Protein AF-A0AAN7Q1M6-F1 (afdb_monomer)

Organism: NCBI:txid236973

Structure (mmCIF, N/CA/C/O backbone):
data_AF-A0AAN7Q1M6-F1
#
_entry.id   AF-A0AAN7Q1M6-F1
#
loop_
_atom_site.group_PDB
_atom_site.id
_atom_site.type_symbol
_atom_site.label_atom_id
_atom_site.label_alt_id
_atom_site.label_comp_id
_atom_site.label_asym_id
_atom_site.label_entity_id
_atom_site.label_seq_id
_atom_site.pdbx_PDB_ins_code
_atom_site.Cartn_x
_atom_site.Cartn_y
_atom_site.Cartn_z
_atom_site.occupancy
_atom_site.B_iso_or_equiv
_atom_site.auth_seq_id
_atom_site.auth_comp_id
_atom_site.auth_asym_id
_atom_site.auth_atom_id
_atom_site.pdbx_PDB_model_num
ATOM 1 N N . MET A 1 1 ? -26.853 17.545 -2.394 1.00 35.94 1 MET A N 1
ATOM 2 C CA . MET A 1 1 ? -26.546 17.247 -0.978 1.00 35.94 1 MET A CA 1
ATOM 3 C C . MET A 1 1 ? -25.260 16.456 -0.968 1.00 35.94 1 MET A C 1
ATOM 5 O O . MET A 1 1 ? -25.053 15.700 -1.908 1.00 35.94 1 MET A O 1
ATOM 9 N N . ASP A 1 2 ? -24.408 16.674 0.025 1.00 32.94 2 ASP A N 1
ATOM 10 C CA . ASP A 1 2 ? -23.146 15.948 0.155 1.00 32.94 2 ASP A CA 1
ATOM 11 C C . ASP A 1 2 ? -23.378 14.619 0.896 1.00 32.94 2 ASP A C 1
ATOM 13 O O . ASP A 1 2 ? -24.060 14.585 1.923 1.00 32.94 2 ASP A O 1
ATOM 17 N N . LEU A 1 3 ? -22.819 13.527 0.370 1.00 36.44 3 LEU A N 1
ATOM 18 C CA . LEU A 1 3 ? -22.878 12.193 0.972 1.00 36.44 3 LEU A CA 1
ATOM 19 C C . LEU A 1 3 ? -22.189 12.141 2.347 1.00 36.44 3 LEU A C 1
ATOM 21 O O . LEU A 1 3 ? -22.602 11.343 3.188 1.00 36.44 3 LEU A O 1
ATOM 25 N N . SER A 1 4 ? -21.243 13.049 2.626 1.00 37.78 4 SER A N 1
ATOM 26 C CA . SER A 1 4 ? -20.606 13.210 3.948 1.00 37.78 4 SER A CA 1
ATOM 27 C C . SER A 1 4 ? -21.588 13.508 5.097 1.00 37.78 4 SER A C 1
ATOM 29 O O . SER A 1 4 ? -21.245 13.344 6.268 1.00 37.78 4 SER A O 1
ATOM 31 N N . THR A 1 5 ? -22.818 13.924 4.770 1.00 46.44 5 THR A N 1
ATOM 32 C CA . THR A 1 5 ? -23.874 14.285 5.732 1.00 46.44 5 THR A CA 1
ATOM 33 C C . THR A 1 5 ? -24.934 13.196 5.951 1.00 46.44 5 THR A C 1
ATOM 35 O O . THR A 1 5 ? -25.918 13.446 6.644 1.00 46.44 5 THR A O 1
ATOM 38 N N . ILE A 1 6 ? -24.770 12.004 5.356 1.00 59.22 6 ILE A N 1
ATOM 39 C CA . ILE A 1 6 ? -25.840 10.990 5.262 1.00 59.22 6 ILE A CA 1
ATOM 40 C C . ILE A 1 6 ? -25.580 9.724 6.102 1.00 59.22 6 ILE A C 1
ATOM 42 O O . ILE A 1 6 ? -26.543 9.088 6.527 1.00 59.22 6 ILE A O 1
ATOM 46 N N . LEU A 1 7 ? -24.320 9.359 6.371 1.00 70.12 7 LEU A N 1
ATOM 47 C CA . LEU A 1 7 ? -23.951 8.125 7.086 1.00 70.12 7 LEU A CA 1
ATOM 48 C C . LEU A 1 7 ? -23.120 8.415 8.356 1.00 70.12 7 LEU A C 1
ATOM 50 O O . LEU A 1 7 ? -22.337 9.367 8.359 1.00 70.12 7 LEU A O 1
ATOM 54 N N . PRO A 1 8 ? -23.258 7.608 9.427 1.00 79.94 8 PRO A N 1
ATOM 55 C CA . PRO A 1 8 ? -22.544 7.812 10.688 1.00 79.94 8 PRO A CA 1
ATOM 56 C C . PRO A 1 8 ? -21.056 7.452 10.577 1.00 79.94 8 PRO A C 1
ATOM 58 O O . PRO A 1 8 ? -20.702 6.409 10.028 1.00 79.94 8 PRO A O 1
ATOM 61 N N . ARG A 1 9 ? -20.185 8.288 11.152 1.00 86.25 9 ARG A N 1
ATOM 62 C CA . ARG A 1 9 ? -18.741 8.044 11.284 1.00 86.25 9 ARG A CA 1
ATOM 63 C C . ARG A 1 9 ? -18.404 7.298 12.572 1.00 86.25 9 ARG A C 1
ATOM 65 O O . ARG A 1 9 ? -18.687 7.784 13.669 1.00 86.25 9 ARG A O 1
ATOM 72 N N . ILE A 1 10 ? -17.741 6.157 12.416 1.00 91.62 10 ILE A N 1
ATOM 73 C CA . ILE A 1 10 ? -17.223 5.320 13.499 1.00 91.62 10 ILE A CA 1
ATOM 74 C C . ILE A 1 10 ? -15.701 5.459 13.533 1.00 91.62 10 ILE A C 1
ATOM 76 O O . ILE A 1 10 ? -15.036 5.098 12.563 1.00 91.62 10 ILE A O 1
ATOM 80 N N . LEU A 1 11 ? -15.148 5.966 14.635 1.00 94.50 11 LEU A N 1
ATOM 81 C CA . LEU A 1 11 ? -13.699 6.003 14.837 1.00 94.50 11 LEU A CA 1
ATOM 82 C C . LEU A 1 11 ? -13.165 4.607 15.158 1.00 94.50 11 LEU A C 1
ATOM 84 O O . LEU A 1 11 ? -13.723 3.920 16.013 1.00 94.50 11 LEU A O 1
ATOM 88 N N . ILE A 1 12 ? -12.065 4.223 14.510 1.00 94.94 12 ILE A N 1
ATOM 89 C CA . ILE A 1 12 ? -11.342 2.973 14.767 1.00 94.94 12 ILE A CA 1
ATOM 90 C C . ILE A 1 12 ? -9.856 3.299 14.912 1.00 94.94 12 ILE A C 1
ATOM 92 O O . ILE A 1 12 ? -9.255 3.828 13.979 1.00 94.94 12 ILE A O 1
ATOM 96 N N . VAL A 1 13 ? -9.253 3.006 16.065 1.00 93.31 13 VAL A N 1
ATOM 97 C CA . VAL A 1 13 ? -7.807 3.211 16.264 1.00 93.31 13 VAL A CA 1
ATOM 98 C C . VAL A 1 13 ? -7.026 2.089 15.587 1.00 93.31 13 VAL A C 1
ATOM 100 O O . VAL A 1 13 ? -7.391 0.918 15.677 1.00 93.31 13 VAL A O 1
ATOM 103 N N . SER A 1 14 ? -5.956 2.450 14.881 1.00 90.25 14 SER A N 1
ATOM 104 C CA . SER A 1 14 ? -5.132 1.496 14.144 1.00 90.25 14 SER A CA 1
ATOM 105 C C . SER A 1 14 ? -4.222 0.651 15.045 1.00 90.25 14 SER A C 1
ATOM 107 O O . SER A 1 14 ? -3.475 1.181 15.877 1.00 90.25 14 SER A O 1
ATOM 109 N N . GLY A 1 15 ? -4.174 -0.656 14.779 1.00 85.38 15 GLY A N 1
ATOM 110 C CA . GLY A 1 15 ? -3.011 -1.487 15.096 1.00 85.38 15 GLY A CA 1
ATOM 111 C C . GLY A 1 15 ? -1.792 -1.063 14.266 1.00 85.38 15 GLY A C 1
ATOM 112 O O . GLY A 1 15 ? -1.902 -0.231 13.365 1.00 85.38 15 GLY A O 1
ATOM 113 N N . ARG A 1 16 ? -0.613 -1.614 14.560 1.00 81.88 16 ARG A N 1
ATOM 114 C CA . ARG A 1 16 ? 0.650 -1.252 13.897 1.00 81.88 16 ARG A CA 1
ATOM 115 C C . ARG A 1 16 ? 1.475 -2.491 13.608 1.00 81.88 16 ARG A C 1
ATOM 117 O O . ARG A 1 16 ? 1.565 -3.392 14.428 1.00 81.88 16 ARG A O 1
ATOM 124 N N . SER A 1 17 ? 2.099 -2.520 12.439 1.00 74.88 17 SER A N 1
ATOM 125 C CA . SER A 1 17 ? 3.045 -3.564 12.042 1.00 74.88 17 SER A CA 1
ATOM 126 C C . SER A 1 17 ? 4.373 -2.943 11.619 1.00 74.88 17 SER A C 1
ATOM 128 O O . SER A 1 17 ? 4.414 -1.795 11.171 1.00 74.88 17 SER A O 1
ATOM 130 N N . VAL A 1 18 ? 5.472 -3.689 11.740 1.00 65.44 18 VAL A N 1
ATOM 131 C CA . VAL A 1 18 ? 6.777 -3.279 11.202 1.00 65.44 18 VAL A CA 1
ATOM 132 C C . VAL A 1 18 ? 6.961 -3.928 9.833 1.00 65.44 18 VAL A C 1
ATOM 134 O O . VAL A 1 18 ? 7.221 -5.124 9.728 1.00 65.44 18 VAL A O 1
ATOM 137 N N . ARG A 1 19 ? 6.851 -3.142 8.757 1.00 47.25 19 ARG A N 1
ATOM 138 C CA . ARG A 1 19 ? 7.012 -3.616 7.373 1.00 47.25 19 ARG A CA 1
ATOM 139 C C . ARG A 1 19 ? 8.199 -2.913 6.723 1.00 47.25 19 ARG A C 1
ATOM 141 O O . ARG A 1 19 ? 8.195 -1.694 6.582 1.00 47.25 19 ARG A O 1
ATOM 148 N N . LYS A 1 20 ? 9.223 -3.677 6.317 1.00 51.25 20 LYS A N 1
ATOM 149 C CA . LYS A 1 20 ? 10.511 -3.138 5.815 1.00 51.25 20 LYS A CA 1
ATOM 150 C C . LYS A 1 20 ? 11.103 -2.074 6.762 1.00 51.25 20 LYS A C 1
ATOM 152 O O . LYS A 1 20 ? 11.532 -1.010 6.324 1.00 51.25 20 LYS A O 1
ATOM 157 N N . ASN A 1 21 ? 11.059 -2.359 8.063 1.00 47.75 21 ASN A N 1
ATOM 158 C CA . ASN A 1 21 ? 11.511 -1.492 9.155 1.00 47.75 21 ASN A CA 1
ATOM 159 C C . ASN A 1 21 ? 10.860 -0.094 9.205 1.00 47.75 21 ASN A C 1
ATOM 161 O O . ASN A 1 21 ? 11.432 0.843 9.760 1.00 47.75 21 ASN A O 1
ATOM 165 N N . LYS A 1 22 ? 9.653 0.056 8.651 1.00 55.16 22 LYS A N 1
ATOM 166 C CA . LYS A 1 22 ? 8.788 1.218 8.876 1.00 55.16 22 LYS A CA 1
ATOM 167 C C . LYS A 1 22 ? 7.513 0.765 9.571 1.00 55.16 22 LYS A C 1
ATOM 169 O O . LYS A 1 22 ? 6.999 -0.315 9.274 1.00 55.16 22 LYS A O 1
ATOM 174 N N . PHE A 1 23 ? 7.010 1.587 10.484 1.00 74.12 23 PHE A N 1
ATOM 175 C CA . PHE A 1 23 ? 5.696 1.370 11.071 1.00 74.12 23 PHE A CA 1
ATOM 176 C C . PHE A 1 23 ? 4.611 1.585 10.012 1.00 74.12 23 PHE A C 1
ATOM 178 O O . PHE A 1 23 ? 4.639 2.568 9.270 1.00 74.12 23 PHE A O 1
ATOM 185 N N . VAL A 1 24 ? 3.676 0.643 9.934 1.00 78.62 24 VAL A N 1
ATOM 186 C CA . VAL A 1 24 ? 2.494 0.691 9.074 1.00 78.62 24 VAL A CA 1
ATOM 187 C C . VAL A 1 24 ? 1.274 0.470 9.954 1.00 78.62 24 VAL A C 1
ATOM 189 O O . VAL A 1 24 ? 1.088 -0.616 10.509 1.00 78.62 24 VAL A O 1
ATOM 192 N N . ASP A 1 25 ? 0.469 1.518 10.071 1.00 85.06 25 ASP A N 1
ATOM 193 C CA . ASP A 1 25 ? -0.788 1.526 10.812 1.00 85.06 25 ASP A CA 1
ATOM 194 C C . ASP A 1 25 ? -1.880 0.808 9.990 1.00 85.06 25 ASP A C 1
ATOM 196 O O . ASP A 1 25 ? -1.987 1.017 8.780 1.00 85.06 25 ASP A O 1
ATOM 200 N N . PHE A 1 26 ? -2.666 -0.072 10.621 1.00 86.50 26 PHE A N 1
ATOM 201 C CA . PHE A 1 26 ? -3.663 -0.922 9.954 1.00 86.50 26 PHE A CA 1
ATOM 202 C C . PHE A 1 26 ? -4.891 -1.223 10.834 1.00 86.50 26 PHE A C 1
ATOM 204 O O . PHE A 1 26 ? -4.880 -1.004 12.043 1.00 86.50 26 PHE A O 1
ATOM 211 N N . VAL A 1 27 ? -5.957 -1.749 10.221 1.00 86.19 27 VAL A N 1
ATOM 212 C CA . VAL A 1 27 ? -7.175 -2.254 10.885 1.00 86.19 27 VAL A CA 1
ATOM 213 C C . VAL A 1 27 ? -7.581 -3.569 10.209 1.00 86.19 27 VAL A C 1
ATOM 215 O O . VAL A 1 27 ? -7.491 -3.671 8.986 1.00 86.19 27 VAL A O 1
ATOM 218 N N . GLY A 1 28 ? -8.008 -4.572 10.984 1.00 80.06 28 GLY A N 1
ATOM 219 C CA . GLY A 1 28 ? -8.447 -5.874 10.460 1.00 80.06 28 GLY A CA 1
ATOM 220 C C . GLY A 1 28 ? -9.704 -5.786 9.582 1.00 80.06 28 GLY A C 1
ATOM 221 O O . GLY A 1 28 ? -10.634 -5.033 9.880 1.00 80.06 28 GLY A O 1
ATOM 222 N N . GLU A 1 29 ? -9.755 -6.565 8.496 1.00 82.75 29 GLU A N 1
ATOM 223 C CA . GLU A 1 29 ? -10.792 -6.404 7.464 1.00 82.75 29 GLU A CA 1
ATOM 224 C C . GLU A 1 29 ? -12.214 -6.733 7.947 1.00 82.75 29 GLU A C 1
ATOM 226 O O . GLU A 1 29 ? -13.154 -6.037 7.565 1.00 82.75 29 GLU A O 1
ATOM 231 N N . TYR A 1 30 ? -12.380 -7.697 8.861 1.00 85.50 30 TYR A N 1
ATOM 232 C CA . TYR A 1 30 ? -13.689 -8.072 9.417 1.00 85.50 30 TYR A CA 1
ATOM 233 C C . TYR A 1 30 ? -14.391 -6.935 10.179 1.00 85.50 30 TYR A C 1
ATOM 235 O O . TYR A 1 30 ? -15.620 -6.849 10.146 1.00 85.50 30 TYR A O 1
ATOM 243 N N . TYR A 1 31 ? -13.634 -6.032 10.813 1.00 88.50 31 TYR A N 1
ATOM 244 C CA . TYR A 1 31 ? -14.189 -4.832 11.449 1.00 88.50 31 TYR A CA 1
ATOM 245 C C . TYR A 1 31 ? -14.774 -3.878 10.400 1.00 88.50 31 TYR A C 1
ATOM 247 O O . TYR A 1 31 ? -15.887 -3.374 10.552 1.00 88.50 31 TYR A O 1
ATOM 255 N N . LEU A 1 32 ? -14.035 -3.650 9.311 1.00 88.44 32 LEU A N 1
ATOM 256 C CA . LEU A 1 32 ? -14.430 -2.743 8.232 1.00 88.44 32 LEU A CA 1
ATOM 257 C C . LEU A 1 32 ? -15.619 -3.306 7.438 1.00 88.44 32 LEU A C 1
ATOM 259 O O . LEU A 1 32 ? -16.559 -2.566 7.151 1.00 88.44 32 LEU A O 1
ATOM 263 N N . ASP A 1 33 ? -15.609 -4.612 7.154 1.00 84.69 33 ASP A N 1
ATOM 264 C CA . ASP A 1 33 ? -16.699 -5.370 6.524 1.00 84.69 33 ASP A CA 1
ATOM 265 C C . ASP A 1 33 ? -18.033 -5.177 7.261 1.00 84.69 33 ASP A C 1
ATOM 267 O O . ASP A 1 33 ? -19.029 -4.799 6.646 1.00 84.69 33 ASP A O 1
ATOM 271 N N . LEU A 1 34 ? -18.054 -5.341 8.588 1.00 88.12 34 LEU A N 1
ATOM 272 C CA . LEU A 1 34 ? -19.291 -5.232 9.368 1.00 88.12 34 LEU A CA 1
ATOM 273 C C . LEU A 1 34 ? -19.764 -3.783 9.540 1.00 88.12 34 LEU A C 1
ATOM 275 O O . LEU A 1 34 ? -20.958 -3.511 9.406 1.00 88.12 34 LEU A O 1
ATOM 279 N N . ILE A 1 35 ? -18.852 -2.833 9.775 1.00 90.38 35 ILE A N 1
ATOM 280 C CA . ILE A 1 35 ? -19.204 -1.408 9.887 1.00 90.38 35 ILE A CA 1
ATOM 281 C C . ILE A 1 35 ? -19.776 -0.879 8.561 1.00 90.38 35 ILE A C 1
ATOM 283 O O . ILE A 1 35 ? -20.848 -0.268 8.557 1.00 90.38 35 ILE A O 1
ATOM 287 N N . VAL A 1 36 ? -19.135 -1.176 7.425 1.00 86.81 36 VAL A N 1
ATOM 288 C CA . VAL A 1 36 ? -19.637 -0.782 6.096 1.00 86.81 36 VAL A CA 1
ATOM 289 C C . VAL A 1 36 ? -20.904 -1.559 5.730 1.00 86.81 36 VAL A C 1
ATOM 291 O O . VAL A 1 36 ? -21.888 -0.957 5.299 1.00 86.81 36 VAL A O 1
ATOM 294 N N . GLY A 1 37 ? -20.922 -2.876 5.949 1.00 82.31 37 GLY A N 1
ATOM 295 C CA . GLY A 1 37 ? -22.037 -3.765 5.612 1.00 82.31 37 GLY A CA 1
ATOM 296 C C . GLY A 1 37 ? -23.342 -3.425 6.334 1.00 82.31 37 GLY A C 1
ATOM 297 O O . GLY A 1 37 ? -24.421 -3.567 5.754 1.00 82.31 37 GLY A O 1
ATOM 298 N N . TYR A 1 38 ? -23.270 -2.898 7.562 1.00 85.06 38 TYR A N 1
ATOM 299 C CA . TYR A 1 38 ? -24.452 -2.412 8.275 1.00 85.06 38 TYR A CA 1
ATOM 300 C C . TYR A 1 38 ? -24.799 -0.943 8.006 1.00 85.06 38 TYR A C 1
ATOM 302 O O . TYR A 1 38 ? -25.906 -0.539 8.369 1.00 85.06 38 TYR A O 1
ATOM 310 N N . GLY A 1 39 ? -23.964 -0.186 7.288 1.00 81.50 39 GLY A N 1
ATOM 311 C CA . GLY A 1 39 ? -24.286 1.156 6.787 1.00 81.50 39 GLY A CA 1
ATOM 312 C C . GLY A 1 39 ? -23.640 2.313 7.553 1.00 81.50 39 GLY A C 1
ATOM 313 O O . GLY A 1 39 ? -24.268 3.360 7.700 1.00 81.50 39 GLY A O 1
ATOM 314 N N . ALA A 1 40 ? -22.412 2.137 8.038 1.00 85.38 40 ALA A N 1
ATOM 315 C CA . ALA A 1 40 ? -21.605 3.175 8.673 1.00 85.38 40 ALA A CA 1
ATOM 316 C C . ALA A 1 40 ? -20.269 3.399 7.938 1.00 85.38 40 ALA A C 1
ATOM 318 O O . ALA A 1 40 ? -19.823 2.572 7.144 1.00 85.38 40 ALA A O 1
ATOM 319 N N . VAL A 1 41 ? -19.629 4.539 8.199 1.00 88.94 41 VAL A N 1
ATOM 320 C CA . VAL A 1 41 ? -18.337 4.926 7.617 1.00 88.94 41 VAL A CA 1
ATOM 321 C C . VAL A 1 41 ? -17.233 4.709 8.658 1.00 88.94 41 VAL A C 1
ATOM 323 O O . VAL A 1 41 ? -17.216 5.431 9.660 1.00 88.94 41 VAL A O 1
ATOM 326 N N . PRO A 1 42 ? -16.304 3.758 8.458 1.00 91.38 42 PRO A N 1
ATOM 327 C CA . PRO A 1 42 ? -15.136 3.626 9.318 1.00 91.38 42 PRO A CA 1
ATOM 328 C C . PRO A 1 42 ? -14.157 4.779 9.059 1.00 91.38 42 PRO A C 1
ATOM 330 O O . PRO A 1 42 ? -13.840 5.101 7.914 1.00 91.38 42 PRO A O 1
ATOM 333 N N . VAL A 1 43 ? -13.660 5.389 10.130 1.00 91.81 43 VAL A N 1
ATOM 334 C CA . VAL A 1 43 ? -12.669 6.469 10.108 1.00 91.81 43 VAL A CA 1
ATOM 335 C C . VAL A 1 43 ? -11.473 6.016 10.936 1.00 91.81 43 VAL A C 1
ATOM 337 O O . VAL A 1 43 ? -11.564 5.890 12.157 1.00 91.81 43 VAL A O 1
ATOM 340 N N . ILE A 1 44 ? -10.357 5.733 10.265 1.00 91.94 44 ILE A N 1
ATOM 341 C CA . ILE A 1 44 ? -9.155 5.211 10.919 1.00 91.94 44 ILE A CA 1
ATOM 342 C C . ILE A 1 44 ? -8.416 6.359 11.618 1.00 91.94 44 ILE A C 1
ATOM 344 O O . ILE A 1 44 ? -8.059 7.354 10.988 1.00 91.94 44 ILE A O 1
ATOM 348 N N . VAL A 1 45 ? -8.178 6.205 12.920 1.00 90.88 45 VAL A N 1
ATOM 349 C CA . VAL A 1 45 ? -7.363 7.102 13.745 1.00 90.88 45 VAL A CA 1
ATOM 350 C C . VAL A 1 45 ? -5.934 6.541 13.771 1.00 90.88 45 VAL A C 1
ATOM 352 O O . VAL A 1 45 ? -5.733 5.465 14.341 1.00 90.88 45 VAL A O 1
ATOM 355 N N . PRO A 1 46 ? -4.949 7.219 13.151 1.00 87.44 46 PRO A N 1
ATOM 356 C CA . PRO A 1 46 ? -3.575 6.733 13.089 1.00 87.44 46 PRO A CA 1
ATOM 357 C C . PRO A 1 46 ? -2.873 6.874 14.445 1.00 87.44 46 PRO A C 1
ATOM 359 O O . PRO A 1 46 ? -3.137 7.795 15.220 1.00 87.44 46 PRO A O 1
ATOM 362 N N . ARG A 1 47 ? -1.918 5.990 14.719 1.00 85.69 47 ARG A N 1
ATOM 363 C CA . ARG A 1 47 ? -1.236 5.827 16.014 1.00 85.69 47 ARG A CA 1
ATOM 364 C C . ARG A 1 47 ? -0.004 6.737 16.127 1.00 85.69 47 ARG A C 1
ATOM 366 O O . ARG A 1 47 ? 1.084 6.326 16.529 1.00 85.69 47 ARG A O 1
ATOM 373 N N . VAL A 1 48 ? -0.134 7.976 15.660 1.00 78.31 48 VAL A N 1
ATOM 374 C CA . VAL A 1 48 ? 0.962 8.956 15.589 1.00 78.31 48 VAL A CA 1
ATOM 375 C C . VAL A 1 48 ? 0.965 9.824 16.850 1.00 78.31 48 VAL A C 1
ATOM 377 O O . VAL A 1 48 ? -0.089 10.157 17.393 1.00 78.31 48 VAL A O 1
ATOM 380 N N . ASN A 1 49 ? 2.153 10.196 17.332 1.00 75.94 49 ASN A N 1
ATOM 381 C CA . ASN A 1 49 ? 2.284 11.066 18.500 1.00 75.94 49 ASN A CA 1
ATOM 382 C C . ASN A 1 49 ? 1.539 12.403 18.277 1.00 75.94 49 ASN A C 1
ATOM 384 O O . ASN A 1 49 ? 1.502 12.934 17.168 1.00 75.94 49 ASN A O 1
ATOM 388 N N . GLY A 1 50 ? 0.899 12.920 19.325 1.00 73.25 50 GLY A N 1
ATOM 389 C CA . GLY A 1 50 ? 0.039 14.104 19.276 1.00 73.25 50 GLY A CA 1
ATOM 390 C C . GLY A 1 50 ? -1.396 13.861 18.790 1.00 73.25 50 GLY A C 1
ATOM 391 O O . GLY A 1 50 ? -2.250 14.709 19.042 1.00 73.25 50 GLY A O 1
ATOM 392 N N . VAL A 1 51 ? -1.734 12.711 18.183 1.00 80.94 51 VAL A N 1
ATOM 393 C CA . VAL A 1 51 ? -3.117 12.440 17.722 1.00 80.94 51 VAL A CA 1
ATOM 394 C C . VAL A 1 51 ? -4.123 12.454 18.879 1.00 80.94 51 VAL A C 1
ATOM 396 O O . VAL A 1 51 ? -5.235 12.943 18.700 1.00 80.94 51 VAL A O 1
ATOM 399 N N . HIS A 1 52 ? -3.721 12.058 20.094 1.00 77.44 52 HIS A N 1
ATOM 400 C CA . HIS A 1 52 ? -4.555 12.167 21.302 1.00 77.44 52 HIS A CA 1
ATOM 401 C C . HIS A 1 52 ? -4.942 13.619 21.669 1.00 77.44 52 HIS A C 1
ATOM 403 O O . HIS A 1 52 ? -5.916 13.821 22.394 1.00 77.44 52 HIS A O 1
ATOM 409 N N . MET A 1 53 ? -4.209 14.630 21.179 1.00 76.75 53 MET A N 1
ATOM 410 C CA . MET A 1 53 ? -4.557 16.052 21.325 1.00 76.75 53 MET A CA 1
ATOM 411 C C . MET A 1 53 ? -5.512 16.542 20.226 1.00 76.75 53 MET A C 1
ATOM 413 O O . MET A 1 53 ? -6.207 17.532 20.421 1.00 76.75 53 MET A O 1
ATOM 417 N N . LEU A 1 54 ? -5.554 15.857 19.079 1.00 81.50 54 LEU A N 1
ATOM 418 C CA . LEU A 1 54 ? -6.301 16.259 17.880 1.00 81.50 54 LEU A CA 1
ATOM 419 C C . LEU A 1 54 ? -7.649 15.535 17.730 1.00 81.50 54 LEU A C 1
ATOM 421 O O . LEU A 1 54 ? -8.304 15.655 16.700 1.00 81.50 54 LEU A O 1
ATOM 425 N N . LEU A 1 55 ? -8.092 14.785 18.743 1.00 78.12 55 LEU A N 1
ATOM 426 C CA . LEU A 1 55 ? -9.300 13.951 18.663 1.00 78.12 55 LEU A CA 1
ATOM 427 C C . LEU A 1 55 ? -10.585 14.760 18.404 1.00 78.12 55 LEU A C 1
ATOM 429 O O . LEU A 1 55 ? -11.500 14.267 17.751 1.00 78.12 55 LEU A O 1
ATOM 433 N N . GLU A 1 56 ? -10.626 16.024 18.827 1.00 77.50 56 GLU A N 1
ATOM 434 C CA . GLU A 1 56 ? -11.725 16.960 18.538 1.00 77.50 56 GLU A CA 1
ATOM 435 C C . GLU A 1 56 ? -11.792 17.345 17.042 1.00 77.50 56 GLU A C 1
ATOM 437 O O . GLU A 1 56 ? -12.855 17.686 16.530 1.00 77.50 56 GLU A O 1
ATOM 442 N N . SER A 1 57 ? -10.692 17.212 16.287 1.00 80.06 57 SER A N 1
ATOM 443 C CA . SER A 1 57 ? -10.670 17.428 14.828 1.00 80.06 57 SER A CA 1
ATOM 444 C C . SER A 1 57 ? -11.366 16.320 14.027 1.00 80.06 57 SER A C 1
ATOM 446 O O . SER A 1 57 ? -11.609 16.496 12.836 1.00 80.06 57 SER A O 1
ATOM 448 N N . PHE A 1 58 ? -11.717 15.195 14.659 1.00 79.31 58 PHE A N 1
ATOM 449 C CA . PHE A 1 58 ? -12.509 14.131 14.036 1.00 79.31 58 PHE A CA 1
ATOM 450 C C . PHE A 1 58 ? -14.030 14.355 14.165 1.00 79.31 58 PHE A C 1
ATOM 452 O O . PHE A 1 58 ? -14.821 13.518 13.721 1.00 79.31 58 PHE A O 1
ATOM 459 N N . GLU A 1 59 ? -14.467 15.462 14.773 1.00 77.25 59 GLU A N 1
ATOM 460 C CA . GLU A 1 59 ? -15.886 15.749 14.967 1.00 77.25 59 GLU A CA 1
ATOM 461 C C . GLU A 1 59 ? -16.650 16.062 13.655 1.00 77.25 59 GLU A C 1
ATOM 463 O O . GLU A 1 59 ? -16.087 16.571 12.681 1.00 77.25 59 GLU A O 1
ATOM 468 N N . PRO A 1 60 ? -17.970 15.788 13.603 1.00 79.06 60 PRO A N 1
ATOM 469 C CA . PRO A 1 60 ? -18.756 15.088 14.617 1.00 79.06 60 PRO A CA 1
ATOM 470 C C . PRO A 1 60 ? -18.521 13.568 14.572 1.00 79.06 60 PRO A C 1
ATOM 472 O O . PRO A 1 60 ? -18.653 12.941 13.520 1.00 79.06 60 PRO A O 1
ATOM 475 N N . VAL A 1 61 ? -18.257 12.974 15.738 1.00 80.19 61 VAL A N 1
ATOM 476 C CA . VAL A 1 61 ? -18.121 11.520 15.944 1.00 80.19 61 VAL A CA 1
ATOM 477 C C . VAL A 1 61 ? -19.506 10.909 16.201 1.00 80.19 61 VAL A C 1
ATOM 479 O O . VAL A 1 61 ? -20.291 11.489 16.949 1.00 80.19 61 VAL A O 1
ATOM 482 N N . GLN A 1 62 ? -19.837 9.767 15.583 1.00 86.31 62 GLN A N 1
ATOM 483 C CA . GLN A 1 62 ? -21.105 9.046 15.821 1.00 86.31 62 GLN A CA 1
ATOM 484 C C . GLN A 1 62 ? -20.920 7.727 16.589 1.00 86.31 62 GLN A C 1
ATOM 486 O O . GLN A 1 62 ? -21.888 7.190 17.116 1.00 86.31 62 GLN A O 1
ATOM 491 N N . GLY A 1 63 ? -19.698 7.209 16.691 1.00 91.38 63 GLY A N 1
ATOM 492 C CA . GLY A 1 63 ? -19.380 6.047 17.515 1.00 91.38 63 GLY A CA 1
ATOM 493 C C . GLY A 1 63 ? -17.887 5.744 17.514 1.00 91.38 63 GLY A C 1
ATOM 494 O O . GLY A 1 63 ? -17.139 6.299 16.706 1.00 91.38 63 GLY A O 1
ATOM 495 N N . ILE A 1 64 ? -17.456 4.863 18.413 1.00 94.94 64 ILE A N 1
ATOM 496 C CA . ILE A 1 64 ? -16.072 4.396 18.529 1.00 94.94 64 ILE A CA 1
ATOM 497 C C . ILE A 1 64 ? -16.055 2.871 18.625 1.00 94.94 64 ILE A C 1
ATOM 499 O O . ILE A 1 64 ? -16.770 2.281 19.432 1.00 94.94 64 ILE A O 1
ATOM 503 N N . LEU A 1 65 ? -15.225 2.242 17.797 1.00 95.62 65 LEU A N 1
ATOM 504 C CA . LEU A 1 65 ? -14.925 0.816 17.836 1.00 95.62 65 LEU A CA 1
ATOM 505 C C . LEU A 1 65 ? -13.433 0.659 18.146 1.00 95.62 65 LEU A C 1
ATOM 507 O O . LEU A 1 65 ? -12.588 0.967 17.307 1.00 95.62 65 LEU A O 1
ATOM 511 N N . LEU A 1 66 ? -13.105 0.197 19.354 1.00 95.38 66 LEU A N 1
ATOM 512 C CA . LEU A 1 66 ? -11.727 -0.141 19.718 1.00 95.38 66 LEU A CA 1
ATOM 513 C C . LEU A 1 66 ? -11.504 -1.646 19.575 1.00 95.38 66 LEU A C 1
ATOM 515 O O . LEU A 1 66 ? -12.339 -2.451 19.986 1.00 95.38 66 LEU A O 1
ATOM 519 N N . CYS A 1 67 ? -10.378 -1.998 18.963 1.00 89.56 67 CYS A N 1
ATOM 520 C CA . CYS A 1 67 ? -10.061 -3.350 18.515 1.00 89.56 67 CYS A CA 1
ATOM 521 C C . CYS A 1 67 ? -8.857 -3.923 19.289 1.00 89.56 67 CYS A C 1
ATOM 523 O O . CYS A 1 67 ? -8.443 -3.403 20.326 1.00 89.56 67 CYS A O 1
ATOM 525 N N . GLU A 1 68 ? -8.298 -5.006 18.762 1.00 83.69 68 GLU A N 1
ATOM 526 C CA . GLU A 1 68 ? -7.144 -5.730 19.294 1.00 83.69 68 GLU A CA 1
ATOM 527 C C . GLU A 1 68 ? -5.821 -4.941 19.396 1.00 83.69 68 GLU A C 1
ATOM 529 O O . GLU A 1 68 ? -5.615 -3.859 18.829 1.00 83.69 68 GLU A O 1
ATOM 534 N N . GLY A 1 69 ? -4.873 -5.556 20.101 1.00 83.44 69 GLY A N 1
ATOM 535 C CA . GLY A 1 69 ? -3.451 -5.278 19.983 1.00 83.44 69 GLY A CA 1
ATOM 536 C C . GLY A 1 69 ? -2.686 -5.535 21.271 1.00 83.44 69 GLY A C 1
ATOM 537 O O . GLY A 1 69 ? -3.103 -6.331 22.101 1.00 83.44 69 GLY A O 1
ATOM 538 N N . GLU A 1 70 ? -1.577 -4.822 21.380 1.00 85.94 70 GLU A N 1
ATOM 539 C CA . GLU A 1 70 ? -0.495 -4.969 22.349 1.00 85.94 70 GLU A CA 1
ATOM 540 C C . GLU A 1 70 ? -0.898 -4.537 23.765 1.00 85.94 70 GLU A C 1
ATOM 542 O O . GLU A 1 70 ? -1.629 -3.562 23.916 1.00 85.94 70 GLU A O 1
ATOM 547 N N . ASP A 1 71 ? -0.408 -5.230 24.789 1.00 88.94 71 ASP A N 1
ATOM 548 C CA . ASP A 1 71 ? -0.744 -5.035 26.203 1.00 88.94 71 ASP A CA 1
ATOM 549 C C . ASP A 1 71 ? -0.766 -3.565 26.667 1.00 88.94 71 ASP A C 1
ATOM 551 O O . ASP A 1 71 ? 0.137 -2.775 26.373 1.00 88.94 71 ASP A O 1
ATOM 555 N N . ILE A 1 72 ? -1.784 -3.219 27.464 1.00 90.75 72 ILE A N 1
ATOM 556 C CA . ILE A 1 72 ? -1.926 -1.894 28.087 1.00 90.75 72 ILE A CA 1
ATOM 557 C C . ILE A 1 72 ? -0.862 -1.745 29.184 1.00 90.75 72 ILE A C 1
ATOM 559 O O . ILE A 1 72 ? -0.676 -2.672 29.980 1.00 90.75 72 ILE A O 1
ATOM 563 N N . ASP A 1 73 ? -0.197 -0.584 29.269 1.00 90.00 73 ASP A N 1
ATOM 564 C CA . ASP A 1 73 ? 0.832 -0.308 30.287 1.00 90.00 73 ASP A CA 1
ATOM 565 C C . ASP A 1 73 ? 0.268 -0.550 31.710 1.00 90.00 73 ASP A C 1
ATOM 567 O O . ASP A 1 73 ? -0.651 0.168 32.124 1.00 90.00 73 ASP A O 1
ATOM 571 N N . PRO A 1 74 ? 0.796 -1.515 32.496 1.00 87.81 74 PRO A N 1
ATOM 572 C CA . PRO A 1 74 ? 0.243 -1.845 33.812 1.00 87.81 74 PRO A CA 1
ATOM 573 C C . PRO A 1 74 ? 0.194 -0.669 34.793 1.00 87.81 74 PRO A C 1
ATOM 575 O O . PRO A 1 74 ? -0.684 -0.626 35.656 1.00 87.81 74 PRO A O 1
ATOM 578 N N . SER A 1 75 ? 1.052 0.347 34.624 1.00 86.50 75 SER A N 1
ATOM 579 C CA . SER A 1 75 ? 1.018 1.566 35.448 1.00 86.50 75 SER A CA 1
ATOM 580 C C . SER A 1 75 ? -0.278 2.382 35.311 1.00 86.50 75 SER A C 1
ATOM 582 O O . SER A 1 75 ? -0.550 3.247 36.145 1.00 86.50 75 SER A O 1
ATOM 584 N N . LEU A 1 76 ? -1.104 2.093 34.298 1.00 88.00 76 LEU A N 1
ATOM 585 C CA . LEU A 1 76 ? -2.403 2.725 34.063 1.00 88.00 76 LEU A CA 1
ATOM 586 C C . LEU A 1 76 ? -3.546 2.098 34.883 1.00 88.00 76 LEU A C 1
ATOM 588 O O . LEU A 1 76 ? -4.608 2.717 34.978 1.00 88.00 76 LEU A O 1
ATOM 592 N N . TYR A 1 77 ? -3.358 0.906 35.472 1.00 87.44 77 TYR A N 1
ATOM 593 C CA . TYR A 1 77 ? -4.413 0.193 36.214 1.00 87.44 77 TYR A CA 1
ATOM 594 C C . TYR A 1 77 ? -3.969 -0.553 37.488 1.00 87.44 77 TYR A C 1
ATOM 596 O O . TYR A 1 77 ? -4.814 -0.822 38.340 1.00 87.44 77 TYR A O 1
ATOM 604 N N . GLU A 1 78 ? -2.685 -0.873 37.662 1.00 75.12 78 GLU A N 1
ATOM 605 C CA . GLU A 1 78 ? -2.144 -1.568 38.843 1.00 75.12 78 GLU A CA 1
ATOM 606 C C . GLU A 1 78 ? -0.801 -0.910 39.252 1.00 75.12 78 GLU A C 1
ATOM 608 O O . GLU A 1 78 ? 0.270 -1.396 38.893 1.00 75.12 78 GLU A O 1
ATOM 613 N N . PRO A 1 79 ? -0.835 0.259 39.936 1.00 57.56 79 PRO A N 1
ATOM 614 C CA . PRO A 1 79 ? 0.360 1.070 40.218 1.00 57.56 79 PRO A CA 1
ATOM 615 C C . PRO A 1 79 ? 1.222 0.551 41.382 1.00 57.56 79 PRO A C 1
ATOM 617 O O . PRO A 1 79 ? 2.373 0.966 41.517 1.00 57.56 79 PRO A O 1
ATOM 620 N N . ASP A 1 80 ? 0.675 -0.339 42.213 1.00 51.84 80 ASP A N 1
ATOM 621 C CA . ASP A 1 80 ? 1.397 -1.073 43.255 1.00 51.84 80 ASP A CA 1
ATOM 622 C C . ASP A 1 80 ? 1.765 -2.477 42.740 1.00 51.84 80 ASP A C 1
ATOM 624 O O . ASP A 1 80 ? 1.063 -3.039 41.902 1.00 51.84 80 ASP A O 1
ATOM 628 N N . ALA A 1 81 ? 2.883 -3.031 43.222 1.00 52.84 81 ALA A N 1
ATOM 629 C CA . ALA A 1 81 ? 3.592 -4.147 42.583 1.00 52.84 81 ALA A CA 1
ATOM 630 C C . ALA A 1 81 ? 2.734 -5.382 42.218 1.00 52.84 81 ALA A C 1
ATOM 632 O O . ALA A 1 81 ? 1.912 -5.859 43.002 1.00 52.84 81 ALA A O 1
ATOM 633 N N . SER A 1 82 ? 3.022 -5.936 41.035 1.00 56.28 82 SER A N 1
ATOM 634 C CA . SER A 1 82 ? 2.402 -7.128 40.447 1.00 56.28 82 SER A CA 1
ATOM 635 C C . SER A 1 82 ? 2.398 -8.349 41.373 1.00 56.28 82 SER A C 1
ATOM 637 O O . SER A 1 82 ? 3.357 -8.608 42.096 1.00 56.28 82 SER A O 1
ATOM 639 N N . GLY A 1 83 ? 1.373 -9.201 41.242 1.00 61.81 83 GLY A N 1
ATOM 640 C CA . GLY A 1 83 ? 1.339 -10.546 41.848 1.00 61.81 83 GLY A CA 1
ATOM 641 C C . GLY A 1 83 ? 2.301 -11.567 41.211 1.00 61.81 83 GLY A C 1
ATOM 642 O O . GLY A 1 83 ? 2.227 -12.756 41.518 1.00 61.81 83 GLY A O 1
ATOM 643 N N . LEU A 1 84 ? 3.169 -11.099 40.313 1.00 72.00 84 LEU A N 1
ATOM 644 C CA . LEU A 1 84 ? 4.176 -11.834 39.552 1.00 72.00 84 LEU A CA 1
ATOM 645 C C . LEU A 1 84 ? 5.566 -11.355 39.984 1.00 72.00 84 LEU A C 1
ATOM 647 O O . LEU A 1 84 ? 5.746 -10.160 40.247 1.00 72.00 84 LEU A O 1
ATOM 651 N N . SER A 1 85 ? 6.538 -12.265 40.065 1.00 73.88 85 SER A N 1
ATOM 652 C CA . SER A 1 85 ? 7.911 -11.912 40.437 1.00 73.88 85 SER A CA 1
ATOM 653 C C . SER A 1 85 ? 8.660 -11.208 39.289 1.00 73.88 85 SER A C 1
ATOM 655 O O . SER A 1 85 ? 8.238 -11.285 38.132 1.00 73.88 85 SER A O 1
ATOM 657 N N . PRO A 1 86 ? 9.793 -10.530 39.560 1.00 74.06 86 PRO A N 1
ATOM 658 C CA . PRO A 1 86 ? 10.651 -9.989 38.504 1.00 74.06 86 PRO A CA 1
ATOM 659 C C . PRO A 1 86 ? 11.130 -11.060 37.512 1.00 74.06 86 PRO A C 1
ATOM 661 O O . PRO A 1 86 ? 11.287 -10.775 36.328 1.00 74.06 86 PRO A O 1
ATOM 664 N N . GLU A 1 87 ? 11.337 -12.289 37.988 1.00 75.00 87 GLU A N 1
ATOM 665 C CA . GLU A 1 87 ? 11.709 -13.450 37.180 1.00 75.00 87 GLU A CA 1
ATOM 666 C C . GLU A 1 87 ? 10.541 -13.936 36.311 1.00 75.00 87 GLU A C 1
ATOM 668 O O . GLU A 1 87 ? 10.744 -14.098 35.107 1.00 75.00 87 GLU A O 1
ATOM 673 N N . ASP A 1 88 ? 9.330 -14.081 36.882 1.00 75.44 88 ASP A N 1
ATOM 674 C CA . ASP A 1 88 ? 8.100 -14.402 36.130 1.00 75.44 88 ASP A CA 1
ATOM 675 C C . ASP A 1 88 ? 7.924 -13.400 34.965 1.00 75.44 88 ASP A C 1
ATOM 677 O O . ASP A 1 88 ? 7.758 -13.786 33.810 1.00 75.44 88 ASP A O 1
ATOM 681 N N . MET A 1 89 ? 8.022 -12.095 35.255 1.00 73.44 89 MET A N 1
ATOM 682 C CA . MET A 1 89 ? 7.830 -11.020 34.271 1.00 73.44 89 MET A CA 1
ATOM 683 C C . MET A 1 89 ? 8.892 -11.012 33.164 1.00 73.44 89 MET A C 1
ATOM 685 O O . MET A 1 89 ? 8.590 -10.670 32.019 1.00 73.44 89 MET A O 1
ATOM 689 N N . GLU A 1 90 ? 10.136 -11.377 33.476 1.00 75.19 90 GLU A N 1
ATOM 690 C CA . GLU A 1 90 ? 11.206 -11.475 32.480 1.00 75.19 90 GLU A CA 1
ATOM 691 C C . GLU A 1 90 ? 11.104 -12.768 31.654 1.00 75.19 90 GLU A C 1
ATOM 693 O O . GLU A 1 90 ? 11.577 -12.811 30.522 1.00 75.19 90 GLU A O 1
ATOM 698 N N . GLU A 1 91 ? 10.494 -13.839 32.168 1.00 76.44 91 GLU A N 1
ATOM 699 C CA . GLU A 1 91 ? 10.129 -15.024 31.377 1.00 76.44 91 GLU A CA 1
ATOM 700 C C . GLU A 1 91 ? 8.949 -14.736 30.435 1.00 76.44 91 GLU A C 1
ATOM 702 O O . GLU A 1 91 ? 9.085 -14.931 29.227 1.00 76.44 91 GLU A O 1
ATOM 707 N N . ILE A 1 92 ? 7.866 -14.138 30.943 1.00 75.62 92 ILE A N 1
ATOM 708 C CA . ILE A 1 92 ? 6.693 -13.704 30.161 1.00 75.62 92 ILE A CA 1
ATOM 709 C C . ILE A 1 92 ? 7.109 -12.805 28.983 1.00 75.62 92 ILE A C 1
ATOM 711 O O . ILE A 1 92 ? 6.751 -13.080 27.839 1.00 75.62 92 ILE A O 1
ATOM 715 N N . ARG A 1 93 ? 7.963 -11.797 29.215 1.00 76.31 93 ARG A N 1
ATOM 716 C CA . ARG A 1 93 ? 8.504 -10.922 28.150 1.00 76.31 93 ARG A CA 1
ATOM 717 C C . ARG A 1 93 ? 9.347 -11.640 27.097 1.00 76.31 93 ARG A C 1
ATOM 719 O O . ARG A 1 93 ? 9.461 -11.136 25.984 1.00 76.31 93 ARG A O 1
ATOM 726 N N . ARG A 1 94 ? 9.968 -12.777 27.429 1.00 71.56 94 ARG A N 1
ATOM 727 C CA . ARG A 1 94 ? 10.764 -13.584 26.484 1.00 71.56 94 ARG A CA 1
ATOM 728 C C . ARG A 1 94 ? 9.913 -14.580 25.697 1.00 71.56 94 ARG A C 1
ATOM 730 O O . ARG A 1 94 ? 10.310 -14.942 24.593 1.00 71.56 94 ARG A O 1
ATOM 737 N N . LEU A 1 95 ? 8.764 -14.991 26.233 1.00 70.69 95 LEU A N 1
ATOM 738 C CA . LEU A 1 95 ? 7.790 -15.849 25.552 1.00 70.69 95 LEU A CA 1
ATOM 739 C C . LEU A 1 95 ? 6.848 -15.035 24.647 1.00 70.69 95 LEU A C 1
ATOM 741 O O . LEU A 1 95 ? 6.655 -15.389 23.486 1.00 70.69 95 LEU A O 1
ATOM 745 N N . HIS A 1 96 ? 6.338 -13.904 25.140 1.00 69.75 96 HIS A N 1
ATOM 746 C CA . HIS A 1 96 ? 5.292 -13.090 24.508 1.00 69.75 96 HIS A CA 1
ATOM 747 C C . HIS A 1 96 ? 5.823 -11.715 24.061 1.00 69.75 96 HIS A C 1
ATOM 749 O O . HIS A 1 96 ? 5.243 -10.667 24.352 1.00 69.75 96 HIS A O 1
ATOM 755 N N . VAL A 1 97 ? 6.963 -11.709 23.355 1.00 67.12 97 VAL A N 1
ATOM 756 C CA . VAL A 1 97 ? 7.700 -10.493 22.928 1.00 67.12 97 VAL A CA 1
ATOM 757 C C . VAL A 1 97 ? 6.835 -9.526 22.100 1.00 67.12 97 VAL A C 1
ATOM 759 O O . VAL A 1 97 ? 7.031 -8.314 22.159 1.00 67.12 97 VAL A O 1
ATOM 762 N N . SER A 1 98 ? 5.900 -10.054 21.306 1.00 65.19 98 SER A N 1
ATOM 763 C CA . SER A 1 98 ? 4.956 -9.283 20.486 1.00 65.19 98 SER A CA 1
ATOM 764 C C . SER A 1 98 ? 3.840 -8.641 21.298 1.00 65.19 98 SER A C 1
ATOM 766 O O . SER A 1 98 ? 3.485 -7.490 21.061 1.00 65.19 98 SER A O 1
ATOM 768 N N . ASP A 1 99 ? 3.271 -9.407 22.222 1.00 71.62 99 ASP A N 1
ATOM 769 C CA . ASP A 1 99 ? 2.027 -9.070 22.904 1.00 71.62 99 ASP A CA 1
ATOM 770 C C . ASP A 1 99 ? 2.313 -8.149 24.110 1.00 71.62 99 ASP A C 1
ATOM 772 O O . ASP A 1 99 ? 1.603 -7.170 24.314 1.00 71.62 99 ASP A O 1
ATOM 776 N N . THR A 1 100 ? 3.442 -8.349 24.805 1.00 73.62 100 THR A N 1
ATOM 777 C CA . THR A 1 100 ? 3.911 -7.529 25.950 1.00 73.62 100 THR A CA 1
ATOM 778 C C . THR A 1 100 ? 4.552 -6.178 25.569 1.00 73.62 100 THR A C 1
ATOM 780 O O . THR A 1 100 ? 5.107 -5.473 26.421 1.00 73.62 100 THR A O 1
ATOM 783 N N . ALA A 1 101 ? 4.513 -5.795 24.289 1.00 75.44 101 ALA A N 1
ATOM 784 C CA . ALA A 1 101 ? 5.173 -4.603 23.757 1.00 75.44 101 ALA A CA 1
ATOM 785 C C . ALA A 1 101 ? 4.342 -3.317 23.964 1.00 75.44 101 ALA A C 1
ATOM 787 O O . ALA A 1 101 ? 3.642 -2.861 23.062 1.00 75.44 101 ALA A O 1
ATOM 788 N N . ILE A 1 102 ? 4.462 -2.711 25.150 1.00 81.06 102 ILE A N 1
ATOM 789 C CA . ILE A 1 102 ? 3.731 -1.496 25.563 1.00 81.06 102 ILE A CA 1
ATOM 790 C C . ILE A 1 102 ? 3.849 -0.349 24.530 1.00 81.06 102 ILE A C 1
ATOM 792 O O . ILE A 1 102 ? 4.936 0.199 24.327 1.00 81.06 102 ILE A O 1
ATOM 796 N N . ASP A 1 103 ? 2.718 0.096 23.965 1.00 84.50 103 ASP A N 1
ATOM 797 C CA . ASP A 1 103 ? 2.622 1.277 23.086 1.00 84.50 103 ASP A CA 1
ATOM 798 C C . ASP A 1 103 ? 1.818 2.407 23.754 1.00 84.50 103 ASP A C 1
ATOM 800 O O . ASP A 1 103 ? 0.584 2.455 23.738 1.00 84.50 103 ASP A O 1
ATOM 804 N N . ARG A 1 104 ? 2.552 3.346 24.360 1.00 86.25 104 ARG A N 1
ATOM 805 C CA . ARG A 1 104 ? 1.985 4.443 25.160 1.00 86.25 104 ARG A CA 1
ATOM 806 C C . ARG A 1 104 ? 1.212 5.454 24.320 1.00 86.25 104 ARG A C 1
ATOM 808 O O . ARG A 1 104 ? 0.242 6.038 24.801 1.00 86.25 104 ARG A O 1
ATOM 815 N N . GLU A 1 105 ? 1.611 5.661 23.070 1.00 85.81 105 GLU A N 1
ATOM 816 C CA . GLU A 1 105 ? 0.886 6.477 22.105 1.00 85.81 105 GLU A CA 1
ATOM 817 C C . GLU A 1 105 ? -0.529 5.923 21.881 1.00 85.81 105 GLU A C 1
ATOM 819 O O . GLU A 1 105 ? -1.498 6.674 22.021 1.00 85.81 105 GLU A O 1
ATOM 824 N N . LYS A 1 106 ? -0.671 4.618 21.621 1.00 91.19 106 LYS A N 1
ATOM 825 C CA . LYS A 1 106 ? -1.963 3.942 21.443 1.00 91.19 106 LYS A CA 1
ATOM 826 C C . LYS A 1 106 ? -2.820 4.012 22.706 1.00 91.19 106 LYS A C 1
ATOM 828 O O . LYS A 1 106 ? -3.959 4.472 22.624 1.00 91.19 106 LYS A O 1
ATOM 833 N N . ASP A 1 107 ? -2.257 3.674 23.868 1.00 92.69 107 ASP A N 1
ATOM 834 C CA . ASP A 1 107 ? -2.951 3.777 25.161 1.00 92.69 107 ASP A CA 1
ATOM 835 C C . ASP A 1 107 ? -3.442 5.213 25.434 1.00 92.69 107 ASP A C 1
ATOM 837 O O . ASP A 1 107 ? -4.576 5.415 25.878 1.00 92.69 107 ASP A O 1
ATOM 841 N N . SER A 1 108 ? -2.635 6.234 25.109 1.00 91.69 108 SER A N 1
ATOM 842 C CA . SER A 1 108 ? -3.005 7.647 25.292 1.00 91.69 108 SER A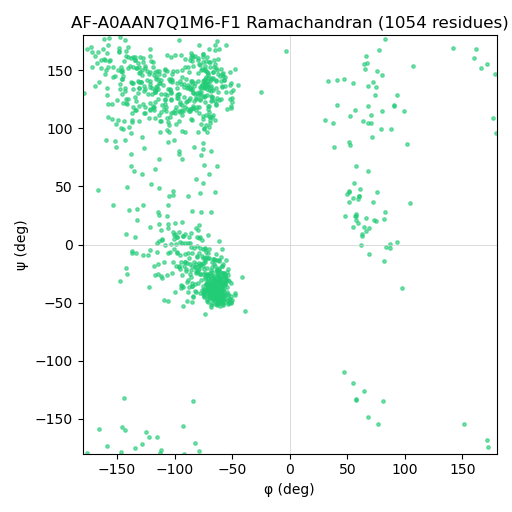 CA 1
ATOM 843 C C . SER A 1 108 ? -4.174 8.092 24.404 1.00 91.69 108 SER A C 1
ATOM 845 O O . SER A 1 108 ? -5.044 8.840 24.858 1.00 91.69 108 SER A O 1
ATOM 847 N N . ILE A 1 109 ? -4.218 7.617 23.154 1.00 92.25 109 ILE A N 1
ATOM 848 C CA . ILE A 1 109 ? -5.296 7.891 22.194 1.00 92.25 109 ILE A CA 1
ATOM 849 C C . ILE A 1 109 ? -6.581 7.209 22.671 1.00 92.25 109 ILE A C 1
ATOM 851 O O . ILE A 1 109 ? -7.632 7.840 22.786 1.00 92.25 109 ILE A O 1
ATOM 855 N N . GLU A 1 110 ? -6.495 5.924 22.989 1.00 95.12 110 GLU A N 1
ATOM 856 C CA . GLU A 1 110 ? -7.647 5.073 23.260 1.00 95.12 110 GLU A CA 1
ATOM 857 C C . GLU A 1 110 ? -8.295 5.341 24.618 1.00 95.12 110 GLU A C 1
ATOM 859 O O . GLU A 1 110 ? -9.521 5.443 24.688 1.00 95.12 110 GLU A O 1
ATOM 864 N N . LEU A 1 111 ? -7.514 5.560 25.682 1.00 94.19 111 LEU A N 1
ATOM 865 C CA . LEU A 1 111 ? -8.066 5.965 26.979 1.00 94.19 111 LEU A CA 1
ATOM 866 C C . LEU A 1 111 ? -8.699 7.361 26.918 1.00 94.19 111 LEU A C 1
ATOM 868 O O . LEU A 1 111 ? -9.670 7.615 27.636 1.00 94.19 111 LEU A O 1
ATOM 872 N N . ARG A 1 112 ? -8.205 8.267 26.060 1.00 91.69 112 ARG A N 1
ATOM 873 C CA . ARG A 1 112 ? -8.848 9.573 25.840 1.00 91.69 112 ARG A CA 1
ATOM 874 C C . ARG A 1 112 ? -10.146 9.434 25.042 1.00 91.69 112 ARG A C 1
ATOM 876 O O . ARG A 1 112 ? -11.127 10.073 25.414 1.00 91.69 112 ARG A O 1
ATOM 883 N N . LEU A 1 113 ? -10.193 8.576 24.019 1.00 93.50 113 LEU A N 1
ATOM 884 C CA . LEU A 1 113 ? -11.418 8.266 23.267 1.00 93.50 113 LEU A CA 1
ATOM 885 C C . LEU A 1 113 ? -12.477 7.546 24.122 1.00 93.50 113 LEU A C 1
ATOM 887 O O . LEU A 1 113 ? -13.659 7.878 24.033 1.00 93.50 113 LEU A O 1
ATOM 891 N N . ALA A 1 114 ? -12.074 6.611 24.987 1.00 94.75 114 ALA A N 1
ATOM 892 C CA . ALA A 1 114 ? -12.976 5.930 25.916 1.00 94.75 114 ALA A CA 1
ATOM 893 C C . ALA A 1 114 ? -13.586 6.912 26.933 1.00 94.75 114 ALA A C 1
ATOM 895 O O . ALA A 1 114 ? -14.803 6.932 27.113 1.00 94.75 114 ALA A O 1
ATOM 896 N N . LYS A 1 115 ? -12.770 7.795 27.530 1.00 92.00 115 LYS A N 1
ATOM 897 C CA . LYS A 1 115 ? -13.254 8.870 28.417 1.00 92.00 115 LYS A CA 1
ATOM 898 C C . LYS A 1 115 ? -14.209 9.821 27.690 1.00 92.00 115 LYS A C 1
ATOM 900 O O . LYS A 1 115 ? -15.306 10.056 28.184 1.00 92.00 115 LYS A O 1
ATOM 905 N N . LEU A 1 116 ? -13.866 10.247 26.471 1.00 89.75 116 LEU A N 1
ATOM 906 C CA . LEU A 1 116 ? -14.733 11.075 25.626 1.00 89.75 116 LEU A CA 1
ATOM 907 C C . LEU A 1 116 ? -16.094 10.407 25.341 1.00 89.75 116 LEU A C 1
ATOM 909 O O . LEU A 1 116 ? -17.123 11.084 25.363 1.00 89.75 116 LEU A O 1
ATOM 913 N N . CYS A 1 117 ? -16.126 9.084 25.124 1.00 91.50 117 CYS A N 1
ATOM 914 C CA . CYS A 1 117 ? -17.380 8.337 24.983 1.00 91.50 117 CYS A CA 1
ATOM 915 C C . CYS A 1 117 ? -18.213 8.325 26.261 1.00 91.50 117 CYS A C 1
ATOM 917 O O . CYS A 1 117 ? -19.418 8.561 26.200 1.00 91.50 117 CYS A O 1
ATOM 919 N N . LEU A 1 118 ? -17.582 8.076 27.409 1.00 90.69 118 LEU A N 1
ATOM 920 C CA . LEU A 1 118 ? -18.247 8.010 28.711 1.00 90.69 118 LEU A CA 1
ATOM 921 C C . LEU A 1 118 ? -18.786 9.378 29.162 1.00 90.69 118 LEU A C 1
ATOM 923 O O . LEU A 1 118 ? -19.853 9.432 29.770 1.00 90.69 118 LEU A O 1
ATOM 927 N N . GLU A 1 119 ? -18.074 10.463 28.843 1.00 89.50 119 GLU A N 1
ATOM 928 C CA . GLU A 1 119 ? -18.454 11.855 29.124 1.00 89.50 119 GLU A CA 1
ATOM 929 C C . GLU A 1 119 ? -19.603 12.346 28.233 1.00 89.50 119 GLU A C 1
ATOM 931 O O . GLU A 1 119 ? -20.522 13.009 28.713 1.00 89.50 119 GLU A O 1
ATOM 936 N N . ARG A 1 120 ? -19.561 12.031 26.930 1.00 85.88 120 ARG A N 1
ATOM 937 C CA . ARG A 1 120 ? -20.532 12.523 25.934 1.00 85.88 120 ARG A CA 1
ATOM 938 C C . ARG A 1 120 ? -21.645 11.522 25.590 1.00 85.88 120 ARG A C 1
ATOM 940 O O . ARG A 1 120 ? -22.496 11.834 24.761 1.00 85.88 120 ARG A O 1
ATOM 947 N N . ASN A 1 121 ? -21.643 10.335 26.203 1.00 87.56 121 ASN A N 1
ATOM 948 C CA . ASN A 1 121 ? -22.525 9.202 25.888 1.00 87.56 121 ASN A CA 1
ATOM 949 C C . ASN A 1 121 ? -22.518 8.850 24.379 1.00 87.56 121 ASN A C 1
ATOM 951 O O . ASN A 1 121 ? -23.563 8.675 23.751 1.00 87.56 121 ASN A O 1
ATOM 955 N N . ILE A 1 122 ? -21.323 8.777 23.787 1.00 90.94 122 ILE A N 1
ATOM 956 C CA . ILE A 1 122 ? -21.128 8.338 22.395 1.00 90.94 122 ILE A CA 1
ATOM 957 C C . ILE A 1 122 ? -21.122 6.796 22.366 1.00 90.94 122 ILE A C 1
ATOM 959 O O . ILE A 1 122 ? -20.520 6.192 23.257 1.00 90.94 122 ILE A O 1
ATOM 963 N N . PRO A 1 123 ? -21.753 6.148 21.366 1.00 93.56 123 PRO A N 1
ATOM 964 C CA . PRO A 1 123 ? -21.696 4.701 21.186 1.00 93.56 123 PRO A CA 1
ATOM 965 C C . PRO A 1 123 ? -20.269 4.145 21.183 1.00 93.56 123 PRO A C 1
ATOM 967 O O . PRO A 1 123 ? -19.413 4.626 20.441 1.00 93.56 123 PRO A O 1
ATOM 970 N N . TYR A 1 124 ? -20.041 3.091 21.960 1.00 95.75 124 TYR A N 1
ATOM 971 C CA . TYR A 1 124 ? -18.751 2.439 22.139 1.00 95.75 124 TYR A CA 1
ATOM 972 C C . TYR A 1 124 ? -18.882 0.911 22.061 1.00 95.75 124 TYR A C 1
ATOM 974 O O . TYR A 1 124 ? -19.642 0.303 22.822 1.00 95.75 124 TYR A O 1
ATOM 982 N N . LEU A 1 125 ? -18.084 0.289 21.192 1.00 96.31 125 LEU A N 1
ATOM 983 C CA . LEU A 1 125 ? -17.882 -1.159 21.129 1.00 96.31 125 LEU A CA 1
ATOM 984 C C . LEU A 1 125 ? -16.390 -1.468 21.321 1.00 96.31 125 LEU A C 1
ATOM 986 O O . LEU A 1 125 ? -15.561 -1.058 20.511 1.00 96.31 125 LEU A O 1
ATOM 990 N N . GLY A 1 126 ? -16.044 -2.182 22.391 1.00 96.12 126 GLY A N 1
ATOM 991 C CA . GLY A 1 126 ? -14.685 -2.675 22.630 1.00 96.12 126 GLY A CA 1
ATOM 992 C C . GLY A 1 126 ? -14.566 -4.168 22.327 1.00 96.12 126 GLY A C 1
ATOM 993 O O . GLY A 1 126 ? -15.311 -4.954 22.905 1.00 96.12 126 GLY A O 1
ATOM 994 N N . ILE A 1 127 ? -13.624 -4.562 21.470 1.00 94.31 127 ILE A N 1
ATOM 995 C CA . ILE A 1 127 ? -13.328 -5.964 21.127 1.00 94.31 127 ILE A CA 1
ATOM 996 C C . ILE A 1 127 ? -11.901 -6.307 21.561 1.00 94.31 127 ILE A C 1
ATOM 998 O O . ILE A 1 127 ? -10.977 -5.534 21.298 1.00 94.31 127 ILE A O 1
ATOM 1002 N N . CYS A 1 128 ? -11.729 -7.448 22.234 1.00 92.12 128 CYS A N 1
ATOM 1003 C CA . CYS A 1 128 ? -10.489 -7.862 22.890 1.00 92.12 128 CYS A CA 1
ATOM 1004 C C . CYS A 1 128 ? -9.901 -6.706 23.722 1.00 92.12 128 CYS A C 1
ATOM 1006 O O . CYS A 1 128 ? -10.518 -6.288 24.706 1.00 92.12 128 CYS A O 1
ATOM 1008 N N . ARG A 1 129 ? -8.775 -6.117 23.307 1.00 92.50 129 ARG A N 1
ATOM 1009 C CA . ARG A 1 129 ? -8.141 -4.979 23.984 1.00 92.50 129 ARG A CA 1
ATOM 1010 C C . ARG A 1 129 ? -9.036 -3.739 24.100 1.00 92.50 129 ARG A C 1
ATOM 1012 O O . ARG A 1 129 ? -8.941 -3.011 25.084 1.00 92.50 129 ARG A O 1
ATOM 1019 N N . GLY A 1 130 ? -9.992 -3.538 23.194 1.00 95.06 130 GLY A N 1
ATOM 1020 C CA . GLY A 1 130 ? -11.016 -2.504 23.360 1.00 95.06 130 GLY A CA 1
ATOM 1021 C C . GLY A 1 130 ? -11.858 -2.678 24.635 1.00 95.06 130 GLY A C 1
ATOM 1022 O O . GLY A 1 130 ? -12.203 -1.694 25.284 1.00 95.06 130 GLY A O 1
ATOM 1023 N N . SER A 1 131 ? -12.158 -3.915 25.051 1.00 95.75 131 SER A N 1
ATOM 1024 C CA . SER A 1 131 ? -12.887 -4.161 26.305 1.00 95.75 131 SER A CA 1
ATOM 1025 C C . SER A 1 131 ? -12.015 -3.853 27.532 1.00 95.75 131 SER A C 1
ATOM 1027 O O . SER A 1 131 ? -12.472 -3.214 28.481 1.00 95.75 131 SER A O 1
ATOM 1029 N N . GLN A 1 132 ? -10.728 -4.199 27.471 1.00 95.56 132 GLN A N 1
ATOM 1030 C CA . GLN A 1 132 ? -9.737 -3.889 28.503 1.00 95.56 132 GLN A CA 1
ATOM 1031 C C . GLN A 1 132 ? -9.594 -2.367 28.710 1.00 95.56 132 GLN A C 1
ATOM 1033 O O . GLN A 1 132 ? -9.718 -1.892 29.842 1.00 95.56 132 GLN A O 1
ATOM 1038 N N . VAL A 1 133 ? -9.434 -1.587 27.627 1.00 96.69 133 VAL A N 1
ATOM 1039 C CA . VAL A 1 133 ? -9.376 -0.109 27.664 1.00 96.69 133 VAL A CA 1
ATOM 1040 C C . VAL A 1 133 ? -10.627 0.477 28.322 1.00 96.69 133 VAL A C 1
ATOM 1042 O O . VAL A 1 133 ? -10.510 1.348 29.185 1.00 96.69 133 VAL A O 1
ATOM 1045 N N . LEU A 1 134 ? -11.823 0.006 27.949 1.00 96.50 134 LEU A N 1
ATOM 1046 C CA . LEU A 1 134 ? -13.086 0.476 28.528 1.00 96.50 134 LEU A CA 1
ATOM 1047 C C . LEU A 1 134 ? -13.164 0.205 30.040 1.00 96.50 134 LEU A C 1
ATOM 1049 O O . LEU A 1 134 ? -13.599 1.070 30.801 1.00 96.50 134 LEU A O 1
ATOM 1053 N N . ASN A 1 135 ? -12.709 -0.969 30.484 1.00 96.62 135 ASN A N 1
ATOM 1054 C CA . ASN A 1 135 ? -12.671 -1.326 31.900 1.00 96.62 135 ASN A CA 1
ATOM 1055 C C . ASN A 1 135 ? -11.699 -0.431 32.693 1.00 96.62 135 ASN A C 1
ATOM 1057 O O . ASN A 1 135 ? -12.076 0.129 33.726 1.00 96.62 135 ASN A O 1
ATOM 1061 N N . VAL A 1 136 ? -10.477 -0.238 32.185 1.00 95.69 136 VAL A N 1
ATOM 1062 C CA . VAL A 1 136 ? -9.446 0.620 32.800 1.00 95.69 136 VAL A CA 1
ATOM 1063 C C . VAL A 1 136 ? -9.884 2.089 32.830 1.00 95.69 136 VAL A C 1
ATOM 1065 O O . VAL A 1 136 ? -9.742 2.754 33.856 1.00 95.69 136 VAL A O 1
ATOM 1068 N N . ALA A 1 137 ? -10.516 2.593 31.764 1.00 95.56 137 ALA A N 1
ATOM 1069 C CA . ALA A 1 137 ? -11.058 3.953 31.711 1.00 95.56 137 ALA A CA 1
ATOM 1070 C C . ALA A 1 137 ? -12.110 4.240 32.804 1.00 95.56 137 ALA A C 1
ATOM 1072 O O . ALA A 1 137 ? -12.280 5.398 33.192 1.00 95.56 137 ALA A O 1
ATOM 1073 N N . CYS A 1 138 ? -12.777 3.203 33.326 1.00 94.38 138 CYS A N 1
ATOM 1074 C CA . CYS A 1 138 ? -13.733 3.278 34.433 1.00 94.38 138 CYS A CA 1
ATOM 1075 C C . CYS A 1 138 ? -13.166 2.850 35.806 1.00 94.38 138 CYS A C 1
ATOM 1077 O O . CYS A 1 138 ? -13.933 2.739 36.763 1.00 94.38 138 CYS A O 1
ATOM 1079 N N . GLY A 1 139 ? -11.854 2.619 35.939 1.00 92.31 139 GLY A N 1
ATOM 1080 C CA . GLY A 1 139 ? -11.217 2.242 37.211 1.00 92.31 139 GLY A CA 1
ATOM 1081 C C . GLY A 1 139 ? -11.321 0.753 37.580 1.00 92.31 139 GLY A C 1
ATOM 1082 O O . GLY A 1 139 ? -11.224 0.395 38.759 1.00 92.31 139 GLY A O 1
ATOM 1083 N N . GLY A 1 140 ? -11.543 -0.115 36.591 1.00 94.31 140 GLY A N 1
ATOM 1084 C CA . GLY A 1 140 ? -11.283 -1.551 36.698 1.00 94.31 140 GLY A CA 1
ATOM 1085 C C . GLY A 1 140 ? -9.794 -1.883 36.521 1.00 94.31 140 GLY A C 1
ATOM 1086 O O . GLY A 1 140 ? -8.999 -1.017 36.165 1.00 94.31 140 GLY A O 1
ATOM 1087 N N . THR A 1 141 ? -9.414 -3.139 36.767 1.00 93.38 141 THR A N 1
ATOM 1088 C CA . THR A 1 141 ? -8.027 -3.630 36.622 1.00 93.38 141 THR A CA 1
ATOM 1089 C C . THR A 1 141 ? -7.963 -4.911 35.790 1.00 93.38 141 THR A C 1
ATOM 1091 O O . THR A 1 141 ? -8.980 -5.597 35.612 1.00 93.38 141 THR A O 1
ATOM 1094 N N . LEU A 1 142 ? -6.774 -5.230 35.272 1.00 93.00 142 LEU A N 1
ATOM 1095 C CA . LEU A 1 142 ? -6.512 -6.380 34.403 1.00 93.00 142 LEU A CA 1
ATOM 1096 C C . LEU A 1 142 ? -5.500 -7.345 35.037 1.00 93.00 142 LEU A C 1
ATOM 1098 O O . LEU A 1 142 ? -4.726 -6.952 35.907 1.00 93.00 142 LEU A O 1
ATOM 1102 N N . TYR A 1 143 ? -5.519 -8.605 34.606 1.00 88.94 143 TYR A N 1
ATOM 1103 C CA . TYR A 1 143 ? -4.409 -9.541 34.787 1.00 88.94 143 TYR A CA 1
ATOM 1104 C C . TYR A 1 143 ? -3.267 -9.115 33.869 1.00 88.94 143 TYR A C 1
ATOM 1106 O O . TYR A 1 143 ? -3.540 -8.688 32.750 1.00 88.94 143 TYR A O 1
ATOM 1114 N N . GLN A 1 144 ? -2.025 -9.215 34.345 1.00 85.44 144 GLN A N 1
ATOM 1115 C CA . GLN A 1 144 ? -0.836 -8.856 33.555 1.00 85.44 144 GLN A CA 1
ATOM 1116 C C . GLN A 1 144 ? -0.382 -10.020 32.664 1.00 85.44 144 GLN A C 1
ATOM 1118 O O . GLN A 1 144 ? 0.066 -9.790 31.548 1.00 85.44 144 GLN A O 1
ATOM 1123 N N . ASP A 1 145 ? -0.577 -11.247 33.147 1.00 85.19 145 ASP A N 1
ATOM 1124 C CA . ASP A 1 145 ? -0.655 -12.476 32.357 1.00 85.19 145 ASP A CA 1
ATOM 1125 C C . ASP A 1 145 ? -1.739 -13.364 32.985 1.00 85.19 145 ASP A C 1
ATOM 1127 O O . ASP A 1 145 ? -1.669 -13.714 34.171 1.00 85.19 145 ASP A O 1
ATOM 1131 N N . ILE A 1 146 ? -2.761 -13.708 32.202 1.00 83.94 146 ILE A N 1
ATOM 1132 C CA . ILE A 1 146 ? -3.845 -14.597 32.627 1.00 83.94 146 ILE A CA 1
ATOM 1133 C C . ILE A 1 146 ? -3.321 -16.001 32.933 1.00 83.94 146 ILE A C 1
ATOM 1135 O O . ILE A 1 146 ? -3.734 -16.580 33.943 1.00 83.94 146 ILE A O 1
ATOM 1139 N N . GLU A 1 147 ? -2.433 -16.554 32.098 1.00 79.12 147 GLU A N 1
ATOM 1140 C CA . GLU A 1 147 ? -2.017 -17.949 32.232 1.00 79.12 147 GLU A CA 1
ATOM 1141 C C . GLU A 1 147 ? -1.301 -18.139 33.568 1.00 79.12 147 GLU A C 1
ATOM 1143 O O . GLU A 1 147 ? -1.724 -18.976 34.367 1.00 79.12 147 GLU A O 1
ATOM 1148 N N . THR A 1 148 ? -0.318 -17.300 33.901 1.00 77.25 148 THR A N 1
ATOM 1149 C CA . THR A 1 148 ? 0.389 -17.378 35.184 1.00 77.25 148 THR A CA 1
ATOM 1150 C C . THR A 1 148 ? -0.486 -16.971 36.379 1.00 77.25 148 THR A C 1
ATOM 1152 O O . THR A 1 148 ? -0.473 -17.675 37.396 1.00 77.25 148 THR A O 1
ATOM 1155 N N . GLU A 1 149 ? -1.265 -15.879 36.314 1.00 80.56 149 GLU A N 1
ATOM 1156 C CA . GLU A 1 149 ? -2.063 -15.420 37.470 1.00 80.56 149 GLU A CA 1
ATOM 1157 C C . 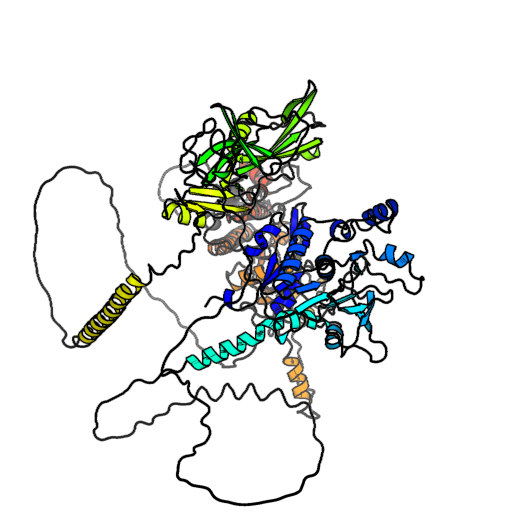GLU A 1 149 ? -3.259 -16.340 37.805 1.00 80.56 149 GLU A C 1
ATOM 1159 O O . GLU A 1 149 ? -3.638 -16.432 38.982 1.00 80.56 149 GLU A O 1
ATOM 1164 N N . LEU A 1 150 ? -3.845 -17.048 36.826 1.00 76.38 150 LEU A N 1
ATOM 1165 C CA . LEU A 1 150 ? -4.950 -17.994 37.051 1.00 76.38 150 LEU A CA 1
ATOM 1166 C C . LEU A 1 150 ? -4.482 -19.446 37.239 1.00 76.38 150 LEU A C 1
ATOM 1168 O O . LEU A 1 150 ? -5.021 -20.142 38.108 1.00 76.38 150 LEU A O 1
ATOM 1172 N N . THR A 1 151 ? -3.423 -19.896 36.556 1.00 66.06 151 THR A N 1
ATOM 1173 C CA . THR A 1 151 ? -2.841 -21.242 36.764 1.00 66.06 151 THR A CA 1
ATOM 1174 C C . THR A 1 151 ? -2.309 -21.429 38.186 1.00 66.06 151 THR A C 1
ATOM 1176 O O . THR A 1 151 ? -2.386 -22.534 38.730 1.00 66.06 151 THR A O 1
ATOM 1179 N N . LYS A 1 152 ? -1.839 -20.348 38.829 1.00 63.88 152 LYS A N 1
ATOM 1180 C CA . LYS A 1 152 ? -1.451 -20.318 40.252 1.00 63.88 152 LYS A CA 1
ATOM 1181 C C . LYS A 1 152 ? -2.651 -20.419 41.224 1.00 63.88 152 LYS A C 1
ATOM 1183 O O . LYS A 1 152 ? -2.431 -20.637 42.413 1.00 63.88 152 LYS A O 1
ATOM 1188 N N . LYS A 1 153 ? -3.907 -20.287 40.758 1.00 62.50 153 LYS A N 1
ATOM 1189 C CA . LYS A 1 153 ? -5.137 -20.305 41.588 1.00 62.50 153 LYS A CA 1
ATOM 1190 C C . LYS A 1 153 ? -6.042 -21.526 41.406 1.00 62.50 153 LYS A C 1
ATOM 1192 O O . LYS A 1 153 ? -6.742 -21.877 42.355 1.00 62.50 153 LYS A O 1
ATOM 1197 N N . PHE A 1 154 ? -6.060 -22.162 40.233 1.00 61.59 154 PHE A N 1
ATOM 1198 C CA . PHE A 1 154 ? -7.022 -23.227 39.921 1.00 61.59 154 PHE A CA 1
ATOM 1199 C C . PHE A 1 154 ? -6.394 -24.618 39.739 1.00 61.59 154 PHE A C 1
ATOM 1201 O O . PHE A 1 154 ? -5.255 -24.784 39.298 1.00 61.59 154 PHE A O 1
ATOM 1208 N N . GLN A 1 155 ? -7.178 -25.645 40.086 1.00 56.56 155 GLN A N 1
ATOM 1209 C CA . GLN A 1 155 ? -6.824 -27.052 39.880 1.00 56.56 155 GLN A CA 1
ATOM 1210 C C . GLN A 1 155 ? -6.695 -27.371 38.381 1.00 56.56 155 GLN A C 1
ATOM 1212 O O . GLN A 1 155 ? -7.351 -26.749 37.546 1.00 56.56 155 GLN A O 1
ATOM 1217 N N . ALA A 1 156 ? -5.858 -28.359 38.044 1.00 55.53 156 ALA A N 1
ATOM 1218 C CA . ALA A 1 156 ? -5.467 -28.661 36.663 1.00 55.53 156 ALA A CA 1
ATOM 1219 C C . ALA A 1 156 ? -6.648 -28.925 35.706 1.00 55.53 156 ALA A C 1
ATOM 1221 O O . ALA A 1 156 ? -6.562 -28.589 34.531 1.00 55.53 156 ALA A O 1
ATOM 1222 N N . GLU A 1 157 ? -7.758 -29.454 36.223 1.00 52.34 157 GLU A N 1
ATOM 1223 C CA . GLU A 1 157 ? -8.982 -29.788 35.480 1.00 52.34 157 GLU A CA 1
ATOM 1224 C C . GLU A 1 157 ? -9.793 -28.565 34.999 1.00 52.34 157 GLU A C 1
ATOM 1226 O O . GLU A 1 157 ? -10.766 -28.734 34.270 1.00 52.34 157 GLU A O 1
ATOM 1231 N N . LYS A 1 158 ? -9.425 -27.340 35.405 1.00 57.19 158 LYS A N 1
ATOM 1232 C CA . LYS A 1 158 ? -10.136 -26.095 35.049 1.00 57.19 158 LYS A CA 1
ATOM 1233 C C . LYS A 1 158 ? -9.342 -25.106 34.192 1.00 57.19 158 LYS A C 1
ATOM 1235 O O . LYS A 1 158 ? -9.863 -24.034 33.910 1.00 57.19 158 LYS A O 1
ATOM 1240 N N . ARG A 1 159 ? -8.104 -25.434 33.818 1.00 66.94 159 ARG A N 1
ATOM 1241 C CA . ARG A 1 159 ? -7.201 -24.512 33.111 1.00 66.94 159 ARG A CA 1
ATOM 1242 C C . ARG A 1 159 ? -7.655 -24.289 31.670 1.00 66.94 159 ARG A C 1
ATOM 1244 O O . ARG A 1 159 ? -7.846 -25.261 30.938 1.00 66.94 159 ARG A O 1
ATOM 1251 N N . VAL A 1 160 ? -7.780 -23.029 31.264 1.00 72.12 160 VAL A N 1
ATOM 1252 C CA . VAL A 1 160 ? -8.157 -22.635 29.902 1.00 72.12 160 VAL A CA 1
ATOM 1253 C C . VAL A 1 160 ? -6.945 -22.091 29.140 1.00 72.12 160 VAL A C 1
ATOM 1255 O O . VAL A 1 160 ? -6.201 -21.261 29.649 1.00 72.12 160 VAL A O 1
ATOM 1258 N N . ALA A 1 161 ? -6.755 -22.541 27.897 1.00 71.25 161 ALA A N 1
ATOM 1259 C CA . ALA A 1 161 ? -5.719 -22.018 27.004 1.00 71.25 161 ALA A CA 1
ATOM 1260 C C . ALA A 1 161 ? -6.272 -20.857 26.157 1.00 71.25 161 ALA A C 1
ATOM 1262 O O . ALA A 1 161 ? -6.909 -21.080 25.124 1.00 71.25 161 ALA A O 1
ATOM 1263 N N . HIS A 1 162 ? -6.030 -19.618 26.596 1.00 75.19 162 HIS A N 1
ATOM 1264 C CA . HIS A 1 162 ? -6.469 -18.392 25.903 1.00 75.19 162 HIS A CA 1
ATOM 1265 C C . HIS A 1 162 ? -5.586 -18.008 24.710 1.00 75.19 162 HIS A C 1
ATOM 1267 O O . HIS A 1 162 ? -6.038 -17.320 23.797 1.00 75.19 162 HIS A O 1
ATOM 1273 N N . ILE A 1 163 ? -4.344 -18.497 24.671 1.00 71.75 163 ILE A N 1
ATOM 1274 C CA . ILE A 1 163 ? -3.397 -18.289 23.569 1.00 71.75 163 ILE A CA 1
ATOM 1275 C C . ILE A 1 163 ? -3.015 -19.647 22.971 1.00 71.75 163 ILE A C 1
ATOM 1277 O O . ILE A 1 163 ? -2.707 -20.601 23.681 1.00 71.75 163 ILE A O 1
ATOM 1281 N N . ASN A 1 164 ? -3.013 -19.739 21.639 1.00 66.62 164 ASN A N 1
ATOM 1282 C CA . ASN A 1 164 ? -2.394 -20.844 20.909 1.00 66.62 164 ASN A CA 1
ATOM 1283 C C . ASN A 1 164 ? -1.915 -20.349 19.537 1.00 66.62 164 ASN A C 1
ATOM 1285 O O . ASN A 1 164 ? -2.707 -20.195 18.607 1.00 66.62 164 ASN A O 1
ATOM 1289 N N . TYR A 1 165 ? -0.604 -20.141 19.407 1.00 63.19 165 TYR A N 1
ATOM 1290 C CA . TYR A 1 165 ? 0.040 -19.643 18.187 1.00 63.19 165 TYR A CA 1
ATOM 1291 C C . TYR A 1 165 ? -0.061 -20.593 16.974 1.00 63.19 165 TYR A C 1
ATOM 1293 O O . TYR A 1 165 ? 0.216 -20.173 15.854 1.00 63.19 165 TYR A O 1
ATOM 1301 N N . GLY A 1 166 ? -0.460 -21.858 17.164 1.00 52.19 166 GLY A N 1
ATOM 1302 C CA . GLY A 1 166 ? -0.636 -22.827 16.077 1.00 52.19 166 GLY A CA 1
ATOM 1303 C C . GLY A 1 166 ? -1.977 -22.735 15.338 1.00 52.19 166 GLY A C 1
ATOM 1304 O O . GLY A 1 166 ? -2.080 -23.237 14.222 1.00 52.19 166 GLY A O 1
ATOM 1305 N N . VAL A 1 167 ? -3.004 -22.114 15.936 1.00 60.31 167 VAL A N 1
ATOM 1306 C CA . VAL A 1 167 ? -4.343 -21.948 15.337 1.00 60.31 167 VAL A CA 1
ATOM 1307 C C . VAL A 1 167 ? -4.916 -20.599 15.774 1.00 60.31 167 VAL A C 1
ATOM 1309 O O . VAL A 1 167 ? -5.424 -20.474 16.887 1.00 60.31 167 VAL A O 1
ATOM 1312 N N . TYR A 1 168 ? -4.837 -19.580 14.915 1.00 58.91 168 TYR A N 1
ATOM 1313 C CA . TYR A 1 168 ? -5.165 -18.204 15.308 1.00 58.91 168 TYR A CA 1
ATOM 1314 C C . TYR A 1 168 ? -6.675 -17.964 15.487 1.00 58.91 168 TYR A C 1
ATOM 1316 O O . TYR A 1 168 ? -7.099 -17.668 16.599 1.00 58.91 168 TYR A O 1
ATOM 1324 N N . ASP A 1 169 ? -7.498 -18.170 14.454 1.00 64.25 169 ASP A N 1
ATOM 1325 C CA . ASP A 1 169 ? -8.935 -17.819 14.480 1.00 64.25 169 ASP A CA 1
ATOM 1326 C C . ASP A 1 169 ? -9.870 -18.896 15.080 1.00 64.25 169 ASP A C 1
ATOM 1328 O O . ASP A 1 169 ? -11.082 -18.694 15.167 1.00 64.25 169 ASP A O 1
ATOM 1332 N N . GLY A 1 170 ? -9.334 -20.053 15.485 1.00 67.12 170 GLY A N 1
ATOM 1333 C CA . GLY A 1 170 ? -10.128 -21.202 15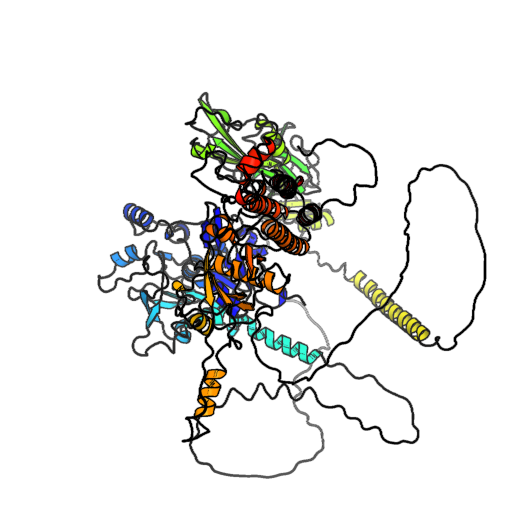.934 1.00 67.12 170 GLY A CA 1
ATOM 1334 C C . GLY A 1 170 ? -10.749 -21.054 17.330 1.00 67.12 170 GLY A C 1
ATOM 1335 O O . GLY A 1 170 ? -10.176 -20.434 18.226 1.00 67.12 170 GLY A O 1
ATOM 1336 N N . HIS A 1 171 ? -11.901 -21.701 17.539 1.00 77.25 171 HIS A N 1
ATOM 1337 C CA . HIS A 1 171 ? -12.518 -21.854 18.861 1.00 77.25 171 HIS A CA 1
ATOM 1338 C C . HIS A 1 171 ? -11.552 -22.509 19.869 1.00 77.25 171 HIS A C 1
ATOM 1340 O O . HIS A 1 171 ? -10.975 -23.557 19.574 1.00 77.25 171 HIS A O 1
ATOM 1346 N N . ARG A 1 172 ? -11.413 -21.928 21.070 1.00 79.00 172 ARG A N 1
ATOM 1347 C CA . ARG A 1 172 ? -10.524 -22.424 22.141 1.00 79.00 172 ARG A CA 1
ATOM 1348 C C . ARG A 1 172 ? -11.270 -23.030 23.325 1.00 79.00 172 ARG A C 1
ATOM 1350 O O . ARG A 1 172 ? -10.919 -24.117 23.770 1.00 79.00 172 ARG A O 1
ATOM 1357 N N . HIS A 1 173 ? -12.293 -22.345 23.832 1.00 82.44 173 HIS A N 1
ATOM 1358 C CA . HIS A 1 173 ? -13.025 -22.746 25.037 1.00 82.44 173 HIS A CA 1
ATOM 1359 C C . HIS A 1 173 ? -14.494 -22.324 24.977 1.00 82.44 173 HIS A C 1
ATOM 1361 O O . HIS A 1 173 ? -14.872 -21.490 24.152 1.00 82.44 173 HIS A O 1
ATOM 1367 N N . SER A 1 174 ? -15.323 -22.888 25.860 1.00 88.56 174 SER A N 1
ATOM 1368 C CA . SER A 1 174 ? -16.678 -22.389 26.080 1.00 88.56 174 SER A CA 1
ATOM 1369 C C . SER A 1 174 ? -16.670 -21.142 26.965 1.00 88.56 174 SER A C 1
ATOM 1371 O O . SER A 1 174 ? -15.746 -20.918 27.751 1.00 88.56 174 SER A O 1
ATOM 1373 N N . VAL A 1 175 ? -17.706 -20.316 26.849 1.00 91.56 175 VAL A N 1
ATOM 1374 C CA . VAL A 1 175 ? -18.049 -19.278 27.826 1.00 91.56 175 VAL A CA 1
ATOM 1375 C C . VAL A 1 175 ? -19.497 -19.439 28.243 1.00 91.56 175 VAL A C 1
ATOM 1377 O O . VAL A 1 175 ? -20.376 -19.652 27.406 1.00 91.56 175 VAL A O 1
ATOM 1380 N N . LYS A 1 176 ? -19.749 -19.317 29.543 1.00 93.88 176 LYS A N 1
ATOM 1381 C CA . LYS A 1 176 ? -21.090 -19.375 30.111 1.00 93.88 176 LYS A CA 1
ATOM 1382 C C . LYS A 1 176 ? -21.748 -18.007 30.011 1.00 93.88 176 LYS A C 1
ATOM 1384 O O . LYS A 1 176 ? -21.265 -17.041 30.603 1.00 93.88 176 LYS A O 1
ATOM 1389 N N . VAL A 1 177 ? -22.845 -17.931 29.265 1.00 94.50 177 VAL A N 1
ATOM 1390 C CA . VAL A 1 177 ? -23.577 -16.691 28.991 1.00 94.50 177 VAL A CA 1
ATOM 1391 C C . VAL A 1 177 ? -24.569 -16.403 30.120 1.00 94.50 177 VAL A C 1
ATOM 1393 O O . VAL A 1 177 ? -25.304 -17.279 30.576 1.00 94.50 177 VAL A O 1
ATOM 1396 N N . VAL A 1 178 ? -24.593 -15.155 30.585 1.00 94.31 178 VAL A N 1
ATOM 1397 C CA . VAL A 1 178 ? -25.454 -14.693 31.680 1.00 94.31 178 VAL A CA 1
ATOM 1398 C C . VAL A 1 178 ? -26.846 -14.359 31.141 1.00 94.31 178 VAL A C 1
ATOM 1400 O O . VAL A 1 178 ? -26.985 -13.507 30.260 1.00 94.31 178 VAL A O 1
ATOM 1403 N N . GLU A 1 179 ? -27.884 -14.996 31.689 1.00 92.31 179 GLU A N 1
ATOM 1404 C CA . GLU A 1 179 ? -29.291 -14.717 31.364 1.00 92.31 179 GLU A CA 1
ATOM 1405 C C . GLU A 1 179 ? -29.638 -13.218 31.374 1.00 92.31 179 GLU A C 1
ATOM 1407 O O . GLU A 1 179 ? -29.122 -12.441 32.174 1.00 92.31 179 GLU A O 1
ATOM 1412 N N . LYS A 1 180 ? -30.625 -12.837 30.550 1.00 89.88 180 LYS A N 1
ATOM 1413 C CA . LYS A 1 180 ? -31.251 -11.493 30.512 1.00 89.88 180 LYS A CA 1
ATOM 1414 C C . LYS A 1 180 ? -30.299 -10.343 30.136 1.00 89.88 180 LYS A C 1
ATOM 1416 O O . LYS A 1 180 ? -30.720 -9.191 30.135 1.00 89.88 180 LYS A O 1
ATOM 1421 N N . THR A 1 181 ? -29.066 -10.651 29.740 1.00 94.75 181 THR A N 1
ATOM 1422 C CA . THR A 1 181 ? -28.112 -9.699 29.152 1.00 94.75 181 THR A CA 1
ATOM 1423 C C . THR A 1 181 ? -28.301 -9.549 27.631 1.00 94.75 181 THR A C 1
ATOM 1425 O O . THR A 1 181 ? -28.944 -10.401 27.004 1.00 94.75 181 THR A O 1
ATOM 1428 N N . PRO A 1 182 ? -27.724 -8.504 26.999 1.00 93.75 182 PRO A N 1
ATOM 1429 C CA . PRO A 1 182 ? -27.687 -8.371 25.541 1.00 93.75 182 PRO A CA 1
ATOM 1430 C C . PRO A 1 182 ? -27.126 -9.613 24.840 1.00 93.75 182 PRO A C 1
ATOM 1432 O O . PRO A 1 182 ? -27.765 -10.140 23.930 1.00 93.75 182 PRO A O 1
ATOM 1435 N N . LEU A 1 183 ? -25.998 -10.146 25.322 1.00 93.88 183 LEU A N 1
ATOM 1436 C CA . LEU A 1 183 ? -25.342 -11.317 24.736 1.00 93.88 183 LEU A CA 1
ATOM 1437 C C . LEU A 1 183 ? -26.239 -12.566 24.761 1.00 93.88 183 LEU A C 1
ATOM 1439 O O . LEU A 1 183 ? -26.345 -13.266 23.756 1.00 93.88 183 LEU A O 1
ATOM 1443 N N . HIS A 1 184 ? -26.959 -12.794 25.864 1.00 93.62 184 HIS A N 1
ATOM 1444 C CA . HIS A 1 184 ? -27.970 -13.852 25.954 1.00 93.62 184 HIS A CA 1
ATOM 1445 C C . HIS A 1 184 ? -29.091 -13.688 24.918 1.00 93.62 184 HIS A C 1
ATOM 1447 O O . HIS A 1 184 ? -29.538 -14.676 24.346 1.00 93.62 184 HIS A O 1
ATOM 1453 N N . SER A 1 185 ? -29.536 -12.457 24.643 1.00 91.00 185 SER A N 1
ATOM 1454 C CA . SER A 1 185 ? -30.570 -12.218 23.626 1.00 91.00 185 SER A CA 1
ATOM 1455 C C . SER A 1 185 ? -30.082 -12.498 22.200 1.00 91.00 185 SER A C 1
ATOM 1457 O O . SER A 1 185 ? -30.865 -12.952 21.371 1.00 91.00 185 SER A O 1
ATOM 1459 N N . TRP A 1 186 ? -28.792 -12.276 21.929 1.00 92.50 186 TRP A N 1
ATOM 1460 C CA . TRP A 1 186 ? -28.177 -12.486 20.618 1.00 92.50 186 TRP A CA 1
ATOM 1461 C C . TRP A 1 186 ? -27.886 -13.957 20.324 1.00 92.50 186 TRP A C 1
ATOM 1463 O O . TRP A 1 186 ? -28.129 -14.417 19.214 1.00 92.50 186 TRP A O 1
ATOM 1473 N N . PHE A 1 187 ? -27.384 -14.702 21.310 1.00 91.06 187 PHE A N 1
ATOM 1474 C CA . PHE A 1 187 ? -27.035 -16.119 21.159 1.00 91.06 187 PHE A CA 1
ATOM 1475 C C . PHE A 1 187 ? -28.178 -17.069 21.545 1.00 91.06 187 PHE A C 1
ATOM 1477 O O . PHE A 1 187 ? -27.981 -18.279 21.563 1.00 91.06 187 PHE A O 1
ATOM 1484 N N . LYS A 1 188 ? -29.380 -16.550 21.828 1.00 88.50 188 LYS A N 1
ATOM 1485 C CA . LYS A 1 188 ? -30.525 -17.329 22.324 1.00 88.50 188 LYS A CA 1
ATOM 1486 C C . LYS A 1 188 ? -30.837 -18.570 21.477 1.00 88.50 188 LYS A C 1
ATOM 1488 O O . LYS A 1 188 ? -31.022 -19.647 22.030 1.00 88.50 188 LYS A O 1
ATOM 1493 N N . ASP A 1 189 ? -30.837 -18.434 20.153 1.00 84.62 189 ASP A N 1
ATOM 1494 C CA . ASP A 1 189 ? -31.136 -19.531 19.217 1.00 84.62 189 ASP A CA 1
ATOM 1495 C C . ASP A 1 189 ? -29.931 -20.483 19.004 1.00 84.62 189 ASP A C 1
ATOM 1497 O O . ASP A 1 189 ? -29.899 -21.282 18.071 1.00 84.62 189 ASP A O 1
ATOM 1501 N N . SER A 1 190 ? -28.903 -20.370 19.849 1.00 84.94 190 SER A N 1
ATOM 1502 C CA . SER A 1 190 ? -27.671 -21.171 19.868 1.00 84.94 190 SER A CA 1
ATOM 1503 C C . SER A 1 190 ? -27.280 -21.637 21.278 1.00 84.94 190 SER A C 1
ATOM 1505 O O . SER A 1 190 ? -26.200 -22.193 21.454 1.00 84.94 190 SER A O 1
ATOM 1507 N N . LEU A 1 191 ? -28.130 -21.395 22.281 1.00 86.06 191 LEU A N 1
ATOM 1508 C CA . LEU A 1 191 ? -27.905 -21.754 23.680 1.00 86.06 191 LEU A CA 1
ATOM 1509 C C . LEU A 1 191 ? -28.849 -22.893 24.078 1.00 86.06 191 LEU A C 1
ATOM 1511 O O . LEU A 1 191 ? -30.064 -22.705 24.124 1.00 86.06 191 LEU A O 1
ATOM 1515 N N . ASP A 1 192 ? -28.294 -24.054 24.428 1.00 76.31 192 ASP A N 1
ATOM 1516 C CA . ASP A 1 192 ? -29.073 -25.131 25.045 1.00 76.31 192 ASP A CA 1
ATOM 1517 C C . ASP A 1 192 ? -29.542 -24.715 26.449 1.00 76.31 192 ASP A C 1
ATOM 1519 O O . ASP A 1 192 ? -28.716 -24.383 27.310 1.00 76.31 192 ASP A O 1
ATOM 1523 N N . GLU A 1 193 ? -30.854 -24.822 26.706 1.00 64.50 193 GLU A N 1
ATOM 1524 C CA . GLU A 1 193 ? -31.517 -24.432 27.970 1.00 64.50 193 GLU A CA 1
ATOM 1525 C C . GLU A 1 193 ? -30.893 -25.078 29.226 1.00 64.50 193 GLU A C 1
ATOM 1527 O O . GLU A 1 193 ? -31.058 -24.574 30.336 1.00 64.50 193 GLU A O 1
ATOM 1532 N N . GLY A 1 194 ? -30.175 -26.196 29.065 1.00 61.00 194 GLY A N 1
ATOM 1533 C CA . GLY A 1 194 ? -29.514 -26.922 30.151 1.00 61.00 194 GLY A CA 1
ATOM 1534 C C . GLY A 1 194 ? -28.069 -26.508 30.464 1.00 61.00 194 GLY A C 1
ATOM 1535 O O . GLY A 1 194 ? -27.615 -26.796 31.570 1.00 61.00 194 GLY A O 1
ATOM 1536 N N . ASN A 1 195 ? -27.337 -25.861 29.543 1.00 68.69 195 ASN A N 1
ATOM 1537 C CA . ASN A 1 195 ? -25.900 -25.575 29.733 1.00 68.69 195 ASN A CA 1
ATOM 1538 C C . ASN A 1 195 ? -25.535 -24.081 29.649 1.00 68.69 195 ASN A C 1
ATOM 1540 O O . ASN A 1 195 ? -24.722 -23.606 30.451 1.00 68.69 195 ASN A O 1
ATOM 1544 N N . MET A 1 196 ? -26.200 -23.322 28.767 1.00 85.06 196 MET A N 1
ATOM 1545 C CA . MET A 1 196 ? -25.994 -21.876 28.578 1.00 85.06 196 MET A CA 1
ATOM 1546 C C . MET A 1 196 ? -24.554 -21.484 28.182 1.00 85.06 196 MET A C 1
ATOM 1548 O O . MET A 1 196 ? -24.024 -20.479 28.659 1.00 85.06 196 MET A O 1
ATOM 1552 N N . GLU A 1 197 ? -23.915 -22.275 27.319 1.00 90.00 197 GLU A N 1
ATOM 1553 C CA . GLU A 1 197 ? -22.520 -22.089 26.893 1.00 90.00 197 GLU A CA 1
ATOM 1554 C C . GLU A 1 197 ? -22.372 -21.917 25.374 1.00 90.00 197 GLU A C 1
ATOM 1556 O O . GLU A 1 197 ? -23.128 -22.502 24.602 1.00 90.00 197 GLU A O 1
ATOM 1561 N N . VAL A 1 198 ? -21.370 -21.136 24.956 1.00 89.94 198 VAL A N 1
ATOM 1562 C CA . VAL A 1 198 ? -20.991 -20.890 23.549 1.00 89.94 198 VAL A CA 1
ATOM 1563 C C . VAL A 1 198 ? -19.480 -21.085 23.411 1.00 89.94 198 VAL A C 1
ATOM 1565 O O . VAL A 1 198 ? -18.741 -20.576 24.250 1.00 89.94 198 VAL A O 1
ATOM 1568 N N . MET A 1 199 ? -18.993 -21.785 22.381 1.00 88.94 199 MET A N 1
ATOM 1569 C CA . MET A 1 199 ? -17.546 -21.828 22.098 1.00 88.94 199 MET A CA 1
ATOM 1570 C C . MET A 1 199 ? -17.084 -20.500 21.495 1.00 88.94 199 MET A C 1
ATOM 1572 O O . MET A 1 199 ? -17.733 -19.998 20.583 1.00 88.94 199 MET A O 1
ATOM 1576 N N . VAL A 1 200 ? -15.950 -19.964 21.951 1.00 89.12 200 VAL A N 1
ATOM 1577 C CA . VAL A 1 200 ? -15.370 -18.690 21.483 1.00 89.12 200 VAL A CA 1
ATOM 1578 C C . VAL A 1 200 ? -13.907 -18.839 21.064 1.00 89.12 200 VAL A C 1
ATOM 1580 O O . VAL A 1 200 ? -13.227 -19.801 21.425 1.00 89.12 200 VAL A O 1
ATOM 1583 N N . ASN A 1 201 ? -13.430 -17.881 20.275 1.00 86.75 201 ASN A N 1
ATOM 1584 C CA . ASN A 1 201 ? -12.091 -17.801 19.685 1.00 86.75 201 ASN A CA 1
ATOM 1585 C C . ASN A 1 201 ? -11.195 -16.755 20.383 1.00 86.75 201 ASN A C 1
ATOM 1587 O O . ASN A 1 201 ? -10.405 -16.071 19.731 1.00 86.75 201 ASN A O 1
ATOM 1591 N N . SER A 1 202 ? -11.356 -16.588 21.698 1.00 80.31 202 SER A N 1
ATOM 1592 C CA . SER A 1 202 ? -10.609 -15.622 22.508 1.00 80.31 202 SER A CA 1
ATOM 1593 C C . SER A 1 202 ? -9.101 -15.708 22.253 1.00 80.31 202 SER A C 1
ATOM 1595 O O . SER A 1 202 ? -8.543 -16.799 22.200 1.00 80.31 202 SER A O 1
ATOM 1597 N N . TYR A 1 203 ? -8.440 -14.568 22.055 1.00 76.19 203 TYR A N 1
ATOM 1598 C CA . TYR A 1 203 ? -6.981 -14.453 21.962 1.00 76.19 203 TYR A CA 1
ATOM 1599 C C . TYR A 1 203 ? -6.582 -13.221 22.767 1.00 76.19 203 TYR A C 1
ATOM 1601 O O . TYR A 1 203 ? -6.855 -12.093 22.349 1.00 76.19 203 TYR A O 1
ATOM 1609 N N . HIS A 1 204 ? -6.017 -13.431 23.953 1.00 77.31 204 HIS A N 1
ATOM 1610 C CA . HIS A 1 204 ? -5.657 -12.356 24.873 1.00 77.31 204 HIS A CA 1
ATOM 1611 C C . HIS A 1 204 ? -4.617 -12.828 25.902 1.00 77.31 204 HIS A C 1
ATOM 1613 O O . HIS A 1 204 ? -4.591 -13.997 26.278 1.00 77.31 204 HIS A O 1
ATOM 1619 N N . HIS A 1 205 ? -3.735 -11.908 26.303 1.00 81.19 205 HIS A N 1
ATOM 1620 C CA . HIS A 1 205 ? -2.677 -12.109 27.303 1.00 81.19 205 HIS A CA 1
ATOM 1621 C C . HIS A 1 205 ? -3.057 -11.414 28.624 1.00 81.19 205 HIS A C 1
ATOM 1623 O O . HIS A 1 205 ? -3.091 -12.041 29.684 1.00 81.19 205 HIS A O 1
ATOM 1629 N N . GLN A 1 206 ? -3.477 -10.145 28.539 1.00 87.50 206 GLN A N 1
ATOM 1630 C CA . GLN A 1 206 ? -4.222 -9.444 29.591 1.00 87.50 206 GLN A CA 1
ATOM 1631 C C . GLN A 1 206 ? -5.734 -9.731 29.534 1.00 87.50 206 GLN A C 1
ATOM 1633 O O . GLN A 1 206 ? -6.309 -9.935 28.468 1.00 87.50 206 GLN A O 1
ATOM 1638 N N . GLY A 1 207 ? -6.430 -9.635 30.671 1.00 89.44 207 GLY A N 1
ATOM 1639 C CA . GLY A 1 207 ? -7.894 -9.786 30.742 1.00 89.44 207 GLY A CA 1
ATOM 1640 C C . GLY A 1 207 ? -8.493 -9.215 32.025 1.00 89.44 207 GLY A C 1
ATOM 1641 O O . GLY A 1 207 ? -7.767 -8.874 32.953 1.00 89.44 207 GLY A O 1
ATOM 1642 N N . VAL A 1 208 ? -9.819 -9.072 32.102 1.00 92.19 208 VAL A N 1
ATOM 1643 C CA . VAL A 1 208 ? -10.483 -8.356 33.212 1.00 92.19 208 VAL A CA 1
ATOM 1644 C C . VAL A 1 208 ? -10.344 -9.087 34.563 1.00 92.19 208 VAL A C 1
ATOM 1646 O O . VAL A 1 208 ? -10.994 -10.101 34.809 1.00 92.19 208 VAL A O 1
ATOM 1649 N N . LYS A 1 209 ? -9.550 -8.502 35.473 1.00 90.75 209 LYS A N 1
ATOM 1650 C CA . LYS A 1 209 ? -9.267 -8.961 36.856 1.00 90.75 209 LYS A CA 1
ATOM 1651 C C . LYS A 1 209 ? -10.205 -8.346 37.883 1.00 90.75 209 LYS A C 1
ATOM 1653 O O . LYS A 1 209 ? -10.633 -9.003 38.829 1.00 90.75 209 LYS A O 1
ATOM 1658 N N . LYS A 1 210 ? -10.566 -7.081 37.668 1.00 92.69 210 LYS A N 1
ATOM 1659 C CA . LYS A 1 210 ? -11.603 -6.367 38.410 1.00 92.69 210 LYS A CA 1
ATOM 1660 C C . LYS A 1 210 ? -12.437 -5.571 37.418 1.00 92.69 210 LYS A C 1
ATOM 1662 O O . LYS A 1 210 ? -11.937 -4.617 36.820 1.00 92.69 210 LYS A O 1
ATOM 1667 N N . LEU A 1 211 ? -13.702 -5.951 37.262 1.00 96.00 211 LEU A N 1
ATOM 1668 C CA . LEU A 1 211 ? -14.657 -5.179 36.473 1.00 96.00 211 LEU A CA 1
ATOM 1669 C C . LEU A 1 211 ? -14.969 -3.852 37.186 1.00 96.00 211 LEU A C 1
ATOM 1671 O O . LEU A 1 211 ? -15.166 -3.823 38.405 1.00 96.00 211 LEU A O 1
ATOM 1675 N N . ALA A 1 212 ? -15.007 -2.752 36.439 1.00 95.88 212 ALA A N 1
ATOM 1676 C CA . ALA A 1 212 ? -15.412 -1.453 36.958 1.00 95.88 212 ALA A CA 1
ATOM 1677 C C . ALA A 1 212 ? -16.884 -1.470 37.408 1.00 95.88 212 ALA A C 1
ATOM 1679 O O . ALA A 1 212 ? -17.743 -2.044 36.742 1.00 95.88 212 ALA A O 1
ATOM 1680 N N . GLN A 1 213 ? -17.194 -0.781 38.512 1.00 93.25 213 GLN A N 1
ATOM 1681 C CA . GLN A 1 213 ? -18.502 -0.840 39.192 1.00 93.25 213 GLN A CA 1
ATOM 1682 C C . GLN A 1 213 ? -19.708 -0.428 38.318 1.00 93.25 213 GLN A C 1
ATOM 1684 O O . GLN A 1 213 ? -20.844 -0.760 38.647 1.00 93.25 213 GLN A O 1
ATOM 1689 N N . ARG A 1 214 ? -19.468 0.289 37.214 1.00 94.31 214 ARG A N 1
ATOM 1690 C CA . ARG A 1 214 ? -20.485 0.723 36.242 1.00 94.31 214 ARG A CA 1
ATOM 1691 C C . ARG A 1 214 ? -20.975 -0.405 35.318 1.00 94.31 214 ARG A C 1
ATOM 1693 O O . ARG A 1 214 ? -22.028 -0.260 34.710 1.00 94.31 214 ARG A O 1
ATOM 1700 N N . PHE A 1 215 ? -20.234 -1.506 35.189 1.00 97.06 215 PHE A N 1
ATOM 1701 C CA . PHE A 1 215 ? -20.522 -2.551 34.206 1.00 97.06 215 PHE A CA 1
ATOM 1702 C C . PHE A 1 215 ? -21.100 -3.829 34.823 1.00 97.06 215 PHE A C 1
ATOM 1704 O O . PHE A 1 215 ? -20.764 -4.218 35.941 1.00 97.06 215 PHE A O 1
ATOM 1711 N N . VAL A 1 216 ? -21.933 -4.518 34.044 1.00 97.19 216 VAL A N 1
ATOM 1712 C CA . VAL A 1 216 ? -22.526 -5.821 34.369 1.00 97.19 216 VAL A CA 1
ATOM 1713 C C . VAL A 1 216 ? -21.938 -6.887 33.431 1.00 97.19 216 VAL A C 1
ATOM 1715 O O . VAL A 1 216 ? -21.932 -6.675 32.214 1.00 97.19 216 VAL A O 1
ATOM 1718 N N . PRO A 1 217 ? -21.436 -8.027 33.944 1.00 97.25 217 PRO A N 1
ATOM 1719 C CA . PRO A 1 217 ? -20.876 -9.091 33.112 1.00 97.25 217 PRO A CA 1
ATOM 1720 C C . PRO A 1 217 ? -21.961 -9.830 32.311 1.00 97.25 217 PRO A C 1
ATOM 1722 O O . PRO A 1 217 ? -23.081 -10.031 32.779 1.00 97.25 217 PRO A O 1
ATOM 1725 N N . MET A 1 218 ? -21.599 -10.257 31.101 1.00 96.44 218 MET A N 1
ATOM 1726 C CA . MET A 1 218 ? -22.444 -10.987 30.147 1.00 96.44 218 MET A CA 1
ATOM 1727 C C . MET A 1 218 ? -21.966 -12.415 29.870 1.00 96.44 218 MET A C 1
ATOM 1729 O O . MET A 1 218 ? -22.782 -13.253 29.494 1.00 96.44 218 MET A O 1
ATOM 1733 N N . ALA A 1 219 ? -20.673 -12.699 30.041 1.00 95.25 219 ALA A N 1
ATOM 1734 C CA . ALA A 1 219 ? -20.099 -14.028 29.854 1.00 95.25 219 ALA A CA 1
ATOM 1735 C C . ALA A 1 219 ? -18.899 -14.268 30.778 1.00 95.25 219 ALA A C 1
ATOM 1737 O O . ALA A 1 219 ? -18.163 -13.331 31.098 1.00 95.25 219 ALA A O 1
ATOM 1738 N N . PHE A 1 220 ? -18.688 -15.531 31.152 1.00 93.94 220 PHE A N 1
ATOM 1739 C CA . PHE A 1 220 ? -17.545 -15.986 31.946 1.00 93.94 220 PHE A CA 1
ATOM 1740 C C . PHE A 1 220 ? -16.879 -17.220 31.323 1.00 93.94 220 PHE A C 1
ATOM 1742 O O . PHE A 1 220 ? -17.575 -18.135 30.882 1.00 93.94 220 PHE A O 1
ATOM 1749 N N . ALA A 1 221 ? -15.549 -17.291 31.355 1.00 90.88 221 ALA A N 1
ATOM 1750 C CA . ALA A 1 221 ? -14.804 -18.525 31.093 1.00 90.88 221 ALA A CA 1
ATOM 1751 C C . ALA A 1 221 ? -14.961 -19.540 32.261 1.00 90.88 221 ALA A C 1
ATOM 1753 O O . ALA A 1 221 ? -15.297 -19.131 33.378 1.00 90.88 221 ALA A O 1
ATOM 1754 N N . PRO A 1 222 ? -14.676 -20.847 32.067 1.00 86.62 222 PRO A N 1
ATOM 1755 C CA . PRO A 1 222 ? -14.778 -21.894 33.104 1.00 86.62 222 PRO A CA 1
ATOM 1756 C C . PRO A 1 222 ? -14.011 -21.635 34.418 1.00 86.62 222 PRO A C 1
ATOM 1758 O O . PRO A 1 222 ? -14.389 -22.132 35.483 1.00 86.62 222 PRO A O 1
ATOM 1761 N N . GLU A 1 223 ? -12.944 -20.843 34.342 1.00 83.94 223 GLU A N 1
ATOM 1762 C CA . GLU A 1 223 ? -12.088 -20.393 35.451 1.00 83.94 223 GLU A CA 1
ATOM 1763 C C . GLU A 1 223 ? -12.498 -19.024 36.042 1.00 83.94 223 GLU A C 1
ATOM 1765 O O . GLU A 1 223 ? -11.891 -18.544 36.995 1.00 83.94 223 GLU A O 1
ATOM 1770 N N . GLY A 1 224 ? -13.572 -18.410 35.534 1.00 87.06 224 GLY A N 1
ATOM 1771 C CA . GLY A 1 224 ? -14.183 -17.197 36.089 1.00 87.06 224 GLY A CA 1
ATOM 1772 C C . GLY A 1 224 ? -13.708 -15.867 35.494 1.00 87.06 224 GLY A C 1
ATOM 1773 O O . GLY A 1 224 ? -14.192 -14.823 35.932 1.00 87.06 224 GLY A O 1
ATOM 1774 N N . LEU A 1 225 ? -12.815 -15.880 34.497 1.00 91.00 225 LEU A N 1
ATOM 1775 C CA . LEU A 1 225 ? -12.458 -14.687 33.719 1.00 91.00 225 LEU A CA 1
ATOM 1776 C C . LEU A 1 225 ? -13.701 -14.106 33.018 1.00 91.00 225 LEU A C 1
ATOM 1778 O O . LEU A 1 225 ? -14.545 -14.860 32.532 1.00 91.00 225 LEU A O 1
ATOM 1782 N N . ILE A 1 226 ? -13.826 -12.776 32.969 1.00 94.31 226 ILE A N 1
ATOM 1783 C CA . ILE A 1 226 ? -14.974 -12.091 32.353 1.00 94.31 226 ILE A CA 1
ATOM 1784 C C . ILE A 1 226 ? -14.718 -11.910 30.855 1.00 94.31 226 ILE A C 1
ATOM 1786 O O . ILE A 1 226 ? -13.841 -11.150 30.456 1.00 94.31 226 ILE A O 1
ATOM 1790 N N . GLU A 1 227 ? -15.536 -12.567 30.035 1.00 94.31 227 GLU A N 1
ATOM 1791 C CA . GLU A 1 227 ? -15.386 -12.619 28.572 1.00 94.31 227 GLU A CA 1
ATOM 1792 C C . GLU A 1 227 ? -16.288 -11.613 27.830 1.00 94.31 227 GLU A C 1
ATOM 1794 O O . GLU A 1 227 ? -16.178 -11.412 26.621 1.00 94.31 227 GLU A O 1
ATOM 1799 N N . GLY A 1 228 ? -17.170 -10.922 28.554 1.00 96.19 228 GLY A N 1
ATOM 1800 C CA . GLY A 1 228 ? -17.930 -9.789 28.031 1.00 96.19 228 GLY A CA 1
ATOM 1801 C C . GLY A 1 228 ? -18.714 -9.067 29.121 1.00 96.19 228 GLY A C 1
ATOM 1802 O O . GLY A 1 228 ? -19.085 -9.676 30.124 1.00 96.19 228 GLY A O 1
ATOM 1803 N N . PHE A 1 229 ? -18.975 -7.775 28.936 1.00 97.75 229 PHE A N 1
ATOM 1804 C CA . PHE A 1 229 ? -19.692 -6.916 29.883 1.00 97.75 229 PHE A CA 1
ATOM 1805 C C . PHE A 1 229 ? -20.339 -5.709 29.183 1.00 97.75 229 PHE A C 1
ATOM 1807 O O . PHE A 1 229 ? -19.921 -5.312 28.097 1.00 97.75 229 PHE A O 1
ATOM 1814 N N . TYR A 1 230 ? -21.346 -5.097 29.808 1.00 97.19 230 TYR A N 1
ATOM 1815 C CA . TYR A 1 230 ? -22.047 -3.925 29.268 1.00 97.19 230 TYR A CA 1
ATOM 1816 C C . TYR A 1 230 ? -22.423 -2.910 30.351 1.00 97.19 230 TYR A C 1
ATOM 1818 O O . TYR A 1 230 ? -22.455 -3.231 31.539 1.00 97.19 230 TYR A O 1
ATOM 1826 N N . ASP A 1 231 ? -22.711 -1.681 29.932 1.00 96.06 231 ASP A N 1
ATOM 1827 C CA . ASP A 1 231 ? -23.295 -0.636 30.774 1.00 96.06 231 ASP A CA 1
ATOM 1828 C C . ASP A 1 231 ? -24.836 -0.744 30.756 1.00 96.06 231 ASP A C 1
ATOM 1830 O O . ASP A 1 231 ? -25.434 -0.539 29.697 1.00 96.06 231 ASP A O 1
ATOM 1834 N N . PRO A 1 232 ? -25.511 -1.055 31.879 1.00 93.00 232 PRO A N 1
ATOM 1835 C CA . PRO A 1 232 ? -26.968 -1.169 31.910 1.00 93.00 232 PRO A CA 1
ATOM 1836 C C . PRO A 1 232 ? -27.692 0.183 31.782 1.00 93.00 232 PRO A C 1
ATOM 1838 O O . PRO A 1 232 ? -28.823 0.210 31.295 1.00 93.00 232 PRO A O 1
ATOM 1841 N N . ASP A 1 233 ? -27.061 1.297 32.166 1.00 90.31 233 ASP A N 1
ATOM 1842 C CA . ASP A 1 233 ? -27.645 2.643 32.090 1.00 90.31 233 ASP A CA 1
ATOM 1843 C C . ASP A 1 233 ? -27.440 3.275 30.698 1.00 90.31 233 ASP A C 1
ATOM 1845 O O . ASP A 1 233 ? -28.270 4.066 30.233 1.00 90.31 233 ASP A O 1
ATOM 1849 N N . ALA A 1 234 ? -26.366 2.885 29.998 1.00 88.31 234 ALA A N 1
ATOM 1850 C CA . ALA A 1 234 ? -26.039 3.325 28.638 1.00 88.31 234 ALA A CA 1
ATOM 1851 C C . ALA A 1 234 ? -26.282 2.269 27.536 1.00 88.31 234 ALA A C 1
ATOM 1853 O O . ALA A 1 234 ? -25.836 2.464 26.404 1.00 88.31 234 ALA A O 1
ATOM 1854 N N . TYR A 1 235 ? -27.020 1.185 27.807 1.00 89.25 235 TYR A N 1
ATOM 1855 C CA . TYR A 1 235 ? -27.461 0.227 26.782 1.00 89.25 235 TYR A CA 1
ATOM 1856 C C . TYR A 1 235 ? -28.950 0.386 26.448 1.00 89.25 235 TYR A C 1
ATOM 1858 O O . TYR A 1 235 ? -29.835 -0.161 27.105 1.00 89.25 235 TYR A O 1
ATOM 1866 N N . LYS A 1 236 ? -29.217 1.131 25.373 1.00 84.75 236 LYS A N 1
ATOM 1867 C CA . LYS A 1 236 ? -30.519 1.271 24.711 1.00 84.75 236 LYS A CA 1
ATOM 1868 C C . LYS A 1 236 ? -30.298 1.583 23.220 1.00 84.75 236 LYS A C 1
ATOM 1870 O O . LYS A 1 236 ? -30.259 2.765 22.860 1.00 84.75 236 LYS A O 1
ATOM 1875 N N . PRO A 1 237 ? -30.179 0.566 22.344 1.00 77.19 237 PRO A N 1
ATOM 1876 C CA . PRO A 1 237 ? -29.901 0.783 20.922 1.00 77.19 237 PRO A CA 1
ATOM 1877 C C . PRO A 1 237 ? -30.905 1.732 20.240 1.00 77.19 237 PRO A C 1
ATOM 1879 O O . PRO A 1 237 ? -30.511 2.652 19.529 1.00 77.19 237 PRO A O 1
ATOM 1882 N N . GLU A 1 238 ? -32.194 1.605 20.566 1.00 72.12 238 GLU A N 1
ATOM 1883 C CA . GLU A 1 238 ? -33.277 2.465 20.050 1.00 72.12 238 GLU A CA 1
ATOM 1884 C C . GLU A 1 238 ? -33.153 3.955 20.453 1.00 72.12 238 GLU A C 1
ATOM 1886 O O . GLU A 1 238 ? -33.710 4.827 19.790 1.00 72.12 238 GLU A O 1
ATOM 1891 N N . GLU A 1 239 ? -32.422 4.275 21.532 1.00 75.94 239 GLU A N 1
ATOM 1892 C CA . GLU A 1 239 ? -32.127 5.656 21.969 1.00 75.94 239 GLU A CA 1
ATOM 1893 C C . GLU A 1 239 ? -30.741 6.144 21.498 1.00 75.94 239 GLU A C 1
ATOM 1895 O O . GLU A 1 239 ? -30.289 7.209 21.922 1.00 75.94 239 GLU A O 1
ATOM 1900 N N . GLY A 1 240 ? -30.033 5.375 20.662 1.00 72.31 240 GLY A N 1
ATOM 1901 C CA . GLY A 1 240 ? -28.658 5.681 20.258 1.00 72.31 240 GLY A CA 1
ATOM 1902 C C . GLY A 1 240 ? -27.617 5.442 21.358 1.00 72.31 240 GLY A C 1
ATOM 1903 O O . GLY A 1 240 ? -26.538 6.026 21.307 1.00 72.31 240 GLY A O 1
ATOM 1904 N N . LYS A 1 241 ? -27.929 4.618 22.370 1.00 85.25 241 LYS A N 1
ATOM 1905 C CA . LYS A 1 241 ? -27.048 4.342 23.517 1.00 85.25 241 LYS A CA 1
ATOM 1906 C C . LYS A 1 241 ? -26.532 2.910 23.456 1.00 85.25 241 LYS A C 1
ATOM 1908 O O . LYS A 1 241 ? -27.317 1.964 23.467 1.00 85.25 241 LYS A O 1
ATOM 1913 N N . PHE A 1 242 ? -25.218 2.752 23.395 1.00 93.25 242 PHE A N 1
ATOM 1914 C CA . PHE A 1 242 ? -24.575 1.447 23.306 1.00 93.25 242 PHE A CA 1
ATOM 1915 C C . PHE A 1 242 ? -23.163 1.560 23.886 1.00 93.25 242 PHE A C 1
ATOM 1917 O O . PHE A 1 242 ? -22.323 2.202 23.269 1.00 93.25 242 PHE A O 1
ATOM 1924 N N . ILE A 1 243 ? -22.895 0.990 25.064 1.00 95.56 243 ILE A N 1
ATOM 1925 C CA . ILE A 1 243 ? -21.544 0.923 25.651 1.00 95.56 243 ILE A CA 1
ATOM 1926 C C . ILE A 1 243 ? -21.310 -0.496 26.177 1.00 95.56 243 ILE A C 1
ATOM 1928 O O . ILE A 1 243 ? -22.000 -0.943 27.098 1.00 95.56 243 ILE A O 1
ATOM 1932 N N . MET A 1 244 ? -20.349 -1.211 25.588 1.00 95.81 244 MET A N 1
ATOM 1933 C CA . MET A 1 244 ? -19.971 -2.562 26.017 1.00 95.81 244 MET A CA 1
ATOM 1934 C C . MET A 1 244 ? -18.566 -2.983 25.576 1.00 95.81 244 MET A C 1
ATOM 1936 O O . MET A 1 244 ? -17.974 -2.391 24.670 1.00 95.81 244 MET A O 1
ATOM 1940 N N . GLY A 1 245 ? -18.073 -4.053 26.202 1.00 96.44 245 GLY A N 1
ATOM 1941 C CA . GLY A 1 245 ? -16.844 -4.744 25.840 1.00 96.44 245 GLY A CA 1
ATOM 1942 C C . GLY A 1 245 ? -17.053 -6.257 25.700 1.00 96.44 245 GLY A C 1
ATOM 1943 O O . GLY A 1 245 ? -17.753 -6.867 26.508 1.00 96.44 245 GLY A O 1
ATOM 1944 N N . LEU A 1 246 ? -16.424 -6.865 24.695 1.00 95.50 246 LEU A N 1
ATOM 1945 C CA . LEU A 1 246 ? -16.286 -8.313 24.516 1.00 95.50 246 LEU A CA 1
ATOM 1946 C C . LEU A 1 246 ? -14.793 -8.661 24.474 1.00 95.50 246 LEU A C 1
ATOM 1948 O O . LEU A 1 246 ? -14.002 -7.933 23.876 1.00 95.50 246 LEU A O 1
ATOM 1952 N N . GLN A 1 247 ? -14.395 -9.749 25.129 1.00 92.31 247 GLN A N 1
ATOM 1953 C CA . GLN A 1 247 ? -12.994 -10.171 25.228 1.00 92.31 247 GLN A CA 1
ATOM 1954 C C . GLN A 1 247 ? -12.590 -11.115 24.072 1.00 92.31 247 GLN A C 1
ATOM 1956 O O . GLN A 1 247 ? -11.416 -11.161 23.707 1.00 92.31 247 GLN A O 1
ATOM 1961 N N . PHE A 1 248 ? -13.574 -11.784 23.457 1.00 91.69 248 PHE A N 1
ATOM 1962 C CA . PHE A 1 248 ? -13.460 -12.634 22.264 1.00 91.69 248 PHE A CA 1
ATOM 1963 C C . PHE A 1 248 ? -13.807 -11.898 20.954 1.00 91.69 248 PHE A C 1
ATOM 1965 O O . PHE A 1 248 ? -14.228 -10.741 20.980 1.00 91.69 248 PHE A O 1
ATOM 1972 N N . HIS A 1 249 ? -13.652 -12.584 19.811 1.00 91.56 249 HIS A N 1
ATOM 1973 C CA . HIS A 1 249 ? -13.724 -12.017 18.456 1.00 91.56 249 HIS A CA 1
ATOM 1974 C C . HIS A 1 249 ? -14.927 -12.532 17.632 1.00 91.56 249 HIS A C 1
ATOM 1976 O O . HIS A 1 249 ? -14.748 -13.332 16.701 1.00 91.56 249 HIS A O 1
ATOM 1982 N N . PRO A 1 250 ? -16.170 -12.089 17.916 1.00 90.81 250 PRO A N 1
ATOM 1983 C CA . PRO A 1 250 ? -17.361 -12.533 17.186 1.00 90.81 250 PRO A CA 1
ATOM 1984 C C . PRO A 1 250 ? -17.339 -12.185 15.690 1.00 90.81 250 PRO A C 1
ATOM 1986 O O . PRO A 1 250 ? -18.005 -12.846 14.899 1.00 90.81 250 PRO A O 1
ATOM 1989 N N . GLU A 1 251 ? -16.561 -11.188 15.265 1.00 89.62 251 GLU A N 1
ATOM 1990 C CA . GLU A 1 251 ? -16.349 -10.842 13.859 1.00 89.62 251 GLU A CA 1
ATOM 1991 C C . GLU A 1 251 ? -15.531 -11.882 13.079 1.00 89.62 251 GLU A C 1
ATOM 1993 O O . GLU A 1 251 ? -15.682 -11.956 11.856 1.00 89.62 251 GLU A O 1
ATOM 1998 N N . ARG A 1 252 ? -14.707 -12.674 13.784 1.00 86.75 252 ARG A N 1
ATOM 1999 C CA . ARG A 1 252 ? -13.861 -13.763 13.259 1.00 86.75 252 ARG A CA 1
ATOM 2000 C C . ARG A 1 252 ? -14.513 -15.148 13.342 1.00 86.75 252 ARG A C 1
ATOM 2002 O O . ARG A 1 252 ? -14.038 -16.061 12.681 1.00 86.75 252 ARG A O 1
ATOM 2009 N N . MET A 1 253 ? -15.586 -15.312 14.122 1.00 87.38 253 MET A N 1
ATOM 2010 C CA . MET A 1 253 ? -16.326 -16.578 14.288 1.00 87.38 253 MET A CA 1
ATOM 2011 C C . MET A 1 253 ? -17.183 -16.878 13.043 1.00 87.38 253 MET A C 1
ATOM 2013 O O . MET A 1 253 ? -18.412 -16.748 13.057 1.00 87.38 253 MET A O 1
ATOM 2017 N N . ARG A 1 254 ? -16.511 -17.174 11.925 1.00 81.06 254 ARG A N 1
ATOM 2018 C CA . ARG A 1 254 ? -17.083 -17.433 10.600 1.00 81.06 254 ARG A CA 1
ATOM 2019 C C . ARG A 1 254 ? -16.496 -18.709 10.008 1.00 81.06 254 ARG A C 1
ATOM 2021 O O . ARG A 1 254 ? -15.310 -18.994 10.160 1.00 81.06 254 ARG A O 1
ATOM 2028 N N . LYS A 1 255 ? -17.310 -19.412 9.226 1.00 71.88 255 LYS A N 1
ATOM 2029 C CA . LYS A 1 255 ? -16.885 -20.596 8.470 1.00 71.88 255 LYS A CA 1
ATOM 2030 C C . LYS A 1 255 ? -15.964 -20.160 7.327 1.00 71.88 255 LYS A C 1
ATOM 2032 O O . LYS A 1 255 ? -16.253 -19.177 6.650 1.00 71.88 255 LYS A O 1
ATOM 2037 N N . SER A 1 256 ? -14.880 -20.895 7.078 1.00 50.75 256 SER A N 1
ATOM 2038 C CA . SER A 1 256 ? -13.844 -20.520 6.094 1.00 50.75 256 SER A CA 1
ATOM 2039 C C . SER A 1 256 ? -14.372 -20.293 4.672 1.00 50.75 256 SER A C 1
ATOM 2041 O O . SER A 1 256 ? -13.842 -19.463 3.938 1.00 50.75 256 SER A O 1
ATOM 2043 N N . ASP A 1 257 ? -15.431 -21.013 4.300 1.00 48.19 257 ASP A N 1
ATOM 2044 C CA . ASP A 1 257 ? -15.869 -21.153 2.908 1.00 48.19 257 ASP A CA 1
ATOM 2045 C C . ASP A 1 257 ? -17.115 -20.301 2.580 1.00 48.19 257 ASP A C 1
ATOM 2047 O O . ASP A 1 257 ? -17.564 -20.254 1.433 1.00 48.19 257 ASP A O 1
ATOM 2051 N N . ILE A 1 258 ? -17.725 -19.656 3.586 1.00 48.22 258 ILE A N 1
ATOM 2052 C CA . ILE A 1 258 ? -19.026 -18.974 3.487 1.00 48.22 258 ILE A CA 1
ATOM 2053 C C . ILE A 1 258 ? -19.013 -17.731 4.389 1.00 48.22 258 ILE A C 1
ATOM 2055 O O . ILE A 1 258 ? -18.554 -17.797 5.521 1.00 48.22 258 ILE A O 1
ATOM 2059 N N . HIS A 1 259 ? -19.629 -16.616 3.977 1.00 57.56 259 HIS A N 1
ATOM 2060 C CA . HIS A 1 259 ? -19.900 -15.468 4.870 1.00 57.56 259 HIS A CA 1
ATOM 2061 C C . HIS A 1 259 ? -20.955 -15.764 5.975 1.00 57.56 259 HIS A C 1
ATOM 2063 O O . HIS A 1 259 ? -21.680 -14.869 6.409 1.00 57.56 259 HIS A O 1
ATOM 2069 N N . GLU A 1 260 ? -21.078 -17.019 6.405 1.00 73.94 260 GLU A N 1
ATOM 2070 C CA . GLU A 1 260 ? -21.953 -17.478 7.477 1.00 73.94 260 GLU A CA 1
ATOM 2071 C C . GLU A 1 260 ? -21.152 -17.552 8.782 1.00 73.94 260 GLU A C 1
ATOM 2073 O O . GLU A 1 260 ? -20.062 -18.126 8.834 1.00 73.94 260 GLU A O 1
ATOM 2078 N N . PHE A 1 261 ? -21.695 -16.950 9.838 1.00 84.62 261 PHE A N 1
ATOM 2079 C CA . PHE A 1 261 ? -21.112 -17.020 11.174 1.00 84.62 261 PHE A CA 1
ATOM 2080 C C . PHE A 1 261 ? -21.333 -18.403 11.793 1.00 84.62 261 PHE A C 1
ATOM 2082 O O . PHE A 1 261 ? -22.318 -19.078 11.487 1.00 84.62 261 PHE A O 1
ATOM 2089 N N . ASP A 1 262 ? -20.452 -18.806 12.706 1.00 84.31 262 ASP A N 1
ATOM 2090 C CA . ASP A 1 262 ? -20.599 -20.069 13.440 1.00 84.31 262 ASP A CA 1
ATOM 2091 C C . ASP A 1 262 ? -21.879 -20.091 14.288 1.00 84.31 262 ASP A C 1
ATOM 2093 O O . ASP A 1 262 ? -22.524 -21.132 14.414 1.00 84.31 262 ASP A O 1
ATOM 2097 N N . TYR A 1 263 ? -22.303 -18.915 14.766 1.00 87.69 263 TYR A N 1
ATOM 2098 C CA . TYR A 1 263 ? -23.587 -18.696 15.424 1.00 87.69 263 TYR A CA 1
ATOM 2099 C C . TYR A 1 263 ? -24.305 -17.477 14.820 1.00 87.69 263 TYR A C 1
ATOM 2101 O O . TYR A 1 263 ? -23.673 -16.432 14.632 1.00 87.69 263 TYR A O 1
ATOM 2109 N N . PRO A 1 264 ? -25.638 -17.523 14.614 1.00 84.69 264 PRO A N 1
ATOM 2110 C CA . PRO A 1 264 ? -26.432 -16.359 14.202 1.00 84.69 264 PRO A CA 1
ATOM 2111 C C . PRO A 1 264 ? -26.281 -15.128 15.113 1.00 84.69 264 PRO A C 1
ATOM 2113 O O . PRO A 1 264 ? -26.503 -14.003 14.666 1.00 84.69 264 PRO A O 1
ATOM 2116 N N . GLY A 1 265 ? -25.883 -15.328 16.376 1.00 86.88 265 GLY A N 1
ATOM 2117 C CA . GLY A 1 265 ? -25.679 -14.265 17.360 1.00 86.88 265 GLY A CA 1
ATOM 2118 C C . GLY A 1 265 ? -24.424 -13.409 17.160 1.00 86.88 265 GLY A C 1
ATOM 2119 O O . GLY A 1 265 ? -24.453 -12.231 17.516 1.00 86.88 265 GLY A O 1
ATOM 2120 N N . CYS A 1 266 ? -23.358 -13.941 16.553 1.00 89.94 266 CYS A N 1
ATOM 2121 C CA . CYS A 1 266 ? -22.071 -13.255 16.361 1.00 89.94 266 CYS A CA 1
ATOM 2122 C C . CYS A 1 266 ? -22.163 -11.845 15.728 1.00 89.94 266 CYS A C 1
ATOM 2124 O O . CYS A 1 266 ? -21.621 -10.901 16.308 1.00 89.94 266 CYS A O 1
ATOM 2126 N N . PRO A 1 267 ? -22.870 -11.623 14.598 1.00 90.31 267 PRO A N 1
ATOM 2127 C CA . PRO A 1 267 ? -22.962 -10.293 13.989 1.00 90.31 267 PRO A CA 1
ATOM 2128 C C . PRO A 1 267 ? -23.742 -9.262 14.823 1.00 90.31 267 PRO A C 1
ATOM 2130 O O . PRO A 1 267 ? -23.656 -8.065 14.533 1.00 90.31 267 PRO A O 1
ATOM 2133 N N . SER A 1 268 ? -24.517 -9.689 15.826 1.00 90.88 268 SER A N 1
ATOM 2134 C CA . SER A 1 268 ? -25.492 -8.844 16.527 1.00 90.88 268 SER A CA 1
ATOM 2135 C C . SER A 1 268 ? -24.872 -7.628 17.215 1.00 90.88 268 SER A C 1
ATOM 2137 O O . SER A 1 268 ? -25.461 -6.552 17.162 1.00 90.88 268 SER A O 1
ATOM 2139 N N . ALA A 1 269 ? -23.662 -7.751 17.774 1.00 90.50 269 ALA A N 1
ATOM 2140 C CA . ALA A 1 269 ? -22.961 -6.630 18.408 1.00 90.50 269 ALA A CA 1
ATOM 2141 C C . ALA A 1 269 ? -22.757 -5.452 17.439 1.00 90.50 269 ALA A C 1
ATOM 2143 O O . ALA A 1 269 ? -23.099 -4.312 17.752 1.00 90.50 269 ALA A O 1
ATOM 2144 N N . TYR A 1 270 ? -22.282 -5.740 16.225 1.00 92.25 270 TYR A N 1
ATOM 2145 C CA . TYR A 1 270 ? -22.086 -4.748 15.165 1.00 92.25 270 TYR A CA 1
ATOM 2146 C C . TYR A 1 270 ? -23.410 -4.273 14.562 1.00 92.25 270 TYR A C 1
ATOM 2148 O O . TYR A 1 270 ? -23.535 -3.105 14.193 1.00 92.25 270 TYR A O 1
ATOM 2156 N N . GLN A 1 271 ? -24.414 -5.153 14.478 1.00 89.44 271 GLN A N 1
ATOM 2157 C CA . GLN A 1 271 ? -25.744 -4.761 14.024 1.00 89.44 271 GLN A CA 1
ATOM 2158 C C . GLN A 1 271 ? -26.378 -3.739 14.965 1.00 89.44 271 GLN A C 1
ATOM 2160 O O . GLN A 1 271 ? -26.804 -2.696 14.484 1.00 89.44 271 GLN A O 1
ATOM 2165 N N . GLU A 1 272 ? -26.428 -3.996 16.273 1.00 88.31 272 GLU A N 1
ATOM 2166 C CA . GLU A 1 272 ? -26.985 -3.057 17.256 1.00 88.31 272 GLU A CA 1
ATOM 2167 C C . GLU A 1 272 ? -26.184 -1.749 17.306 1.00 88.31 272 GLU A C 1
ATOM 2169 O O . GLU A 1 272 ? -26.772 -0.671 17.244 1.00 88.31 272 GLU A O 1
ATOM 2174 N N . PHE A 1 273 ? -24.850 -1.832 17.291 1.00 90.38 273 PHE A N 1
ATOM 2175 C CA . PHE A 1 273 ? -23.948 -0.675 17.264 1.00 90.38 273 PHE A CA 1
ATOM 2176 C C . PHE A 1 273 ? -24.137 0.246 16.038 1.00 90.38 273 PHE A C 1
ATOM 2178 O O . PHE A 1 273 ? -23.916 1.452 16.134 1.00 90.38 273 PHE A O 1
ATOM 2185 N N . VAL A 1 274 ? -24.587 -0.283 14.890 1.00 85.25 274 VAL A N 1
ATOM 2186 C CA . VAL A 1 274 ? -24.837 0.507 13.664 1.00 85.25 274 VAL A CA 1
ATOM 2187 C C . VAL A 1 274 ? -26.332 0.799 13.420 1.00 85.25 274 VAL A C 1
ATOM 2189 O O . VAL A 1 274 ? -26.669 1.807 12.792 1.00 85.25 274 VAL A O 1
ATOM 2192 N N . LYS A 1 275 ? -27.261 -0.018 13.946 1.00 71.19 275 LYS A N 1
ATOM 2193 C CA . LYS A 1 275 ? -28.729 0.170 13.836 1.00 71.19 275 LYS A CA 1
ATOM 2194 C C . LYS A 1 275 ? -29.195 1.533 14.347 1.00 71.19 275 LYS A C 1
ATOM 2196 O O . LYS A 1 275 ? -30.138 2.077 13.769 1.00 71.19 275 LYS A O 1
ATOM 2201 N N . LEU A 1 276 ? -28.484 2.091 15.334 1.00 60.16 276 LEU A N 1
ATOM 2202 C CA . LEU A 1 276 ? -28.699 3.393 15.988 1.00 60.16 276 LEU A CA 1
ATOM 2203 C C . LEU A 1 276 ? -29.067 4.545 15.023 1.00 60.16 276 LEU A C 1
ATOM 2205 O O . LEU A 1 276 ? -29.756 5.487 15.403 1.00 60.16 276 LEU A O 1
ATOM 2209 N N . TRP A 1 277 ? -28.621 4.476 13.763 1.00 56.16 277 TRP A N 1
ATOM 2210 C CA . TRP A 1 277 ? -28.743 5.558 12.777 1.00 56.16 277 TRP A CA 1
ATOM 2211 C C . TRP A 1 277 ? -29.817 5.328 11.697 1.00 56.16 277 TRP A C 1
ATOM 2213 O O . TRP A 1 277 ? -30.127 6.240 10.928 1.00 56.16 277 TRP A O 1
ATOM 2223 N N . LYS A 1 278 ? -30.436 4.137 11.629 1.00 50.19 278 LYS A N 1
ATOM 2224 C CA . LYS A 1 278 ? -31.371 3.774 10.541 1.00 50.19 278 LYS A CA 1
ATOM 2225 C C . LYS A 1 278 ? -32.763 4.399 10.670 1.00 50.19 278 LYS A C 1
ATOM 2227 O O . LYS A 1 278 ? -33.379 4.697 9.645 1.00 50.19 278 LYS A O 1
ATOM 2232 N N . GLY A 1 279 ? -33.245 4.657 11.889 1.00 44.47 279 GLY A N 1
ATOM 2233 C CA . GLY A 1 279 ? -34.577 5.239 12.122 1.00 44.47 279 GLY A CA 1
ATOM 2234 C C . GLY A 1 279 ? -34.770 6.612 11.459 1.00 44.47 279 GLY A C 1
ATOM 2235 O O . GLY A 1 279 ? -35.778 6.860 10.792 1.00 44.47 279 GLY A O 1
ATOM 2236 N N . SER A 1 280 ? -33.759 7.480 11.550 1.00 44.19 280 SER A N 1
ATOM 2237 C CA . SER A 1 280 ? -33.780 8.832 10.970 1.00 44.19 280 SER A CA 1
ATOM 2238 C C . SER A 1 280 ? -33.885 8.842 9.438 1.00 44.19 280 SER A C 1
ATOM 2240 O O . SER A 1 280 ? -34.485 9.753 8.862 1.00 44.19 280 SER A O 1
ATOM 2242 N N . PHE A 1 281 ? -33.346 7.823 8.759 1.00 41.78 281 PHE A N 1
ATOM 2243 C CA . PHE A 1 281 ? -33.272 7.779 7.295 1.00 41.78 281 PHE A CA 1
ATOM 2244 C C . PHE A 1 281 ? -34.643 7.553 6.628 1.00 41.78 281 PHE A C 1
ATOM 2246 O O . PHE A 1 281 ? -34.957 8.185 5.612 1.00 41.78 281 PHE A O 1
ATOM 2253 N N . MET A 1 282 ? -35.505 6.715 7.224 1.00 38.91 282 MET A N 1
ATOM 2254 C CA . MET A 1 282 ? -36.886 6.544 6.746 1.00 38.91 282 MET A CA 1
ATOM 2255 C C . MET A 1 282 ? -37.717 7.818 6.936 1.00 38.91 282 MET A C 1
ATOM 2257 O O . MET A 1 282 ? -38.404 8.240 6.004 1.00 38.91 282 MET A O 1
ATOM 2261 N N . ALA A 1 283 ? -37.612 8.472 8.098 1.00 38.84 283 ALA A N 1
ATOM 2262 C CA . ALA A 1 283 ? -38.336 9.713 8.377 1.00 38.84 283 ALA A CA 1
ATOM 2263 C C . ALA A 1 283 ? -37.969 10.834 7.385 1.00 38.84 283 ALA A C 1
ATOM 2265 O O . ALA A 1 283 ? -38.852 11.521 6.859 1.00 38.84 283 ALA A O 1
ATOM 2266 N N . LEU A 1 284 ? -36.677 10.981 7.067 1.00 41.72 284 LEU A N 1
ATOM 2267 C CA . LEU A 1 284 ? -36.203 11.979 6.106 1.00 41.72 284 LEU A CA 1
ATOM 2268 C C . LEU A 1 284 ? -36.677 11.673 4.674 1.00 41.72 284 LEU A C 1
ATOM 2270 O O . LEU A 1 284 ? -37.132 12.575 3.968 1.00 41.72 284 LEU A O 1
ATOM 2274 N N . SER A 1 285 ? -36.656 10.398 4.271 1.00 39.44 285 SER A N 1
ATOM 2275 C CA . SER A 1 285 ? -37.159 9.950 2.964 1.00 39.44 285 SER A CA 1
ATOM 2276 C C . SER A 1 285 ? -38.663 10.210 2.801 1.00 39.44 285 SER A C 1
ATOM 2278 O O . SER A 1 285 ? -39.095 10.724 1.768 1.00 39.44 285 SER A O 1
ATOM 2280 N N . MET A 1 286 ? -39.467 9.948 3.838 1.00 38.28 286 MET A N 1
ATOM 2281 C CA . MET A 1 286 ? -40.902 10.264 3.836 1.00 38.28 286 MET A CA 1
ATOM 2282 C C . MET A 1 286 ? -41.170 11.777 3.762 1.00 38.28 286 MET A C 1
ATOM 2284 O O . MET A 1 286 ? -42.053 12.203 3.015 1.00 38.28 286 MET A O 1
ATOM 2288 N N . MET A 1 287 ? -40.388 12.610 4.461 1.00 38.25 287 MET A N 1
ATOM 2289 C CA . MET A 1 287 ? -40.494 14.073 4.343 1.00 38.25 287 MET A CA 1
ATOM 2290 C C . MET A 1 287 ? -40.151 14.593 2.940 1.00 38.25 287 MET A C 1
ATOM 2292 O O . MET A 1 287 ? -40.794 15.535 2.467 1.00 38.25 287 MET A O 1
ATOM 2296 N N . LEU A 1 288 ? -39.152 14.008 2.274 1.00 40.81 288 LEU A N 1
ATOM 2297 C CA . LEU A 1 288 ? -38.758 14.395 0.916 1.00 40.81 288 LEU A CA 1
ATOM 2298 C C . LEU A 1 288 ? -39.834 14.027 -0.113 1.00 40.81 288 LEU A C 1
ATOM 2300 O O . LEU A 1 288 ? -40.179 14.863 -0.948 1.00 40.81 288 LEU A O 1
ATOM 2304 N N . LEU A 1 289 ? -40.433 12.836 0.001 1.00 39.53 289 LEU A N 1
ATOM 2305 C CA . LEU A 1 289 ? -41.564 12.420 -0.838 1.00 39.53 289 LEU A CA 1
ATOM 2306 C C . LEU A 1 289 ? -42.785 13.340 -0.671 1.00 39.53 289 LEU A C 1
ATOM 2308 O O . LEU A 1 289 ? -43.444 13.672 -1.656 1.00 39.53 289 LEU A O 1
ATOM 2312 N N . TRP A 1 290 ? -43.071 13.812 0.549 1.00 31.05 290 TRP A N 1
ATOM 2313 C CA . TRP A 1 290 ? -44.232 14.676 0.797 1.00 31.05 290 TRP A CA 1
ATOM 2314 C C . TRP A 1 290 ? -44.058 16.104 0.245 1.00 31.05 290 TRP A C 1
ATOM 2316 O O . TRP A 1 290 ? -45.015 16.696 -0.257 1.00 31.05 290 TRP A O 1
ATOM 2326 N N . LYS A 1 291 ? -42.835 16.655 0.259 1.00 33.97 291 LYS A N 1
ATOM 2327 C CA . LYS A 1 291 ? -42.545 18.021 -0.232 1.00 33.97 291 LYS A CA 1
ATOM 2328 C C . LYS A 1 291 ? -42.576 18.181 -1.761 1.00 33.97 291 LYS A C 1
ATOM 2330 O O . LYS A 1 291 ? -42.507 19.310 -2.240 1.00 33.97 291 LYS A O 1
ATOM 2335 N N . GLY A 1 292 ? -42.723 17.098 -2.528 1.00 33.50 292 GLY A N 1
ATOM 2336 C CA . GLY A 1 292 ? -42.764 17.131 -3.998 1.00 33.50 292 GLY A CA 1
ATOM 2337 C C . GLY A 1 292 ? -44.053 17.686 -4.633 1.00 33.50 292 GLY A C 1
ATOM 2338 O O . GLY A 1 292 ? -44.122 17.786 -5.855 1.00 33.50 292 GLY A O 1
ATOM 2339 N N . SER A 1 293 ? -45.079 18.035 -3.846 1.00 36.81 293 SER A N 1
ATOM 2340 C CA . SER A 1 293 ? -46.402 18.435 -4.359 1.00 36.81 293 SER A CA 1
ATOM 2341 C C . SER A 1 293 ? -46.657 19.947 -4.280 1.00 36.81 293 SER A C 1
ATOM 2343 O O . SER A 1 293 ? -47.018 20.464 -3.225 1.00 36.81 293 SER A O 1
ATOM 2345 N N . PHE A 1 294 ? -46.552 20.646 -5.416 1.00 29.28 294 PHE A N 1
ATOM 2346 C CA . PHE A 1 294 ? -46.996 22.039 -5.601 1.00 29.28 294 PHE A CA 1
ATOM 2347 C C . PHE A 1 294 ? -47.923 22.169 -6.839 1.00 29.28 294 PHE A C 1
ATOM 2349 O O . PHE A 1 294 ? -47.926 21.279 -7.692 1.00 29.28 294 PHE A O 1
ATOM 2356 N N . PRO A 1 295 ? -48.788 23.204 -6.915 1.00 35.69 295 PRO A N 1
ATOM 2357 C CA . PRO A 1 295 ? -50.041 23.135 -7.674 1.00 35.69 295 PRO A CA 1
ATOM 2358 C C . PRO A 1 295 ? -49.924 23.437 -9.177 1.00 35.69 295 PRO A C 1
ATOM 2360 O O . PRO A 1 295 ? -48.990 24.084 -9.649 1.00 35.69 295 PRO A O 1
ATOM 2363 N N . ALA A 1 296 ? -50.941 23.004 -9.927 1.00 31.31 296 ALA A N 1
ATOM 2364 C CA . ALA A 1 296 ? -51.069 23.247 -11.362 1.00 31.31 296 ALA A CA 1
ATOM 2365 C C . ALA A 1 296 ? -51.409 24.722 -11.697 1.00 31.31 296 ALA A C 1
ATOM 2367 O O . ALA A 1 296 ? -52.129 25.372 -10.937 1.00 31.31 296 ALA A O 1
ATOM 2368 N N . PRO A 1 297 ? -50.948 25.253 -12.848 1.00 33.09 297 PRO A N 1
ATOM 2369 C CA . PRO A 1 297 ? -51.255 26.613 -13.289 1.00 33.09 297 PRO A CA 1
ATOM 2370 C C . PRO A 1 297 ? -52.652 26.739 -13.923 1.00 33.09 297 PRO A C 1
ATOM 2372 O O . PRO A 1 297 ? -53.132 25.836 -14.610 1.00 33.09 297 PRO A O 1
ATOM 2375 N N . ASN A 1 298 ? -53.275 27.908 -13.749 1.00 29.48 298 ASN A N 1
ATOM 2376 C CA . ASN A 1 298 ? -54.579 28.244 -14.330 1.00 29.48 298 ASN A CA 1
ATOM 2377 C C . ASN A 1 298 ? -54.537 28.345 -15.866 1.00 29.48 298 ASN A C 1
ATOM 2379 O O . ASN A 1 298 ? -53.603 28.912 -16.432 1.00 29.48 298 ASN A O 1
ATOM 2383 N N . CYS A 1 299 ? -55.613 27.904 -16.524 1.00 27.64 299 CYS A N 1
ATOM 2384 C CA . CYS A 1 299 ? -55.908 28.194 -17.930 1.00 27.64 299 CYS A CA 1
ATOM 2385 C C . CYS A 1 299 ? -57.251 28.935 -18.028 1.00 27.64 299 CYS A C 1
ATOM 2387 O O . CYS A 1 299 ? -58.243 28.467 -17.475 1.00 27.64 299 CYS A O 1
ATOM 2389 N N . THR A 1 300 ? -57.295 30.067 -18.738 1.00 31.38 300 THR A N 1
ATOM 2390 C CA . THR A 1 300 ? -58.508 30.889 -18.914 1.00 31.38 300 THR A CA 1
ATOM 2391 C C . THR A 1 300 ? -58.561 31.514 -20.312 1.00 31.38 300 THR A C 1
ATOM 2393 O O . THR A 1 300 ? -57.834 32.470 -20.583 1.00 31.38 300 THR A O 1
ATOM 2396 N N . ALA A 1 301 ? -59.433 30.994 -21.179 1.00 30.94 301 ALA A N 1
ATOM 2397 C CA . ALA A 1 301 ? -59.875 31.595 -22.444 1.00 30.94 301 ALA A CA 1
ATOM 2398 C C . ALA A 1 301 ? -61.245 30.981 -22.846 1.00 30.94 301 ALA A C 1
ATOM 2400 O O . ALA A 1 301 ? -61.532 29.869 -22.395 1.00 30.94 301 ALA A O 1
ATOM 2401 N N . PRO A 1 302 ? -62.109 31.687 -23.606 1.00 38.25 302 PRO A N 1
ATOM 2402 C CA . PRO A 1 302 ? -63.523 31.324 -23.776 1.00 38.25 302 PRO A CA 1
ATOM 2403 C C . PRO A 1 302 ? -63.822 30.408 -24.984 1.00 38.25 302 PRO A C 1
ATOM 2405 O O . PRO A 1 302 ? -62.924 29.990 -25.710 1.00 38.25 302 PRO A O 1
ATOM 2408 N N . ALA A 1 303 ? -65.106 30.072 -25.149 1.00 34.34 303 ALA A N 1
ATOM 2409 C CA . ALA A 1 303 ? -65.624 29.035 -26.044 1.00 34.34 303 ALA A CA 1
ATOM 2410 C C . ALA A 1 303 ? -65.751 29.434 -27.530 1.00 34.34 303 ALA A C 1
ATOM 2412 O O . ALA A 1 303 ? -65.900 30.610 -27.852 1.00 34.34 303 ALA A O 1
ATOM 2413 N N . ASN A 1 304 ? -65.780 28.418 -28.403 1.00 30.47 304 ASN A N 1
ATOM 2414 C CA . ASN A 1 304 ? -66.956 28.092 -29.226 1.00 30.47 304 ASN A CA 1
ATOM 2415 C C . ASN A 1 304 ? -66.893 26.630 -29.727 1.00 30.47 304 ASN A C 1
ATOM 2417 O O . ASN A 1 304 ? -65.809 26.076 -29.879 1.00 30.47 304 ASN A O 1
ATOM 2421 N N . ASP A 1 305 ? -68.080 26.048 -29.913 1.00 29.94 305 ASP A N 1
ATOM 2422 C CA . ASP A 1 305 ? -68.495 24.892 -30.731 1.00 29.94 305 ASP A CA 1
ATOM 2423 C C . ASP A 1 305 ? -67.496 23.749 -30.992 1.00 29.94 305 ASP A C 1
ATOM 2425 O O . ASP A 1 305 ? -66.551 23.842 -31.772 1.00 29.94 305 ASP A O 1
ATOM 2429 N N . GLY A 1 306 ? -67.761 22.622 -30.328 1.00 30.06 306 GLY A N 1
ATOM 2430 C CA . GLY A 1 306 ? -66.863 21.479 -30.258 1.00 30.06 306 GLY A CA 1
ATOM 2431 C C . GLY A 1 306 ? -66.872 20.499 -31.430 1.00 30.06 306 GLY A C 1
ATOM 2432 O O . GLY A 1 306 ? -67.860 20.328 -32.133 1.00 30.06 306 GLY A O 1
ATOM 2433 N N . GLU A 1 307 ? -65.796 19.713 -31.471 1.00 29.03 307 GLU A N 1
ATOM 2434 C CA . GLU A 1 307 ? -65.924 18.267 -31.277 1.00 29.03 307 GLU A CA 1
ATOM 2435 C C . GLU A 1 307 ? -64.677 17.682 -30.570 1.00 29.03 307 GLU A C 1
ATOM 2437 O O . GLU A 1 307 ? -63.763 18.402 -30.170 1.00 29.03 307 GLU A O 1
ATOM 2442 N N . GLN A 1 308 ? -64.729 16.375 -30.322 1.00 28.42 308 GLN A N 1
ATOM 2443 C CA . GLN A 1 308 ? -63.855 15.501 -29.525 1.00 28.42 308 GLN A CA 1
ATOM 2444 C C . GLN A 1 308 ? -62.374 15.899 -29.298 1.00 28.42 308 GLN A C 1
ATOM 2446 O O . GLN A 1 308 ? -61.585 16.057 -30.225 1.00 28.42 308 GLN A O 1
ATOM 2451 N N . CYS A 1 309 ? -61.944 15.835 -28.029 1.00 25.02 309 CYS A N 1
ATOM 2452 C CA . CYS A 1 309 ? -60.550 15.557 -27.654 1.00 25.02 309 CYS A CA 1
ATOM 2453 C C . CYS A 1 309 ? -60.500 14.755 -26.335 1.00 25.02 309 CYS A C 1
ATOM 2455 O O . CYS A 1 309 ? -60.673 15.308 -25.244 1.00 25.02 309 CYS A O 1
ATOM 2457 N N . GLU A 1 310 ? -60.310 13.432 -26.427 1.00 28.31 310 GLU A N 1
ATOM 2458 C CA . GLU A 1 310 ? -60.264 12.534 -25.262 1.00 28.31 310 GLU A CA 1
ATOM 2459 C C . GLU A 1 310 ? -59.027 12.772 -24.386 1.00 28.31 310 GLU A C 1
ATOM 2461 O O . GLU A 1 310 ? -57.882 12.675 -24.831 1.00 28.31 310 GLU A O 1
ATOM 2466 N N . ARG A 1 311 ? -59.236 12.983 -23.082 1.00 28.84 311 ARG A N 1
ATOM 2467 C CA . ARG A 1 311 ? -58.145 13.244 -22.135 1.00 28.84 311 ARG A CA 1
ATOM 2468 C C . ARG A 1 311 ? -57.643 11.965 -21.449 1.00 28.84 311 ARG A C 1
ATOM 2470 O O . ARG A 1 311 ? -57.862 11.763 -20.257 1.00 28.84 311 ARG A O 1
ATOM 2477 N N . LYS A 1 312 ? -56.902 11.119 -22.175 1.00 29.47 312 LYS A N 1
ATOM 2478 C CA . LYS A 1 312 ? -56.119 10.026 -21.560 1.00 29.47 312 LYS A CA 1
ATOM 2479 C C . LYS A 1 312 ? -54.864 10.577 -20.869 1.00 29.47 312 LYS A C 1
ATOM 2481 O O . LYS A 1 312 ? -53.845 10.810 -21.509 1.00 29.47 312 LYS A O 1
ATOM 2486 N N . LYS A 1 313 ? -54.919 10.731 -19.542 1.00 26.25 313 LYS A N 1
ATOM 2487 C CA . LYS A 1 313 ? -53.728 10.699 -18.674 1.00 26.25 313 LYS A CA 1
ATOM 2488 C C . LYS A 1 313 ? -53.751 9.391 -17.891 1.00 26.25 313 LYS A C 1
ATOM 2490 O O . LYS A 1 313 ? -54.661 9.178 -17.098 1.00 26.25 313 LYS A O 1
ATOM 2495 N N . ILE A 1 314 ? -52.775 8.525 -18.148 1.00 28.98 314 ILE A N 1
ATOM 2496 C CA . ILE A 1 314 ? -52.668 7.211 -17.509 1.00 28.98 314 ILE A CA 1
ATOM 2497 C C . ILE A 1 314 ? -51.752 7.298 -16.285 1.00 28.98 314 ILE A C 1
ATOM 2499 O O . ILE A 1 314 ? -50.715 7.958 -16.304 1.00 28.98 314 ILE A O 1
ATOM 2503 N N . ASP A 1 315 ? -52.195 6.625 -15.228 1.00 29.72 315 ASP A N 1
ATOM 2504 C CA . ASP A 1 315 ? -51.510 6.383 -13.962 1.00 29.72 315 ASP A CA 1
ATOM 2505 C C . ASP A 1 315 ? -50.094 5.798 -14.134 1.00 29.72 315 ASP A C 1
ATOM 2507 O O . ASP A 1 315 ? -49.915 4.737 -14.732 1.00 29.72 315 ASP A O 1
ATOM 2511 N N . VAL A 1 316 ? -49.109 6.474 -13.531 1.00 29.34 316 VAL A N 1
ATOM 2512 C CA . VAL A 1 316 ? -47.803 5.902 -13.160 1.00 29.34 316 VAL A CA 1
ATOM 2513 C C . VAL A 1 316 ? -47.445 6.363 -11.740 1.00 29.34 316 VAL A C 1
ATOM 2515 O O . VAL A 1 316 ? -46.498 7.112 -11.521 1.00 29.34 316 VAL A O 1
ATOM 2518 N N . SER A 1 317 ? -48.253 5.959 -10.759 1.00 31.03 317 SER A N 1
ATOM 2519 C CA . SER A 1 317 ? -47.910 6.062 -9.332 1.00 31.03 317 SER A CA 1
ATOM 2520 C C . SER A 1 317 ? -48.508 4.920 -8.495 1.00 31.03 317 SER A C 1
ATOM 2522 O O . SER A 1 317 ? -47.868 4.432 -7.565 1.00 31.03 317 SER A O 1
ATOM 2524 N N . ALA A 1 318 ? -49.677 4.381 -8.866 1.00 31.45 318 ALA A N 1
ATOM 2525 C CA . ALA A 1 318 ? -50.372 3.370 -8.062 1.00 31.45 318 ALA A CA 1
ATOM 2526 C C . ALA A 1 318 ? -49.770 1.947 -8.117 1.00 31.45 318 ALA A C 1
ATOM 2528 O O . ALA A 1 318 ? -50.254 1.066 -7.412 1.00 31.45 318 ALA A O 1
ATOM 2529 N N . LYS A 1 319 ? -48.728 1.693 -8.927 1.00 31.83 319 LYS A N 1
ATOM 2530 C CA . LYS A 1 319 ? -48.167 0.338 -9.141 1.00 31.83 319 LYS A CA 1
ATOM 2531 C C . LYS A 1 319 ? -46.884 -0.005 -8.379 1.00 31.83 319 LYS A C 1
ATOM 2533 O O . LYS A 1 319 ? -46.567 -1.186 -8.279 1.00 31.83 319 LYS A O 1
ATOM 2538 N N . VAL A 1 320 ? -46.159 0.968 -7.822 1.00 34.19 320 VAL A N 1
ATOM 2539 C CA . VAL A 1 320 ? -44.891 0.685 -7.111 1.00 34.19 320 VAL A CA 1
ATOM 2540 C C . VAL A 1 320 ? -45.148 0.213 -5.673 1.00 34.19 320 VAL A C 1
ATOM 2542 O O . VAL A 1 320 ? -44.549 -0.759 -5.219 1.00 34.19 320 VAL A O 1
ATOM 2545 N N . CYS A 1 321 ? -46.103 0.826 -4.966 1.00 30.16 321 CYS A N 1
ATOM 2546 C CA . CYS A 1 321 ? -46.377 0.507 -3.559 1.00 30.16 321 CYS A CA 1
ATOM 2547 C C . CYS A 1 321 ? -47.094 -0.839 -3.323 1.00 30.16 321 CYS A C 1
ATOM 2549 O O . CYS A 1 321 ? -47.137 -1.302 -2.188 1.00 30.16 321 CYS A O 1
ATOM 2551 N N . THR A 1 322 ? -47.651 -1.488 -4.353 1.00 31.42 322 THR A N 1
ATOM 2552 C CA . THR A 1 322 ? -48.394 -2.758 -4.197 1.00 31.42 322 THR A CA 1
ATOM 2553 C C . THR A 1 322 ? -47.509 -4.007 -4.308 1.00 31.42 322 THR A C 1
ATOM 2555 O O . THR A 1 322 ? -47.935 -5.088 -3.904 1.00 31.42 322 THR A O 1
ATOM 2558 N N . LEU A 1 323 ? -46.284 -3.887 -4.835 1.00 32.25 323 LEU A N 1
ATOM 2559 C CA . LEU A 1 323 ? -45.379 -5.030 -5.038 1.00 32.25 323 LEU A CA 1
ATOM 2560 C C . LEU A 1 323 ? -44.494 -5.338 -3.819 1.00 32.25 323 LEU A C 1
ATOM 2562 O O . LEU A 1 323 ? -44.218 -6.504 -3.557 1.00 32.25 323 LEU A O 1
ATOM 2566 N N . LEU A 1 324 ? -44.129 -4.334 -3.016 1.00 31.88 324 LEU A N 1
ATOM 2567 C CA . LEU A 1 324 ? -43.278 -4.519 -1.827 1.00 31.88 324 LEU A CA 1
ATOM 2568 C C . LEU A 1 324 ? -44.017 -5.040 -0.578 1.00 31.88 324 LEU A C 1
ATOM 2570 O O . LEU A 1 324 ? -43.385 -5.279 0.443 1.00 31.88 324 LEU A O 1
ATOM 2574 N N . PHE A 1 325 ? -45.337 -5.251 -0.646 1.00 29.64 325 PHE A N 1
ATOM 2575 C CA . PHE A 1 325 ? -46.152 -5.698 0.496 1.00 29.64 325 PHE A CA 1
ATOM 2576 C C . PHE A 1 325 ? -46.744 -7.110 0.334 1.00 29.64 325 PHE A C 1
ATOM 2578 O O . PHE A 1 325 ? -47.703 -7.467 1.019 1.00 29.64 325 PHE A O 1
ATOM 2585 N N . ARG A 1 326 ? -46.211 -7.924 -0.594 1.00 30.19 326 ARG A N 1
ATOM 2586 C CA . ARG A 1 326 ? -46.824 -9.215 -0.969 1.00 30.19 326 ARG A CA 1
ATOM 2587 C C . ARG A 1 326 ? -45.883 -10.424 -1.034 1.00 30.19 326 ARG A C 1
ATOM 2589 O O . ARG A 1 326 ? -46.235 -11.417 -1.662 1.00 30.19 326 ARG A O 1
ATOM 2596 N N . GLN A 1 327 ? -44.725 -10.367 -0.368 1.00 31.73 327 GLN A N 1
ATOM 2597 C CA . GLN A 1 327 ? -43.734 -11.457 -0.401 1.00 31.73 327 GLN A CA 1
ATOM 2598 C C . GLN A 1 327 ? -43.060 -11.761 0.956 1.00 31.73 327 GLN A C 1
ATOM 2600 O O . GLN A 1 327 ? -41.929 -12.227 0.996 1.00 31.73 327 GLN A O 1
ATOM 2605 N N . VAL A 1 328 ? -43.766 -11.521 2.072 1.00 31.95 328 VAL A N 1
ATOM 2606 C CA . VAL A 1 328 ? -43.301 -11.840 3.449 1.00 31.95 328 VAL A CA 1
ATOM 2607 C C . VAL A 1 328 ? -44.256 -12.796 4.199 1.00 31.95 328 VAL A C 1
ATOM 2609 O O . VAL A 1 328 ? -43.944 -13.264 5.286 1.00 31.95 328 VAL A O 1
ATOM 2612 N N . ILE A 1 329 ? -45.407 -13.163 3.618 1.00 29.20 329 ILE A N 1
ATOM 2613 C CA . ILE A 1 329 ? -46.360 -14.111 4.229 1.00 29.20 329 ILE A CA 1
ATOM 2614 C C . ILE A 1 329 ? -46.706 -15.220 3.231 1.00 29.20 329 ILE A C 1
ATOM 2616 O O . ILE A 1 329 ? -47.638 -15.060 2.445 1.00 29.20 329 ILE A O 1
ATOM 2620 N N . LEU A 1 330 ? -45.959 -16.334 3.272 1.00 27.25 330 LEU A N 1
ATOM 2621 C CA . LEU A 1 330 ? -46.404 -17.652 2.776 1.00 27.25 330 LEU A CA 1
ATOM 2622 C C . LEU A 1 330 ? -45.510 -18.837 3.234 1.00 27.25 330 LEU A C 1
ATOM 2624 O O . LEU A 1 330 ? -45.171 -19.715 2.448 1.00 27.25 330 LEU A O 1
ATOM 2628 N N . LEU A 1 331 ? -45.164 -18.898 4.527 1.00 28.94 331 LEU A N 1
ATOM 2629 C CA . LEU A 1 331 ? -44.620 -20.111 5.172 1.00 28.94 331 LEU A CA 1
ATOM 2630 C C . LEU A 1 331 ? -45.397 -20.470 6.452 1.00 28.94 331 LEU A C 1
ATOM 2632 O O . LEU A 1 331 ? -44.855 -20.516 7.550 1.00 28.94 331 LEU A O 1
ATOM 2636 N N . ALA A 1 332 ? -46.693 -20.737 6.288 1.00 29.41 332 ALA A N 1
ATOM 2637 C CA . ALA A 1 332 ? -47.501 -21.490 7.247 1.00 29.41 332 ALA A CA 1
ATOM 2638 C C . ALA A 1 332 ? -48.686 -22.140 6.513 1.00 29.41 332 ALA A C 1
ATOM 2640 O O . ALA A 1 332 ? -49.489 -21.446 5.887 1.00 29.41 332 ALA A O 1
ATOM 2641 N N . GLY A 1 333 ? -48.787 -23.471 6.570 1.00 27.22 333 GLY A N 1
ATOM 2642 C CA . GLY A 1 333 ? -49.977 -24.201 6.122 1.00 27.22 333 GLY A CA 1
ATOM 2643 C C . GLY A 1 333 ? -51.111 -24.099 7.158 1.00 27.22 333 GLY A C 1
ATOM 2644 O O . GLY A 1 333 ? -50.823 -23.961 8.346 1.00 27.22 333 GLY A O 1
ATOM 2645 N N . PRO A 1 334 ? -52.392 -24.146 6.750 1.00 38.03 334 PRO A N 1
ATOM 2646 C CA . PRO A 1 334 ? -53.522 -23.925 7.653 1.00 38.03 334 PRO A CA 1
ATOM 2647 C C . PRO A 1 334 ? -54.046 -25.220 8.286 1.00 38.03 334 PRO A C 1
ATOM 2649 O O . PRO A 1 334 ? -53.934 -26.283 7.683 1.00 38.03 334 PRO A O 1
ATOM 2652 N N . LEU A 1 335 ? -54.766 -25.100 9.409 1.00 25.53 335 LEU A N 1
ATOM 2653 C CA . LEU A 1 335 ? -55.870 -25.999 9.779 1.00 25.53 335 LEU A CA 1
ATOM 2654 C C . LEU A 1 335 ? -56.815 -25.332 10.807 1.00 25.53 335 LEU A C 1
ATOM 2656 O O . LEU A 1 335 ? -56.358 -24.805 11.811 1.00 25.53 335 LEU A O 1
ATOM 2660 N N . SER A 1 336 ? -58.123 -25.360 10.501 1.00 25.11 336 SER A N 1
ATOM 2661 C CA . SER A 1 336 ? -59.300 -25.570 11.390 1.00 25.11 336 SER A CA 1
ATOM 2662 C C . SER A 1 336 ? -59.304 -25.077 12.863 1.00 25.11 336 SER A C 1
ATOM 2664 O O . SER A 1 336 ? -58.397 -25.387 13.617 1.00 25.11 336 SER A O 1
ATOM 2666 N N . SER A 1 337 ? -60.395 -24.530 13.429 1.00 24.36 337 SER A N 1
ATOM 2667 C CA . SER A 1 337 ? -61.781 -24.350 12.931 1.00 24.36 337 SER A CA 1
ATOM 2668 C C . SER A 1 337 ? -62.674 -23.562 13.928 1.00 24.36 337 SER A C 1
ATOM 2670 O O . SER A 1 337 ? -62.231 -23.209 15.012 1.00 24.36 337 SER A O 1
ATOM 2672 N N . HIS A 1 338 ? -63.951 -23.371 13.555 1.00 27.05 338 HIS A N 1
ATOM 2673 C CA . HIS A 1 338 ? -65.115 -22.976 14.377 1.00 27.05 338 HIS A CA 1
ATOM 2674 C C . HIS A 1 338 ? -65.336 -21.499 14.785 1.00 27.05 338 HIS A C 1
ATOM 2676 O O . HIS A 1 338 ? -64.860 -20.987 15.790 1.00 27.05 338 HIS A O 1
ATOM 2682 N N . SER A 1 339 ? -66.233 -20.873 14.012 1.00 23.59 339 SER A N 1
ATOM 2683 C CA . SER A 1 339 ? -67.233 -19.867 14.437 1.00 23.59 339 SER A CA 1
ATOM 2684 C C . SER A 1 339 ? -68.448 -20.579 15.104 1.00 23.59 339 SER A C 1
ATOM 2686 O O . SER A 1 339 ? -68.432 -21.817 15.101 1.00 23.59 339 SER A O 1
ATOM 2688 N N . PRO A 1 340 ? -69.550 -19.914 15.551 1.00 39.56 340 PRO A N 1
ATOM 2689 C CA . PRO A 1 340 ? -69.865 -18.467 15.597 1.00 39.56 340 PRO A CA 1
ATOM 2690 C C . PRO A 1 340 ? -70.480 -17.977 16.943 1.00 39.56 340 PRO A C 1
ATOM 2692 O O . PRO A 1 340 ? -70.620 -18.770 17.861 1.00 39.56 340 PRO A O 1
ATOM 2695 N N . HIS A 1 341 ? -70.900 -16.695 17.048 1.00 28.33 341 HIS A N 1
ATOM 2696 C CA . HIS A 1 341 ? -72.263 -16.283 17.498 1.00 28.33 341 HIS A CA 1
ATOM 2697 C C . HIS A 1 341 ? -72.506 -14.740 17.549 1.00 28.33 341 HIS A C 1
ATOM 2699 O O . HIS A 1 341 ? -72.203 -14.061 18.521 1.00 28.33 341 HIS A O 1
ATOM 2705 N N . ASN A 1 342 ? -73.094 -14.215 16.464 1.00 24.78 342 ASN A N 1
ATOM 2706 C CA . ASN A 1 342 ? -74.258 -13.295 16.358 1.00 24.78 342 ASN A CA 1
ATOM 2707 C C . ASN A 1 342 ? -75.048 -12.850 17.633 1.00 24.78 342 ASN A C 1
ATOM 2709 O O . ASN A 1 342 ? -75.159 -13.658 18.553 1.00 24.78 342 ASN A O 1
ATOM 2713 N N . PRO A 1 343 ? -75.928 -11.804 17.557 1.00 37.50 343 PRO A N 1
ATOM 2714 C CA . PRO A 1 343 ? -75.886 -10.507 16.830 1.00 37.50 343 PRO A CA 1
ATOM 2715 C C . PRO A 1 343 ? -76.557 -9.361 17.688 1.00 37.50 343 PRO A C 1
ATOM 2717 O O . PRO A 1 343 ? -76.373 -9.364 18.899 1.00 37.50 343 PRO A O 1
ATOM 2720 N N . PRO A 1 344 ? -77.476 -8.494 17.179 1.00 36.12 344 PRO A N 1
ATOM 2721 C CA . PRO A 1 344 ? -77.359 -7.330 16.274 1.00 36.12 344 PRO A CA 1
ATOM 2722 C C . PRO A 1 344 ? -77.670 -5.967 16.976 1.00 36.12 344 PRO A C 1
ATOM 2724 O O . PRO A 1 344 ? -78.043 -5.954 18.140 1.00 36.12 344 PRO A O 1
ATOM 2727 N N . VAL A 1 345 ? -77.667 -4.827 16.249 1.00 26.89 345 VAL A N 1
ATOM 2728 C CA . VAL A 1 345 ? -78.844 -3.911 16.097 1.00 26.89 345 VAL A CA 1
ATOM 2729 C C . VAL A 1 345 ? -78.550 -2.648 15.245 1.00 26.89 345 VAL A C 1
ATOM 2731 O O . VAL A 1 345 ? -77.449 -2.118 15.194 1.00 26.89 345 VAL A O 1
ATOM 2734 N N . LYS A 1 346 ? -79.610 -2.229 14.540 1.00 24.52 346 LYS A N 1
ATOM 2735 C CA . LYS A 1 346 ? -79.877 -1.048 13.683 1.00 24.52 346 LYS A CA 1
ATOM 2736 C C . LYS A 1 346 ? -79.633 0.329 14.385 1.00 24.52 346 LYS A C 1
ATOM 2738 O O . LYS A 1 346 ? -79.517 0.354 15.597 1.00 24.52 346 LYS A O 1
ATOM 2743 N N . MET A 1 347 ? -79.649 1.520 13.751 1.00 23.67 347 MET A N 1
ATOM 2744 C CA . MET A 1 347 ? -80.050 1.949 12.390 1.00 23.67 347 MET A CA 1
ATOM 2745 C C . MET A 1 347 ? -79.563 3.378 12.035 1.00 23.67 347 MET A C 1
ATOM 2747 O O . MET A 1 347 ? -79.395 4.189 12.935 1.00 23.67 347 MET A O 1
ATOM 2751 N N . ARG A 1 348 ? -79.625 3.712 10.728 1.00 27.23 348 ARG A N 1
ATOM 2752 C CA . ARG A 1 348 ? -79.819 5.063 10.129 1.00 27.23 348 ARG A CA 1
ATOM 2753 C C . ARG A 1 348 ? -78.725 6.123 10.357 1.00 27.23 348 ARG A C 1
ATOM 2755 O O . ARG A 1 348 ? -77.961 6.098 11.307 1.00 27.23 348 ARG A O 1
ATOM 2762 N N . GLY A 1 349 ? -78.679 7.080 9.431 1.00 25.00 349 GLY A N 1
ATOM 2763 C CA . GLY A 1 349 ? -77.797 8.246 9.471 1.00 25.00 349 GLY A CA 1
ATOM 2764 C C . GLY A 1 349 ? -78.470 9.477 8.860 1.00 25.00 349 GLY A C 1
ATOM 2765 O O . GLY A 1 349 ? -79.692 9.520 8.745 1.00 25.00 349 GLY A O 1
ATOM 2766 N N . HIS A 1 350 ? -77.644 10.426 8.414 1.00 27.16 350 HIS A N 1
ATOM 2767 C CA . HIS A 1 350 ? -77.997 11.729 7.833 1.00 27.16 350 HIS A CA 1
ATOM 2768 C C . HIS A 1 350 ? -78.568 12.801 8.783 1.00 27.16 350 HIS A C 1
ATOM 2770 O O . HIS A 1 350 ? -79.765 13.063 8.841 1.00 27.16 350 HIS A O 1
ATOM 2776 N N . SER A 1 351 ? -77.612 13.602 9.269 1.00 25.78 351 SER A N 1
ATOM 2777 C CA . SER A 1 351 ? -77.550 15.060 9.057 1.00 25.78 351 SER A CA 1
ATOM 2778 C C . SER A 1 351 ? -77.888 15.999 10.221 1.00 25.78 351 SER A C 1
ATOM 2780 O O . SER A 1 351 ? -78.685 15.700 11.099 1.00 25.78 351 SER A O 1
ATOM 2782 N N . LEU A 1 352 ? -77.282 17.188 10.094 1.00 26.36 352 LEU A N 1
ATOM 2783 C CA . LEU A 1 352 ? -77.611 18.474 10.712 1.00 26.36 352 LEU A CA 1
ATOM 2784 C C . LEU A 1 352 ? -77.176 18.744 12.175 1.00 26.36 352 LEU A C 1
ATOM 2786 O O . LEU A 1 352 ? -77.723 18.235 13.140 1.00 26.36 352 LEU A O 1
ATOM 2790 N N . TRP A 1 353 ? -76.269 19.734 12.252 1.00 24.55 353 TRP A N 1
ATOM 2791 C CA . TRP A 1 353 ? -75.983 20.686 13.342 1.00 24.55 353 TRP A CA 1
ATOM 2792 C C . TRP A 1 353 ? -74.974 20.317 14.452 1.00 24.55 353 TRP A C 1
ATOM 2794 O O . TRP A 1 353 ? -75.300 19.761 15.489 1.00 24.55 353 TRP A O 1
ATOM 2804 N N . ARG A 1 354 ? -73.760 20.865 14.257 1.00 26.81 354 ARG A N 1
ATOM 2805 C CA . ARG A 1 354 ? -72.949 21.598 15.256 1.00 26.81 354 ARG A CA 1
ATOM 2806 C C . ARG A 1 354 ? -72.691 20.892 16.598 1.00 26.81 354 ARG A C 1
ATOM 2808 O O . ARG A 1 354 ? -73.317 21.192 17.608 1.00 26.81 354 ARG A O 1
ATOM 2815 N N . THR A 1 355 ? -71.649 20.067 16.625 1.00 27.94 355 THR A N 1
ATOM 2816 C CA . THR A 1 355 ? -71.032 19.564 17.860 1.00 27.94 355 THR A CA 1
ATOM 2817 C C . THR A 1 355 ? -70.262 20.660 18.604 1.00 27.94 355 THR A C 1
ATOM 2819 O O . THR A 1 355 ? -69.260 21.162 18.095 1.00 27.94 355 THR A O 1
ATOM 2822 N N . SER A 1 356 ? -70.676 20.956 19.837 1.00 28.22 356 SER A N 1
ATOM 2823 C CA . SER A 1 356 ? -69.866 21.654 20.843 1.00 28.22 356 SER A CA 1
ATOM 2824 C C . SER A 1 356 ? -69.422 20.658 21.913 1.00 28.22 356 SER A C 1
ATOM 2826 O O . SER A 1 356 ? -70.278 19.983 22.476 1.00 28.22 356 SER A O 1
ATOM 2828 N N . ILE A 1 357 ? -68.126 20.594 22.230 1.00 26.58 357 ILE A N 1
ATOM 2829 C CA . ILE A 1 357 ? -67.578 20.003 23.466 1.00 26.58 357 ILE A CA 1
ATOM 2830 C C . ILE A 1 357 ? -66.111 20.454 23.612 1.00 26.58 357 ILE A C 1
ATOM 2832 O O . ILE A 1 357 ? -65.426 20.536 22.600 1.00 26.58 357 ILE A O 1
ATOM 2836 N N . LEU A 1 358 ? -65.681 20.776 24.845 1.00 27.00 358 LEU A N 1
ATOM 2837 C CA . LEU A 1 358 ? -64.317 21.162 25.286 1.00 27.00 358 LEU A CA 1
ATOM 2838 C C . LEU A 1 358 ? -63.509 22.049 24.298 1.00 27.00 358 LEU A C 1
ATOM 2840 O O . LEU A 1 358 ? -62.931 21.574 23.332 1.00 27.00 358 LEU A O 1
ATOM 2844 N N . LEU A 1 359 ? -63.331 23.356 24.505 1.00 26.80 359 LEU A N 1
ATOM 2845 C CA . LEU A 1 359 ? -63.420 24.141 25.744 1.00 26.80 359 LEU A CA 1
ATOM 2846 C C . LEU A 1 359 ? -62.431 23.707 26.849 1.00 26.80 359 LEU A C 1
ATOM 2848 O O . LEU A 1 359 ? -62.763 23.697 28.030 1.00 26.80 359 LEU A O 1
ATOM 2852 N N . LEU A 1 360 ? -61.187 23.416 26.454 1.00 27.89 360 LEU A N 1
ATOM 2853 C CA . LEU A 1 360 ? -60.018 23.527 27.334 1.00 27.89 360 LEU A CA 1
ATOM 2854 C C . LEU A 1 360 ? -59.174 24.757 26.952 1.00 27.89 360 LEU A C 1
ATOM 2856 O O . LEU A 1 360 ? -58.249 24.689 26.153 1.00 27.89 360 LEU A O 1
ATOM 2860 N N . LEU A 1 361 ? -59.562 25.880 27.564 1.00 27.19 361 LEU A N 1
ATOM 2861 C CA . LEU A 1 361 ? -58.696 26.959 28.059 1.00 27.19 361 LEU A CA 1
ATOM 2862 C C . LEU A 1 361 ? -57.658 27.566 27.090 1.00 27.19 361 LEU A C 1
ATOM 2864 O O . LEU A 1 361 ? -56.472 27.244 27.110 1.00 27.19 361 LEU A O 1
ATOM 2868 N N . LEU A 1 362 ? -58.110 28.581 26.344 1.00 30.06 362 LEU A N 1
ATOM 2869 C CA . LEU A 1 362 ? -57.240 29.634 25.807 1.00 30.06 362 LEU A CA 1
ATOM 2870 C C . LEU A 1 362 ? -56.620 30.480 26.935 1.00 30.06 362 LEU A C 1
ATOM 2872 O O . LEU A 1 362 ? -57.192 30.612 28.017 1.00 30.06 362 LEU A O 1
ATOM 2876 N N . ALA A 1 363 ? -55.467 31.090 26.652 1.00 28.91 363 ALA A N 1
ATOM 2877 C CA . ALA A 1 363 ? -54.736 31.926 27.602 1.00 28.91 363 ALA A CA 1
ATOM 2878 C C . ALA A 1 363 ? -55.532 33.173 28.035 1.00 28.91 363 ALA A C 1
ATOM 2880 O O . ALA A 1 363 ? -56.025 33.934 27.202 1.00 28.91 363 ALA A O 1
ATOM 2881 N N . ALA A 1 364 ? -55.593 33.413 29.347 1.00 26.98 364 ALA A N 1
ATOM 2882 C CA . ALA A 1 364 ? -56.152 34.628 29.927 1.00 26.98 364 ALA A CA 1
ATOM 2883 C C . ALA A 1 364 ? -55.037 35.645 30.224 1.00 26.98 364 ALA A C 1
ATOM 2885 O O . ALA A 1 364 ? -54.200 35.410 31.092 1.00 26.98 364 ALA A O 1
ATOM 2886 N N . THR A 1 365 ? -55.048 36.793 29.541 1.00 27.97 365 THR A N 1
ATOM 2887 C CA . THR A 1 365 ? -54.166 37.935 29.848 1.00 27.97 365 THR A CA 1
ATOM 2888 C C . THR A 1 365 ? -54.885 39.268 29.640 1.00 27.97 365 THR A C 1
ATOM 2890 O O . THR A 1 365 ? -54.828 39.845 28.554 1.00 27.97 365 THR A O 1
ATOM 2893 N N . ALA A 1 366 ? -55.539 39.780 30.686 1.00 28.12 366 ALA A N 1
ATOM 2894 C CA . ALA A 1 366 ? -55.955 41.181 30.782 1.00 28.12 366 ALA A CA 1
ATOM 2895 C C . ALA A 1 366 ? -56.196 41.587 32.248 1.00 28.12 366 ALA A C 1
ATOM 2897 O O . ALA A 1 366 ? -56.909 40.891 32.963 1.00 28.12 366 ALA A O 1
ATOM 2898 N N . THR A 1 367 ? -55.685 42.765 32.632 1.00 29.73 367 THR A N 1
ATOM 2899 C CA . THR A 1 367 ? -55.893 43.478 33.919 1.00 29.73 367 THR A CA 1
ATOM 2900 C C . THR A 1 367 ? -55.349 42.817 35.199 1.00 29.73 367 THR A C 1
ATOM 2902 O O . THR A 1 367 ? -55.283 41.599 35.275 1.00 29.73 367 THR A O 1
ATOM 2905 N N . LEU A 1 368 ? -54.959 43.530 36.270 1.00 26.25 368 LEU A N 1
ATOM 2906 C CA . LEU A 1 368 ? -54.393 44.889 36.508 1.00 26.25 368 LEU A CA 1
ATOM 2907 C C . LEU A 1 368 ? -53.666 44.820 37.906 1.00 26.25 368 LEU A C 1
ATOM 2909 O O . LEU A 1 368 ? -53.757 43.779 38.558 1.00 26.25 368 LEU A O 1
ATOM 2913 N N . PRO A 1 369 ? -52.893 45.828 38.375 1.00 43.50 369 PRO A N 1
ATOM 2914 C CA . PRO A 1 369 ? -51.900 45.648 39.456 1.00 43.50 369 PRO A CA 1
ATOM 2915 C C . PRO A 1 369 ? -52.347 46.099 40.862 1.00 43.50 369 PRO A C 1
ATOM 2917 O O . PRO A 1 369 ? -53.211 46.966 40.965 1.00 43.50 369 PRO A O 1
ATOM 2920 N N . LEU A 1 370 ? -51.637 45.647 41.916 1.00 25.53 370 LEU A N 1
ATOM 2921 C CA . LEU A 1 370 ? -51.070 46.506 42.988 1.00 25.53 370 LEU A CA 1
ATOM 2922 C C . LEU A 1 370 ? -50.130 45.740 43.958 1.00 25.53 370 LEU A C 1
ATOM 2924 O O . LEU A 1 370 ? -50.180 44.520 44.002 1.00 25.53 370 LEU A O 1
ATOM 2928 N N . SER A 1 371 ? -49.356 46.493 44.764 1.00 27.94 371 SER A N 1
ATOM 2929 C CA . SER A 1 371 ? -48.614 46.112 46.000 1.00 27.94 371 SER A CA 1
ATOM 2930 C C . SER A 1 371 ? -47.582 44.957 45.909 1.00 27.94 371 SER A C 1
ATOM 2932 O O . SER A 1 371 ? -47.939 43.835 45.590 1.00 27.94 371 SER A O 1
ATOM 2934 N N . ALA A 1 372 ? -46.262 45.096 46.102 1.00 27.67 372 ALA A N 1
ATOM 2935 C CA . ALA A 1 372 ? -45.407 45.828 47.062 1.00 27.67 372 ALA A CA 1
ATOM 2936 C C . ALA A 1 372 ? -45.017 45.049 48.350 1.00 27.67 372 ALA A C 1
ATOM 2938 O O . ALA A 1 372 ? -45.859 44.712 49.170 1.00 27.67 372 ALA A O 1
ATOM 2939 N N . ALA A 1 373 ? -43.693 44.873 48.508 1.00 29.84 373 ALA A N 1
ATOM 2940 C CA . ALA A 1 373 ? -42.888 44.663 49.726 1.00 29.84 373 ALA A CA 1
ATOM 2941 C C . ALA A 1 373 ? -43.233 43.552 50.754 1.00 29.84 373 ALA A C 1
ATOM 2943 O O . ALA A 1 373 ? -44.112 43.704 51.593 1.00 29.84 373 ALA A O 1
ATOM 2944 N N . THR A 1 374 ? -42.377 42.520 50.817 1.00 29.17 374 THR A N 1
ATOM 2945 C CA . THR A 1 374 ? -41.600 42.037 52.001 1.00 29.17 374 THR A CA 1
ATOM 2946 C C . THR A 1 374 ? -40.737 40.842 51.522 1.00 29.17 374 THR A C 1
ATOM 2948 O O . THR A 1 374 ? -41.231 40.039 50.744 1.00 29.17 374 THR A O 1
ATOM 2951 N N . ALA A 1 375 ? -39.421 40.681 51.731 1.00 29.47 375 ALA A N 1
ATOM 2952 C CA . ALA A 1 375 ? -38.446 41.014 52.786 1.00 29.47 375 ALA A CA 1
ATOM 2953 C C . ALA A 1 375 ? -38.089 39.803 53.682 1.00 29.47 375 ALA A C 1
ATOM 2955 O O . ALA A 1 375 ? -38.660 39.631 54.754 1.00 29.47 375 ALA A O 1
ATOM 2956 N N . ALA A 1 376 ? -37.095 39.007 53.259 1.00 28.55 376 ALA A N 1
ATOM 2957 C CA . ALA A 1 376 ? -36.353 38.068 54.110 1.00 28.55 376 ALA A CA 1
ATOM 2958 C C . ALA A 1 376 ? -34.932 37.799 53.561 1.00 28.55 376 ALA A C 1
ATOM 2960 O O . ALA A 1 376 ? -34.717 37.779 52.352 1.00 28.55 376 ALA A O 1
ATOM 2961 N N . ALA A 1 377 ? -33.992 37.631 54.493 1.00 29.44 377 ALA A N 1
ATOM 2962 C CA . ALA A 1 377 ? -32.543 37.421 54.365 1.00 29.44 377 ALA A CA 1
ATOM 2963 C C . ALA A 1 377 ? -32.136 36.103 53.640 1.00 29.44 377 ALA A C 1
ATOM 2965 O O . ALA A 1 377 ? -33.002 35.287 53.344 1.00 29.44 377 ALA A O 1
ATOM 2966 N N . ALA A 1 378 ? -30.864 35.779 53.343 1.00 28.88 378 ALA A N 1
ATOM 2967 C CA . ALA A 1 378 ? -29.531 36.296 53.737 1.00 28.88 378 ALA A CA 1
ATOM 2968 C C . ALA A 1 378 ? -28.470 35.871 52.662 1.00 28.88 378 ALA A C 1
ATOM 2970 O O . ALA A 1 378 ? -28.888 35.241 51.688 1.00 28.88 378 ALA A O 1
ATOM 2971 N N . PRO A 1 379 ? -27.130 36.076 52.801 1.00 37.31 379 PRO A N 1
ATOM 2972 C CA . PRO A 1 379 ? -26.350 36.810 53.810 1.00 37.31 379 PRO A CA 1
ATOM 2973 C C . PRO A 1 379 ? -25.410 37.900 53.208 1.00 37.31 379 PRO A C 1
ATOM 2975 O O . PRO A 1 379 ? -25.617 38.377 52.097 1.00 37.31 379 PRO A O 1
ATOM 2978 N N . SER A 1 380 ? -24.409 38.346 53.980 1.00 29.78 380 SER A N 1
ATOM 2979 C CA . SER A 1 380 ? -23.537 39.517 53.746 1.00 29.78 380 SER A CA 1
ATOM 2980 C C . SER A 1 380 ? -22.298 39.288 52.847 1.00 29.78 380 SER A C 1
ATOM 2982 O O . SER A 1 380 ? -21.798 38.166 52.785 1.00 29.78 380 SER A O 1
ATOM 2984 N N . PRO A 1 381 ? -21.730 40.352 52.231 1.00 39.84 381 PRO A N 1
ATOM 2985 C CA . PRO A 1 381 ? -20.520 40.286 51.399 1.00 39.84 381 PRO A CA 1
ATOM 2986 C C . PRO A 1 381 ? -19.194 40.375 52.184 1.00 39.84 381 PRO A C 1
ATOM 2988 O O . PRO A 1 381 ? -19.145 40.858 53.314 1.00 39.84 381 PRO A O 1
ATOM 2991 N N . SER A 1 382 ? -18.099 39.976 51.528 1.00 29.05 382 SER A N 1
ATOM 2992 C CA . SER A 1 382 ? -16.699 40.210 51.926 1.00 29.05 382 SER A CA 1
ATOM 2993 C C . SER A 1 382 ? -16.172 41.585 51.436 1.00 29.05 382 SER A C 1
ATOM 2995 O O . SER A 1 382 ? -16.778 42.172 50.537 1.00 29.05 382 SER A O 1
ATOM 2997 N N . PRO A 1 383 ? -15.077 42.137 52.006 1.00 36.69 383 PRO A N 1
ATOM 2998 C CA . PRO A 1 383 ? -14.692 43.546 51.816 1.00 36.69 383 PRO A CA 1
ATOM 2999 C C . PRO A 1 383 ? -14.063 43.873 50.442 1.00 36.69 383 PRO A C 1
ATOM 3001 O O . PRO A 1 383 ? -13.574 42.975 49.755 1.00 36.69 383 PRO A O 1
ATOM 3004 N N . PRO A 1 384 ? -14.041 45.163 50.039 1.00 41.75 384 PRO A N 1
ATOM 3005 C CA . PRO A 1 384 ? -13.506 45.597 48.749 1.00 41.75 384 PRO A CA 1
ATOM 3006 C C . PRO A 1 384 ? -11.971 45.561 48.700 1.00 41.75 384 PRO A C 1
ATOM 3008 O O . PRO A 1 384 ? -11.297 45.995 49.634 1.00 41.75 384 PRO A O 1
ATOM 3011 N N . VAL A 1 385 ? -11.422 45.116 47.567 1.00 36.69 385 VAL A N 1
ATOM 3012 C CA . VAL A 1 385 ? -9.986 45.222 47.261 1.00 36.69 385 VAL A CA 1
ATOM 3013 C C . VAL A 1 385 ? -9.691 46.585 46.628 1.00 36.69 385 VAL A C 1
ATOM 3015 O O . VAL A 1 385 ? -10.478 47.108 45.839 1.00 36.69 385 VAL A O 1
ATOM 3018 N N . THR A 1 386 ? -8.558 47.172 47.005 1.00 38.56 386 THR A N 1
ATOM 3019 C CA . THR A 1 386 ? -8.103 48.504 46.591 1.00 38.56 386 THR A CA 1
ATOM 3020 C C . THR A 1 386 ? -7.855 48.624 45.085 1.00 38.56 386 THR A C 1
ATOM 3022 O O . THR A 1 386 ? -7.467 47.669 44.413 1.00 38.56 386 THR A O 1
ATOM 3025 N N . ALA A 1 387 ? -8.042 49.835 44.551 1.00 43.28 387 ALA A N 1
ATOM 3026 C CA . ALA A 1 387 ? -7.752 50.134 43.153 1.00 43.28 387 ALA A CA 1
ATOM 3027 C C . ALA A 1 387 ? -6.248 49.991 42.861 1.00 43.28 387 ALA A C 1
ATOM 3029 O O . ALA A 1 387 ? -5.425 50.703 43.437 1.00 43.28 387 ALA A O 1
ATOM 3030 N N . ILE A 1 388 ? -5.902 49.089 41.942 1.00 52.19 388 ILE A N 1
ATOM 3031 C CA . ILE A 1 388 ? -4.541 48.929 41.424 1.00 52.19 388 ILE A CA 1
ATOM 3032 C C . ILE A 1 388 ? -4.352 49.951 40.291 1.00 52.19 388 ILE A C 1
ATOM 3034 O O . ILE A 1 388 ? -5.080 49.869 39.301 1.00 52.19 388 ILE A O 1
ATOM 3038 N N . PRO A 1 389 ? -3.395 50.896 40.385 1.00 53.38 389 PRO A N 1
ATOM 3039 C CA . PRO A 1 389 ? -3.016 51.743 39.260 1.00 53.38 389 PRO A CA 1
ATOM 3040 C C . PRO A 1 389 ? -2.166 50.916 38.289 1.00 53.38 389 PRO A C 1
ATOM 3042 O O . PRO A 1 389 ? -0.935 50.922 38.345 1.00 53.38 389 PRO A O 1
ATOM 3045 N N . SER A 1 390 ? -2.829 50.142 37.433 1.00 57.22 390 SER A N 1
ATOM 3046 C CA . SER A 1 390 ? -2.159 49.405 36.372 1.00 57.22 390 SER A CA 1
ATOM 3047 C C . SER A 1 390 ? -1.696 50.371 35.272 1.00 57.22 390 SER A C 1
ATOM 3049 O O . SER A 1 390 ? -2.321 51.395 35.005 1.00 57.22 390 SER A O 1
ATOM 3051 N N . ASN A 1 391 ? -0.540 50.062 34.686 1.00 66.44 391 ASN A N 1
ATOM 3052 C CA . ASN A 1 391 ? 0.067 50.809 33.580 1.00 66.44 391 ASN A CA 1
ATOM 3053 C C . ASN A 1 391 ? 0.388 49.835 32.428 1.00 66.44 391 ASN A C 1
ATOM 3055 O O . ASN A 1 391 ? 1.433 49.910 31.778 1.00 66.44 391 ASN A O 1
ATOM 3059 N N . CYS A 1 392 ? -0.471 48.825 32.272 1.00 75.62 392 CYS A N 1
ATOM 3060 C CA . CYS A 1 392 ? -0.273 47.657 31.428 1.00 75.62 392 CYS A CA 1
ATOM 3061 C C . CYS A 1 392 ? -0.492 47.948 29.939 1.00 75.62 392 CYS A C 1
ATOM 3063 O O . CYS A 1 392 ? -0.036 47.158 29.115 1.00 75.62 392 CYS A O 1
ATOM 3065 N N . SER A 1 393 ? -1.140 49.057 29.573 1.00 70.50 393 SER A N 1
ATOM 3066 C CA . SER A 1 393 ? -1.345 49.473 28.177 1.00 70.50 393 SER A CA 1
ATOM 3067 C C . SER A 1 393 ? -0.049 49.864 27.468 1.00 70.50 393 SER A C 1
ATOM 3069 O O . SER A 1 393 ? 0.016 49.794 26.242 1.00 70.50 393 SER A O 1
ATOM 3071 N N . ASN A 1 394 ? 0.985 50.257 28.216 1.00 79.38 394 ASN A N 1
ATOM 3072 C CA . ASN A 1 394 ? 2.268 50.632 27.636 1.00 79.38 394 ASN A CA 1
ATOM 3073 C C . ASN A 1 394 ? 3.023 49.411 27.105 1.00 79.38 394 ASN A C 1
ATOM 3075 O O . ASN A 1 394 ? 3.124 48.373 27.771 1.00 79.38 394 ASN A O 1
ATOM 3079 N N . ALA A 1 395 ? 3.600 49.577 25.916 1.00 85.19 395 ALA A N 1
ATOM 3080 C CA . ALA A 1 395 ? 4.565 48.640 25.371 1.00 85.19 395 ALA A CA 1
ATOM 3081 C C . ALA A 1 395 ? 5.892 48.694 26.151 1.00 85.19 395 ALA A C 1
ATOM 3083 O O . ALA A 1 395 ? 6.207 49.691 26.805 1.00 85.19 395 ALA A O 1
ATOM 3084 N N . PHE A 1 396 ? 6.671 47.615 26.085 1.00 89.62 396 PHE A N 1
ATOM 3085 C CA . PHE A 1 396 ? 7.958 47.485 26.769 1.00 89.62 396 PHE A CA 1
ATOM 3086 C C . PHE A 1 396 ? 9.028 46.864 25.866 1.00 89.62 396 PHE A C 1
ATOM 3088 O O . PHE A 1 396 ? 8.723 46.199 24.878 1.00 89.62 396 PHE A O 1
ATOM 3095 N N . ASP A 1 397 ? 10.289 47.057 26.240 1.00 91.31 397 ASP A N 1
ATOM 3096 C CA . ASP A 1 397 ? 11.446 46.501 25.541 1.00 91.31 397 ASP A CA 1
ATOM 3097 C C . ASP A 1 397 ? 12.081 45.372 26.367 1.00 91.31 397 ASP A C 1
ATOM 3099 O O . ASP A 1 397 ? 12.047 45.390 27.601 1.00 91.31 397 ASP A O 1
ATOM 3103 N N . CYS A 1 398 ? 12.688 44.391 25.695 1.00 91.94 398 CYS A N 1
ATOM 3104 C CA . CYS A 1 398 ? 13.329 43.245 26.340 1.00 91.94 398 CYS A CA 1
ATOM 3105 C C . CYS A 1 398 ? 14.522 42.747 25.509 1.00 91.94 398 CYS A C 1
ATOM 3107 O O . CYS A 1 398 ? 14.348 42.146 24.449 1.00 91.94 398 CYS A O 1
ATOM 3109 N N . GLY A 1 399 ? 15.755 42.986 25.970 1.00 89.12 399 GLY A N 1
ATOM 3110 C CA . GLY A 1 399 ? 16.944 42.613 25.201 1.00 89.12 399 GLY A CA 1
ATOM 3111 C C . GLY A 1 399 ? 17.035 43.398 23.881 1.00 89.12 399 GLY A C 1
ATOM 3112 O O . GLY A 1 399 ? 16.979 44.631 23.904 1.00 89.12 399 GLY A O 1
ATOM 3113 N N . PRO A 1 400 ? 17.171 42.727 22.723 1.00 89.38 400 PRO A N 1
ATOM 3114 C CA . PRO A 1 400 ? 17.100 43.396 21.426 1.00 89.38 400 PRO A CA 1
ATOM 3115 C C . PRO A 1 400 ? 15.664 43.805 21.051 1.00 89.38 400 PRO A C 1
ATOM 3117 O O . PRO A 1 400 ? 15.492 44.753 20.288 1.00 89.38 400 PRO A O 1
ATOM 3120 N N . LEU A 1 401 ? 14.650 43.124 21.596 1.00 92.81 401 LEU A N 1
ATOM 3121 C CA . LEU A 1 401 ? 13.248 43.234 21.195 1.00 92.81 401 LEU A CA 1
ATOM 3122 C C . LEU A 1 401 ? 12.628 44.552 21.672 1.00 92.81 401 LEU A C 1
ATOM 3124 O O . LEU A 1 401 ? 12.860 44.979 22.808 1.00 92.81 401 LEU A O 1
ATOM 3128 N N . ARG A 1 402 ? 11.818 45.176 20.810 1.00 90.56 402 ARG A N 1
ATOM 3129 C CA . ARG A 1 402 ? 11.245 46.514 21.021 1.00 90.56 402 ARG A CA 1
ATOM 3130 C C . ARG A 1 402 ? 9.730 46.522 20.887 1.00 90.56 402 ARG A C 1
ATOM 3132 O O . ARG A 1 402 ? 9.178 45.745 20.111 1.00 90.56 402 ARG A O 1
ATOM 3139 N N . ASN A 1 403 ? 9.079 47.452 21.587 1.00 89.75 403 ASN A N 1
ATOM 3140 C CA . ASN A 1 403 ? 7.644 47.731 21.452 1.00 89.75 403 ASN A CA 1
ATOM 3141 C C . ASN A 1 403 ? 6.750 46.482 21.660 1.00 89.75 403 ASN A C 1
ATOM 3143 O O . ASN A 1 403 ? 5.773 46.259 20.941 1.00 89.75 403 ASN A O 1
ATOM 3147 N N . LEU A 1 404 ? 7.096 45.636 22.634 1.00 91.25 404 LEU A N 1
ATOM 3148 C CA . LEU A 1 404 ? 6.339 44.434 22.981 1.00 91.25 404 LEU A CA 1
ATOM 3149 C C . LEU A 1 404 ? 5.077 44.794 23.769 1.00 91.25 404 LEU A C 1
ATOM 3151 O O . LEU A 1 404 ? 5.121 45.615 24.681 1.00 91.25 404 LEU A O 1
ATOM 3155 N N . SER A 1 405 ? 3.956 44.153 23.448 1.00 88.31 405 SER A N 1
ATOM 3156 C CA . SER A 1 405 ? 2.654 44.390 24.081 1.00 88.31 405 SER A CA 1
ATOM 3157 C C . SER A 1 405 ? 2.077 43.106 24.703 1.00 88.31 405 SER A C 1
ATOM 3159 O O . SER A 1 405 ? 2.803 42.143 24.943 1.00 88.31 405 SER A O 1
ATOM 3161 N N . TYR A 1 406 ? 0.789 43.087 25.060 1.00 85.25 406 TYR A N 1
ATOM 3162 C CA . TYR A 1 406 ? 0.107 41.855 25.496 1.00 85.25 406 TYR A CA 1
ATOM 3163 C C . TYR A 1 406 ? 0.075 40.838 24.329 1.00 85.25 406 TYR A C 1
ATOM 3165 O O . TYR A 1 406 ? -0.257 41.249 23.217 1.00 85.25 406 TYR A O 1
ATOM 3173 N N . PRO A 1 407 ? 0.392 39.539 24.526 1.00 90.31 407 PRO A N 1
ATOM 3174 C CA . PRO A 1 407 ? 0.405 38.785 25.790 1.00 90.31 407 PRO A CA 1
ATOM 3175 C C . PRO A 1 407 ? 1.707 38.839 26.598 1.00 90.31 407 PRO A C 1
ATOM 3177 O O . PRO A 1 407 ? 1.713 38.390 27.742 1.00 90.31 407 PRO A O 1
ATOM 3180 N N . PHE A 1 408 ? 2.802 39.342 26.027 1.00 92.12 408 PHE A N 1
ATOM 3181 C CA . PHE A 1 408 ? 4.131 39.265 26.635 1.00 92.12 408 PHE A CA 1
ATOM 3182 C C . PHE A 1 408 ? 4.230 40.101 27.913 1.00 92.12 408 PHE A C 1
ATOM 3184 O O . PHE A 1 408 ? 3.630 41.165 28.025 1.00 92.12 408 PHE A O 1
ATOM 3191 N N . THR A 1 409 ? 5.044 39.666 28.869 1.00 90.56 409 THR A N 1
ATOM 3192 C CA . THR A 1 409 ? 5.438 40.479 30.032 1.00 90.56 409 THR A CA 1
ATOM 3193 C C . THR A 1 409 ? 6.888 40.185 30.407 1.00 90.56 409 THR A C 1
ATOM 3195 O O . THR A 1 409 ? 7.420 39.146 30.024 1.00 90.56 409 THR A O 1
ATOM 3198 N N . GLY A 1 410 ? 7.568 41.092 31.105 1.00 88.00 410 GLY A N 1
ATOM 3199 C CA . GLY A 1 410 ? 8.993 40.952 31.397 1.00 88.00 410 GLY A CA 1
ATOM 3200 C C . GLY A 1 410 ? 9.666 42.258 31.806 1.00 88.00 410 GLY A C 1
ATOM 3201 O O . GLY A 1 410 ? 9.104 43.346 31.668 1.00 88.00 410 GLY A O 1
ATOM 3202 N N . GLY A 1 411 ? 10.894 42.139 32.315 1.00 82.38 411 GLY A N 1
ATOM 3203 C CA . GLY A 1 411 ? 11.697 43.279 32.762 1.00 82.38 411 GLY A CA 1
ATOM 3204 C C . GLY A 1 411 ? 10.955 44.138 33.791 1.00 82.38 411 GLY A C 1
ATOM 3205 O O . GLY A 1 411 ? 10.576 43.651 34.854 1.00 82.38 411 GLY A O 1
ATOM 3206 N N . ASN A 1 412 ? 10.730 45.409 33.448 1.00 80.56 412 ASN A N 1
ATOM 3207 C CA . ASN A 1 412 ? 10.049 46.384 34.306 1.00 80.56 412 ASN A CA 1
ATOM 3208 C C . ASN A 1 412 ? 8.509 46.338 34.207 1.00 80.56 412 ASN A C 1
ATOM 3210 O O . ASN A 1 412 ? 7.836 47.035 34.967 1.00 80.56 412 ASN A O 1
ATOM 3214 N N . ARG A 1 413 ? 7.927 45.566 33.275 1.00 85.75 413 ARG A N 1
ATOM 3215 C CA . ARG A 1 413 ? 6.467 45.457 33.125 1.00 85.75 413 ARG A CA 1
ATOM 3216 C C . ARG A 1 413 ? 5.924 44.444 34.150 1.00 85.75 413 ARG A C 1
ATOM 3218 O O . ARG A 1 413 ? 6.462 43.338 34.230 1.00 85.75 413 ARG A O 1
ATOM 3225 N N . PRO A 1 414 ? 4.890 44.781 34.948 1.00 86.12 414 PRO A N 1
ATOM 3226 C CA . PRO A 1 414 ? 4.379 43.884 35.984 1.00 86.12 414 PRO A CA 1
ATOM 3227 C C . PRO A 1 414 ? 3.950 42.513 35.448 1.00 86.12 414 PRO A C 1
ATOM 3229 O O . PRO A 1 414 ? 3.365 42.403 34.370 1.00 86.12 414 PRO A O 1
ATOM 3232 N N . ALA A 1 415 ? 4.184 41.459 36.235 1.00 84.00 415 ALA A N 1
ATOM 3233 C CA . ALA A 1 415 ? 3.894 40.081 35.826 1.00 84.00 415 ALA A CA 1
ATOM 3234 C C . ALA A 1 415 ? 2.409 39.840 35.485 1.00 84.00 415 ALA A C 1
ATOM 3236 O O . ALA A 1 415 ? 2.118 39.034 34.614 1.00 84.00 415 ALA A O 1
ATOM 3237 N N . TYR A 1 416 ? 1.483 40.579 36.107 1.00 85.56 416 TYR A N 1
ATOM 3238 C CA . TYR A 1 416 ? 0.050 40.515 35.800 1.00 85.56 416 TYR A CA 1
ATOM 3239 C C . TYR A 1 416 ? -0.350 41.246 34.5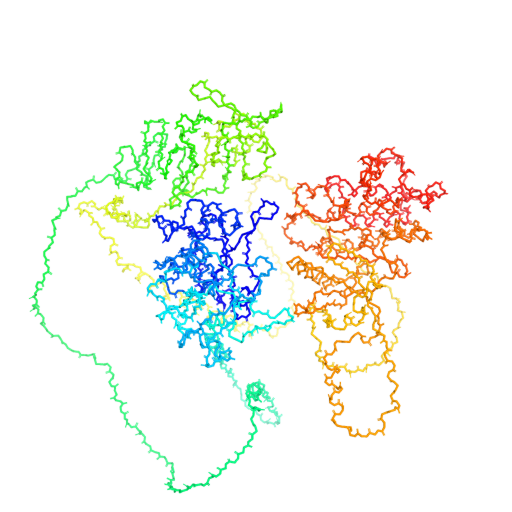02 1.00 85.56 416 TYR A C 1
ATOM 3241 O O . TYR A 1 416 ? -1.475 41.091 34.047 1.00 85.56 416 TYR A O 1
ATOM 3249 N N . CYS A 1 417 ? 0.528 42.031 33.864 1.00 86.94 417 CYS A N 1
ATOM 3250 C CA . CYS A 1 417 ? 0.230 42.713 32.592 1.00 86.94 417 CYS A CA 1
ATOM 3251 C C . CYS A 1 417 ? 0.328 41.799 31.348 1.00 86.94 417 CYS A C 1
ATOM 3253 O O . CYS A 1 417 ? 0.260 42.291 30.220 1.00 86.94 417 CYS A O 1
ATOM 3255 N N . GLY A 1 418 ? 0.541 40.495 31.531 1.00 87.25 418 GLY A N 1
ATOM 3256 C CA . GLY A 1 418 ? 0.686 39.513 30.459 1.00 87.25 418 GLY A CA 1
ATOM 3257 C C . GLY A 1 418 ? 0.469 38.089 30.967 1.00 87.25 418 GLY A C 1
ATOM 3258 O O . GLY A 1 418 ? 0.249 37.874 32.157 1.00 87.25 418 GLY A O 1
ATOM 3259 N N . ILE A 1 419 ? 0.506 37.119 30.060 1.00 88.38 419 ILE A N 1
ATOM 3260 C CA . ILE A 1 419 ? 0.273 35.702 30.368 1.00 88.38 419 ILE A CA 1
ATOM 3261 C C . ILE A 1 419 ? 1.587 35.077 30.894 1.00 88.38 419 ILE A C 1
ATOM 3263 O O . ILE A 1 419 ? 2.638 35.339 30.304 1.00 88.38 419 ILE A O 1
ATOM 3267 N N . PRO A 1 420 ? 1.571 34.248 31.961 1.00 88.00 420 PRO A N 1
ATOM 3268 C CA . PRO A 1 420 ? 2.780 33.639 32.529 1.00 88.00 420 PRO A CA 1
ATOM 3269 C C . PRO A 1 420 ? 3.652 32.868 31.525 1.00 88.00 420 PRO A C 1
ATOM 3271 O O . PRO A 1 420 ? 4.863 33.079 31.505 1.00 88.00 420 PRO A O 1
ATOM 3274 N N . ASP A 1 421 ? 3.056 32.061 30.643 1.00 89.44 421 ASP A N 1
ATOM 3275 C CA . ASP A 1 421 ? 3.749 31.318 29.575 1.00 89.44 421 ASP A CA 1
ATOM 3276 C C . ASP A 1 421 ? 4.388 32.218 28.497 1.00 89.44 421 ASP A C 1
ATOM 3278 O O . ASP A 1 421 ? 5.212 31.756 27.715 1.00 89.44 421 ASP A O 1
ATOM 3282 N N . PHE A 1 422 ? 4.059 33.516 28.475 1.00 91.38 422 PHE A N 1
ATOM 3283 C CA . PHE A 1 422 ? 4.661 34.538 27.608 1.00 91.38 422 PHE A CA 1
ATOM 3284 C C . PHE A 1 422 ? 5.624 35.469 28.372 1.00 91.38 422 PHE A C 1
ATOM 3286 O O . PHE A 1 422 ? 5.949 36.571 27.910 1.00 91.38 422 PHE A O 1
ATOM 3293 N N . ARG A 1 423 ? 6.083 35.061 29.564 1.00 92.00 423 ARG A N 1
ATOM 3294 C CA . ARG A 1 423 ? 6.996 35.853 30.393 1.00 92.00 423 ARG A CA 1
ATOM 3295 C C . ARG A 1 423 ? 8.441 35.764 29.896 1.00 92.00 423 ARG A C 1
ATOM 3297 O O . ARG A 1 423 ? 9.103 34.736 30.024 1.00 92.00 423 ARG A O 1
ATOM 3304 N N . LEU A 1 424 ? 8.953 36.890 29.412 1.00 94.31 424 LEU A N 1
ATOM 3305 C CA . LEU A 1 424 ? 10.330 37.064 28.968 1.00 94.31 424 LEU A CA 1
ATOM 3306 C C . LEU A 1 424 ? 11.245 37.486 30.126 1.00 94.31 424 LEU A C 1
ATOM 3308 O O . LEU A 1 424 ? 10.944 38.398 30.902 1.00 94.31 424 LEU A O 1
ATOM 3312 N N . THR A 1 425 ? 12.411 36.851 30.202 1.00 93.50 425 THR A N 1
ATOM 3313 C CA . THR A 1 425 ? 13.519 37.230 31.084 1.00 93.50 425 THR A CA 1
ATOM 3314 C C . THR A 1 425 ? 14.492 38.099 30.291 1.00 93.50 425 THR A C 1
ATOM 3316 O O . THR A 1 425 ? 15.092 37.645 29.319 1.00 93.50 425 THR A O 1
ATOM 3319 N N . CYS A 1 426 ? 14.614 39.372 30.666 1.00 91.56 426 CYS A N 1
ATOM 3320 C CA . CYS A 1 426 ? 15.351 40.373 29.891 1.00 91.56 426 CYS A CA 1
ATOM 3321 C C . CYS A 1 426 ? 16.756 40.587 30.470 1.00 91.56 426 CYS A C 1
ATOM 3323 O O . CYS A 1 426 ? 16.904 41.138 31.562 1.00 91.56 426 CYS A O 1
ATOM 3325 N N . HIS A 1 427 ? 17.797 40.206 29.730 1.00 88.88 427 HIS A N 1
ATOM 3326 C CA . HIS A 1 427 ? 19.192 40.380 30.143 1.00 88.88 427 HIS A CA 1
ATOM 3327 C C . HIS A 1 427 ? 19.769 41.660 29.522 1.00 88.88 427 HIS A C 1
ATOM 3329 O O . HIS A 1 427 ? 20.473 41.637 28.508 1.00 88.88 427 HIS A O 1
ATOM 3335 N N . GLY A 1 428 ? 19.414 42.803 30.119 1.00 81.81 428 GLY A N 1
ATOM 3336 C CA . GLY A 1 428 ? 19.772 44.134 29.620 1.00 81.81 428 GLY A CA 1
ATOM 3337 C C . GLY A 1 428 ? 19.280 44.357 28.185 1.00 81.81 428 GLY A C 1
ATOM 3338 O O . GLY A 1 428 ? 18.155 43.996 27.854 1.00 81.81 428 GLY A O 1
ATOM 3339 N N . ASN A 1 429 ? 20.149 44.899 27.324 1.00 80.06 429 ASN A N 1
ATOM 3340 C CA . ASN A 1 429 ? 19.942 44.962 25.868 1.00 80.06 429 ASN A CA 1
ATOM 3341 C C . ASN A 1 429 ? 20.471 43.709 25.121 1.00 80.06 429 ASN A C 1
ATOM 3343 O O . ASN A 1 429 ? 20.411 43.667 23.897 1.00 80.06 429 ASN A O 1
ATOM 3347 N N . GLN A 1 430 ? 21.028 42.701 25.811 1.00 83.56 430 GLN A N 1
ATOM 3348 C CA . GLN A 1 430 ? 21.799 41.621 25.169 1.00 83.56 430 GLN A CA 1
ATOM 3349 C C . GLN A 1 430 ? 20.963 40.410 24.736 1.00 83.56 430 GLN A C 1
ATOM 3351 O O . GLN A 1 430 ? 21.325 39.735 23.769 1.00 83.56 430 GLN A O 1
ATOM 3356 N N . SER A 1 431 ? 19.885 40.080 25.456 1.00 90.75 431 SER A N 1
ATOM 3357 C CA . SER A 1 431 ? 18.978 38.979 25.096 1.00 90.75 431 SER A CA 1
ATOM 3358 C C . SER A 1 431 ? 17.635 39.042 25.821 1.00 90.75 431 SER A C 1
ATOM 3360 O O . SER A 1 431 ? 17.522 39.652 26.887 1.00 90.75 431 SER A O 1
ATOM 3362 N N . ALA A 1 432 ? 16.640 38.379 25.234 1.00 94.69 432 ALA A N 1
ATOM 3363 C CA . ALA A 1 432 ? 15.406 37.979 25.890 1.00 94.69 432 ALA A CA 1
ATOM 3364 C C . ALA A 1 432 ? 15.348 36.446 25.915 1.00 94.69 432 ALA A C 1
ATOM 3366 O O . ALA A 1 432 ? 15.591 35.806 24.889 1.00 94.69 432 ALA A O 1
ATOM 3367 N N . GLU A 1 433 ? 15.028 35.860 27.066 1.00 94.56 433 GLU A N 1
ATOM 3368 C CA . GLU A 1 433 ? 14.849 34.414 27.215 1.00 94.56 433 GLU A CA 1
ATOM 3369 C C . GLU A 1 433 ? 13.413 34.072 27.626 1.00 94.56 433 GLU A C 1
ATOM 3371 O O . GLU A 1 433 ? 12.868 34.644 28.571 1.00 94.56 433 GLU A O 1
ATOM 3376 N N . LEU A 1 434 ? 12.813 33.111 26.930 1.00 94.06 434 LEU A N 1
ATOM 3377 C CA . LEU A 1 434 ? 11.517 32.509 27.225 1.00 94.06 434 LEU A CA 1
ATOM 3378 C C . LEU A 1 434 ? 11.746 31.122 27.841 1.00 94.06 434 LEU A C 1
ATOM 3380 O O . LEU A 1 434 ? 12.640 30.390 27.418 1.00 94.06 434 LEU A O 1
ATOM 3384 N N . THR A 1 435 ? 10.951 30.744 28.840 1.00 90.50 435 THR A N 1
ATOM 3385 C CA . THR A 1 435 ? 10.971 29.386 29.414 1.00 90.50 435 THR A CA 1
ATOM 3386 C C . THR A 1 435 ? 9.617 28.741 29.163 1.00 90.50 435 THR A C 1
ATOM 3388 O O . THR A 1 435 ? 8.601 29.306 29.554 1.00 90.50 435 THR A O 1
ATOM 3391 N N . THR A 1 436 ? 9.594 27.586 28.499 1.00 84.19 436 THR A N 1
ATOM 3392 C CA . THR A 1 436 ? 8.366 26.838 28.193 1.00 84.19 436 THR A CA 1
ATOM 3393 C C . THR A 1 436 ? 8.649 25.338 28.234 1.00 84.19 436 THR A C 1
ATOM 3395 O O . THR A 1 436 ? 9.720 24.884 27.830 1.00 84.19 436 THR A O 1
ATOM 3398 N N . GLY A 1 437 ? 7.696 24.552 28.744 1.00 79.88 437 GLY A N 1
ATOM 3399 C CA . GLY A 1 437 ? 7.957 23.153 29.090 1.00 79.88 437 GLY A CA 1
ATOM 3400 C C . GLY A 1 437 ? 9.098 23.049 30.111 1.00 79.88 437 GLY A C 1
ATOM 3401 O O . GLY A 1 437 ? 9.132 23.800 31.084 1.00 79.88 437 GLY A O 1
ATOM 3402 N N . SER A 1 438 ? 10.055 22.153 29.869 1.00 80.94 438 SER A N 1
ATOM 3403 C CA . SER A 1 438 ? 11.281 22.015 30.671 1.00 80.94 438 SER A CA 1
ATOM 3404 C C . SER A 1 438 ? 12.490 22.757 30.076 1.00 80.94 438 SER A C 1
ATOM 3406 O O . SER A 1 438 ? 13.614 22.564 30.540 1.00 80.94 438 SER A O 1
ATOM 3408 N N . MET A 1 439 ? 12.279 23.603 29.060 1.00 87.44 439 MET A N 1
ATOM 3409 C CA . MET A 1 439 ? 13.338 24.199 28.241 1.00 87.44 439 MET A CA 1
ATOM 3410 C C . MET A 1 439 ? 13.389 25.725 28.307 1.00 87.44 439 MET A C 1
ATOM 3412 O O . MET A 1 439 ? 12.380 26.406 28.511 1.00 87.44 439 MET A O 1
ATOM 3416 N N . ARG A 1 440 ? 14.592 26.267 28.075 1.00 91.31 440 ARG A N 1
ATOM 3417 C CA . ARG A 1 440 ? 14.831 27.704 27.918 1.00 91.31 440 ARG A CA 1
ATOM 3418 C C . ARG A 1 440 ? 15.289 28.033 26.501 1.00 91.31 440 ARG A C 1
ATOM 3420 O O . ARG A 1 440 ? 16.183 27.386 25.953 1.00 91.31 440 ARG A O 1
ATOM 3427 N N . TYR A 1 441 ? 14.686 29.074 25.947 1.00 94.31 441 TYR A N 1
ATOM 3428 C CA . TYR A 1 441 ? 14.901 29.539 24.591 1.00 94.31 441 TYR A CA 1
ATOM 3429 C C . TYR A 1 441 ? 15.279 31.012 24.585 1.00 94.31 441 TYR A C 1
ATOM 3431 O O . TYR A 1 441 ? 14.614 31.844 25.200 1.00 94.31 441 TYR A O 1
ATOM 3439 N N . ARG A 1 442 ? 16.305 31.353 23.817 1.00 94.56 442 ARG A N 1
ATOM 3440 C CA . ARG A 1 442 ? 16.635 32.724 23.456 1.00 94.56 442 ARG A CA 1
ATOM 3441 C C . ARG A 1 442 ? 15.690 33.156 22.338 1.00 94.56 442 ARG A C 1
ATOM 3443 O O . ARG A 1 442 ? 15.712 32.570 21.256 1.00 94.56 442 ARG A O 1
ATOM 3450 N N . VAL A 1 443 ? 14.877 34.178 22.586 1.00 95.38 443 VAL A N 1
ATOM 3451 C CA . VAL A 1 443 ? 13.994 34.750 21.561 1.00 95.38 443 VAL A CA 1
ATOM 3452 C C . VAL A 1 443 ? 14.812 35.707 20.698 1.00 95.38 443 VAL A C 1
ATOM 3454 O O . VAL A 1 443 ? 15.492 36.597 21.216 1.00 95.38 443 VAL A O 1
ATOM 3457 N N . LEU A 1 444 ? 14.783 35.480 19.386 1.00 94.31 444 LEU A N 1
ATOM 3458 C CA . LEU A 1 444 ? 15.577 36.198 18.390 1.00 94.31 444 LEU A CA 1
ATOM 3459 C C . LEU A 1 444 ? 14.748 37.284 17.695 1.00 94.31 444 LEU A C 1
ATOM 3461 O O . LEU A 1 444 ? 15.244 38.393 17.515 1.00 94.31 444 LEU A O 1
ATOM 3465 N N . ASP A 1 445 ? 13.490 36.978 17.366 1.00 94.00 445 ASP A N 1
ATOM 3466 C CA . ASP A 1 445 ? 12.531 37.907 16.756 1.00 94.00 445 ASP A CA 1
ATOM 3467 C C . ASP A 1 445 ? 11.088 37.631 17.226 1.00 94.00 445 ASP A C 1
ATOM 3469 O O . ASP A 1 445 ? 10.750 36.496 17.578 1.00 94.00 445 ASP A O 1
ATOM 3473 N N . ILE A 1 446 ? 10.243 38.672 17.224 1.00 94.31 446 ILE A N 1
ATOM 3474 C CA . ILE A 1 446 ? 8.807 38.615 17.539 1.00 94.31 446 ILE A CA 1
ATOM 3475 C C . ILE A 1 446 ? 8.017 39.463 16.534 1.00 94.31 446 ILE A C 1
ATOM 3477 O O . ILE A 1 446 ? 7.951 40.689 16.654 1.00 94.31 446 ILE A O 1
ATOM 3481 N N . ASN A 1 447 ? 7.287 38.813 15.626 1.00 91.56 447 ASN A N 1
ATOM 3482 C CA . ASN A 1 447 ? 6.308 39.495 14.786 1.00 91.56 447 ASN A CA 1
ATOM 3483 C C . ASN A 1 447 ? 4.914 39.422 15.426 1.00 91.56 447 ASN A C 1
ATOM 3485 O O . ASN A 1 447 ? 4.171 38.450 15.276 1.00 91.56 447 ASN A O 1
ATOM 3489 N N . GLN A 1 448 ? 4.541 40.499 16.123 1.00 89.00 448 GLN A N 1
ATOM 3490 C CA . GLN A 1 448 ? 3.243 40.632 16.798 1.00 89.00 448 GLN A CA 1
ATOM 3491 C C . GLN A 1 448 ? 2.037 40.702 15.834 1.00 89.00 448 GLN A C 1
ATOM 3493 O O . GLN A 1 448 ? 0.901 40.578 16.287 1.00 89.00 448 GLN A O 1
ATOM 3498 N N . THR A 1 449 ? 2.256 40.885 14.524 1.00 87.12 449 THR A N 1
ATOM 3499 C CA . THR A 1 449 ? 1.180 40.963 13.514 1.00 87.12 449 THR A CA 1
ATOM 3500 C C . THR A 1 449 ? 0.837 39.584 12.955 1.00 87.12 449 THR A C 1
ATOM 3502 O O . THR A 1 449 ? -0.332 39.208 12.925 1.00 87.12 449 THR A O 1
ATOM 3505 N N . THR A 1 450 ? 1.847 38.805 12.552 1.00 88.12 450 THR A N 1
ATOM 3506 C CA . THR A 1 450 ? 1.682 37.412 12.087 1.00 88.12 450 THR A CA 1
ATOM 3507 C C . THR A 1 450 ? 1.560 36.410 13.232 1.00 88.12 450 THR A C 1
ATOM 3509 O O . THR A 1 450 ? 1.197 35.263 12.993 1.00 88.12 450 THR A O 1
ATOM 3512 N N . ARG A 1 451 ? 1.838 36.842 14.471 1.00 91.25 451 ARG A N 1
ATOM 3513 C CA . ARG A 1 451 ? 1.910 36.012 15.684 1.00 91.25 451 ARG A CA 1
ATOM 3514 C C . ARG A 1 451 ? 2.982 34.929 15.587 1.00 91.25 451 ARG A C 1
ATOM 3516 O O . ARG A 1 451 ? 2.759 33.796 16.004 1.00 91.25 451 ARG A O 1
ATOM 3523 N N . SER A 1 452 ? 4.148 35.283 15.052 1.00 92.62 452 SER A N 1
ATOM 3524 C CA . SER A 1 452 ? 5.289 34.374 14.931 1.00 92.62 452 SER A CA 1
ATOM 3525 C C . SER A 1 452 ? 6.465 34.795 15.816 1.00 92.62 452 SER A C 1
ATOM 3527 O O . SER A 1 452 ? 6.705 35.982 16.049 1.00 92.62 452 SER A O 1
ATOM 3529 N N . LEU A 1 453 ? 7.194 33.798 16.313 1.00 93.81 453 LEU A N 1
ATOM 3530 C CA . LEU A 1 453 ? 8.389 33.916 17.145 1.00 93.81 453 LEU A CA 1
ATOM 3531 C C . LEU A 1 453 ? 9.514 33.111 16.502 1.00 93.81 453 LEU A C 1
ATOM 3533 O O . LEU A 1 453 ? 9.321 31.931 16.208 1.00 93.81 453 LEU A O 1
ATOM 3537 N N . THR A 1 454 ? 10.696 33.706 16.371 1.00 94.88 454 THR A N 1
ATOM 3538 C CA . THR A 1 454 ? 11.918 32.967 16.022 1.00 94.88 454 THR A CA 1
ATOM 3539 C C . THR A 1 454 ? 12.737 32.787 17.292 1.00 94.88 454 THR A C 1
ATOM 3541 O O . THR A 1 454 ? 13.045 33.770 17.972 1.00 94.88 454 THR A O 1
ATOM 3544 N N . MET A 1 455 ? 13.079 31.549 17.648 1.00 94.62 455 MET A N 1
ATOM 3545 C CA . MET A 1 455 ? 13.799 31.244 18.886 1.00 94.62 455 MET A CA 1
ATOM 3546 C C . MET A 1 455 ? 14.859 30.157 18.694 1.00 94.62 455 MET A C 1
ATOM 3548 O O . MET A 1 455 ? 14.723 29.275 17.853 1.00 94.62 455 MET A O 1
ATOM 3552 N N . ALA A 1 456 ? 15.907 30.200 19.513 1.00 94.62 456 ALA A N 1
ATOM 3553 C CA . ALA A 1 456 ? 16.953 29.181 19.571 1.00 94.62 456 ALA A CA 1
ATOM 3554 C C . ALA A 1 456 ? 17.082 28.632 20.996 1.00 94.62 456 ALA A C 1
ATOM 3556 O O . ALA A 1 456 ? 16.858 29.352 21.969 1.00 94.62 456 ALA A O 1
ATOM 3557 N N . ARG A 1 457 ? 17.465 27.361 21.141 1.00 92.94 457 ARG A N 1
ATOM 3558 C CA . ARG A 1 457 ? 17.747 26.744 22.448 1.00 92.94 457 ARG A CA 1
ATOM 3559 C C . ARG A 1 457 ? 18.900 27.462 23.153 1.00 92.94 457 ARG A C 1
ATOM 3561 O O . ARG A 1 457 ? 19.984 27.562 22.586 1.00 92.94 457 ARG A O 1
ATOM 3568 N N . SER A 1 458 ? 18.692 27.946 24.380 1.00 91.00 458 SER A N 1
ATOM 3569 C CA . SER A 1 458 ? 19.709 28.737 25.096 1.00 91.00 458 SER A CA 1
ATOM 3570 C C . SER A 1 458 ? 20.974 27.942 25.436 1.00 91.00 458 SER A C 1
ATOM 3572 O O . SER A 1 458 ? 22.054 28.519 25.495 1.00 91.00 458 SER A O 1
ATOM 3574 N N . ASP A 1 459 ? 20.856 26.626 25.629 1.00 89.06 459 ASP A N 1
ATOM 3575 C CA . ASP A 1 459 ? 21.961 25.710 25.942 1.00 89.06 459 ASP A CA 1
ATOM 3576 C C . ASP A 1 459 ? 22.810 25.310 24.719 1.00 89.06 459 ASP A C 1
ATOM 3578 O O . ASP A 1 459 ? 23.955 24.892 24.878 1.00 89.06 459 ASP A O 1
ATOM 3582 N N . LEU A 1 460 ? 22.278 25.501 23.507 1.00 90.19 460 LEU A N 1
ATOM 3583 C CA . LEU A 1 460 ? 22.968 25.303 22.223 1.00 90.19 460 LEU A CA 1
ATOM 3584 C C . LEU A 1 460 ? 23.220 26.624 21.473 1.00 90.19 460 LEU A C 1
ATOM 3586 O O . LEU A 1 460 ? 23.745 26.646 20.359 1.00 90.19 460 LEU A O 1
ATOM 3590 N N . TYR A 1 461 ? 22.881 27.767 22.070 1.00 88.69 461 TYR A N 1
ATOM 3591 C CA . TYR A 1 461 ? 23.175 29.058 21.467 1.00 88.69 461 TYR A CA 1
ATOM 3592 C C . TYR A 1 461 ? 24.674 29.356 21.594 1.00 88.69 461 TYR A C 1
ATOM 3594 O O . TYR A 1 461 ? 25.216 29.407 22.696 1.00 88.69 461 TYR A O 1
ATOM 3602 N N . ASN A 1 462 ? 25.351 29.584 20.461 1.00 86.69 462 ASN A N 1
ATOM 3603 C CA . ASN A 1 462 ? 26.804 29.801 20.373 1.00 86.69 462 ASN A CA 1
ATOM 3604 C C . ASN A 1 462 ? 27.669 28.569 20.755 1.00 86.69 462 ASN A C 1
ATOM 3606 O O . ASN A 1 462 ? 28.894 28.696 20.850 1.00 86.69 462 ASN A O 1
ATOM 3610 N N . ASN A 1 463 ? 27.083 27.373 20.901 1.00 83.94 463 ASN A N 1
ATOM 3611 C CA . ASN A 1 463 ? 27.785 26.135 21.265 1.00 83.94 463 ASN A CA 1
ATOM 3612 C C . ASN A 1 463 ? 27.161 24.899 20.579 1.00 83.94 463 ASN A C 1
ATOM 3614 O O . ASN A 1 463 ? 25.958 24.855 20.366 1.00 83.94 463 ASN A O 1
ATOM 3618 N N . THR A 1 464 ? 27.956 23.878 20.256 1.00 85.38 464 THR A N 1
ATOM 3619 C CA . THR A 1 464 ? 27.466 22.577 19.746 1.00 85.38 464 THR A CA 1
ATOM 3620 C C . THR A 1 464 ? 27.367 21.507 20.843 1.00 85.38 464 THR A C 1
ATOM 3622 O O . THR A 1 464 ? 26.847 20.416 20.600 1.00 85.38 464 THR A O 1
ATOM 3625 N N . CYS A 1 465 ? 27.849 21.805 22.055 1.00 84.25 465 CYS A N 1
ATOM 3626 C CA . CYS A 1 465 ? 27.955 20.883 23.185 1.00 84.25 465 CYS A CA 1
ATOM 3627 C C . CYS A 1 465 ? 27.067 21.268 24.370 1.00 84.25 465 CYS A C 1
ATOM 3629 O O . CYS A 1 465 ? 27.071 22.414 24.815 1.00 84.25 465 CYS A O 1
ATOM 3631 N N . LEU A 1 466 ? 26.393 20.277 24.955 1.00 82.06 466 LEU A N 1
ATOM 3632 C CA . LEU A 1 466 ? 25.627 20.432 26.192 1.00 82.06 466 LEU A CA 1
ATOM 3633 C C . LEU A 1 466 ? 26.553 20.276 27.409 1.00 82.06 466 LEU A C 1
ATOM 3635 O O . LEU A 1 466 ? 26.990 19.173 27.728 1.00 82.06 466 LEU A O 1
ATOM 3639 N N . SER A 1 467 ? 26.855 21.374 28.106 1.00 65.12 467 SER A N 1
ATOM 3640 C CA . SER A 1 467 ? 27.836 21.382 29.208 1.00 65.12 467 SER A CA 1
ATOM 3641 C C . SER A 1 467 ? 27.350 20.742 30.516 1.00 65.12 467 SER A C 1
ATOM 3643 O O . SER A 1 467 ? 28.171 20.367 31.348 1.00 65.12 467 SER A O 1
ATOM 3645 N N . ASN A 1 468 ? 26.031 20.635 30.716 1.00 59.81 468 ASN A N 1
ATOM 3646 C CA . ASN A 1 468 ? 25.417 20.368 32.026 1.00 59.81 468 ASN A CA 1
ATOM 3647 C C . ASN A 1 468 ? 24.703 19.001 32.115 1.00 59.81 468 ASN A C 1
ATOM 3649 O O . ASN A 1 468 ? 23.759 18.846 32.884 1.00 59.81 468 ASN A O 1
ATOM 3653 N N . SER A 1 469 ? 25.139 18.006 31.335 1.00 54.78 469 SER A N 1
ATOM 3654 C CA . SER A 1 469 ? 24.689 16.597 31.407 1.00 54.78 469 SER A CA 1
ATOM 3655 C C . SER A 1 469 ? 23.200 16.308 31.122 1.00 54.78 469 SER A C 1
ATOM 3657 O O . SER A 1 469 ? 22.793 15.148 31.147 1.00 54.78 469 SER A O 1
ATOM 3659 N N . THR A 1 470 ? 22.378 17.318 30.830 1.00 65.06 470 THR A N 1
ATOM 3660 C CA . THR A 1 470 ? 20.929 17.197 30.594 1.00 65.06 470 THR A CA 1
ATOM 3661 C C . THR A 1 470 ? 20.590 17.109 29.105 1.00 65.06 470 THR A C 1
ATOM 3663 O O . THR A 1 470 ? 20.189 18.088 28.475 1.00 65.06 470 THR A O 1
ATOM 3666 N N . TYR A 1 471 ? 20.735 15.909 28.540 1.00 76.19 471 TYR A N 1
ATOM 3667 C CA . TYR A 1 471 ? 20.474 15.581 27.130 1.00 76.19 471 TYR A CA 1
ATOM 3668 C C . TYR A 1 471 ? 18.973 15.481 26.786 1.00 76.19 471 TYR A C 1
ATOM 3670 O O . TYR A 1 471 ? 18.500 14.481 26.251 1.00 76.19 471 TYR A O 1
ATOM 3678 N N . ASN A 1 472 ? 18.204 16.518 27.109 1.00 82.00 472 ASN A N 1
ATOM 3679 C CA . ASN A 1 472 ? 16.762 16.540 26.877 1.00 82.00 472 ASN A CA 1
ATOM 3680 C C . ASN A 1 472 ? 16.434 17.002 25.445 1.00 82.00 472 ASN A C 1
ATOM 3682 O O . ASN A 1 472 ? 17.022 17.967 24.941 1.00 82.00 472 ASN A O 1
ATOM 3686 N N . ASN A 1 473 ? 15.449 16.352 24.815 1.00 83.94 473 ASN A N 1
ATOM 3687 C CA . ASN A 1 473 ? 14.841 16.797 23.556 1.00 83.94 473 ASN A CA 1
ATOM 3688 C C . ASN A 1 473 ? 14.147 18.159 23.708 1.00 83.94 473 ASN A C 1
ATOM 3690 O O . ASN A 1 473 ? 13.809 18.588 24.809 1.00 83.94 473 ASN A O 1
ATOM 3694 N N . THR A 1 474 ? 13.935 18.845 22.589 1.00 83.31 474 THR A N 1
ATOM 3695 C CA . THR A 1 474 ? 13.299 20.169 22.562 1.00 83.31 474 THR A CA 1
ATOM 3696 C C . THR A 1 474 ? 11.812 20.084 22.950 1.00 83.31 474 THR A C 1
ATOM 3698 O O . THR A 1 474 ? 11.060 19.356 22.312 1.00 83.31 474 THR A O 1
ATOM 3701 N N . THR A 1 475 ? 11.374 20.832 23.974 1.00 83.88 475 THR A N 1
ATOM 3702 C CA . THR A 1 475 ? 9.991 20.796 24.503 1.00 83.88 475 THR A CA 1
ATOM 3703 C C . THR A 1 475 ? 9.297 22.159 24.435 1.00 83.88 475 THR A C 1
ATOM 3705 O O . THR A 1 475 ? 9.737 23.109 25.080 1.00 83.88 475 THR A O 1
ATOM 3708 N N . LEU A 1 476 ? 8.157 22.243 23.751 1.00 83.88 476 LEU A N 1
ATOM 3709 C CA . LEU A 1 476 ? 7.323 23.449 23.672 1.00 83.88 476 LEU A CA 1
ATOM 3710 C C . LEU A 1 476 ? 5.947 23.185 24.297 1.00 83.88 476 LEU A C 1
ATOM 3712 O O . LEU A 1 476 ? 5.446 22.065 24.226 1.00 83.88 476 LEU A O 1
ATOM 3716 N N . ASN A 1 477 ? 5.316 24.205 24.891 1.00 83.50 477 ASN A N 1
ATOM 3717 C CA . ASN A 1 477 ? 3.923 24.094 25.333 1.00 83.50 477 ASN A CA 1
ATOM 3718 C C . ASN A 1 477 ? 3.008 24.290 24.112 1.00 83.50 477 ASN A C 1
ATOM 3720 O O . ASN A 1 477 ? 2.724 25.424 23.721 1.00 83.50 477 ASN A O 1
ATOM 3724 N N . SER A 1 478 ? 2.569 23.183 23.506 1.00 80.31 478 SER A N 1
ATOM 3725 C CA . SER A 1 478 ? 1.770 23.151 22.269 1.00 80.31 478 SER A CA 1
ATOM 3726 C C . SER A 1 478 ? 0.431 23.895 22.359 1.00 80.31 478 SER A C 1
ATOM 3728 O O . SER A 1 478 ? -0.115 24.291 21.334 1.00 80.31 478 SER A O 1
ATOM 3730 N N . THR A 1 479 ? -0.061 24.162 23.574 1.00 81.12 479 THR A N 1
ATOM 3731 C CA . THR A 1 479 ? -1.231 25.019 23.839 1.00 81.12 479 THR A CA 1
ATOM 3732 C C . THR A 1 479 ? -1.022 26.468 23.376 1.00 81.12 479 THR A C 1
ATOM 3734 O O . THR A 1 479 ? -1.974 27.134 22.967 1.00 81.12 479 THR A O 1
ATOM 3737 N N . PHE A 1 480 ? 0.222 26.956 23.461 1.00 82.88 480 PHE A N 1
ATOM 3738 C CA . PHE A 1 480 ? 0.606 28.351 23.216 1.00 82.88 480 PHE A CA 1
ATOM 3739 C C . PHE A 1 480 ? 1.560 28.532 22.032 1.00 82.88 480 PHE A C 1
ATOM 3741 O O . PHE A 1 480 ? 1.594 29.618 21.460 1.00 82.88 480 PHE A O 1
ATOM 3748 N N . PHE A 1 481 ? 2.351 27.509 21.685 1.00 88.44 481 PHE A N 1
ATOM 3749 C CA . PHE A 1 481 ? 3.425 27.582 20.690 1.00 88.44 481 PHE A CA 1
ATOM 3750 C C . PHE A 1 481 ? 3.358 26.394 19.724 1.00 88.44 481 PHE A C 1
ATOM 3752 O O . PHE A 1 481 ? 3.564 25.248 20.120 1.00 88.44 481 PHE A O 1
ATOM 3759 N N . ILE A 1 482 ? 3.103 26.676 18.447 1.00 84.94 482 ILE A N 1
ATOM 3760 C CA . ILE A 1 482 ? 2.912 25.683 17.382 1.00 84.94 482 ILE A CA 1
ATOM 3761 C C . ILE A 1 482 ? 4.063 25.812 16.380 1.00 84.94 482 ILE A C 1
ATOM 3763 O O . ILE A 1 482 ? 4.305 26.900 15.856 1.00 84.94 482 ILE A O 1
ATOM 3767 N N . GLY A 1 483 ? 4.774 24.716 16.103 1.00 83.62 483 GLY A N 1
ATOM 3768 C CA . GLY A 1 483 ? 5.873 24.702 15.133 1.00 83.62 483 GLY A CA 1
ATOM 3769 C C . GLY A 1 483 ? 5.426 25.125 13.729 1.00 83.62 483 GLY A C 1
ATOM 3770 O O . GLY A 1 483 ? 4.378 24.694 13.251 1.00 83.62 483 GLY A O 1
ATOM 3771 N N . GLN A 1 484 ? 6.218 25.971 13.069 1.00 79.81 484 GLN A N 1
ATOM 3772 C CA . GLN A 1 484 ? 6.031 26.295 11.650 1.00 79.81 484 GLN A CA 1
ATOM 3773 C C . GLN A 1 484 ? 6.401 25.090 10.753 1.00 79.81 484 GLN A C 1
ATOM 3775 O O . GLN A 1 484 ? 7.345 24.372 11.095 1.00 79.81 484 GLN A O 1
ATOM 3780 N N . PRO A 1 485 ? 5.741 24.887 9.593 1.00 79.75 485 PRO A N 1
ATOM 3781 C CA . PRO A 1 485 ? 6.141 23.873 8.607 1.00 79.75 485 PRO A CA 1
ATOM 3782 C C . PRO A 1 485 ? 7.501 24.145 7.945 1.00 79.75 485 PRO A C 1
ATOM 3784 O O . PRO A 1 485 ? 8.088 23.245 7.363 1.00 79.75 485 PRO A O 1
ATOM 3787 N N . GLU A 1 486 ? 8.011 25.376 8.040 1.00 81.00 486 GLU A N 1
ATOM 3788 C CA . GLU A 1 486 ? 9.319 25.804 7.514 1.00 81.00 486 GLU A CA 1
ATOM 3789 C C . GLU A 1 486 ? 10.509 25.393 8.414 1.00 81.00 486 GLU A C 1
ATOM 3791 O O . GLU A 1 486 ? 11.606 25.949 8.296 1.00 81.00 486 GLU A O 1
ATOM 3796 N N . ASN A 1 487 ? 10.307 24.445 9.336 1.00 89.06 487 ASN A N 1
ATOM 3797 C CA . ASN A 1 487 ? 11.359 23.884 10.182 1.00 89.06 487 ASN A CA 1
ATOM 3798 C C . ASN A 1 487 ? 11.676 22.436 9.792 1.00 89.06 487 ASN A C 1
ATOM 3800 O O . ASN A 1 487 ? 10.782 21.661 9.467 1.00 89.06 487 ASN A O 1
ATOM 3804 N N . GLU A 1 488 ? 12.943 22.066 9.935 1.00 86.44 488 GLU A N 1
ATOM 3805 C CA . GLU A 1 488 ? 13.473 20.713 9.777 1.00 86.44 488 GLU A CA 1
ATOM 3806 C C . GLU A 1 488 ? 14.028 20.223 11.124 1.00 86.44 488 GLU A C 1
ATOM 3808 O O . GLU A 1 488 ? 14.618 21.004 11.877 1.00 86.44 488 GLU A O 1
ATOM 3813 N N . ASP A 1 489 ? 13.890 18.932 11.428 1.00 86.69 489 ASP A N 1
ATOM 3814 C CA . ASP A 1 489 ? 14.495 18.338 12.626 1.00 86.69 489 ASP A CA 1
ATOM 3815 C C . ASP A 1 489 ? 15.998 18.079 12.420 1.00 86.69 489 ASP A C 1
ATOM 3817 O O . ASP A 1 489 ? 16.405 17.363 11.503 1.00 86.69 489 ASP A O 1
ATOM 3821 N N . LEU A 1 490 ? 16.834 18.614 13.313 1.00 88.75 490 LEU A N 1
ATOM 3822 C CA . LEU A 1 490 ? 18.266 18.328 13.412 1.00 88.75 490 LEU A CA 1
ATOM 3823 C C . LEU A 1 490 ? 18.510 17.440 14.643 1.00 88.75 490 LEU A C 1
ATOM 3825 O O . LEU A 1 490 ? 18.426 17.897 15.784 1.00 88.75 490 LEU A O 1
ATOM 3829 N N . THR A 1 491 ? 18.845 16.167 14.423 1.00 88.00 491 THR A N 1
ATOM 3830 C CA . THR A 1 491 ? 19.183 15.227 15.504 1.00 88.00 491 THR A CA 1
ATOM 3831 C C . THR A 1 491 ? 20.694 15.169 15.708 1.00 88.00 491 THR A C 1
ATOM 3833 O O . THR A 1 491 ? 21.439 14.802 14.798 1.00 88.00 491 THR A O 1
ATOM 3836 N N . ILE A 1 492 ? 21.150 15.498 16.918 1.00 88.44 492 ILE A N 1
ATOM 3837 C CA . ILE A 1 492 ? 22.564 15.505 17.310 1.00 88.44 492 ILE A CA 1
ATOM 3838 C C . ILE A 1 492 ? 22.847 14.332 18.253 1.00 88.44 492 ILE A C 1
ATOM 3840 O O . ILE A 1 492 ? 22.216 14.187 19.299 1.00 88.44 492 ILE A O 1
ATOM 3844 N N . PHE A 1 493 ? 23.824 13.506 17.892 1.00 86.31 493 PHE A N 1
ATOM 3845 C CA . PHE A 1 493 ? 24.293 12.341 18.634 1.00 86.31 493 PHE A CA 1
ATOM 3846 C C . PHE A 1 493 ? 25.614 12.656 19.343 1.00 86.31 493 PHE A C 1
ATOM 3848 O O . PHE A 1 493 ? 26.560 13.137 18.718 1.00 86.31 493 PHE A O 1
ATOM 3855 N N . TYR A 1 494 ? 25.693 12.346 20.636 1.00 86.69 494 TYR A N 1
ATOM 3856 C CA . TYR A 1 494 ? 26.842 12.624 21.502 1.00 86.69 494 TYR A CA 1
ATOM 3857 C C . TYR A 1 494 ? 27.507 11.332 22.004 1.00 86.69 494 TYR A C 1
ATOM 3859 O O . TYR A 1 494 ? 26.845 10.311 22.215 1.00 86.69 494 TYR A O 1
ATOM 3867 N N . GLY A 1 495 ? 28.824 11.377 22.238 1.00 79.88 495 GLY A N 1
ATOM 3868 C CA . GLY A 1 495 ? 29.581 10.254 22.808 1.00 79.88 495 GLY A CA 1
ATOM 3869 C C . GLY A 1 495 ? 29.789 9.083 21.839 1.00 79.88 495 GLY A C 1
ATOM 3870 O O . GLY A 1 495 ? 29.724 7.927 22.243 1.00 79.88 495 GLY A O 1
ATOM 3871 N N . CYS A 1 496 ? 29.992 9.369 20.555 1.00 78.75 496 CYS A N 1
ATOM 3872 C CA . CYS A 1 496 ? 30.110 8.378 19.490 1.00 78.75 496 CYS A CA 1
ATOM 3873 C C . CYS A 1 496 ? 31.467 7.648 19.481 1.00 78.75 496 CYS A C 1
ATOM 3875 O O . CYS A 1 496 ? 32.533 8.254 19.393 1.00 78.75 496 CYS A O 1
ATOM 3877 N N . SER A 1 497 ? 31.427 6.317 19.473 1.00 70.44 497 SER A N 1
ATOM 3878 C CA . SER A 1 497 ? 32.579 5.427 19.303 1.00 70.44 497 SER A CA 1
ATOM 3879 C C . SER A 1 497 ? 32.630 4.897 17.868 1.00 70.44 497 SER A C 1
ATOM 3881 O O . SER A 1 497 ? 31.735 4.165 17.445 1.00 70.44 497 SER A O 1
ATOM 3883 N N . SER A 1 498 ? 33.662 5.268 17.102 1.00 58.00 498 SER A N 1
ATOM 3884 C CA . SER A 1 498 ? 33.852 4.828 15.707 1.00 58.00 498 SER A CA 1
ATOM 3885 C C . SER A 1 498 ? 34.532 3.456 15.629 1.00 58.00 498 SER A C 1
ATOM 3887 O O . SER A 1 498 ? 35.601 3.288 16.209 1.00 58.00 498 SER A O 1
ATOM 3889 N N . ILE A 1 499 ? 33.978 2.523 14.846 1.00 51.78 499 ILE A N 1
ATOM 3890 C CA . ILE A 1 499 ? 34.625 1.230 14.528 1.00 51.78 499 ILE A CA 1
ATOM 3891 C C . ILE A 1 499 ? 35.370 1.281 13.171 1.00 51.78 499 ILE A C 1
ATOM 3893 O O . ILE A 1 499 ? 36.258 0.472 12.918 1.00 51.78 499 ILE A O 1
ATOM 3897 N N . ILE A 1 500 ? 35.058 2.256 12.305 1.00 50.62 500 ILE A N 1
ATOM 3898 C CA . ILE A 1 500 ? 35.627 2.395 10.949 1.00 50.62 500 ILE A CA 1
ATOM 3899 C C . ILE A 1 500 ? 36.724 3.474 10.903 1.00 50.62 500 ILE A C 1
ATOM 3901 O O . ILE A 1 500 ? 36.656 4.486 11.599 1.00 50.62 500 ILE A O 1
ATOM 3905 N N . THR A 1 501 ? 37.696 3.285 10.008 1.00 51.38 501 THR A N 1
ATOM 3906 C CA . THR A 1 501 ? 38.717 4.262 9.583 1.00 51.38 501 THR A CA 1
ATOM 3907 C C . THR A 1 501 ? 38.189 5.420 8.721 1.00 51.38 501 THR A C 1
ATOM 3909 O O . THR A 1 501 ? 38.918 6.382 8.496 1.00 51.38 501 THR A O 1
ATOM 3912 N N . ILE A 1 502 ? 36.946 5.354 8.233 1.00 54.69 502 ILE A N 1
ATOM 3913 C CA . ILE A 1 502 ? 36.314 6.407 7.425 1.00 54.69 502 ILE A CA 1
ATOM 3914 C C . ILE A 1 502 ? 35.670 7.432 8.364 1.00 54.69 502 ILE A C 1
ATOM 3916 O O . ILE A 1 502 ? 34.860 7.069 9.215 1.00 54.69 502 ILE A O 1
ATOM 3920 N N . VAL A 1 503 ? 36.010 8.713 8.196 1.00 61.06 503 VAL A N 1
ATOM 3921 C CA . VAL A 1 503 ? 35.429 9.827 8.962 1.00 61.06 503 VAL A CA 1
ATOM 3922 C C . VAL A 1 503 ? 34.199 10.379 8.226 1.00 61.06 503 VAL A C 1
ATOM 3924 O O . VAL A 1 503 ? 34.352 10.878 7.110 1.00 61.06 503 VAL A O 1
ATOM 3927 N N . PRO A 1 504 ? 32.985 10.327 8.811 1.00 65.75 504 PRO A N 1
ATOM 3928 C CA . PRO A 1 504 ? 31.792 10.920 8.208 1.00 65.75 504 PRO A CA 1
ATOM 3929 C C . PRO A 1 504 ? 31.862 12.457 8.191 1.00 65.75 504 PRO A C 1
ATOM 3931 O O . PRO A 1 504 ? 32.302 13.049 9.178 1.00 65.75 504 PRO A O 1
ATOM 3934 N N . PRO A 1 505 ? 31.358 13.139 7.146 1.00 66.50 505 PRO A N 1
ATOM 3935 C CA . PRO A 1 505 ? 31.470 14.595 7.031 1.00 66.50 505 PRO A CA 1
ATOM 3936 C C . PRO A 1 505 ? 30.542 15.377 7.980 1.00 66.50 505 PRO A C 1
ATOM 3938 O O . PRO A 1 505 ? 30.763 16.567 8.181 1.00 66.50 505 PRO A O 1
ATOM 3941 N N . ASN A 1 506 ? 29.533 14.735 8.589 1.00 77.00 506 ASN A N 1
ATOM 3942 C CA . ASN A 1 506 ? 28.701 15.335 9.649 1.00 77.00 506 ASN A CA 1
ATOM 3943 C C . ASN A 1 506 ? 29.264 15.058 11.067 1.00 77.00 506 ASN A C 1
ATOM 3945 O O . ASN A 1 506 ? 28.573 15.274 12.063 1.00 77.00 506 ASN A O 1
ATOM 3949 N N . MET A 1 507 ? 30.478 14.501 11.185 1.00 81.06 507 MET A N 1
ATOM 3950 C CA . MET A 1 507 ? 31.113 14.217 12.476 1.00 81.06 507 MET A CA 1
ATOM 3951 C C . MET A 1 507 ? 31.875 15.449 12.981 1.00 81.06 507 MET A C 1
ATOM 3953 O O . MET A 1 507 ? 32.645 16.058 12.241 1.00 81.06 507 MET A O 1
ATOM 3957 N N . PHE A 1 508 ? 31.703 15.786 14.256 1.00 85.75 508 PHE A N 1
ATOM 3958 C CA . PHE A 1 508 ? 32.400 16.881 14.932 1.00 85.75 508 PHE A CA 1
ATOM 3959 C C . PHE A 1 508 ? 32.915 16.426 16.301 1.00 85.75 508 PHE A C 1
ATOM 3961 O O . PHE A 1 508 ? 32.417 15.454 16.865 1.00 85.75 508 PHE A O 1
ATOM 3968 N N . ASN A 1 509 ? 33.912 17.117 16.852 1.00 84.38 509 ASN A N 1
ATOM 3969 C CA . ASN A 1 509 ? 34.366 16.861 18.219 1.00 84.38 509 ASN A CA 1
ATOM 3970 C C . ASN A 1 509 ? 33.590 17.740 19.203 1.00 84.38 509 ASN A C 1
ATOM 3972 O O . ASN A 1 509 ? 33.304 18.903 18.921 1.00 84.38 509 ASN A O 1
ATOM 3976 N N . CYS A 1 510 ? 33.276 17.177 20.363 1.00 83.19 510 CYS A N 1
ATOM 3977 C CA . CYS A 1 510 ? 32.583 17.836 21.450 1.00 83.19 510 CYS A CA 1
ATOM 3978 C C . CYS A 1 510 ? 33.386 17.699 22.746 1.00 83.19 510 CYS A C 1
ATOM 3980 O O . CYS A 1 510 ? 33.568 16.596 23.270 1.00 83.19 510 CYS A O 1
ATOM 3982 N N . GLU A 1 511 ? 33.881 18.834 23.237 1.00 76.31 511 GLU A N 1
ATOM 3983 C CA . GLU A 1 511 ? 34.773 18.921 24.390 1.00 76.31 511 GLU A CA 1
ATOM 3984 C C . GLU A 1 511 ? 33.997 19.319 25.643 1.00 76.31 511 GLU A C 1
ATOM 3986 O O . GLU A 1 511 ? 33.446 20.416 25.737 1.00 76.31 511 GLU A O 1
ATOM 3991 N N . ILE A 1 512 ? 33.954 18.410 26.617 1.00 68.75 512 ILE A N 1
ATOM 3992 C CA . ILE A 1 512 ? 33.272 18.606 27.897 1.00 68.75 512 ILE A CA 1
ATOM 3993 C C . ILE A 1 512 ? 34.289 18.330 29.005 1.00 68.75 512 ILE A C 1
ATOM 3995 O O . ILE A 1 512 ? 34.829 17.230 29.110 1.00 68.75 512 ILE A O 1
ATOM 3999 N N . ASN A 1 513 ? 34.572 19.346 29.825 1.00 60.97 513 ASN A N 1
ATOM 4000 C CA . ASN A 1 513 ? 35.486 19.277 30.976 1.00 60.97 513 ASN A CA 1
ATOM 4001 C C . ASN A 1 513 ? 36.879 18.684 30.655 1.00 60.97 513 ASN A C 1
ATOM 4003 O O . ASN A 1 513 ? 37.456 17.962 31.464 1.00 60.97 513 ASN A O 1
ATOM 4007 N N . GLY A 1 514 ? 37.416 18.981 29.465 1.00 60.62 514 GLY A N 1
ATOM 4008 C CA . GLY A 1 514 ? 38.723 18.492 29.001 1.00 60.62 514 GLY A CA 1
ATOM 4009 C C . GLY A 1 514 ? 38.714 17.095 28.367 1.00 60.62 514 GLY A C 1
ATOM 4010 O O . GLY A 1 514 ? 39.750 16.651 27.879 1.00 60.62 514 GLY A O 1
ATOM 4011 N N . SER A 1 515 ? 37.566 16.413 28.322 1.00 67.81 515 SER A N 1
ATOM 4012 C CA . SER A 1 515 ? 37.387 15.181 27.550 1.00 67.81 515 SER A CA 1
ATOM 4013 C C . SER A 1 515 ? 36.813 15.508 26.170 1.00 67.81 515 SER A C 1
ATOM 4015 O O . SER A 1 515 ? 35.729 16.086 26.072 1.00 67.81 515 SER A O 1
ATOM 4017 N N . SER A 1 516 ? 37.536 15.154 25.105 1.00 73.31 516 SER A N 1
ATOM 4018 C CA . SER A 1 516 ? 37.084 15.331 23.719 1.00 73.31 516 SER A CA 1
ATOM 4019 C C . SER A 1 516 ? 36.381 14.060 23.244 1.00 73.31 516 SER A C 1
ATOM 4021 O O . SER A 1 516 ? 36.988 12.993 23.149 1.00 73.31 516 SER A O 1
ATOM 4023 N N . SER A 1 517 ? 35.082 14.165 22.973 1.00 80.31 517 SER A N 1
ATOM 4024 C CA . SER A 1 517 ? 34.231 13.069 22.504 1.00 80.31 517 SER A CA 1
ATOM 4025 C C . SER A 1 517 ? 33.797 13.317 21.062 1.00 80.31 517 SER A C 1
ATOM 4027 O O . SER A 1 517 ? 33.518 14.452 20.686 1.00 80.31 517 SER A O 1
ATOM 4029 N N . LYS A 1 518 ? 33.728 12.276 20.228 1.00 83.88 518 LYS A N 1
ATOM 4030 C CA . LYS A 1 518 ? 33.143 12.428 18.890 1.00 83.88 518 LYS A CA 1
ATOM 4031 C C . LYS A 1 518 ? 31.626 12.559 19.011 1.00 83.88 518 LYS A C 1
ATOM 4033 O O . LYS A 1 518 ? 30.994 11.856 19.799 1.00 83.88 518 LYS A O 1
ATOM 4038 N N . SER A 1 519 ? 31.059 13.401 18.168 1.00 85.38 519 SER A N 1
ATOM 4039 C CA . SER A 1 519 ? 29.630 13.632 18.010 1.00 85.38 519 SER A CA 1
ATOM 4040 C C . SER A 1 519 ? 29.284 13.654 16.522 1.00 85.38 519 SER A C 1
ATOM 4042 O O . SER A 1 519 ? 30.156 13.801 15.663 1.00 85.38 519 SER A O 1
ATOM 4044 N N . TYR A 1 520 ? 28.014 13.465 16.199 1.00 84.38 520 TYR A N 1
ATOM 4045 C CA . TYR A 1 520 ? 27.533 13.305 14.828 1.00 84.38 520 TYR A CA 1
ATOM 4046 C C . TYR A 1 520 ? 26.144 13.931 14.696 1.00 84.38 520 TYR A C 1
ATOM 4048 O O . TYR A 1 520 ? 25.406 13.955 15.677 1.00 84.38 520 TYR A O 1
ATOM 4056 N N . TYR A 1 521 ? 25.768 14.447 13.527 1.00 85.75 521 TYR A N 1
ATOM 4057 C CA . TYR A 1 521 ? 24.425 14.999 13.324 1.00 85.75 521 TYR A CA 1
ATOM 4058 C C . TYR A 1 521 ? 23.757 14.527 12.031 1.00 85.75 521 TYR A C 1
ATOM 4060 O O . TYR A 1 521 ? 24.416 14.225 11.031 1.00 85.75 521 TYR A O 1
ATOM 4068 N N . LEU A 1 522 ? 22.426 14.491 12.073 1.00 83.06 522 LEU A N 1
ATOM 4069 C CA . LEU A 1 522 ? 21.532 14.171 10.964 1.00 83.06 522 LEU A CA 1
ATOM 4070 C C . LEU A 1 522 ? 20.442 15.234 10.841 1.00 83.06 522 LEU A C 1
ATOM 4072 O O . LEU A 1 522 ? 20.014 15.806 11.842 1.00 83.06 522 LEU A O 1
ATOM 4076 N N . MET A 1 523 ? 19.994 15.466 9.611 1.00 78.25 523 MET A N 1
ATOM 4077 C CA . MET A 1 523 ? 18.865 16.336 9.284 1.00 78.25 523 MET A CA 1
ATOM 4078 C C . MET A 1 523 ? 17.721 15.480 8.743 1.00 78.25 523 MET A C 1
ATOM 4080 O O . MET A 1 523 ? 17.964 14.555 7.965 1.00 78.25 523 MET A O 1
ATOM 4084 N N . GLY A 1 524 ? 16.494 15.796 9.147 1.00 60.62 524 GLY A N 1
ATOM 4085 C CA . GLY A 1 524 ? 15.301 15.017 8.833 1.00 60.62 524 GLY A CA 1
ATOM 4086 C C . GLY A 1 524 ? 15.084 13.808 9.763 1.00 60.62 524 GLY A C 1
ATOM 4087 O O . GLY A 1 524 ? 15.895 13.528 10.652 1.00 60.62 524 GLY A O 1
ATOM 4088 N N . PRO A 1 525 ? 13.968 13.079 9.580 1.00 45.78 525 PRO A N 1
ATOM 4089 C CA . PRO A 1 525 ? 13.557 11.997 10.471 1.00 45.78 525 PRO A CA 1
ATOM 4090 C C . PRO A 1 525 ? 14.481 10.776 10.357 1.00 45.78 525 PRO A C 1
ATOM 4092 O O . PRO A 1 525 ? 14.464 10.051 9.362 1.00 45.78 525 PRO A O 1
ATOM 4095 N N . VAL A 1 526 ? 15.255 10.519 11.414 1.00 43.09 526 VAL A N 1
ATOM 4096 C CA . VAL A 1 526 ? 16.172 9.374 11.516 1.00 43.09 526 VAL A CA 1
ATOM 4097 C C . VAL A 1 526 ? 15.368 8.074 11.639 1.00 43.09 526 VAL A C 1
ATOM 4099 O O . VAL A 1 526 ? 14.745 7.823 12.672 1.00 43.09 526 VAL A O 1
ATOM 4102 N N . PRO A 1 527 ? 15.372 7.228 10.595 1.00 44.94 527 PRO A N 1
ATOM 4103 C CA . PRO A 1 527 ? 16.235 6.047 10.664 1.00 44.94 527 PRO A CA 1
ATOM 4104 C C . PRO A 1 527 ? 16.983 5.734 9.352 1.00 44.94 527 PRO A C 1
ATOM 4106 O O . PRO A 1 527 ? 16.557 6.110 8.264 1.00 44.94 527 PRO A O 1
ATOM 4109 N N . TYR A 1 528 ? 18.057 4.945 9.472 1.00 41.31 528 TYR A N 1
ATOM 4110 C CA . TYR A 1 528 ? 18.889 4.412 8.374 1.00 41.31 528 TYR A CA 1
ATOM 4111 C C . TYR A 1 528 ? 19.879 5.368 7.693 1.00 41.31 528 TYR A C 1
ATOM 4113 O O . TYR A 1 528 ? 20.083 5.286 6.483 1.00 41.31 528 TYR A O 1
ATOM 4121 N N . ASP A 1 529 ? 20.624 6.153 8.480 1.00 51.84 529 ASP A N 1
ATOM 4122 C CA . ASP A 1 529 ? 21.994 6.483 8.061 1.00 51.84 529 ASP A CA 1
ATOM 4123 C C . ASP A 1 529 ? 22.904 5.244 8.266 1.00 51.84 529 ASP A C 1
ATOM 4125 O O . ASP A 1 529 ? 22.932 4.698 9.378 1.00 51.84 529 ASP A O 1
ATOM 4129 N N . PRO A 1 530 ? 23.654 4.778 7.244 1.00 51.28 530 PRO A N 1
ATOM 4130 C CA . PRO A 1 530 ? 24.562 3.636 7.368 1.00 51.28 530 PRO A CA 1
ATOM 4131 C C . PRO A 1 530 ? 25.617 3.768 8.476 1.00 51.28 530 PRO A C 1
ATOM 4133 O O . PRO A 1 530 ? 26.032 2.751 9.028 1.00 51.28 530 PRO A O 1
ATOM 4136 N N . VAL A 1 531 ? 26.036 4.988 8.830 1.00 52.97 531 VAL A N 1
ATOM 4137 C CA . VAL A 1 531 ? 27.018 5.276 9.887 1.00 52.97 531 VAL A CA 1
ATOM 4138 C C . VAL A 1 531 ? 26.502 4.834 11.258 1.00 52.97 531 VAL A C 1
ATOM 4140 O O . VAL A 1 531 ? 27.263 4.250 12.029 1.00 52.97 531 VAL A O 1
ATOM 4143 N N . LEU A 1 532 ? 25.211 5.021 11.556 1.00 51.59 532 LEU A N 1
ATOM 4144 C CA . LEU A 1 532 ? 24.632 4.662 12.860 1.00 51.59 532 LEU A CA 1
ATOM 4145 C C . LEU A 1 532 ? 24.602 3.145 13.122 1.00 51.59 532 LEU A C 1
ATOM 4147 O O . LEU A 1 532 ? 24.579 2.731 14.278 1.00 51.59 532 LEU A O 1
ATOM 4151 N N . ASN A 1 533 ? 24.703 2.309 12.083 1.00 52.91 533 ASN A N 1
ATOM 4152 C CA . ASN A 1 533 ? 24.884 0.861 12.245 1.00 52.91 533 ASN A CA 1
ATOM 4153 C C . ASN A 1 533 ? 26.309 0.476 12.708 1.00 52.91 533 ASN A C 1
ATOM 4155 O O . ASN A 1 533 ? 26.545 -0.681 13.054 1.00 52.91 533 ASN A O 1
ATOM 4159 N N . VAL A 1 534 ? 27.272 1.408 12.680 1.00 50.84 534 VAL A N 1
ATOM 4160 C CA . VAL A 1 534 ? 28.714 1.128 12.863 1.00 50.84 534 VAL A CA 1
ATOM 4161 C C . VAL A 1 534 ? 29.447 2.123 13.777 1.00 50.84 534 VAL A C 1
ATOM 4163 O O . VAL A 1 534 ? 30.599 1.884 14.149 1.00 50.84 534 VAL A O 1
ATOM 4166 N N . SER A 1 535 ? 28.789 3.205 14.201 1.00 59.84 535 SER A N 1
ATOM 4167 C CA . SER A 1 535 ? 29.215 4.050 15.319 1.00 59.84 535 SER A CA 1
ATOM 4168 C C . SER A 1 535 ? 28.176 4.031 16.437 1.00 59.84 535 SER A C 1
ATOM 4170 O O . SER A 1 535 ? 27.066 4.534 16.265 1.00 59.84 535 SER A O 1
ATOM 4172 N N . LYS A 1 536 ? 28.543 3.499 17.607 1.00 65.75 536 LYS A N 1
ATOM 4173 C CA . LYS A 1 536 ? 27.683 3.536 18.799 1.00 65.75 536 LYS A CA 1
ATOM 4174 C C . LYS A 1 536 ? 27.805 4.901 19.469 1.00 65.75 536 LYS A C 1
ATOM 4176 O O . LYS A 1 536 ? 28.900 5.246 19.900 1.00 65.75 536 LYS A O 1
ATOM 4181 N N . CYS A 1 537 ? 26.713 5.653 19.562 1.00 75.88 537 CYS A N 1
ATOM 4182 C CA . CYS A 1 537 ? 26.637 6.919 20.299 1.00 75.88 537 CYS A CA 1
ATOM 4183 C C . CYS A 1 537 ? 25.800 6.738 21.571 1.00 75.88 537 CYS A C 1
ATOM 4185 O O . CYS A 1 537 ? 24.904 5.897 21.601 1.00 75.88 537 CYS A O 1
ATOM 4187 N N . ASN A 1 538 ? 26.089 7.518 22.613 1.00 76.88 538 ASN A N 1
ATOM 4188 C CA . ASN A 1 538 ? 25.490 7.320 23.935 1.00 76.88 538 ASN A CA 1
ATOM 4189 C C . ASN A 1 538 ? 24.121 7.993 24.082 1.00 76.88 538 ASN A C 1
ATOM 4191 O O . ASN A 1 538 ? 23.264 7.464 24.783 1.00 76.88 538 ASN A O 1
ATOM 4195 N N . VAL A 1 539 ? 23.919 9.164 23.463 1.00 81.00 539 VAL A N 1
ATOM 4196 C CA . VAL A 1 539 ? 22.658 9.920 23.558 1.00 81.00 539 VAL A CA 1
ATOM 4197 C C . VAL A 1 539 ? 22.369 10.670 22.259 1.00 81.00 539 VAL A C 1
ATOM 4199 O O . VAL A 1 539 ? 23.298 11.106 21.580 1.00 81.00 539 VAL A O 1
ATOM 4202 N N . SER A 1 540 ? 21.089 10.855 21.940 1.00 84.62 540 SER A N 1
ATOM 4203 C CA . SER A 1 540 ? 20.583 11.645 20.811 1.00 84.62 540 SER A CA 1
ATOM 4204 C C . SER A 1 540 ? 19.659 12.763 21.298 1.00 84.62 540 SER A C 1
ATOM 4206 O O . SER A 1 540 ? 18.782 12.504 22.120 1.00 84.62 540 SER A O 1
ATOM 4208 N N . VAL A 1 541 ? 19.810 13.973 20.760 1.00 87.12 541 VAL A N 1
ATOM 4209 C CA . VAL A 1 541 ? 18.981 15.146 21.075 1.00 87.12 541 VAL A CA 1
ATOM 4210 C C . VAL A 1 541 ? 18.441 15.746 19.777 1.00 87.12 541 VAL A C 1
ATOM 4212 O O . VAL A 1 541 ? 19.229 16.153 18.926 1.00 87.12 541 VAL A O 1
ATOM 4215 N N . SER A 1 542 ? 17.115 15.826 19.630 1.00 87.56 542 SER A N 1
ATOM 4216 C CA . SER A 1 542 ? 16.473 16.509 18.498 1.00 87.56 542 SER A CA 1
ATOM 4217 C C . SER A 1 542 ? 16.224 17.992 18.785 1.00 87.56 542 SER A C 1
ATOM 4219 O O . SER A 1 542 ? 15.738 18.380 19.861 1.00 87.56 542 SER A O 1
ATOM 4221 N N . VAL A 1 543 ? 16.565 18.824 17.802 1.00 90.69 543 VAL A N 1
ATOM 4222 C CA . VAL A 1 543 ? 16.445 20.281 17.810 1.00 90.69 543 VAL A CA 1
ATOM 4223 C C . VAL A 1 543 ? 15.869 20.730 16.464 1.00 90.69 543 VAL A C 1
ATOM 4225 O O . VAL A 1 543 ? 16.524 20.522 15.447 1.00 90.69 543 VAL A O 1
ATOM 4228 N N . PRO A 1 544 ? 14.689 21.367 16.413 1.00 92.06 544 PRO A N 1
ATOM 4229 C CA . PRO A 1 544 ? 14.205 21.959 15.175 1.00 92.06 544 PRO A CA 1
ATOM 4230 C C . PRO A 1 544 ? 15.095 23.142 14.772 1.00 92.06 544 PRO A C 1
ATOM 4232 O O . PRO A 1 544 ? 15.547 23.919 15.620 1.00 92.06 544 PRO A O 1
ATOM 4235 N N . ILE A 1 545 ? 15.322 23.292 13.470 1.00 93.12 545 ILE A N 1
ATOM 4236 C CA . ILE A 1 545 ? 16.008 24.426 12.839 1.00 93.12 545 ILE A CA 1
ATOM 4237 C C . ILE A 1 545 ? 15.188 24.929 11.647 1.00 93.12 545 ILE A C 1
ATOM 4239 O O . ILE A 1 545 ? 14.436 24.167 11.051 1.00 93.12 545 ILE A O 1
ATOM 4243 N N . LEU A 1 546 ? 15.348 26.192 11.248 1.00 92.56 546 LEU A N 1
ATOM 4244 C CA . LEU A 1 546 ? 14.769 26.689 9.991 1.00 92.56 546 LEU A CA 1
ATOM 4245 C C . LEU A 1 546 ? 15.257 25.854 8.791 1.00 92.56 546 LEU A C 1
ATOM 4247 O O . LEU A 1 546 ? 16.444 25.536 8.696 1.00 92.56 546 LEU A O 1
ATOM 4251 N N . GLN A 1 547 ? 14.387 25.589 7.815 1.00 89.00 547 GLN A N 1
ATOM 4252 C CA . GLN A 1 547 ? 14.738 24.861 6.586 1.00 89.00 547 GLN A CA 1
ATOM 4253 C C . GLN A 1 547 ? 15.864 25.555 5.792 1.00 89.00 547 GLN A C 1
ATOM 4255 O O . GLN A 1 547 ? 16.729 24.898 5.214 1.00 89.00 547 GLN A O 1
ATOM 4260 N N . SER A 1 548 ? 15.943 26.890 5.850 1.00 89.75 548 SER A N 1
ATOM 4261 C CA . SER A 1 548 ? 17.068 27.658 5.289 1.00 89.75 548 SER A CA 1
ATOM 4262 C C . SER A 1 548 ? 18.404 27.410 6.009 1.00 89.75 548 SER A C 1
ATOM 4264 O O . SER A 1 548 ? 19.462 27.499 5.387 1.00 89.75 548 SER A O 1
ATOM 4266 N N . SER A 1 549 ? 18.382 27.044 7.295 1.00 91.00 549 SER A N 1
ATOM 4267 C CA . SER A 1 549 ? 19.563 26.567 8.024 1.00 91.00 549 SER A CA 1
ATOM 4268 C C . SER A 1 549 ? 19.932 25.135 7.620 1.00 91.00 549 SER A C 1
ATOM 4270 O O . SER A 1 549 ? 21.115 24.847 7.467 1.00 91.00 549 SER A O 1
ATOM 4272 N N . ALA A 1 550 ? 18.954 24.251 7.389 1.00 86.31 550 ALA A N 1
ATOM 4273 C CA . ALA A 1 550 ? 19.205 22.888 6.904 1.00 86.31 550 ALA A CA 1
ATOM 4274 C C . ALA A 1 550 ? 19.828 22.873 5.490 1.00 86.31 550 ALA A C 1
ATOM 4276 O O . ALA A 1 550 ? 20.771 22.122 5.226 1.00 86.31 550 ALA A O 1
ATOM 4277 N N . ALA A 1 551 ? 19.384 23.775 4.606 1.00 83.31 551 ALA A N 1
ATOM 4278 C CA . ALA A 1 551 ? 20.024 24.008 3.311 1.00 83.31 551 ALA A CA 1
ATOM 4279 C C . ALA A 1 551 ? 21.499 24.428 3.479 1.00 83.31 551 ALA A C 1
ATOM 4281 O O . ALA A 1 551 ? 22.392 23.776 2.941 1.00 83.31 551 ALA A O 1
ATOM 4282 N N . MET A 1 552 ? 21.784 25.422 4.333 1.00 83.75 552 MET A N 1
ATOM 4283 C CA . MET A 1 552 ? 23.163 25.854 4.618 1.00 83.75 552 MET A CA 1
ATOM 4284 C C . MET A 1 552 ? 24.066 24.744 5.179 1.00 83.75 552 MET A C 1
ATOM 4286 O O . MET A 1 552 ? 25.261 24.740 4.891 1.00 83.75 552 MET A O 1
ATOM 4290 N N . LEU A 1 553 ? 23.531 23.808 5.971 1.00 84.38 553 LEU A N 1
ATOM 4291 C CA . LEU A 1 553 ? 24.289 22.649 6.465 1.00 84.38 553 LEU A CA 1
ATOM 4292 C C . LEU A 1 553 ? 24.518 21.576 5.396 1.00 84.38 553 LEU A C 1
ATOM 4294 O O . LEU A 1 553 ? 25.490 20.824 5.486 1.00 84.38 553 LEU A O 1
ATOM 4298 N N . THR A 1 554 ? 23.651 21.513 4.386 1.00 81.56 554 THR A N 1
ATOM 4299 C CA . THR A 1 554 ? 23.833 20.646 3.216 1.00 81.56 554 THR A CA 1
ATOM 4300 C C . THR A 1 554 ? 24.993 21.156 2.356 1.00 81.56 554 THR A C 1
ATOM 4302 O O . THR A 1 554 ? 25.867 20.365 1.991 1.00 81.56 554 THR A O 1
ATOM 4305 N N . ASP A 1 555 ? 25.053 22.475 2.135 1.00 78.00 555 ASP A N 1
ATOM 4306 C CA . ASP A 1 555 ? 26.125 23.154 1.394 1.00 78.00 555 ASP A CA 1
ATOM 4307 C C . ASP A 1 555 ? 27.458 23.175 2.165 1.00 78.00 555 ASP A C 1
ATOM 4309 O O . ASP A 1 555 ? 28.506 22.810 1.630 1.00 78.00 555 ASP A O 1
ATOM 4313 N N . ASN A 1 556 ? 27.442 23.585 3.441 1.00 81.12 556 ASN A N 1
ATOM 4314 C CA . ASN A 1 556 ? 28.634 23.685 4.282 1.00 81.12 556 ASN A CA 1
ATOM 4315 C C . ASN A 1 556 ? 28.387 23.163 5.708 1.00 81.12 556 ASN A C 1
ATOM 4317 O O . ASN A 1 556 ? 27.997 23.881 6.632 1.00 81.12 556 ASN A O 1
ATOM 4321 N N . ARG A 1 557 ? 28.761 21.899 5.906 1.00 79.75 557 ARG A N 1
ATOM 4322 C CA . ARG A 1 557 ? 28.620 21.145 7.161 1.00 79.75 557 ARG A CA 1
ATOM 4323 C C . ARG A 1 557 ? 29.371 21.715 8.370 1.00 79.75 557 ARG A C 1
ATOM 4325 O O . ARG A 1 557 ? 29.083 21.307 9.496 1.00 79.75 557 ARG A O 1
ATOM 4332 N N . SER A 1 558 ? 30.313 22.644 8.180 1.00 82.38 558 SER A N 1
ATOM 4333 C CA . SER A 1 558 ? 31.002 23.307 9.301 1.00 82.38 558 SER A CA 1
ATOM 4334 C C . SER A 1 558 ? 30.135 24.356 10.014 1.00 82.38 558 SER A C 1
ATOM 4336 O O . SER A 1 558 ? 30.412 24.703 11.162 1.00 82.38 558 SER A O 1
ATOM 4338 N N . LEU A 1 559 ? 29.035 24.801 9.392 1.00 88.69 559 LEU A N 1
ATOM 4339 C CA . LEU A 1 559 ? 28.152 25.854 9.908 1.00 88.69 559 LEU A CA 1
ATOM 4340 C C . LEU A 1 559 ? 27.133 25.368 10.962 1.00 88.69 559 LEU A C 1
ATOM 4342 O O . LEU A 1 559 ? 26.207 26.106 11.292 1.00 88.69 559 LEU A O 1
ATOM 4346 N N . LEU A 1 560 ? 27.298 24.164 11.535 1.00 90.00 560 LEU A N 1
ATOM 4347 C CA . LEU A 1 560 ? 26.401 23.574 12.554 1.00 90.00 560 LEU A CA 1
ATOM 4348 C C . LEU A 1 560 ? 26.058 24.557 13.684 1.00 90.00 560 LEU A C 1
ATOM 4350 O O . LEU A 1 560 ? 24.901 24.703 14.078 1.00 90.00 560 LEU A O 1
ATOM 4354 N N . LYS A 1 561 ? 27.072 25.277 14.169 1.00 90.50 561 LYS A N 1
ATOM 4355 C CA . LYS A 1 561 ? 26.939 26.300 15.210 1.00 90.50 561 LYS A CA 1
ATOM 4356 C C . LYS A 1 561 ? 26.095 27.502 14.766 1.00 90.50 561 LYS A C 1
ATOM 4358 O O . LYS A 1 561 ? 25.327 28.029 15.565 1.00 90.50 561 LYS A O 1
ATOM 4363 N N . GLU A 1 562 ? 26.217 27.934 13.514 1.00 91.38 562 GLU A N 1
ATOM 4364 C CA . GLU A 1 562 ? 25.450 29.062 12.970 1.00 91.38 562 GLU A CA 1
ATOM 4365 C C . GLU A 1 562 ? 23.991 28.676 12.709 1.00 91.38 562 GLU A C 1
ATOM 4367 O O . GLU A 1 562 ? 23.085 29.443 13.033 1.00 91.38 562 GLU A O 1
ATOM 4372 N N . ALA A 1 563 ? 23.750 27.460 12.208 1.00 91.38 563 ALA A N 1
ATOM 4373 C CA . ALA A 1 563 ? 22.411 26.901 12.035 1.00 91.38 563 ALA A CA 1
ATOM 4374 C C . ALA A 1 563 ? 21.647 26.815 13.369 1.00 91.38 563 ALA A C 1
ATOM 4376 O O . ALA A 1 563 ? 20.512 27.285 13.456 1.00 91.38 563 ALA A O 1
ATOM 4377 N N . LEU A 1 564 ? 22.293 26.312 14.430 1.00 93.06 564 LEU A N 1
ATOM 4378 C CA . LEU A 1 564 ? 21.734 26.295 15.789 1.00 93.06 564 LEU A CA 1
ATOM 4379 C C . LEU A 1 564 ? 21.471 27.709 16.338 1.00 93.06 564 LEU A C 1
ATOM 4381 O O . LEU A 1 564 ? 20.464 27.932 17.008 1.00 93.06 564 LEU A O 1
ATOM 4385 N N . MET A 1 565 ? 22.333 28.685 16.028 1.00 93.56 565 MET A N 1
ATOM 4386 C CA . MET A 1 565 ? 22.141 30.086 16.429 1.00 93.56 565 MET A CA 1
ATOM 4387 C C . MET A 1 565 ? 21.009 30.800 15.679 1.00 93.56 565 MET A C 1
ATOM 4389 O O . MET A 1 565 ? 20.432 31.731 16.239 1.00 93.56 565 MET A O 1
ATOM 4393 N N . LYS A 1 566 ? 20.667 30.380 14.453 1.00 93.44 566 LYS A N 1
ATOM 4394 C CA . LYS A 1 566 ? 19.477 30.865 13.729 1.00 93.44 566 LYS A CA 1
ATOM 4395 C C . LYS A 1 566 ? 18.167 30.337 14.319 1.00 93.44 566 LYS A C 1
ATOM 4397 O O . LYS A 1 566 ? 17.146 31.009 14.199 1.00 93.44 566 LYS A O 1
ATOM 4402 N N . GLY A 1 567 ? 18.204 29.177 14.976 1.00 94.12 567 GLY A N 1
ATOM 4403 C CA . GLY A 1 567 ? 17.046 28.592 15.645 1.00 94.12 567 GLY A CA 1
ATOM 4404 C C . GLY A 1 567 ? 15.947 28.135 14.681 1.00 94.12 567 GLY A C 1
ATOM 4405 O O . GLY A 1 567 ? 16.231 27.707 13.562 1.00 94.12 567 GLY A O 1
ATOM 4406 N N . PHE A 1 568 ? 14.702 28.220 15.148 1.00 95.31 568 PHE A N 1
ATOM 4407 C CA . PHE A 1 568 ? 13.480 27.752 14.492 1.00 95.31 568 PHE A CA 1
ATOM 4408 C C . PHE A 1 568 ? 12.324 28.743 14.706 1.00 95.31 568 PHE A C 1
ATOM 4410 O O . PHE A 1 568 ? 12.361 29.571 15.623 1.00 95.31 568 PHE A O 1
ATOM 4417 N N . ALA A 1 569 ? 11.285 28.654 13.873 1.00 94.38 569 ALA A N 1
ATOM 4418 C CA . ALA A 1 569 ? 10.101 29.509 13.952 1.00 94.38 569 ALA A CA 1
ATOM 4419 C C . ALA A 1 569 ? 8.885 28.777 14.547 1.00 94.38 569 ALA A C 1
ATOM 4421 O O . ALA A 1 569 ? 8.621 27.613 14.242 1.00 94.38 569 ALA A O 1
ATOM 4422 N N . VAL A 1 570 ? 8.090 29.477 15.356 1.00 93.75 570 VAL A N 1
ATOM 4423 C CA . VAL A 1 570 ? 6.778 29.012 15.836 1.00 93.75 570 VAL A CA 1
ATOM 4424 C C . VAL A 1 570 ? 5.729 30.097 15.631 1.00 93.75 570 VAL A C 1
ATOM 4426 O O . VAL A 1 570 ? 6.044 31.286 15.667 1.00 93.75 570 VAL A O 1
ATOM 4429 N N . ASN A 1 571 ? 4.472 29.695 15.484 1.00 93.75 571 ASN A N 1
ATOM 4430 C CA . ASN A 1 571 ? 3.329 30.579 15.689 1.00 93.75 571 ASN A CA 1
ATOM 4431 C C . ASN A 1 571 ? 2.869 30.498 17.145 1.00 93.75 571 ASN A C 1
ATOM 4433 O O . ASN A 1 571 ? 3.050 29.464 17.791 1.00 93.75 571 ASN A O 1
ATOM 4437 N N . TYR A 1 572 ? 2.263 31.568 17.658 1.00 92.12 572 TYR A N 1
ATOM 4438 C CA . TYR A 1 572 ? 1.731 31.599 19.015 1.00 92.12 572 TYR A CA 1
ATOM 4439 C C . TYR A 1 572 ? 0.246 31.960 19.097 1.00 92.12 572 TYR A C 1
ATOM 4441 O O . TYR A 1 572 ? -0.274 32.822 18.383 1.00 92.12 572 TYR A O 1
ATOM 4449 N N . THR A 1 573 ? -0.437 31.292 20.018 1.00 88.44 573 THR A N 1
ATOM 4450 C CA . THR A 1 573 ? -1.867 31.431 20.301 1.00 88.44 573 THR A CA 1
ATOM 4451 C C . THR A 1 573 ? -2.074 32.237 21.580 1.00 88.44 573 THR A C 1
ATOM 4453 O O . THR A 1 573 ? -1.440 32.000 22.605 1.00 88.44 573 THR A O 1
ATOM 4456 N N . VAL A 1 574 ? -2.978 33.218 21.528 1.00 84.50 574 VAL A N 1
ATOM 4457 C CA . VAL A 1 574 ? -3.316 34.075 22.674 1.00 84.50 574 VAL A CA 1
ATOM 4458 C C . VAL A 1 574 ? -4.694 33.658 23.192 1.00 84.50 574 VAL A C 1
ATOM 4460 O O . VAL A 1 574 ? -5.697 34.054 22.594 1.00 84.50 574 VAL A O 1
ATOM 4463 N N . PRO A 1 575 ? -4.796 32.841 24.258 1.00 77.06 575 PRO A N 1
ATOM 4464 C CA . PRO A 1 575 ? -6.099 32.496 24.810 1.00 77.06 575 PRO A CA 1
ATOM 4465 C C . PRO A 1 575 ? -6.776 33.735 25.400 1.00 77.06 575 PRO A C 1
ATOM 4467 O O . PRO A 1 575 ? -6.119 34.687 25.825 1.00 77.06 575 PRO A O 1
ATOM 4470 N N . TYR A 1 576 ? -8.109 33.713 25.409 1.00 78.69 576 TYR A N 1
ATOM 4471 C CA . TYR A 1 576 ? -8.961 34.798 25.911 1.00 78.69 576 TYR A CA 1
ATOM 4472 C C . TYR A 1 576 ? -8.771 36.162 25.207 1.00 78.69 576 TYR A C 1
ATOM 4474 O O . TYR A 1 576 ? -9.179 37.208 25.721 1.00 78.69 576 TYR A O 1
ATOM 4482 N N . GLU A 1 577 ? -8.182 36.188 24.003 1.00 81.69 577 GLU A N 1
ATOM 4483 C CA . GLU A 1 577 ? -7.919 37.435 23.274 1.00 81.69 577 GLU A CA 1
ATOM 4484 C C . GLU A 1 577 ? -9.195 38.259 23.034 1.00 81.69 577 GLU A C 1
ATOM 4486 O O . GLU A 1 577 ? -9.162 39.483 23.165 1.00 81.69 577 GLU A O 1
ATOM 4491 N N . GLU A 1 578 ? -10.334 37.618 22.748 1.00 83.00 578 GLU A N 1
ATOM 4492 C CA . GLU A 1 578 ? -11.611 38.320 22.589 1.00 83.00 57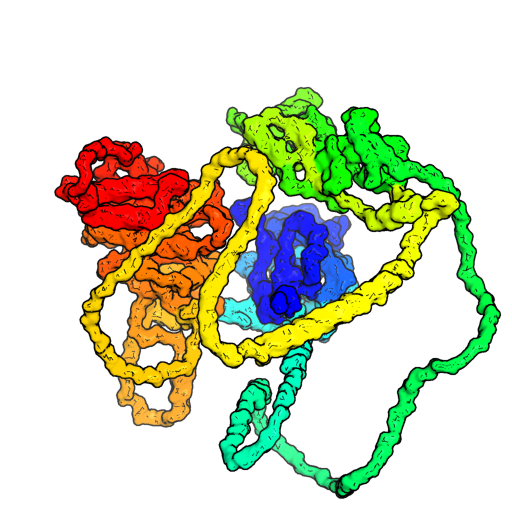8 GLU A CA 1
ATOM 4493 C C . GLU A 1 578 ? -12.003 39.131 23.829 1.00 83.00 578 GLU A C 1
ATOM 4495 O O . GLU A 1 578 ? -12.476 40.258 23.700 1.00 83.00 578 GLU A O 1
ATOM 4500 N N . GLU A 1 579 ? -11.823 38.581 25.029 1.00 82.81 579 GLU A N 1
ATOM 4501 C CA . GLU A 1 579 ? -12.128 39.256 26.296 1.00 82.81 579 GLU A CA 1
ATOM 4502 C C . GLU A 1 579 ? -11.177 40.438 26.508 1.00 82.81 579 GLU A C 1
ATOM 4504 O O . GLU A 1 579 ? -11.603 41.540 26.857 1.00 82.81 579 GLU A O 1
ATOM 4509 N N . CYS A 1 580 ? -9.905 40.248 26.160 1.00 82.00 580 CYS A N 1
ATOM 4510 C CA . CYS A 1 580 ? -8.878 41.283 26.162 1.00 82.00 580 CYS A CA 1
ATOM 4511 C C . CYS A 1 580 ? -9.136 42.394 25.113 1.00 82.00 580 CYS A C 1
ATOM 4513 O O . CYS A 1 580 ? -8.785 43.558 25.322 1.00 82.00 580 CYS A O 1
ATOM 4515 N N . ILE A 1 581 ? -9.777 42.079 23.980 1.00 82.94 581 ILE A N 1
ATOM 4516 C CA . ILE A 1 581 ? -10.254 43.054 22.980 1.00 82.94 581 ILE A CA 1
ATOM 4517 C C . ILE A 1 581 ? -11.509 43.778 23.487 1.00 82.94 581 ILE A C 1
ATOM 4519 O O . ILE A 1 581 ? -11.577 45.004 23.398 1.00 82.94 581 ILE A O 1
ATOM 4523 N N . LYS A 1 582 ? -12.486 43.056 24.050 1.00 83.94 582 LYS A N 1
ATOM 4524 C CA . LYS A 1 582 ? -13.711 43.631 24.637 1.00 83.94 582 LYS A CA 1
ATOM 4525 C C . LYS A 1 582 ? -13.371 44.597 25.782 1.00 83.94 582 LYS A C 1
ATOM 4527 O O . LYS A 1 582 ? -13.955 45.673 25.847 1.00 83.94 582 LYS A O 1
ATOM 4532 N N . CYS A 1 583 ? -12.363 44.274 26.594 1.00 83.31 583 CYS A N 1
ATOM 4533 C CA . CYS A 1 583 ? -11.813 45.160 27.620 1.00 83.31 583 CYS A CA 1
ATOM 4534 C C . CYS A 1 583 ? -11.181 46.438 27.032 1.00 83.31 583 CYS A C 1
ATOM 4536 O O . CYS A 1 583 ? -11.568 47.550 27.392 1.00 83.31 583 CYS A O 1
ATOM 4538 N N . ARG A 1 584 ? -10.281 46.305 26.045 1.00 81.31 584 ARG A N 1
ATOM 4539 C CA . ARG A 1 584 ? -9.644 47.465 25.391 1.00 81.31 584 ARG A CA 1
ATOM 4540 C C . ARG A 1 584 ? -10.652 48.387 24.686 1.00 81.31 584 ARG A C 1
ATOM 4542 O O . ARG A 1 584 ? -10.456 49.598 24.672 1.00 81.31 584 ARG A O 1
ATOM 4549 N N . ARG A 1 585 ? -11.766 47.851 24.165 1.00 82.25 585 ARG A N 1
ATOM 4550 C CA . ARG A 1 585 ? -12.872 48.645 23.582 1.00 82.25 585 ARG A CA 1
ATOM 4551 C C . ARG A 1 585 ? -13.579 49.565 24.585 1.00 82.25 585 ARG A C 1
ATOM 4553 O O . ARG A 1 585 ? -14.136 50.568 24.154 1.00 82.25 585 ARG A O 1
ATOM 4560 N N . ILE A 1 586 ? -13.557 49.251 25.883 1.00 81.12 586 ILE A N 1
ATOM 4561 C CA . ILE A 1 586 ? -14.131 50.097 26.948 1.00 81.12 586 ILE A CA 1
ATOM 4562 C C . ILE A 1 586 ? -13.072 50.945 27.674 1.00 81.12 586 ILE A C 1
ATOM 4564 O O . ILE A 1 586 ? -13.324 51.423 28.776 1.00 81.12 586 ILE A O 1
ATOM 4568 N N . LEU A 1 587 ? -11.891 51.131 27.062 1.00 77.12 587 LEU A N 1
ATOM 4569 C CA . LEU A 1 587 ? -10.720 51.799 27.654 1.00 77.12 587 LEU A CA 1
ATOM 4570 C C . LEU A 1 587 ? -10.228 51.141 28.962 1.00 77.12 587 LEU A C 1
ATOM 4572 O O . LEU A 1 587 ? -9.588 51.792 29.786 1.00 77.12 587 LEU A O 1
ATOM 4576 N N . GLY A 1 588 ? -10.525 49.851 29.150 1.00 79.31 588 GLY A N 1
ATOM 4577 C CA . GLY A 1 588 ? -10.022 49.053 30.263 1.00 79.31 588 GLY A CA 1
ATOM 4578 C C . GLY A 1 588 ? -8.673 48.407 29.948 1.00 79.31 588 GLY A C 1
ATOM 4579 O O . GLY A 1 588 ? -8.392 48.024 28.808 1.00 79.31 588 GLY A O 1
ATOM 4580 N N . GLU A 1 589 ? -7.851 48.239 30.981 1.00 82.44 589 GLU A N 1
ATOM 4581 C CA . GLU A 1 589 ? -6.614 47.473 30.908 1.00 82.44 589 GLU A CA 1
ATOM 4582 C C . GLU A 1 589 ? -6.880 45.980 31.114 1.00 82.44 589 GLU A C 1
ATOM 4584 O O . GLU A 1 589 ? -7.543 45.558 32.062 1.00 82.44 589 GLU A O 1
ATOM 4589 N N . CYS A 1 590 ? -6.327 45.175 30.212 1.00 84.19 590 CYS A N 1
ATOM 4590 C CA . CYS A 1 590 ? -6.384 43.721 30.253 1.00 84.19 590 CYS A CA 1
ATOM 4591 C C . CYS A 1 590 ? -5.190 43.187 31.061 1.00 84.19 590 CYS A C 1
ATOM 4593 O O . CYS A 1 590 ? -4.038 43.374 30.665 1.00 84.19 590 CYS A O 1
ATOM 4595 N N . VAL A 1 591 ? -5.468 42.532 32.190 1.00 84.88 591 VAL A N 1
ATOM 4596 C CA . VAL A 1 591 ? -4.472 41.890 33.067 1.00 84.88 591 VAL A CA 1
ATOM 4597 C C . VAL A 1 591 ? -4.759 40.393 33.184 1.00 84.88 591 VAL A C 1
ATOM 4599 O O . VAL A 1 591 ? -5.888 39.970 32.967 1.00 84.88 591 VAL A O 1
ATOM 4602 N N . PHE A 1 592 ? -3.770 39.577 33.540 1.00 84.88 592 PHE A N 1
ATOM 4603 C CA . PHE A 1 592 ? -3.944 38.150 33.820 1.00 84.88 592 PHE A CA 1
ATOM 4604 C C . PHE A 1 592 ? -3.938 37.894 35.331 1.00 84.88 592 PHE A C 1
ATOM 4606 O O . PHE A 1 592 ? -3.042 38.362 36.037 1.00 84.88 592 PHE A O 1
ATOM 4613 N N . ASN A 1 593 ? -4.913 37.133 35.833 1.00 83.00 593 ASN A N 1
ATOM 4614 C CA . ASN A 1 593 ? -4.968 36.735 37.238 1.00 83.00 593 ASN A CA 1
ATOM 4615 C C . ASN A 1 593 ? -4.596 35.259 37.405 1.00 83.00 593 ASN A C 1
ATOM 4617 O O . ASN A 1 593 ? -5.414 34.369 37.163 1.00 83.00 593 ASN A O 1
ATOM 4621 N N . SER A 1 594 ? -3.388 35.006 37.910 1.00 75.75 594 SER A N 1
ATOM 4622 C CA . SER A 1 594 ? -2.877 33.658 38.179 1.00 75.75 594 SER A CA 1
ATOM 4623 C C . SER A 1 594 ? -3.758 32.833 39.126 1.00 75.75 594 SER A C 1
ATOM 4625 O O . SER A 1 594 ? -3.733 31.611 39.048 1.00 75.75 594 SER A O 1
ATOM 4627 N N . THR A 1 595 ? -4.558 33.469 39.990 1.00 77.44 595 THR A N 1
ATOM 4628 C CA . THR A 1 595 ? -5.458 32.772 40.927 1.00 77.44 595 THR A CA 1
ATOM 4629 C C . THR A 1 595 ? -6.763 32.305 40.269 1.00 77.44 595 THR A C 1
ATOM 4631 O O . THR A 1 595 ? -7.387 31.375 40.769 1.00 77.44 595 THR A O 1
ATOM 4634 N N . SER A 1 596 ? -7.191 32.923 39.159 1.00 73.25 596 SER A N 1
ATOM 4635 C CA . SER A 1 596 ? -8.410 32.533 38.423 1.00 73.25 596 SER A CA 1
ATOM 4636 C C . SER A 1 596 ? -8.151 31.975 37.019 1.00 73.25 596 SER A C 1
ATOM 4638 O O . SER A 1 596 ? -9.108 31.686 36.310 1.00 73.25 596 SER A O 1
ATOM 4640 N N . GLY A 1 597 ? -6.887 31.833 36.601 1.00 74.81 597 GLY A N 1
ATOM 4641 C CA . GLY A 1 597 ? -6.497 31.158 35.354 1.00 74.81 597 GLY A CA 1
ATOM 4642 C C . GLY A 1 597 ? -6.882 31.872 34.048 1.00 74.81 597 GLY A C 1
ATOM 4643 O O . GLY A 1 597 ? -6.832 31.257 32.983 1.00 74.81 597 GLY A O 1
ATOM 4644 N N . GLY A 1 598 ? -7.261 33.151 34.111 1.00 79.00 598 GLY A N 1
ATOM 4645 C CA . GLY A 1 598 ? -7.793 33.906 32.974 1.00 79.00 598 GLY A CA 1
ATOM 4646 C C . GLY A 1 598 ? -7.633 35.423 33.124 1.00 79.00 598 GLY A C 1
ATOM 4647 O O . GLY A 1 598 ? -7.109 35.898 34.144 1.00 79.00 598 GLY A O 1
ATOM 4648 N N . PRO A 1 599 ? -8.044 36.204 32.109 1.00 82.38 599 PRO A N 1
ATOM 4649 C CA . PRO A 1 599 ? -7.906 37.648 32.127 1.00 82.38 599 PRO A CA 1
ATOM 4650 C C . PRO A 1 599 ? -8.932 38.319 33.044 1.00 82.38 599 PRO A C 1
ATOM 4652 O O . PRO A 1 599 ? -10.023 37.814 33.304 1.00 82.38 599 PRO A O 1
ATOM 4655 N N . ILE A 1 600 ? -8.588 39.521 33.488 1.00 82.94 600 ILE A N 1
ATOM 4656 C CA . ILE A 1 600 ? -9.461 40.446 34.198 1.00 82.94 600 ILE A CA 1
ATOM 4657 C C . ILE A 1 600 ? -9.366 41.805 33.500 1.00 82.94 600 ILE A C 1
ATOM 4659 O O . ILE A 1 600 ? -8.288 42.230 33.084 1.00 82.94 600 ILE A O 1
ATOM 4663 N N . CYS A 1 601 ? -10.504 42.488 33.373 1.00 83.75 601 CYS A N 1
ATOM 4664 C CA . CYS A 1 601 ? -10.554 43.857 32.875 1.00 83.75 601 CYS A CA 1
ATOM 4665 C C . CYS A 1 601 ? -10.560 44.846 34.045 1.00 83.75 601 CYS A C 1
ATOM 4667 O O . CYS A 1 601 ? -11.454 44.785 34.894 1.00 83.75 601 CYS A O 1
ATOM 4669 N N . ILE A 1 602 ? -9.590 45.759 34.089 1.00 82.38 602 ILE A N 1
ATOM 4670 C CA . ILE A 1 602 ? -9.515 46.836 35.082 1.00 82.38 602 ILE A CA 1
ATOM 4671 C C . ILE A 1 602 ? -9.840 48.164 34.398 1.00 82.38 602 ILE A C 1
ATOM 4673 O O . ILE A 1 602 ? -9.178 48.539 33.434 1.00 82.38 602 ILE A O 1
ATOM 4677 N N . CYS A 1 603 ? -10.829 48.901 34.906 1.00 77.38 603 CYS A N 1
ATOM 4678 C CA . CYS A 1 603 ? -11.105 50.264 34.448 1.00 77.38 603 CYS A CA 1
ATOM 4679 C C . CYS A 1 603 ? -10.570 51.303 35.438 1.00 77.38 603 CYS A C 1
ATOM 4681 O O . CYS A 1 603 ? -10.715 51.162 36.660 1.00 77.38 603 CYS A O 1
ATOM 4683 N N . SER A 1 604 ? -10.039 52.405 34.903 1.00 62.06 604 SER A N 1
ATOM 4684 C CA . SER A 1 604 ? -9.613 53.573 35.676 1.00 62.06 604 SER A CA 1
ATOM 4685 C C . SER A 1 604 ? -10.715 54.052 36.630 1.00 62.06 604 SER A C 1
ATOM 4687 O O . SER A 1 604 ? -11.793 54.458 36.203 1.00 62.06 604 SER A O 1
ATOM 4689 N N . GLY A 1 605 ? -10.438 54.005 37.936 1.00 59.50 605 GLY A N 1
ATOM 4690 C CA . GLY A 1 605 ? -11.311 54.544 38.986 1.00 59.50 605 GLY A CA 1
ATOM 4691 C C . GLY A 1 605 ? -12.412 53.621 39.528 1.00 59.50 605 GLY A C 1
ATOM 4692 O O . GLY A 1 605 ? -13.138 54.054 40.417 1.00 59.50 605 GLY A O 1
ATOM 4693 N N . SER A 1 606 ? -12.552 52.375 39.053 1.00 54.03 606 SER A N 1
ATOM 4694 C CA . SER A 1 606 ? -13.606 51.452 39.545 1.00 54.03 606 SER A CA 1
ATOM 4695 C C . SER A 1 606 ? -13.174 49.999 39.799 1.00 54.03 606 SER A C 1
ATOM 4697 O O . SER A 1 606 ? -13.948 49.231 40.368 1.00 54.03 606 SER A O 1
ATOM 4699 N N . GLY A 1 607 ? -11.934 49.621 39.473 1.00 68.31 607 GLY A N 1
ATOM 4700 C CA . GLY A 1 607 ? -11.423 48.273 39.735 1.00 68.31 607 GLY A CA 1
ATOM 4701 C C . GLY A 1 607 ? -11.868 47.274 38.666 1.00 68.31 607 GLY A C 1
ATOM 4702 O O . GLY A 1 607 ? -11.759 47.565 37.476 1.00 68.31 607 GLY A O 1
ATOM 4703 N N . VAL A 1 608 ? -12.325 46.086 39.079 1.00 68.69 608 VAL A N 1
ATOM 4704 C CA . VAL A 1 608 ? -12.701 45.006 38.152 1.00 68.69 608 VAL A CA 1
ATOM 4705 C C . VAL A 1 608 ? -14.018 45.321 37.443 1.00 68.69 608 VAL A C 1
ATOM 4707 O O . VAL A 1 608 ? -15.095 45.291 38.038 1.00 68.69 608 VAL A O 1
ATOM 4710 N N . CYS A 1 609 ? -13.930 45.560 36.139 1.00 67.69 609 CYS A N 1
ATOM 4711 C CA . CYS A 1 609 ? -15.068 45.786 35.264 1.00 67.69 609 CYS A CA 1
ATOM 4712 C C . CYS A 1 609 ? -15.643 44.462 34.755 1.00 67.69 609 CYS A C 1
ATOM 4714 O O . CYS A 1 609 ? -15.000 43.741 33.992 1.00 67.69 609 CYS A O 1
ATOM 4716 N N . SER A 1 610 ? -16.892 44.161 35.120 1.00 57.81 610 SER A N 1
ATOM 4717 C CA . SER A 1 610 ? -17.627 43.057 34.500 1.00 57.81 610 SER A CA 1
ATOM 4718 C C . SER A 1 610 ? -17.986 43.417 33.058 1.00 57.81 610 SER A C 1
ATOM 4720 O O . SER A 1 610 ? -18.746 44.355 32.818 1.00 57.81 610 SER A O 1
ATOM 4722 N N . VAL A 1 611 ? -17.492 42.638 32.093 1.00 56.44 611 VAL A N 1
ATOM 4723 C CA . VAL A 1 611 ? -17.789 42.789 30.655 1.00 56.44 611 VAL A CA 1
ATOM 4724 C C . VAL A 1 611 ? -19.185 42.217 30.326 1.00 56.44 611 VAL A C 1
ATOM 4726 O O . VAL A 1 611 ? -19.384 41.500 29.350 1.00 56.44 611 VAL A O 1
ATOM 4729 N N . SER A 1 612 ? -20.186 42.524 31.160 1.00 45.66 612 SER A N 1
ATOM 4730 C CA . SER A 1 612 ? -21.582 42.085 31.014 1.00 45.66 612 SER A CA 1
ATOM 4731 C C . SER A 1 612 ? -22.343 42.970 30.018 1.00 45.66 612 SER A C 1
ATOM 4733 O O . SER A 1 612 ? -23.367 43.594 30.314 1.00 45.66 612 SER A O 1
ATOM 4735 N N . GLY A 1 613 ? -21.802 43.050 28.802 1.00 37.81 613 GLY A N 1
ATOM 4736 C CA . GLY A 1 613 ? -22.442 43.701 27.670 1.00 37.81 613 GLY A CA 1
ATOM 4737 C C . GLY A 1 613 ? -23.621 42.871 27.171 1.00 37.81 613 GLY A C 1
ATOM 4738 O O . GLY A 1 613 ? -23.453 41.969 26.357 1.00 37.81 613 GLY A O 1
ATOM 4739 N N . LYS A 1 614 ? -24.843 43.200 27.604 1.00 33.44 614 LYS A N 1
ATOM 4740 C CA . LYS A 1 614 ? -26.031 42.845 26.815 1.00 33.44 614 LYS A CA 1
ATOM 4741 C C . LYS A 1 614 ? -25.976 43.650 25.519 1.00 33.44 614 LYS A C 1
ATOM 4743 O O . LYS A 1 614 ? -26.206 44.857 25.572 1.00 33.44 614 LYS A O 1
ATOM 4748 N N . ASP A 1 615 ? -25.760 42.996 24.377 1.00 33.16 615 ASP A N 1
ATOM 4749 C CA . ASP A 1 615 ? -25.717 43.629 23.045 1.00 33.16 615 ASP A CA 1
ATOM 4750 C C . ASP A 1 615 ? -27.099 44.122 22.555 1.00 33.16 615 ASP A C 1
ATOM 4752 O O . ASP A 1 615 ? -27.621 43.756 21.502 1.00 33.16 615 ASP A O 1
ATOM 4756 N N . ARG A 1 616 ? -27.705 45.045 23.310 1.00 36.78 616 ARG A N 1
ATOM 4757 C CA . ARG A 1 616 ? -28.905 45.808 22.931 1.00 36.78 616 ARG A CA 1
ATOM 4758 C C . ARG A 1 616 ? -28.567 47.051 22.093 1.00 36.78 616 ARG A C 1
ATOM 4760 O O . ARG A 1 616 ? -29.311 48.025 22.142 1.00 36.78 616 ARG A O 1
ATOM 4767 N N . ILE A 1 617 ? -27.472 47.026 21.327 1.00 40.06 617 ILE A N 1
ATOM 4768 C CA . ILE A 1 617 ? -27.012 48.157 20.497 1.00 40.06 617 ILE A CA 1
ATOM 4769 C C . ILE A 1 617 ? -26.861 47.826 18.997 1.00 40.06 617 ILE A C 1
ATOM 4771 O O . ILE A 1 617 ? -26.817 48.748 18.188 1.00 40.06 617 ILE A O 1
ATOM 4775 N N . THR A 1 618 ? -26.959 46.556 18.574 1.00 37.47 618 THR A N 1
ATOM 4776 C CA . THR A 1 618 ? -26.958 46.196 17.130 1.00 37.47 618 THR A CA 1
ATOM 4777 C C . THR A 1 618 ? -28.320 45.722 16.596 1.00 37.47 618 THR A C 1
ATOM 4779 O O . THR A 1 618 ? -28.473 45.511 15.397 1.00 37.47 618 THR A O 1
ATOM 4782 N N . LEU A 1 619 ? -29.367 45.660 17.429 1.00 33.78 619 LEU A N 1
ATOM 4783 C CA . LEU A 1 619 ? -30.734 45.372 16.954 1.00 33.78 619 LEU A CA 1
ATOM 4784 C C . LEU A 1 619 ? -31.438 46.606 16.341 1.00 33.78 619 LEU A C 1
ATOM 4786 O O . LEU A 1 619 ? -32.342 46.457 15.524 1.00 33.78 619 LEU A O 1
ATOM 4790 N N . GLY A 1 620 ? -31.002 47.826 16.687 1.00 35.84 620 GLY A N 1
ATOM 4791 C CA . GLY A 1 620 ? -31.626 49.076 16.221 1.00 35.84 620 GLY A CA 1
ATOM 4792 C C . GLY A 1 620 ? -31.350 49.438 14.755 1.00 35.84 620 GLY A C 1
ATOM 4793 O O . GLY A 1 620 ? -32.199 50.044 14.110 1.00 35.84 620 GLY A O 1
ATOM 4794 N N . ILE A 1 621 ? -30.195 49.043 14.207 1.00 42.91 621 ILE A N 1
ATOM 4795 C CA . ILE A 1 621 ? -29.800 49.366 12.819 1.00 42.91 621 ILE A CA 1
ATOM 4796 C C . ILE A 1 621 ? -30.202 48.240 11.850 1.00 42.91 621 ILE A C 1
ATOM 4798 O O . ILE A 1 621 ? -30.653 48.504 10.734 1.00 42.91 621 ILE A O 1
ATOM 4802 N N . VAL A 1 622 ? -30.134 46.977 12.286 1.00 42.19 622 VAL A N 1
ATOM 4803 C CA . VAL A 1 622 ? -30.525 45.814 11.465 1.00 42.19 622 VAL A CA 1
ATOM 4804 C C . VAL A 1 622 ? -32.029 45.821 11.142 1.00 42.19 622 VAL A C 1
ATOM 4806 O O . VAL A 1 622 ? -32.421 45.452 10.033 1.00 42.19 622 VAL A O 1
ATOM 4809 N N . LEU A 1 623 ? -32.875 46.328 12.047 1.00 39.47 623 LEU A N 1
ATOM 4810 C CA . LEU A 1 623 ? -34.313 46.513 11.800 1.00 39.47 623 LEU A CA 1
ATOM 4811 C C . LEU A 1 623 ? -34.653 47.717 10.897 1.00 39.47 623 LEU A C 1
ATOM 4813 O O . LEU A 1 623 ? -35.777 47.798 10.410 1.00 39.47 623 LEU A O 1
ATOM 4817 N N . ALA A 1 624 ? -33.699 48.610 10.608 1.00 41.81 624 ALA A N 1
ATOM 4818 C CA . ALA A 1 624 ? -33.868 49.662 9.600 1.00 41.81 624 ALA A CA 1
ATOM 4819 C C . ALA A 1 624 ? -33.447 49.188 8.194 1.00 41.81 624 ALA A C 1
ATOM 4821 O O . ALA A 1 624 ? -34.132 49.456 7.207 1.00 41.81 624 ALA A O 1
ATOM 4822 N N . LEU A 1 625 ? -32.341 48.440 8.089 1.00 44.56 625 LEU A N 1
ATOM 4823 C CA . LEU A 1 625 ? -31.782 48.014 6.796 1.00 44.56 625 LEU A CA 1
ATOM 4824 C C . LEU A 1 625 ? -32.476 46.780 6.188 1.00 44.56 625 LEU A C 1
ATOM 4826 O O . LEU A 1 625 ? -32.505 46.630 4.965 1.00 44.56 625 LEU A O 1
ATOM 4830 N N . SER A 1 626 ? -33.103 45.929 7.005 1.00 44.41 626 SER A N 1
ATOM 4831 C CA . SER A 1 626 ? -33.862 44.760 6.521 1.00 44.41 626 SER A CA 1
ATOM 4832 C C . SER A 1 626 ? -35.128 45.128 5.724 1.00 44.41 626 SER A C 1
ATOM 4834 O O . SER A 1 626 ? -35.487 44.410 4.789 1.00 44.41 626 SER A O 1
ATOM 4836 N N . GLY A 1 627 ? -35.758 46.277 6.005 1.00 43.59 627 GLY A N 1
ATOM 4837 C CA . GLY A 1 627 ? -36.905 46.782 5.233 1.00 43.59 627 GLY A CA 1
ATOM 4838 C C . GLY A 1 627 ? -36.541 47.279 3.825 1.00 43.59 627 GLY A C 1
ATOM 4839 O O . GLY A 1 627 ? -37.285 47.052 2.866 1.00 43.59 627 GLY A O 1
ATOM 4840 N N . ALA A 1 628 ? -35.370 47.907 3.674 1.00 46.94 628 ALA A N 1
ATOM 4841 C CA . ALA A 1 628 ? -34.871 48.403 2.389 1.00 46.94 628 ALA A CA 1
ATOM 4842 C C . ALA A 1 628 ? -34.436 47.265 1.445 1.00 46.94 628 ALA A C 1
ATOM 4844 O O . ALA A 1 628 ? -34.721 47.304 0.248 1.00 46.94 628 ALA A O 1
ATOM 4845 N N . GLY A 1 629 ? -33.801 46.214 1.980 1.00 46.56 629 GLY A N 1
ATOM 4846 C CA . GLY A 1 629 ? -33.388 45.048 1.191 1.00 46.56 629 GLY A CA 1
ATOM 4847 C C . GLY A 1 629 ? -34.572 44.308 0.561 1.00 46.56 629 GLY A C 1
ATOM 4848 O O . GLY A 1 629 ? -34.582 44.067 -0.646 1.00 46.56 629 GLY A O 1
ATOM 4849 N N . PHE A 1 630 ? -35.611 44.005 1.346 1.00 49.09 630 PHE A N 1
ATOM 4850 C CA . PHE A 1 630 ? -36.795 43.296 0.842 1.00 49.09 630 PHE A CA 1
ATOM 4851 C C . PHE A 1 630 ? -37.582 44.103 -0.196 1.00 49.09 630 PHE A C 1
ATOM 4853 O O . PHE A 1 630 ? -38.005 43.548 -1.212 1.00 49.09 630 PHE A O 1
ATOM 4860 N N . THR A 1 631 ? -37.747 45.412 0.012 1.00 52.22 631 THR A N 1
ATOM 4861 C CA . THR A 1 631 ? -38.415 46.281 -0.970 1.00 52.22 631 THR A CA 1
ATOM 4862 C C . THR A 1 631 ? -37.594 46.431 -2.251 1.00 52.22 631 THR A C 1
ATOM 4864 O O . THR A 1 631 ? -38.161 46.327 -3.338 1.00 52.22 631 THR A O 1
ATOM 4867 N N . GLY A 1 632 ? -36.266 46.561 -2.157 1.00 58.31 632 GLY A N 1
ATOM 4868 C CA . GLY A 1 632 ? -35.367 46.577 -3.315 1.00 58.31 632 GLY A CA 1
ATOM 4869 C C . GLY A 1 632 ? -35.386 45.273 -4.122 1.00 58.31 632 GLY A C 1
ATOM 4870 O O . GLY A 1 632 ? -35.477 45.314 -5.349 1.00 58.31 632 GLY A O 1
ATOM 4871 N N . ILE A 1 633 ? -35.380 44.113 -3.456 1.00 66.38 633 ILE A N 1
ATOM 4872 C CA . ILE A 1 633 ? -35.451 42.795 -4.111 1.00 66.38 633 ILE A CA 1
ATOM 4873 C C . ILE A 1 633 ? -36.810 42.592 -4.792 1.00 66.38 633 ILE A C 1
ATOM 4875 O O . ILE A 1 633 ? -36.850 42.173 -5.949 1.00 66.38 633 ILE A O 1
ATOM 4879 N N . LEU A 1 634 ? -37.921 42.937 -4.131 1.00 61.75 634 LEU A N 1
ATOM 4880 C CA . LEU A 1 634 ? -39.261 42.845 -4.723 1.00 61.75 634 LEU A CA 1
ATOM 4881 C C . LEU A 1 634 ? -39.444 43.818 -5.896 1.00 61.75 634 LEU A C 1
ATOM 4883 O O . LEU A 1 634 ? -40.011 43.431 -6.918 1.00 61.75 634 LEU A O 1
ATOM 4887 N N . LEU A 1 635 ? -38.915 45.043 -5.806 1.00 67.50 635 LEU A N 1
ATOM 4888 C CA . LEU A 1 635 ? -38.929 46.003 -6.911 1.00 67.50 635 LEU A CA 1
ATOM 4889 C C . LEU A 1 635 ? -38.038 45.534 -8.074 1.00 67.50 635 LEU A C 1
ATOM 4891 O O . LEU A 1 635 ? -38.429 45.660 -9.232 1.00 67.50 635 LEU A O 1
ATOM 4895 N N . GLY A 1 636 ? -36.887 44.922 -7.783 1.00 72.50 636 GLY A N 1
ATOM 4896 C CA . GLY A 1 636 ? -36.014 44.282 -8.768 1.00 72.50 636 GLY A CA 1
ATOM 4897 C C . GLY A 1 636 ? -36.703 43.125 -9.494 1.00 72.50 636 GLY A C 1
ATOM 4898 O O . GLY A 1 636 ? -36.712 43.095 -10.725 1.00 72.50 636 GLY A O 1
ATOM 4899 N N . PHE A 1 637 ? -37.364 42.225 -8.760 1.00 67.19 637 PHE A N 1
ATOM 4900 C CA . PHE A 1 637 ? -38.168 41.139 -9.334 1.00 67.19 637 PHE A CA 1
ATOM 4901 C C . PHE A 1 637 ? -39.362 41.670 -10.139 1.00 67.19 637 PHE A C 1
ATOM 4903 O O . PHE A 1 637 ? -39.668 41.145 -11.210 1.00 67.19 637 PHE A O 1
ATOM 4910 N N . TRP A 1 638 ? -40.005 42.748 -9.681 1.00 64.75 638 TRP A N 1
ATOM 4911 C CA . TRP A 1 638 ? -41.085 43.409 -10.410 1.00 64.75 638 TRP A CA 1
ATOM 4912 C C . TRP A 1 638 ? -40.578 44.017 -11.724 1.00 64.75 638 TRP A C 1
ATOM 4914 O O . TRP A 1 638 ? -41.107 43.675 -12.780 1.00 64.75 638 TRP A O 1
ATOM 4924 N N . ILE A 1 639 ? -39.499 44.808 -11.703 1.00 73.94 639 ILE A N 1
ATOM 4925 C CA . ILE A 1 639 ? -38.852 45.379 -12.899 1.00 73.94 639 ILE A CA 1
ATOM 4926 C C . ILE A 1 639 ? -38.379 44.275 -13.854 1.00 73.94 639 ILE A C 1
ATOM 4928 O O . ILE A 1 639 ? -38.582 44.389 -15.065 1.00 73.94 639 ILE A O 1
ATOM 4932 N N . PHE A 1 640 ? -37.799 43.187 -13.339 1.00 66.88 640 PHE A N 1
ATOM 4933 C CA . PHE A 1 640 ? -37.401 42.033 -14.145 1.00 66.88 640 PHE A CA 1
ATOM 4934 C C . PHE A 1 640 ? -38.619 41.353 -14.783 1.00 66.88 640 PHE A C 1
ATOM 4936 O O . PHE A 1 640 ? -38.611 41.110 -15.987 1.00 66.88 640 PHE A O 1
ATOM 4943 N N . SER A 1 641 ? -39.710 41.143 -14.037 1.00 59.56 641 SER A N 1
ATOM 4944 C CA . SER A 1 641 ? -40.957 40.576 -14.570 1.00 59.56 641 SER A CA 1
ATOM 4945 C C . SER A 1 641 ? -41.626 41.480 -15.616 1.00 59.56 641 SER A C 1
ATOM 4947 O O . SER A 1 641 ? -42.140 40.982 -16.616 1.00 59.56 641 SER A O 1
ATOM 4949 N N . GLN A 1 642 ? -41.559 42.806 -15.448 1.00 60.34 642 GLN A N 1
ATOM 4950 C CA . GLN A 1 642 ? -42.072 43.792 -16.403 1.00 60.34 642 GLN A CA 1
ATOM 4951 C C . GLN A 1 642 ? -41.213 43.835 -17.677 1.00 60.34 642 GLN A C 1
ATOM 4953 O O . GLN A 1 642 ? -41.749 43.846 -18.786 1.00 60.34 642 GLN A O 1
ATOM 4958 N N . ARG A 1 643 ? -39.879 43.782 -17.548 1.00 57.97 643 ARG A N 1
ATOM 4959 C CA . ARG A 1 643 ? -38.951 43.668 -18.689 1.00 57.97 643 ARG A CA 1
ATOM 4960 C C . ARG A 1 643 ? -39.092 42.319 -19.405 1.00 57.97 643 ARG A C 1
ATOM 4962 O O . ARG A 1 643 ? -39.074 42.297 -20.632 1.00 57.97 643 ARG A O 1
ATOM 4969 N N . ALA A 1 644 ? -39.314 41.223 -18.681 1.00 54.09 644 ALA A N 1
ATOM 4970 C CA . ALA A 1 644 ? -39.573 39.897 -19.246 1.00 54.09 644 ALA A CA 1
ATOM 4971 C C . ALA A 1 644 ? -40.936 39.816 -19.958 1.00 54.09 644 ALA A C 1
ATOM 4973 O O . ALA A 1 644 ? -41.019 39.244 -21.043 1.00 54.09 644 ALA A O 1
ATOM 4974 N N . LYS A 1 645 ? -41.991 40.442 -19.410 1.00 49.41 645 LYS A N 1
ATOM 4975 C CA . LYS A 1 645 ? -43.294 40.568 -20.084 1.00 49.41 645 LYS A CA 1
ATOM 4976 C C . LYS A 1 645 ? -43.203 41.441 -21.338 1.00 49.41 645 LYS A C 1
ATOM 4978 O O . LYS A 1 645 ? -43.670 41.010 -22.388 1.00 49.41 645 LYS A O 1
ATOM 4983 N N . LYS A 1 646 ? -42.521 42.595 -21.292 1.00 52.91 646 LYS A N 1
ATOM 4984 C CA . LYS A 1 646 ? -42.281 43.416 -22.498 1.00 52.91 646 LYS A CA 1
ATOM 4985 C C . LYS A 1 646 ? -41.403 42.705 -23.542 1.00 52.91 646 LYS A C 1
ATOM 4987 O O . LYS A 1 646 ? -41.669 42.842 -24.730 1.00 52.91 646 LYS A O 1
ATOM 4992 N N . ARG A 1 647 ? -40.448 41.854 -23.137 1.00 51.38 647 ARG A N 1
ATOM 4993 C CA . ARG A 1 647 ? -39.674 40.982 -24.051 1.00 51.38 647 ARG A CA 1
ATOM 4994 C C . ARG A 1 647 ? -40.446 39.777 -24.621 1.00 51.38 647 ARG A C 1
ATOM 4996 O O . ARG A 1 647 ? -39.895 39.076 -25.462 1.00 51.38 647 ARG A O 1
ATOM 5003 N N . LYS A 1 648 ? -41.709 39.545 -24.236 1.00 47.44 648 LYS A N 1
ATOM 5004 C CA . LYS A 1 648 ? -42.601 38.537 -24.852 1.00 47.44 648 LYS A CA 1
ATOM 5005 C C . LYS A 1 648 ? -43.782 39.135 -25.632 1.00 47.44 648 LYS A C 1
ATOM 5007 O O . LYS A 1 648 ? -44.691 38.405 -26.008 1.00 47.44 648 LYS A O 1
ATOM 5012 N N . LEU A 1 649 ? -43.757 40.441 -25.908 1.00 47.16 649 LEU A N 1
ATOM 5013 C CA . LEU A 1 649 ? -44.828 41.164 -26.610 1.00 47.16 649 LEU A CA 1
ATOM 5014 C C . LEU A 1 649 ? -44.292 42.067 -27.741 1.00 47.16 649 LEU A C 1
ATOM 5016 O O . LEU A 1 649 ? -44.867 43.106 -28.045 1.00 47.16 649 LEU A O 1
ATOM 5020 N N . GLY A 1 650 ? -43.173 41.662 -28.356 1.00 45.75 650 GLY A N 1
ATOM 5021 C CA . GLY A 1 650 ? -42.460 42.442 -29.377 1.00 45.75 650 GLY A CA 1
ATOM 5022 C C . GLY A 1 650 ? -41.641 41.609 -30.370 1.00 45.75 650 GLY A C 1
ATOM 5023 O O . GLY A 1 650 ? -40.571 42.049 -30.771 1.00 45.75 650 GLY A O 1
ATOM 5024 N N . VAL A 1 651 ? -42.101 40.401 -30.732 1.00 39.97 651 VAL A N 1
ATOM 5025 C CA . VAL A 1 651 ? -41.506 39.579 -31.814 1.00 39.97 651 VAL A CA 1
ATOM 5026 C C . VAL A 1 651 ? -42.604 38.933 -32.678 1.00 39.97 651 VAL A C 1
ATOM 5028 O O . VAL A 1 651 ? -42.815 37.723 -32.675 1.00 39.97 651 VAL A O 1
ATOM 5031 N N . ARG A 1 652 ? -43.328 39.777 -33.416 1.00 35.88 652 ARG A N 1
ATOM 5032 C CA . ARG A 1 652 ? -44.031 39.484 -34.682 1.00 35.88 652 ARG A CA 1
ATOM 5033 C C . ARG A 1 652 ? -43.971 40.788 -35.492 1.00 35.88 652 ARG A C 1
ATOM 5035 O O . ARG A 1 652 ? -44.141 41.841 -34.887 1.00 35.88 652 ARG A O 1
ATOM 5042 N N . HIS A 1 653 ? -43.709 40.697 -36.803 1.00 32.41 653 HIS A N 1
ATOM 5043 C CA . HIS A 1 653 ? -42.964 41.698 -37.607 1.00 32.41 653 HIS A CA 1
ATOM 5044 C C . HIS A 1 653 ? -41.474 41.740 -37.186 1.00 32.41 653 HIS A C 1
ATOM 5046 O O . HIS A 1 653 ? -41.183 42.150 -36.069 1.00 32.41 653 HIS A O 1
ATOM 5052 N N . ALA A 1 654 ? -40.467 41.209 -37.895 1.00 28.66 654 ALA A N 1
ATOM 5053 C CA . ALA A 1 654 ? -40.247 40.746 -39.281 1.00 28.66 654 ALA A CA 1
ATOM 5054 C C . ALA A 1 654 ? -39.647 41.777 -40.265 1.00 28.66 654 ALA A C 1
ATOM 5056 O O . ALA A 1 654 ? -40.237 42.826 -40.499 1.00 28.66 654 ALA A O 1
ATOM 5057 N N . SER A 1 655 ? -38.568 41.343 -40.943 1.00 28.38 655 SER A N 1
ATOM 5058 C CA . SER A 1 655 ? -37.980 41.854 -42.207 1.00 28.38 655 SER A CA 1
ATOM 5059 C C . SER A 1 655 ? -37.357 43.267 -42.248 1.00 28.38 655 SER A C 1
ATOM 5061 O O . SER A 1 655 ? -37.638 44.092 -41.391 1.00 28.38 655 SER A O 1
ATOM 5063 N N . ALA A 1 656 ? -36.535 43.499 -43.293 1.00 26.72 656 ALA A N 1
ATOM 5064 C CA . ALA A 1 656 ? -35.716 44.695 -43.593 1.00 26.72 656 ALA A CA 1
ATOM 5065 C C . ALA A 1 656 ? -34.537 44.922 -42.604 1.00 26.72 656 ALA A C 1
ATOM 5067 O O . ALA A 1 656 ? -34.715 44.871 -41.395 1.00 26.72 656 ALA A O 1
ATOM 5068 N N . ALA A 1 657 ? -33.268 44.917 -43.041 1.00 27.64 657 ALA A N 1
ATOM 5069 C CA . ALA A 1 657 ? -32.554 45.925 -43.852 1.00 27.64 657 ALA A CA 1
ATOM 5070 C C . ALA A 1 657 ? -32.331 47.236 -43.071 1.00 27.64 657 ALA A C 1
ATOM 5072 O O . ALA A 1 657 ? -33.263 47.729 -42.454 1.00 27.64 657 ALA A O 1
ATOM 5073 N N . SER A 1 658 ? -31.186 47.915 -43.066 1.00 26.53 658 SER A N 1
ATOM 5074 C CA . SER A 1 658 ? -29.804 47.763 -43.564 1.00 26.53 658 SER A CA 1
ATOM 5075 C C . SER A 1 658 ? -29.136 49.140 -43.301 1.00 26.53 658 SER A C 1
ATOM 5077 O O . SER A 1 658 ? -29.804 50.036 -42.792 1.00 26.53 658 SER A O 1
ATOM 5079 N N . SER A 1 659 ? -27.896 49.354 -43.762 1.00 26.17 659 SER A N 1
ATOM 5080 C CA . SER A 1 659 ? -27.303 50.693 -44.003 1.00 26.17 659 SER A CA 1
ATOM 5081 C C . SER A 1 659 ? -26.849 51.545 -42.794 1.00 26.17 659 SER A C 1
ATOM 5083 O O . SER A 1 659 ? -27.625 51.797 -41.883 1.00 26.17 659 SER A O 1
ATOM 5085 N N . ALA A 1 660 ? -25.651 52.133 -42.950 1.00 28.23 660 ALA A N 1
ATOM 5086 C CA . ALA A 1 660 ? -25.228 53.467 -42.473 1.00 28.23 660 ALA A CA 1
ATOM 5087 C C . ALA A 1 660 ? -25.096 53.760 -40.952 1.00 28.23 660 ALA A C 1
ATOM 5089 O O . ALA A 1 660 ? -25.781 53.168 -40.128 1.00 28.23 660 ALA A O 1
ATOM 5090 N N . ASP A 1 661 ? -24.289 54.737 -40.507 1.00 28.08 661 ASP A N 1
ATOM 5091 C CA . ASP A 1 661 ? -23.033 55.346 -41.021 1.00 28.08 661 ASP A CA 1
ATOM 5092 C C . ASP A 1 661 ? -22.440 56.259 -39.908 1.00 28.08 661 ASP A C 1
ATOM 5094 O O . ASP A 1 661 ? -23.169 56.654 -38.999 1.00 28.08 661 ASP A O 1
ATOM 5098 N N . GLY A 1 662 ? -21.154 56.630 -39.993 1.00 27.42 662 GLY A N 1
ATOM 5099 C CA . GLY A 1 662 ? -20.496 57.643 -39.145 1.00 27.42 662 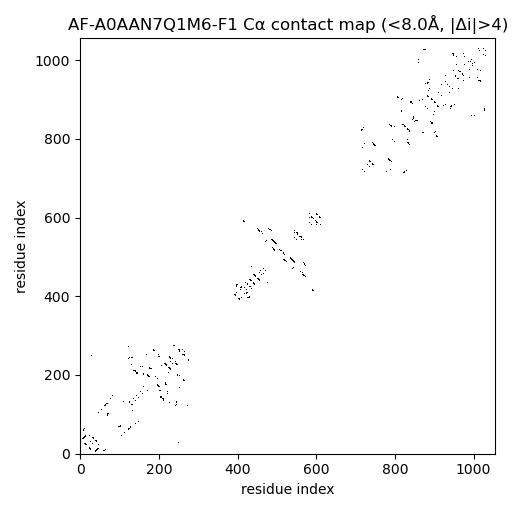GLY A CA 1
ATOM 5100 C C . GLY A 1 662 ? -20.164 57.198 -37.704 1.00 27.42 662 GLY A C 1
ATOM 5101 O O . GLY A 1 662 ? -20.830 56.353 -37.118 1.00 27.42 662 GLY A O 1
ATOM 5102 N N . GLY A 1 663 ? -19.113 57.691 -37.039 1.00 26.52 663 GLY A N 1
ATOM 5103 C CA . GLY A 1 663 ? -18.224 58.819 -37.356 1.00 26.52 663 GLY A CA 1
ATOM 5104 C C . GLY A 1 663 ? -18.630 60.084 -36.580 1.00 26.52 663 GLY A C 1
ATOM 5105 O O . GLY A 1 663 ? -19.715 60.600 -36.805 1.00 26.52 663 GLY A O 1
ATOM 5106 N N . GLY A 1 664 ? -17.828 60.631 -35.660 1.00 26.25 664 GLY A N 1
ATOM 5107 C CA . GLY A 1 664 ? -16.503 60.203 -35.186 1.00 26.25 664 GLY A CA 1
ATOM 5108 C C . GLY A 1 664 ? -16.102 60.917 -33.879 1.00 26.25 664 GLY A C 1
ATOM 5109 O O . GLY A 1 664 ? -16.965 61.393 -33.149 1.00 26.25 664 GLY A O 1
ATOM 5110 N N . GLY A 1 665 ? -14.797 60.968 -33.578 1.00 24.86 665 GLY A N 1
ATOM 5111 C CA . GLY A 1 665 ? -14.227 61.781 -32.485 1.00 24.86 665 GLY A CA 1
ATOM 5112 C C . GLY A 1 665 ? -13.976 63.242 -32.921 1.00 24.86 665 GLY A C 1
ATOM 5113 O O . GLY A 1 665 ? -14.822 63.773 -33.640 1.00 24.86 665 GLY A O 1
ATOM 5114 N N . PRO A 1 666 ? -12.817 63.880 -32.614 1.00 44.31 666 PRO A N 1
ATOM 5115 C CA . PRO A 1 666 ? -11.617 63.336 -31.948 1.00 44.31 666 PRO A CA 1
ATOM 5116 C C . PRO A 1 666 ? -10.898 64.329 -30.982 1.00 44.31 666 PRO A C 1
ATOM 5118 O O . PRO A 1 666 ? -11.457 65.353 -30.608 1.00 44.31 666 PRO A O 1
ATOM 5121 N N . ALA A 1 667 ? -9.612 64.037 -30.705 1.00 28.17 667 ALA A N 1
ATOM 5122 C CA . ALA A 1 667 ? -8.500 64.992 -30.494 1.00 28.17 667 ALA A CA 1
ATOM 5123 C C . ALA A 1 667 ? -8.346 65.690 -29.119 1.00 28.17 667 ALA A C 1
ATOM 5125 O O . ALA A 1 667 ? -9.328 66.046 -28.481 1.00 28.17 667 ALA A O 1
ATOM 5126 N N . HIS A 1 668 ? -7.132 65.977 -28.615 1.00 28.70 668 HIS A N 1
ATOM 5127 C CA . HIS A 1 668 ? -5.745 65.495 -28.875 1.00 28.70 668 HIS A CA 1
ATOM 5128 C C . HIS A 1 668 ? -4.918 65.801 -27.585 1.00 28.70 668 HIS A C 1
ATOM 5130 O O . HIS A 1 668 ? -5.392 66.575 -26.758 1.00 28.70 668 HIS A O 1
ATOM 5136 N N . ILE A 1 669 ? -3.780 65.179 -27.244 1.00 27.16 669 ILE A N 1
ATOM 5137 C CA . ILE A 1 669 ? -2.361 65.428 -27.632 1.00 27.16 669 ILE A CA 1
ATOM 5138 C C . ILE A 1 669 ? -1.586 64.372 -26.781 1.00 27.16 669 ILE A C 1
ATOM 5140 O O . ILE A 1 669 ? -1.799 64.352 -25.572 1.00 27.16 669 ILE A O 1
ATOM 5144 N N . SER A 1 670 ? -0.997 63.283 -27.312 1.00 26.22 670 SER A N 1
ATOM 5145 C CA . SER A 1 670 ? 0.398 63.108 -27.815 1.00 26.22 670 SER A CA 1
ATOM 5146 C C . SER A 1 670 ? 1.495 63.484 -26.783 1.00 26.22 670 SER A C 1
ATOM 5148 O O . SER A 1 670 ? 1.322 64.452 -26.059 1.00 26.22 670 SER A O 1
ATOM 5150 N N . GLU A 1 671 ? 2.632 62.805 -26.574 1.00 26.97 671 GLU A N 1
ATOM 5151 C CA . GLU A 1 671 ? 3.473 61.778 -27.252 1.00 26.97 671 GLU A CA 1
ATOM 5152 C C . GLU A 1 671 ? 4.125 60.873 -26.140 1.00 26.97 671 GLU A C 1
ATOM 5154 O O . GLU A 1 671 ? 3.851 61.140 -24.974 1.00 26.97 671 GLU A O 1
ATOM 5159 N N . ILE A 1 672 ? 4.987 59.834 -26.248 1.00 28.75 672 ILE A N 1
ATOM 5160 C CA . ILE A 1 672 ? 5.662 58.915 -27.224 1.00 28.75 672 ILE A CA 1
ATOM 5161 C C . ILE A 1 672 ? 6.280 57.771 -26.336 1.00 28.75 672 ILE A C 1
ATOM 5163 O O . ILE A 1 672 ? 6.519 58.044 -25.163 1.00 28.75 672 ILE A O 1
ATOM 5167 N N . ARG A 1 673 ? 6.609 56.503 -26.672 1.00 26.92 673 ARG A N 1
ATOM 5168 C CA . ARG A 1 673 ? 6.582 55.549 -27.823 1.00 26.92 673 ARG A CA 1
ATOM 5169 C C . ARG A 1 673 ? 6.228 54.133 -27.248 1.00 26.92 673 ARG A C 1
ATOM 5171 O O . ARG A 1 673 ? 6.073 54.017 -26.039 1.00 26.92 673 ARG A O 1
ATOM 5178 N N . GLU A 1 674 ? 5.852 53.072 -27.979 1.00 26.83 674 GLU A N 1
ATOM 5179 C CA . GLU A 1 674 ? 6.620 52.105 -28.825 1.00 26.83 674 GLU A CA 1
ATOM 5180 C C . GLU A 1 674 ? 7.905 51.511 -28.189 1.00 26.83 674 GLU A C 1
ATOM 5182 O O . GLU A 1 674 ? 8.612 52.224 -27.488 1.00 26.83 674 GLU A O 1
ATOM 5187 N N . ILE A 1 675 ? 8.304 50.238 -28.369 1.00 27.83 675 ILE A N 1
ATOM 5188 C CA . ILE A 1 675 ? 7.918 49.117 -29.274 1.00 27.83 675 ILE A CA 1
ATOM 5189 C C . ILE A 1 675 ? 7.776 47.858 -28.374 1.00 27.83 675 ILE A C 1
ATOM 5191 O O . ILE A 1 675 ? 8.685 47.611 -27.589 1.00 27.83 675 ILE A O 1
ATOM 5195 N N . SER A 1 676 ? 6.696 47.071 -28.258 1.00 26.08 676 SER A N 1
ATOM 5196 C CA . SER A 1 676 ? 5.634 46.540 -29.144 1.00 26.08 676 SER A CA 1
ATOM 5197 C C . SER A 1 676 ? 5.933 45.171 -29.799 1.00 26.08 676 SER A C 1
ATOM 5199 O O . SER A 1 676 ? 6.880 45.003 -30.558 1.00 26.08 676 SER A O 1
ATOM 5201 N N . GLY A 1 677 ? 5.071 44.184 -29.510 1.00 23.66 677 GLY A N 1
ATOM 5202 C CA . GLY A 1 677 ? 5.072 42.842 -30.113 1.00 23.66 677 GLY A CA 1
ATOM 5203 C C . GLY A 1 677 ? 3.707 42.140 -29.968 1.00 23.66 677 GLY A C 1
ATOM 5204 O O . GLY A 1 677 ? 3.477 41.497 -28.946 1.00 23.66 677 GLY A O 1
ATOM 5205 N N . PRO A 1 678 ? 2.777 42.303 -30.933 1.00 30.30 678 PRO A N 1
ATOM 5206 C CA . PRO A 1 678 ? 1.445 41.679 -30.954 1.00 30.30 678 PRO A CA 1
ATOM 5207 C C . PRO A 1 678 ? 1.288 40.630 -32.104 1.00 30.30 678 PRO A C 1
ATOM 5209 O O . PRO A 1 678 ? 2.267 40.359 -32.799 1.00 30.30 678 PRO A O 1
ATOM 5212 N N . PRO A 1 679 ? 0.118 39.964 -32.284 1.00 44.69 679 PRO A N 1
ATOM 5213 C CA . PRO A 1 679 ? 0.121 38.526 -32.617 1.00 44.69 679 PRO A CA 1
ATOM 5214 C C . PRO A 1 679 ? -0.716 38.079 -33.849 1.00 44.69 679 PRO A C 1
ATOM 5216 O O . PRO A 1 679 ? -1.352 38.880 -34.522 1.00 44.69 679 PRO A O 1
ATOM 5219 N N . LEU A 1 680 ? -0.823 36.746 -34.006 1.00 26.94 680 LEU A N 1
ATOM 5220 C CA . LEU A 1 680 ? -1.983 35.982 -34.522 1.00 26.94 680 LEU A CA 1
ATOM 5221 C C . LEU A 1 680 ? -2.362 36.055 -36.024 1.00 26.94 680 LEU A C 1
ATOM 5223 O O . LEU A 1 680 ? -3.033 36.974 -36.481 1.00 26.94 680 LEU A O 1
ATOM 5227 N N . SER A 1 681 ? -2.166 34.939 -36.738 1.00 27.19 681 SER A N 1
ATOM 5228 C CA . SER A 1 681 ? -3.144 34.311 -37.670 1.00 27.19 681 SER A CA 1
ATOM 5229 C C . SER A 1 681 ? -2.622 32.913 -38.065 1.00 27.19 681 SER A C 1
ATOM 5231 O O . SER A 1 681 ? -1.416 32.727 -38.144 1.00 27.19 681 SER A O 1
ATOM 5233 N N . LYS A 1 682 ? -3.396 31.817 -38.124 1.00 30.81 682 LYS A N 1
ATOM 5234 C CA . LYS A 1 682 ? -4.633 31.482 -38.872 1.00 30.81 682 LYS A CA 1
ATOM 5235 C C . LYS A 1 682 ? -4.477 31.470 -40.401 1.00 30.81 682 LYS A C 1
ATOM 5237 O O . LYS A 1 682 ? -4.538 32.514 -41.036 1.00 30.81 682 LYS A O 1
ATOM 5242 N N . ALA A 1 683 ? -4.458 30.264 -40.970 1.00 24.00 683 ALA A N 1
ATOM 5243 C CA . ALA A 1 683 ? -4.779 29.974 -42.368 1.00 24.00 683 ALA A CA 1
ATOM 5244 C C . ALA A 1 683 ? -5.752 28.778 -42.434 1.00 24.00 683 ALA A C 1
ATOM 5246 O O . ALA A 1 683 ? -5.772 27.950 -41.524 1.00 24.00 683 ALA A O 1
ATOM 5247 N N . ILE A 1 684 ? -6.588 28.713 -43.478 1.00 24.14 684 ILE A N 1
ATOM 5248 C CA . ILE A 1 684 ? -7.596 27.660 -43.702 1.00 24.14 684 ILE A CA 1
ATOM 5249 C C . ILE A 1 684 ? -7.616 27.318 -45.196 1.00 24.14 684 ILE A C 1
ATOM 5251 O O . ILE A 1 684 ? -7.884 28.204 -46.001 1.00 24.14 684 ILE A O 1
ATOM 5255 N N . PHE A 1 685 ? -7.430 26.044 -45.541 1.00 25.02 685 PHE A N 1
ATOM 5256 C CA . PHE A 1 685 ? -7.832 25.428 -46.816 1.00 25.02 685 PHE A CA 1
ATOM 5257 C C . PHE A 1 685 ? -8.387 24.035 -46.461 1.00 25.02 685 PHE A C 1
ATOM 5259 O O . PHE A 1 685 ? -7.671 23.237 -45.869 1.00 25.02 685 PHE A O 1
ATOM 5266 N N . THR A 1 686 ? -9.708 23.828 -46.413 1.00 21.39 686 THR A N 1
ATOM 5267 C CA . THR A 1 686 ? -10.667 23.570 -47.516 1.00 21.39 686 THR A CA 1
ATOM 5268 C C . THR A 1 686 ? -10.555 22.176 -48.145 1.00 21.39 686 THR A C 1
ATOM 5270 O O . THR A 1 686 ? -9.487 21.596 -48.290 1.00 21.39 686 THR A O 1
ATOM 5273 N N . THR A 1 687 ? -11.721 21.602 -48.441 1.00 22.23 687 THR A N 1
ATOM 5274 C CA . THR A 1 687 ? -11.930 20.190 -48.779 1.00 22.23 687 THR A CA 1
ATOM 5275 C C . THR A 1 687 ? -11.728 19.883 -50.262 1.00 22.23 687 THR A C 1
ATOM 5277 O O . THR A 1 687 ? -11.894 20.739 -51.128 1.00 22.23 687 THR A O 1
ATOM 5280 N N . SER A 1 688 ? -11.473 18.612 -50.580 1.00 23.44 688 SER A N 1
ATOM 5281 C CA . SER A 1 688 ? -11.704 18.049 -51.916 1.00 23.44 688 SER A CA 1
ATOM 5282 C C . SER A 1 688 ? -12.161 16.598 -51.793 1.00 23.44 688 SER A C 1
ATOM 5284 O O . SER A 1 688 ? -11.492 15.776 -51.174 1.00 23.44 688 SER A O 1
ATOM 5286 N N . THR A 1 689 ? -13.341 16.301 -52.334 1.00 23.56 689 THR A N 1
ATOM 5287 C CA . THR A 1 689 ? -14.034 15.014 -52.175 1.00 23.56 689 THR A CA 1
ATOM 5288 C C . THR A 1 689 ? -13.905 14.181 -53.445 1.00 23.56 689 THR A C 1
ATOM 5290 O O . THR A 1 689 ? -14.197 14.679 -54.528 1.00 23.56 689 THR A O 1
ATOM 5293 N N . THR A 1 690 ? -13.578 12.894 -53.325 1.00 24.31 690 THR A N 1
ATOM 5294 C CA . THR A 1 690 ? -13.893 11.893 -54.358 1.00 24.31 690 THR A CA 1
ATOM 5295 C C . THR A 1 690 ? -14.437 10.630 -53.695 1.00 24.31 690 THR A C 1
ATOM 5297 O O . THR A 1 690 ? -13.919 10.178 -52.678 1.00 24.31 690 THR A O 1
ATOM 5300 N N . ASN A 1 691 ? -15.531 10.098 -54.242 1.00 25.73 691 ASN A N 1
ATOM 5301 C CA . ASN A 1 691 ? -16.230 8.933 -53.702 1.00 25.73 691 ASN A CA 1
ATOM 5302 C C . ASN A 1 691 ? -15.797 7.665 -54.439 1.00 25.73 691 ASN A C 1
ATOM 5304 O O . ASN A 1 691 ? -15.812 7.669 -55.666 1.00 25.73 691 ASN A O 1
ATOM 5308 N N . TYR A 1 692 ? -15.607 6.561 -53.714 1.00 24.67 692 TYR A N 1
ATOM 5309 C CA . TYR A 1 692 ? -15.989 5.231 -54.197 1.00 24.67 692 TYR A CA 1
ATOM 5310 C C . TYR A 1 692 ? -16.464 4.360 -53.027 1.00 24.67 692 TYR A C 1
ATOM 5312 O O . TYR A 1 692 ? -15.800 4.256 -52.001 1.00 24.67 692 TYR A O 1
ATOM 5320 N N . SER A 1 693 ? -17.631 3.739 -53.189 1.00 24.28 693 SER A N 1
ATOM 5321 C CA . SER A 1 693 ? -18.150 2.678 -52.313 1.00 24.28 693 SER A CA 1
ATOM 5322 C C . SER A 1 693 ? -18.052 1.332 -53.036 1.00 24.28 693 SER A C 1
ATOM 5324 O O . SER A 1 693 ? -17.984 1.315 -54.267 1.00 24.28 693 SER A O 1
ATOM 5326 N N . PRO A 1 694 ? -18.136 0.207 -52.305 1.00 30.47 694 PRO A N 1
ATOM 5327 C CA . PRO A 1 694 ? -19.299 -0.648 -52.564 1.00 30.47 694 PRO A CA 1
ATOM 5328 C C . PRO A 1 694 ? -19.918 -1.334 -51.323 1.00 30.47 694 PRO A C 1
ATOM 5330 O O . PRO A 1 694 ? -19.270 -2.083 -50.605 1.00 30.47 694 PRO A O 1
ATOM 5333 N N . THR A 1 695 ? -21.225 -1.103 -51.162 1.00 24.34 695 THR A N 1
ATOM 5334 C CA . THR A 1 695 ? -22.293 -2.043 -50.732 1.00 24.34 695 THR A CA 1
ATOM 5335 C C . THR A 1 695 ? -22.090 -3.075 -49.604 1.00 24.34 695 THR A C 1
ATOM 5337 O O . THR A 1 695 ? -21.401 -4.080 -49.739 1.00 24.34 695 THR A O 1
ATOM 5340 N N . ILE A 1 696 ? -22.943 -2.911 -48.588 1.00 28.83 696 ILE A N 1
ATOM 5341 C CA . ILE A 1 696 ? -23.415 -3.896 -47.595 1.00 28.83 696 ILE A CA 1
ATOM 5342 C C . ILE A 1 696 ? -24.202 -5.061 -48.247 1.00 28.83 696 ILE A C 1
ATOM 5344 O O . ILE A 1 696 ? -25.005 -4.801 -49.145 1.00 28.83 696 ILE A O 1
ATOM 5348 N N . PRO A 1 697 ? -24.123 -6.293 -47.702 1.00 24.50 697 PRO A N 1
ATOM 5349 C CA . PRO A 1 697 ? -25.227 -7.265 -47.673 1.00 24.50 697 PRO A CA 1
ATOM 5350 C C . PRO A 1 697 ? -25.895 -7.312 -46.281 1.00 24.50 697 PRO A C 1
ATOM 5352 O O . PRO A 1 697 ? -25.219 -7.227 -45.257 1.00 24.50 697 PRO A O 1
ATOM 5355 N N . SER A 1 698 ? -27.225 -7.423 -46.218 1.00 25.62 698 SER A N 1
ATOM 5356 C CA . SER A 1 698 ? -28.016 -7.140 -45.008 1.00 25.62 698 SER A CA 1
ATOM 5357 C C . SER A 1 698 ? -28.709 -8.357 -44.374 1.00 25.62 698 SER A C 1
ATOM 5359 O O . SER A 1 698 ? -29.312 -9.147 -45.085 1.00 25.62 698 SER A O 1
ATOM 5361 N N . TYR A 1 699 ? -28.684 -8.405 -43.030 1.00 25.77 699 TYR A N 1
ATOM 5362 C CA . TYR A 1 699 ? -29.712 -8.889 -42.073 1.00 25.77 699 TYR A CA 1
ATOM 5363 C C . TYR A 1 699 ? -30.532 -10.178 -42.360 1.00 25.77 699 TYR A C 1
ATOM 5365 O O . TYR A 1 699 ? -31.094 -10.378 -43.431 1.00 25.77 699 TYR A O 1
ATOM 5373 N N . PRO A 1 700 ? -30.789 -10.983 -41.310 1.00 28.66 700 PRO A N 1
ATOM 5374 C CA . PRO A 1 700 ? -32.016 -10.734 -40.536 1.00 28.66 700 PRO A CA 1
ATOM 5375 C C . PRO A 1 700 ? -31.772 -10.621 -39.024 1.00 28.66 700 PRO A C 1
ATOM 5377 O O . PRO A 1 700 ? -30.856 -11.230 -38.480 1.00 28.66 700 PRO A O 1
ATOM 5380 N N . SER A 1 701 ? -32.603 -9.839 -38.326 1.00 30.16 701 SER A N 1
ATOM 5381 C CA . SER A 1 701 ? -32.552 -9.738 -36.864 1.00 30.16 701 SER A CA 1
ATOM 5382 C C . SER A 1 701 ? -33.490 -10.747 -36.200 1.00 30.16 701 SER A C 1
ATOM 5384 O O . SER A 1 701 ? -34.658 -10.869 -36.567 1.00 30.16 701 SER A O 1
ATOM 5386 N N . SER A 1 702 ? -33.002 -11.419 -35.159 1.00 22.75 702 SER A N 1
ATOM 5387 C CA . SER A 1 702 ? -33.836 -12.106 -34.172 1.00 22.75 702 SER A CA 1
ATOM 5388 C C . SER A 1 702 ? -33.728 -11.374 -32.839 1.00 22.75 702 SER A C 1
ATOM 5390 O O . SER A 1 702 ? -32.663 -11.359 -32.221 1.00 22.75 702 SER A O 1
ATOM 5392 N N . LYS A 1 703 ? -34.829 -10.770 -32.381 1.00 34.00 703 LYS A N 1
ATOM 5393 C CA . LYS A 1 703 ? -34.948 -10.353 -30.981 1.00 34.00 703 LYS A CA 1
ATOM 5394 C C . LYS A 1 703 ? -35.081 -11.600 -30.109 1.00 34.00 703 LYS A C 1
ATOM 5396 O O . LYS A 1 703 ? -36.113 -12.253 -30.191 1.00 34.00 703 LYS A O 1
ATOM 5401 N N . CYS A 1 704 ? -34.078 -11.838 -29.277 1.00 21.77 704 CYS A N 1
ATOM 5402 C CA . CYS A 1 704 ? -34.166 -12.535 -27.997 1.00 21.77 704 CYS A CA 1
ATOM 5403 C C . CYS A 1 704 ? -33.062 -11.915 -27.128 1.00 21.77 704 CYS A C 1
ATOM 5405 O O . CYS A 1 704 ? -31.907 -11.949 -27.536 1.00 21.77 704 CYS A O 1
ATOM 5407 N N . ASP A 1 705 ? -33.238 -11.368 -25.941 1.00 24.00 705 ASP A N 1
ATOM 5408 C CA . ASP A 1 705 ? -34.331 -10.781 -25.167 1.00 24.00 705 ASP A CA 1
ATOM 5409 C C . ASP A 1 705 ? -33.611 -10.199 -23.923 1.00 24.00 705 ASP A C 1
ATOM 5411 O O . ASP A 1 705 ? -32.410 -10.423 -23.728 1.00 24.00 705 ASP A O 1
ATOM 5415 N N . LEU A 1 706 ? -34.287 -9.411 -23.092 1.00 35.44 706 LEU A N 1
ATOM 5416 C CA . LEU A 1 706 ? -33.679 -8.867 -21.872 1.00 35.44 706 LEU A CA 1
ATOM 5417 C C . LEU A 1 706 ? -33.694 -9.923 -20.749 1.00 35.44 706 LEU A C 1
ATOM 5419 O O . LEU A 1 706 ? -34.768 -10.449 -20.487 1.00 35.44 706 LEU A O 1
ATOM 5423 N N . GLU A 1 707 ? -32.561 -10.180 -20.071 1.00 28.55 707 GLU A N 1
ATOM 5424 C CA . GLU A 1 707 ? -32.411 -10.177 -18.590 1.00 28.55 707 GLU A CA 1
ATOM 5425 C C . GLU A 1 707 ? -31.101 -10.824 -18.070 1.00 28.55 707 GLU A C 1
ATOM 5427 O O . GLU A 1 707 ? -30.519 -11.708 -18.689 1.00 28.55 707 GLU A O 1
ATOM 5432 N N . ASN A 1 708 ? -30.657 -10.345 -16.899 1.00 33.53 708 ASN A N 1
ATOM 5433 C CA . ASN A 1 708 ? -29.721 -10.951 -15.936 1.00 33.53 708 ASN A CA 1
ATOM 5434 C C . ASN A 1 708 ? -28.490 -11.736 -16.443 1.00 33.53 708 ASN A C 1
ATOM 5436 O O . ASN A 1 708 ? -28.417 -12.958 -16.345 1.00 33.53 708 ASN A O 1
ATOM 5440 N N . GLY A 1 709 ? -27.425 -10.993 -16.753 1.00 33.91 709 GLY A N 1
ATOM 5441 C CA . GLY A 1 709 ? -26.059 -11.378 -16.379 1.00 33.91 709 GLY A CA 1
ATOM 5442 C C . GLY A 1 709 ? -25.491 -10.321 -15.426 1.00 33.91 709 GLY A C 1
ATOM 5443 O O . GLY A 1 709 ? -25.617 -9.129 -15.706 1.00 33.91 709 GLY A O 1
ATOM 5444 N N . SER A 1 710 ? -24.897 -10.707 -14.292 1.00 43.03 710 SER A N 1
ATOM 5445 C CA . SER A 1 710 ? -24.295 -9.732 -13.371 1.00 43.03 710 SER A CA 1
ATOM 5446 C C . SER A 1 710 ? -22.965 -9.227 -13.931 1.00 43.03 710 SER A C 1
ATOM 5448 O O . SER A 1 710 ? -21.983 -9.964 -13.934 1.00 43.03 710 SER A O 1
ATOM 5450 N N . THR A 1 711 ? -22.915 -7.982 -14.401 1.00 42.28 711 THR A N 1
ATOM 5451 C CA . THR A 1 711 ? -21.686 -7.368 -14.923 1.00 42.28 711 THR A CA 1
ATOM 5452 C C . THR A 1 711 ? -20.879 -6.701 -13.811 1.00 42.28 711 THR A C 1
ATOM 5454 O O . THR A 1 711 ? -21.387 -5.792 -13.151 1.00 42.28 711 THR A O 1
ATOM 5457 N N . TYR A 1 712 ? -19.608 -7.071 -13.648 1.00 49.34 712 TYR A N 1
ATOM 5458 C CA . TYR A 1 712 ? -18.665 -6.364 -12.774 1.00 49.34 712 TYR A CA 1
ATOM 5459 C C . TYR A 1 712 ? -17.818 -5.431 -13.645 1.00 49.34 712 TYR A C 1
ATOM 5461 O O . TYR A 1 712 ? -17.202 -5.893 -14.597 1.00 49.34 712 TYR A O 1
ATOM 5469 N N . PHE A 1 713 ? -17.878 -4.113 -13.417 1.00 58.09 713 PHE A N 1
ATOM 5470 C CA . PHE A 1 713 ? -17.272 -3.084 -14.293 1.00 58.09 713 PHE A CA 1
ATOM 5471 C C . PHE A 1 713 ? -17.574 -3.234 -15.808 1.00 58.09 713 PHE A C 1
ATOM 5473 O O . PHE A 1 713 ? -16.837 -2.746 -16.656 1.00 58.09 713 PHE A O 1
ATOM 5480 N N . GLY A 1 714 ? -18.684 -3.892 -16.166 1.00 65.25 714 GLY A N 1
ATOM 5481 C CA . GLY A 1 714 ? -19.081 -4.130 -17.560 1.00 65.25 714 GLY A CA 1
ATOM 5482 C C . GLY A 1 714 ? -18.509 -5.397 -18.215 1.00 65.25 714 GLY A C 1
ATOM 5483 O O . GLY A 1 714 ? -18.897 -5.692 -19.343 1.00 65.25 714 GLY A O 1
ATOM 5484 N N . VAL A 1 715 ? -17.656 -6.174 -17.533 1.00 73.00 715 VAL A N 1
ATOM 5485 C CA . VAL A 1 715 ? -17.223 -7.510 -17.994 1.00 73.00 715 VAL A CA 1
ATOM 5486 C C . VAL A 1 715 ? -18.070 -8.638 -17.395 1.00 73.00 715 VAL A C 1
ATOM 5488 O O . VAL A 1 715 ? -18.818 -8.443 -16.430 1.00 73.00 715 VAL A O 1
ATOM 5491 N N . GLN A 1 716 ? -17.983 -9.822 -18.010 1.00 81.94 716 GLN A N 1
ATOM 5492 C CA . GLN A 1 716 ? -18.707 -11.020 -17.589 1.00 81.94 716 GLN A CA 1
ATOM 5493 C C . GLN A 1 716 ? -18.207 -11.502 -16.221 1.00 81.94 716 GLN A C 1
ATOM 5495 O O . GLN A 1 716 ? -17.003 -11.634 -16.002 1.00 81.94 716 GLN A O 1
ATOM 5500 N N . VAL A 1 717 ? -19.135 -11.803 -15.311 1.00 81.44 717 VAL A N 1
ATOM 5501 C CA . VAL A 1 717 ? -18.816 -12.539 -14.083 1.00 81.44 717 VAL A CA 1
ATOM 5502 C C . VAL A 1 717 ? -18.968 -14.031 -14.355 1.00 81.44 717 VAL A C 1
ATOM 5504 O O . VAL A 1 717 ? -20.041 -14.485 -14.750 1.00 81.44 717 VAL A O 1
ATOM 5507 N N . PHE A 1 718 ? -17.890 -14.774 -14.137 1.00 81.94 718 PHE A N 1
ATOM 5508 C CA . PHE A 1 718 ? -17.856 -16.232 -14.179 1.00 81.94 718 PHE A CA 1
ATOM 5509 C C . PHE A 1 718 ? -18.066 -16.812 -12.775 1.00 81.94 718 PHE A C 1
ATOM 5511 O O . PHE A 1 718 ? -17.699 -16.193 -11.769 1.00 81.94 718 PHE A O 1
ATOM 5518 N N . SER A 1 719 ? -18.648 -18.009 -12.705 1.00 81.19 719 SER A N 1
ATOM 5519 C CA . SER A 1 719 ? -18.677 -18.785 -11.456 1.00 81.19 719 SER A CA 1
ATOM 5520 C C . SER A 1 719 ? -17.324 -19.467 -11.221 1.00 81.19 719 SER A C 1
ATOM 5522 O O . SER A 1 719 ? -16.581 -19.708 -12.173 1.00 81.19 719 SER A O 1
ATOM 5524 N N . TYR A 1 720 ? -16.963 -19.760 -9.966 1.00 84.25 720 TYR A N 1
ATOM 5525 C CA . TYR A 1 720 ? -15.695 -20.450 -9.703 1.00 84.25 720 TYR A CA 1
ATOM 5526 C C . TYR A 1 720 ? -15.750 -21.873 -10.264 1.00 84.25 720 TYR A C 1
ATOM 5528 O O . TYR A 1 720 ? -14.832 -22.312 -10.945 1.00 84.25 720 TYR A O 1
ATOM 5536 N N . GLU A 1 721 ? -16.863 -22.560 -10.031 1.00 82.12 721 GLU A N 1
ATOM 5537 C CA . GLU A 1 721 ? -17.112 -23.966 -10.351 1.00 82.12 721 GLU A CA 1
ATOM 5538 C C . GLU A 1 721 ? -17.038 -24.224 -11.870 1.00 82.12 721 GLU A C 1
ATOM 5540 O O . GLU A 1 721 ? -16.556 -25.259 -12.320 1.00 82.12 721 GLU A O 1
ATOM 5545 N N . GLU A 1 722 ? -17.447 -23.242 -12.674 1.00 80.88 722 GLU A N 1
ATOM 5546 C CA . GLU A 1 722 ? -17.316 -23.222 -14.135 1.00 80.88 722 GLU A CA 1
ATOM 5547 C C . GLU A 1 722 ? -15.856 -23.124 -14.605 1.00 80.88 722 GLU A C 1
ATOM 5549 O O . GLU A 1 722 ? -15.474 -23.775 -15.582 1.00 80.88 722 GLU A O 1
ATOM 5554 N N . LEU A 1 723 ? -15.028 -22.332 -13.916 1.00 86.56 723 LEU A N 1
ATOM 5555 C CA . LEU A 1 723 ? -13.602 -22.184 -14.220 1.00 86.56 723 LEU A CA 1
ATOM 5556 C C . LEU A 1 723 ? -12.780 -23.359 -13.667 1.00 86.56 723 LEU A C 1
ATOM 5558 O O . LEU A 1 723 ? -11.834 -23.803 -14.318 1.00 86.56 723 LEU A O 1
ATOM 5562 N N . GLU A 1 724 ? -13.184 -23.916 -12.526 1.00 87.62 724 GLU A N 1
ATOM 5563 C CA . GLU A 1 724 ? -12.702 -25.184 -11.974 1.00 87.62 724 GLU A CA 1
ATOM 5564 C C . GLU A 1 724 ? -12.950 -26.324 -12.978 1.00 87.62 724 GLU A C 1
ATOM 5566 O O . GLU A 1 724 ? -12.002 -26.986 -13.398 1.00 87.62 724 GLU A O 1
ATOM 5571 N N . GLU A 1 725 ? -14.175 -26.478 -13.494 1.00 84.69 725 GLU A N 1
ATOM 5572 C CA . GLU A 1 725 ? -14.489 -27.456 -14.547 1.00 84.69 725 GLU A CA 1
ATOM 5573 C C . GLU A 1 725 ? -13.673 -27.205 -15.831 1.00 84.69 725 GLU A C 1
ATOM 5575 O O . GLU A 1 725 ? -13.058 -28.128 -16.376 1.00 84.69 725 GLU A O 1
ATOM 5580 N N . ALA A 1 726 ? -13.622 -25.957 -16.315 1.00 85.81 726 ALA A N 1
ATOM 5581 C CA . ALA A 1 726 ? -12.938 -25.610 -17.562 1.00 85.81 726 ALA A CA 1
ATOM 5582 C C . ALA A 1 726 ? -11.413 -25.825 -17.505 1.00 85.81 726 ALA A C 1
ATOM 5584 O O . ALA A 1 726 ? -10.814 -26.147 -18.536 1.00 85.81 726 ALA A O 1
ATOM 5585 N N . THR A 1 727 ? -10.792 -25.672 -16.330 1.00 88.06 727 THR A N 1
ATOM 5586 C CA . THR A 1 727 ? -9.360 -25.936 -16.073 1.00 88.06 727 THR A CA 1
ATOM 5587 C C . THR A 1 727 ? -9.077 -27.370 -15.603 1.00 88.06 727 THR A C 1
ATOM 5589 O O . THR A 1 727 ? -7.918 -27.723 -15.382 1.00 88.06 727 THR A O 1
ATOM 5592 N N . GLN A 1 728 ? -10.107 -28.220 -15.494 1.00 87.38 728 GLN A N 1
ATOM 5593 C CA . GLN A 1 728 ? -10.036 -29.581 -14.945 1.00 87.38 728 GLN A CA 1
ATOM 5594 C C . GLN A 1 728 ? -9.456 -29.620 -13.521 1.00 87.38 728 GLN A C 1
ATOM 5596 O O . GLN A 1 728 ? -8.510 -30.357 -13.250 1.00 87.38 728 GLN A O 1
ATOM 5601 N N . ASN A 1 729 ? -10.039 -28.816 -12.632 1.00 88.25 729 ASN A N 1
ATOM 5602 C CA . ASN A 1 729 ? -9.642 -28.601 -11.241 1.00 88.25 729 ASN A CA 1
ATOM 5603 C C . ASN A 1 729 ? -8.216 -28.031 -11.126 1.00 88.25 729 ASN A C 1
ATOM 5605 O O . ASN A 1 729 ? -7.400 -28.547 -10.366 1.00 88.25 729 ASN A O 1
ATOM 5609 N N . PHE A 1 730 ? -7.911 -26.989 -11.914 1.00 88.75 730 PHE A N 1
ATOM 5610 C CA . PHE A 1 730 ? -6.598 -26.322 -11.957 1.00 88.75 730 PHE A CA 1
ATOM 5611 C C . PHE A 1 730 ? -5.430 -27.304 -12.149 1.00 88.75 730 PHE A C 1
ATOM 5613 O O . PHE A 1 730 ? -4.409 -27.247 -11.465 1.00 88.75 730 PHE A O 1
ATOM 5620 N N . ASN A 1 731 ? -5.599 -28.243 -13.086 1.00 87.62 731 ASN A N 1
ATOM 5621 C CA . ASN A 1 731 ? -4.632 -29.307 -13.344 1.00 87.62 731 ASN A CA 1
ATOM 5622 C C . ASN A 1 731 ? -3.258 -28.723 -13.754 1.00 87.62 731 ASN A C 1
ATOM 5624 O O . ASN A 1 731 ? -3.205 -28.004 -14.754 1.00 87.62 731 ASN A O 1
ATOM 5628 N N . PRO A 1 732 ? -2.141 -29.074 -13.084 1.00 87.94 732 PRO A N 1
ATOM 5629 C CA . PRO A 1 732 ? -0.801 -28.611 -13.464 1.00 87.94 732 PRO A CA 1
ATOM 5630 C C . PRO A 1 732 ? -0.397 -28.947 -14.910 1.00 87.94 732 PRO A C 1
ATOM 5632 O O . PRO A 1 732 ? 0.353 -28.208 -15.534 1.00 87.94 732 PRO A O 1
ATOM 5635 N N . ALA A 1 733 ? -0.950 -30.007 -15.513 1.00 88.94 733 ALA A N 1
ATOM 5636 C CA . ALA A 1 733 ? -0.738 -30.319 -16.933 1.00 88.94 733 ALA A CA 1
ATOM 5637 C C . ALA A 1 733 ? -1.431 -29.335 -17.909 1.00 88.94 733 ALA A C 1
ATOM 5639 O O . ALA A 1 733 ? -1.288 -29.470 -19.124 1.00 88.94 733 ALA A O 1
ATOM 5640 N N . ARG A 1 734 ? -2.200 -28.368 -17.390 1.00 87.31 734 ARG A N 1
ATOM 5641 C CA . ARG A 1 734 ? -2.801 -27.234 -18.112 1.00 87.31 734 ARG A CA 1
ATOM 5642 C C . ARG A 1 734 ? -2.175 -25.892 -17.733 1.00 87.31 734 ARG A C 1
ATOM 5644 O O . ARG A 1 734 ? -2.673 -24.862 -18.182 1.00 87.31 734 ARG A O 1
ATOM 5651 N N . GLU A 1 735 ? -1.131 -25.882 -16.913 1.00 90.00 735 GLU A N 1
ATOM 5652 C CA . GLU A 1 735 ? -0.387 -24.668 -16.596 1.00 90.00 735 GLU A CA 1
ATOM 5653 C C . GLU A 1 735 ? 0.264 -24.101 -17.869 1.00 90.00 735 GLU A C 1
ATOM 5655 O O . GLU A 1 735 ? 0.965 -24.801 -18.602 1.00 90.00 735 GLU A O 1
ATOM 5660 N N . LEU A 1 736 ? -0.010 -22.829 -18.150 1.00 85.00 736 LEU A N 1
ATOM 5661 C CA . LEU A 1 736 ? 0.569 -22.065 -19.257 1.00 85.00 736 LEU A CA 1
ATOM 5662 C C . LEU A 1 736 ? 1.812 -21.288 -18.810 1.00 85.00 736 LEU A C 1
ATOM 5664 O O . LEU A 1 736 ? 2.695 -21.021 -19.622 1.00 85.00 736 LEU A O 1
ATOM 5668 N N . GLY A 1 737 ? 1.883 -20.954 -17.523 1.00 79.25 737 GLY A N 1
ATOM 5669 C CA . GLY A 1 737 ? 3.037 -20.351 -16.874 1.00 79.25 737 GLY A CA 1
ATOM 5670 C C . GLY A 1 737 ? 2.703 -19.899 -15.456 1.00 79.25 737 GLY A C 1
ATOM 5671 O O . GLY A 1 737 ? 1.545 -19.602 -15.147 1.00 79.25 737 GLY A O 1
ATOM 5672 N N . ASP A 1 738 ? 3.731 -19.823 -14.616 1.00 73.75 738 ASP A N 1
ATOM 5673 C CA . ASP A 1 738 ? 3.639 -19.286 -13.263 1.00 73.75 738 ASP A CA 1
ATOM 5674 C C . ASP A 1 738 ? 4.372 -17.944 -13.149 1.00 73.75 738 ASP A C 1
ATOM 5676 O O . ASP A 1 738 ? 5.467 -17.762 -13.689 1.00 73.75 738 ASP A O 1
ATOM 5680 N N . GLY A 1 739 ? 3.751 -16.986 -12.463 1.00 64.25 739 GLY A N 1
ATOM 5681 C CA . GLY A 1 739 ? 4.264 -15.632 -12.289 1.00 64.25 739 GLY A CA 1
ATOM 5682 C C . GLY A 1 739 ? 4.144 -15.174 -10.841 1.00 64.25 739 GLY A C 1
ATOM 5683 O O . GLY A 1 739 ? 3.306 -15.658 -10.088 1.00 64.25 739 GLY A O 1
ATOM 5684 N N . GLY A 1 740 ? 4.939 -14.175 -10.444 1.00 59.53 740 GLY A N 1
ATOM 5685 C CA . GLY A 1 740 ? 5.048 -13.716 -9.046 1.00 59.53 740 GLY A CA 1
ATOM 5686 C C . GLY A 1 740 ? 3.770 -13.159 -8.390 1.00 59.53 740 GLY A C 1
ATOM 5687 O O . GLY A 1 740 ? 3.835 -12.695 -7.251 1.00 59.53 740 GLY A O 1
ATOM 5688 N N . PHE A 1 741 ? 2.633 -13.185 -9.093 1.00 64.81 741 PHE A N 1
ATOM 5689 C CA . PHE A 1 741 ? 1.308 -12.736 -8.648 1.00 64.81 741 PHE A CA 1
ATOM 5690 C C . PHE A 1 741 ? 0.209 -13.801 -8.836 1.00 64.81 741 PHE A C 1
ATOM 5692 O O . PHE A 1 741 ? -0.898 -13.619 -8.330 1.00 64.81 741 PHE A O 1
ATOM 5699 N N . GLY A 1 742 ? 0.494 -14.912 -9.524 1.00 75.31 742 GLY A N 1
ATOM 5700 C CA . GLY A 1 742 ? -0.458 -15.992 -9.770 1.00 75.31 742 GLY A CA 1
ATOM 5701 C C . GLY A 1 742 ? -0.085 -16.894 -10.947 1.00 75.31 742 GLY A C 1
ATOM 5702 O O . GLY A 1 742 ? 0.651 -16.491 -11.849 1.00 75.31 742 GLY A O 1
ATOM 5703 N N . THR A 1 743 ? -0.671 -18.087 -10.953 1.00 86.31 743 THR A N 1
ATOM 5704 C CA . THR A 1 743 ? -0.470 -19.131 -11.968 1.00 86.31 743 THR A CA 1
ATOM 5705 C C . THR A 1 743 ? -1.556 -19.053 -13.046 1.00 86.31 743 THR A C 1
ATOM 5707 O O . THR A 1 743 ? -2.725 -18.798 -12.740 1.00 86.31 743 THR A O 1
ATOM 5710 N N . VAL A 1 744 ? -1.209 -19.267 -14.318 1.00 88.88 744 VAL A N 1
ATOM 5711 C CA . VAL A 1 744 ? -2.148 -19.182 -15.453 1.00 88.88 744 VAL A CA 1
ATOM 5712 C C . VAL A 1 744 ? -2.444 -20.569 -16.020 1.00 88.88 744 VAL A C 1
ATOM 5714 O O . VAL A 1 744 ? -1.528 -21.312 -16.361 1.00 88.88 744 VAL A O 1
ATOM 5717 N N . TYR A 1 745 ? -3.726 -20.903 -16.180 1.00 90.31 745 TYR A N 1
ATOM 5718 C CA . TYR A 1 745 ? -4.199 -22.212 -16.639 1.00 90.31 745 TYR A CA 1
ATOM 5719 C C . TYR A 1 745 ? -4.967 -22.133 -17.962 1.00 90.31 745 TYR A C 1
ATOM 5721 O O . TYR A 1 745 ? -5.728 -21.196 -18.209 1.00 90.31 745 TYR A O 1
ATOM 5729 N N . TYR A 1 746 ? -4.835 -23.169 -18.790 1.00 89.94 746 TYR A N 1
ATOM 5730 C CA . TYR A 1 746 ? -5.637 -23.370 -19.993 1.00 89.94 746 TYR A CA 1
ATOM 5731 C C . TYR A 1 746 ? -7.055 -23.842 -19.640 1.00 89.94 746 TYR A C 1
ATOM 5733 O O . TYR A 1 746 ? -7.265 -24.984 -19.211 1.00 89.94 746 TYR A O 1
ATOM 5741 N N . GLY A 1 747 ? -8.044 -22.975 -19.854 1.00 87.62 747 GLY A N 1
ATOM 5742 C CA . GLY A 1 747 ? -9.462 -23.284 -19.708 1.00 87.62 747 GLY A CA 1
ATOM 5743 C C . GLY A 1 747 ? -10.114 -23.632 -21.048 1.00 87.62 747 GLY A C 1
ATOM 5744 O O . GLY A 1 747 ? -10.015 -22.873 -22.010 1.00 87.62 747 GLY A O 1
ATOM 5745 N N . GLN A 1 748 ? -10.828 -24.759 -21.113 1.00 83.56 748 GLN A N 1
ATOM 5746 C CA . GLN A 1 748 ? -11.772 -25.041 -22.201 1.00 83.56 748 GLN A CA 1
ATOM 5747 C C . GLN A 1 748 ? -12.803 -26.085 -21.759 1.00 83.56 748 GLN A C 1
ATOM 5749 O O . GLN A 1 748 ? -12.447 -27.223 -21.436 1.00 83.56 748 GLN A O 1
ATOM 5754 N N . LYS A 1 749 ? -14.090 -25.722 -21.806 1.00 68.94 749 LYS A N 1
ATOM 5755 C CA . LYS A 1 749 ? -15.206 -26.640 -21.543 1.00 68.94 749 LYS A CA 1
ATOM 5756 C C . LYS A 1 749 ? -15.522 -27.463 -22.797 1.00 68.94 749 LYS A C 1
ATOM 5758 O O . LYS A 1 749 ? -15.737 -26.912 -23.877 1.00 68.94 749 LYS A O 1
ATOM 5763 N N . LYS A 1 750 ? -15.546 -28.796 -22.671 1.00 56.91 750 LYS A N 1
ATOM 5764 C CA . LYS A 1 750 ? -15.924 -29.692 -23.778 1.00 56.91 750 LYS A CA 1
ATOM 5765 C C . LYS A 1 750 ? -17.413 -29.531 -24.090 1.00 56.91 750 LYS A C 1
ATOM 5767 O O . LYS A 1 750 ? -18.234 -29.593 -23.180 1.00 56.91 750 LYS A O 1
ATOM 5772 N N . LYS A 1 751 ? -17.775 -29.423 -25.374 1.00 51.19 751 LYS A N 1
ATOM 5773 C CA . LYS A 1 751 ? -19.180 -29.511 -25.806 1.00 51.19 751 LYS A CA 1
ATOM 5774 C C . LYS A 1 751 ? -19.718 -30.914 -25.531 1.00 51.19 751 LYS A C 1
ATOM 5776 O O . LYS A 1 751 ? -19.360 -31.872 -26.215 1.00 51.19 751 LYS A O 1
ATOM 5781 N N . SER A 1 752 ? -20.575 -31.031 -24.525 1.00 43.06 752 SER A N 1
ATOM 5782 C CA . SER A 1 752 ? -21.299 -32.253 -24.197 1.00 43.06 752 SER A CA 1
ATOM 5783 C C . SER A 1 752 ? -22.390 -32.507 -25.240 1.00 43.06 752 SER A C 1
ATOM 5785 O O . SER A 1 752 ? -23.452 -31.890 -25.228 1.00 43.06 752 SER A O 1
ATOM 5787 N N . HIS A 1 753 ? -22.126 -33.441 -26.158 1.00 37.62 753 HIS A N 1
ATOM 5788 C CA . HIS A 1 753 ? -23.129 -33.971 -27.085 1.00 37.62 753 HIS A CA 1
ATOM 5789 C C . HIS A 1 753 ? -24.172 -34.805 -26.319 1.00 37.62 753 HIS A C 1
ATOM 5791 O O . HIS A 1 753 ? -24.115 -36.034 -26.287 1.00 37.62 753 HIS A O 1
ATOM 5797 N N . TYR A 1 754 ? -25.141 -34.134 -25.695 1.00 35.12 754 TYR A N 1
ATOM 5798 C CA . TYR A 1 754 ? -26.325 -34.785 -25.141 1.00 35.12 754 TYR A CA 1
ATOM 5799 C C . TYR A 1 754 ? -27.222 -35.270 -26.283 1.00 35.12 754 TYR A C 1
ATOM 5801 O O . TYR A 1 754 ? -27.937 -34.493 -26.916 1.00 35.12 754 TYR A O 1
ATOM 5809 N N . ASN A 1 755 ? -27.154 -36.570 -26.569 1.00 29.34 755 ASN A N 1
ATOM 5810 C CA . ASN A 1 755 ? -27.911 -37.197 -27.645 1.00 29.34 755 ASN A CA 1
ATOM 5811 C C . ASN A 1 755 ? -29.389 -37.341 -27.237 1.00 29.34 755 ASN A C 1
ATOM 5813 O O . ASN A 1 755 ? -29.754 -38.245 -26.488 1.00 29.34 755 ASN A O 1
ATOM 5817 N N . PHE A 1 756 ? -30.243 -36.425 -27.697 1.00 34.91 756 PHE A N 1
ATOM 5818 C CA . PHE A 1 756 ? -31.597 -36.197 -27.163 1.00 34.91 756 PHE A CA 1
ATOM 5819 C C . PHE A 1 756 ? -32.660 -37.241 -27.594 1.00 34.91 756 PHE A C 1
ATOM 5821 O O . PHE A 1 756 ? -33.845 -36.928 -27.690 1.00 34.91 756 PHE A O 1
ATOM 5828 N N . ALA A 1 757 ? -32.246 -38.479 -27.882 1.00 31.73 757 ALA A N 1
ATOM 5829 C CA . ALA A 1 757 ? -33.074 -39.517 -28.504 1.00 31.73 757 ALA A CA 1
ATOM 5830 C C . ALA A 1 757 ? -33.684 -40.548 -27.526 1.00 31.73 757 ALA A C 1
ATOM 5832 O O . ALA A 1 757 ? -34.649 -41.216 -27.888 1.00 31.73 757 ALA A O 1
ATOM 5833 N N . GLU A 1 758 ? -33.160 -40.686 -26.301 1.00 34.31 758 GLU A N 1
ATOM 5834 C CA . GLU A 1 758 ? -33.456 -41.827 -25.404 1.00 34.31 758 GLU A CA 1
ATOM 5835 C C . GLU A 1 758 ? -34.232 -41.489 -24.111 1.00 34.31 758 GLU A C 1
ATOM 5837 O O . GLU A 1 758 ? -34.167 -42.229 -23.133 1.00 34.31 758 GLU A O 1
ATOM 5842 N N . LEU A 1 759 ? -35.027 -40.409 -24.079 1.00 34.56 759 LEU A N 1
ATOM 5843 C CA . LEU A 1 759 ? -35.840 -40.054 -22.896 1.00 34.56 759 LEU A CA 1
ATOM 5844 C C . LEU A 1 759 ? -37.357 -39.997 -23.159 1.00 34.56 759 LEU A C 1
ATOM 5846 O O . LEU A 1 759 ? -38.035 -39.021 -22.845 1.00 34.56 759 LEU A O 1
ATOM 5850 N N . HIS A 1 760 ? -37.910 -41.068 -23.737 1.00 35.75 760 HIS A N 1
ATOM 5851 C CA . HIS A 1 760 ? -39.306 -41.114 -24.188 1.00 35.75 760 HIS A CA 1
ATOM 5852 C C . HIS A 1 760 ? -40.280 -41.868 -23.249 1.00 35.75 760 HIS A C 1
ATOM 5854 O O . HIS A 1 760 ? -41.104 -42.657 -23.712 1.00 35.75 760 HIS A O 1
ATOM 5860 N N . SER A 1 761 ? -40.227 -41.621 -21.928 1.00 38.88 761 SER A N 1
ATOM 5861 C CA . SER A 1 761 ? -41.316 -41.976 -20.989 1.00 38.88 761 SER A CA 1
ATOM 5862 C C . SER A 1 761 ? -41.251 -41.222 -19.642 1.00 38.88 761 SER A C 1
ATOM 5864 O O . SER A 1 761 ? -40.191 -40.765 -19.231 1.00 38.88 761 SER A O 1
ATOM 5866 N N . VAL A 1 762 ? -42.390 -41.172 -18.935 1.00 36.22 762 VAL A N 1
ATOM 5867 C CA . VAL A 1 762 ? -42.606 -40.723 -17.533 1.00 36.22 762 VAL A CA 1
ATOM 5868 C C . VAL A 1 762 ? -42.474 -39.208 -17.212 1.00 36.22 762 VAL A C 1
ATOM 5870 O O . VAL A 1 762 ? -41.403 -38.665 -16.971 1.00 36.22 762 VAL A O 1
ATOM 5873 N N . ASN A 1 763 ? -43.635 -38.557 -17.026 1.00 33.72 763 ASN A N 1
ATOM 5874 C CA . ASN A 1 763 ? -43.884 -37.350 -16.203 1.00 33.72 763 ASN A CA 1
ATOM 5875 C C . ASN A 1 763 ? -43.092 -36.045 -16.483 1.00 33.72 763 ASN A C 1
ATOM 5877 O O . ASN A 1 763 ? -42.413 -35.482 -15.617 1.00 33.72 763 ASN A O 1
ATOM 5881 N N . HIS A 1 764 ? -43.372 -35.456 -17.650 1.00 36.22 764 HIS A N 1
ATOM 5882 C CA . HIS A 1 764 ? -42.940 -34.137 -18.154 1.00 36.22 764 HIS A CA 1
ATOM 5883 C C . HIS A 1 764 ? -43.462 -32.897 -17.358 1.00 36.22 764 HIS A C 1
ATOM 5885 O O . HIS A 1 764 ? -43.949 -31.926 -17.938 1.00 36.22 764 HIS A O 1
ATOM 5891 N N . ARG A 1 765 ? -43.410 -32.899 -16.017 1.00 35.34 765 ARG A N 1
ATOM 5892 C CA . ARG A 1 765 ? -43.670 -31.692 -15.186 1.00 35.34 765 ARG A CA 1
ATOM 5893 C C . ARG A 1 765 ? -42.775 -31.522 -13.958 1.00 35.34 765 ARG A C 1
ATOM 5895 O O . ARG A 1 765 ? -42.580 -30.390 -13.534 1.00 35.34 765 ARG A O 1
ATOM 5902 N N . ILE A 1 766 ? -42.212 -32.597 -13.404 1.00 38.94 766 ILE A N 1
ATOM 5903 C CA . ILE A 1 766 ? -41.302 -32.507 -12.242 1.00 38.94 766 ILE A CA 1
ATOM 5904 C C . ILE A 1 766 ? -39.837 -32.451 -12.702 1.00 38.94 766 ILE A C 1
ATOM 5906 O O . ILE A 1 766 ? -39.041 -31.690 -12.156 1.00 38.94 766 ILE A O 1
ATOM 5910 N N . PHE A 1 767 ? -39.486 -33.196 -13.755 1.00 33.59 767 PHE A N 1
ATOM 5911 C CA . PHE A 1 767 ? -38.115 -33.255 -14.269 1.00 33.59 767 PHE A CA 1
ATOM 5912 C C . PHE A 1 767 ? -37.673 -31.940 -14.933 1.00 33.59 767 PHE A C 1
ATOM 5914 O O . PHE A 1 767 ? -36.575 -31.450 -14.678 1.00 33.59 767 PHE A O 1
ATOM 5921 N N . THR A 1 768 ? -38.563 -31.313 -15.712 1.00 33.34 768 THR A N 1
ATOM 5922 C CA . THR A 1 768 ? -38.291 -30.071 -16.454 1.00 33.34 768 THR A CA 1
ATOM 5923 C C . THR A 1 768 ? -37.954 -28.898 -15.533 1.00 33.34 768 THR A C 1
ATOM 5925 O O . THR A 1 768 ? -37.031 -28.146 -15.826 1.00 33.34 768 THR A O 1
ATOM 5928 N N . MET A 1 769 ? -38.635 -28.765 -14.388 1.00 33.44 769 MET A N 1
ATOM 5929 C CA . MET A 1 769 ? -38.292 -27.743 -13.388 1.00 33.44 769 MET A CA 1
ATOM 5930 C C . MET A 1 769 ? -36.963 -28.034 -12.689 1.00 33.44 769 MET A C 1
ATOM 5932 O O . MET A 1 769 ? -36.194 -27.105 -12.461 1.00 33.44 769 MET A O 1
ATOM 5936 N N . ARG A 1 770 ? -36.658 -29.302 -12.380 1.00 32.41 770 ARG A N 1
ATOM 5937 C CA . ARG A 1 770 ? -35.425 -29.658 -11.660 1.00 32.41 770 ARG A CA 1
ATOM 5938 C C . ARG A 1 770 ? -34.168 -29.500 -12.522 1.00 32.41 770 ARG A C 1
ATOM 5940 O O . ARG A 1 770 ? -33.140 -29.100 -11.993 1.00 32.41 770 ARG A O 1
ATOM 5947 N N . LEU A 1 771 ? -34.264 -29.741 -13.833 1.00 34.69 771 LEU A N 1
ATOM 5948 C CA . LEU A 1 771 ? -33.198 -29.410 -14.788 1.00 34.69 771 LEU A CA 1
ATOM 5949 C C . LEU A 1 771 ? -33.123 -27.907 -15.084 1.00 34.69 771 LEU A C 1
ATOM 5951 O O . LEU A 1 771 ? -32.025 -27.364 -15.087 1.00 34.69 771 LEU A O 1
ATOM 5955 N N . CYS A 1 772 ? -34.253 -27.214 -15.265 1.00 31.47 772 CYS A N 1
ATOM 5956 C CA . CYS A 1 772 ? -34.250 -25.769 -15.530 1.00 31.47 772 CYS A CA 1
ATOM 5957 C C . CYS A 1 772 ? -33.672 -24.959 -14.352 1.00 31.47 772 CYS A C 1
ATOM 5959 O O . CYS A 1 772 ? -32.898 -24.035 -14.570 1.00 31.47 772 CYS A O 1
ATOM 5961 N N . LEU A 1 773 ? -33.954 -25.355 -13.103 1.00 30.25 773 LEU A N 1
ATOM 5962 C CA . LEU A 1 773 ? -33.320 -24.764 -11.915 1.00 30.25 773 LEU A CA 1
ATOM 5963 C C . LEU A 1 773 ? -31.821 -25.076 -11.805 1.00 30.25 773 LEU A C 1
ATOM 5965 O O . LEU A 1 773 ? -31.098 -24.279 -11.224 1.00 30.25 773 LEU A O 1
ATOM 5969 N N . LEU A 1 774 ? -31.340 -26.189 -12.370 1.00 31.47 774 LEU A N 1
ATOM 5970 C CA . LEU A 1 774 ? -29.904 -26.479 -12.429 1.00 31.47 774 LEU A CA 1
ATOM 5971 C C . LEU A 1 774 ? -29.207 -25.638 -13.517 1.00 31.47 774 LEU A C 1
ATOM 5973 O O . LEU A 1 774 ? -28.118 -25.125 -13.294 1.00 31.47 774 LEU A O 1
ATOM 5977 N N . TRP A 1 775 ? -29.869 -25.446 -14.664 1.00 29.83 775 TRP A N 1
ATOM 5978 C CA . TRP A 1 775 ? -29.400 -24.609 -15.778 1.00 29.83 775 TRP A CA 1
ATOM 5979 C C . TRP A 1 775 ? -29.409 -23.102 -15.470 1.00 29.83 775 TRP A C 1
ATOM 5981 O O . TRP A 1 775 ? -28.625 -22.359 -16.049 1.00 29.83 775 TRP A O 1
ATOM 5991 N N . LEU A 1 776 ? -30.276 -22.634 -14.565 1.00 27.66 776 LEU A N 1
ATOM 5992 C CA . LEU A 1 776 ? -30.398 -21.212 -14.205 1.00 27.66 776 LEU A CA 1
ATOM 5993 C C . LEU A 1 776 ? -29.325 -20.694 -13.232 1.00 27.66 776 LEU A C 1
ATOM 5995 O O . LEU A 1 776 ? -29.285 -19.491 -12.985 1.00 27.66 776 LEU A O 1
ATOM 5999 N N . PHE A 1 777 ? -28.477 -21.569 -12.678 1.00 28.70 777 PHE A N 1
ATOM 6000 C CA . PHE A 1 777 ? -27.451 -21.198 -11.690 1.00 28.70 777 PHE A CA 1
ATOM 6001 C C . PHE A 1 777 ? -26.002 -21.401 -12.153 1.00 28.70 777 PHE A C 1
ATOM 6003 O O . PHE A 1 777 ? -25.086 -20.964 -11.461 1.00 28.70 777 PHE A O 1
ATOM 6010 N N . THR A 1 778 ? -25.770 -22.002 -13.321 1.00 31.23 778 THR A N 1
ATOM 6011 C CA . THR A 1 778 ? -24.432 -22.077 -13.922 1.00 31.23 778 THR A CA 1
ATOM 6012 C C . THR A 1 778 ? -24.193 -20.898 -14.856 1.00 31.23 778 THR A C 1
ATOM 6014 O O . THR A 1 778 ? -24.955 -20.702 -15.804 1.00 31.23 778 THR A O 1
ATOM 6017 N N . GLY A 1 779 ? -23.091 -20.171 -14.650 1.00 33.75 779 GLY A N 1
ATOM 6018 C CA . GLY A 1 779 ? -22.494 -19.398 -15.737 1.00 33.75 779 GLY A CA 1
ATOM 6019 C C . GLY A 1 779 ? -22.131 -20.334 -16.895 1.00 33.75 779 GLY A C 1
ATOM 6020 O O . GLY A 1 779 ? -21.794 -21.504 -16.682 1.00 33.75 779 GLY A O 1
ATOM 6021 N N . GLU A 1 780 ? -22.267 -19.846 -18.127 1.00 39.06 780 GLU A N 1
ATOM 6022 C CA . GLU A 1 780 ? -21.952 -20.626 -19.319 1.00 39.06 780 GLU A CA 1
ATOM 6023 C C . GLU A 1 780 ? -20.869 -19.953 -20.177 1.00 39.06 780 GLU A C 1
ATOM 6025 O O . GLU A 1 780 ? -21.109 -18.954 -20.863 1.00 39.06 780 GLU A O 1
ATOM 6030 N N . LEU A 1 781 ? -19.722 -20.621 -20.292 1.00 48.28 781 LEU A N 1
ATOM 6031 C CA . LEU A 1 781 ? -18.837 -20.604 -21.463 1.00 48.28 781 LEU A CA 1
ATOM 6032 C C . LEU A 1 781 ? -19.569 -21.196 -22.696 1.00 48.28 781 LEU A C 1
ATOM 6034 O O . LEU A 1 781 ? -19.227 -22.274 -23.187 1.00 48.28 781 LEU A O 1
ATOM 6038 N N . ARG A 1 782 ? -20.605 -20.489 -23.183 1.00 49.62 782 ARG A N 1
ATOM 6039 C CA . ARG A 1 782 ? -21.634 -20.935 -24.161 1.00 49.62 782 ARG A CA 1
ATOM 6040 C C . ARG A 1 782 ? -21.132 -21.473 -25.503 1.00 49.62 782 ARG A C 1
ATOM 6042 O O . ARG A 1 782 ? -21.905 -22.049 -26.265 1.00 49.62 782 ARG A O 1
ATOM 6049 N N . ASP A 1 783 ? -19.867 -21.261 -25.830 1.00 59.50 783 ASP A N 1
ATOM 6050 C CA . ASP A 1 783 ? -19.314 -21.451 -27.172 1.00 59.50 783 ASP A CA 1
ATOM 6051 C C . ASP A 1 783 ? -18.210 -22.520 -27.256 1.00 59.50 783 ASP A C 1
ATOM 6053 O O . ASP A 1 783 ? -17.971 -23.053 -28.346 1.00 59.50 783 ASP A O 1
ATOM 6057 N N . GLY A 1 784 ? -17.592 -22.894 -26.129 1.00 64.25 784 GLY A N 1
ATOM 6058 C CA . GLY A 1 784 ? -16.443 -23.804 -26.075 1.00 64.25 784 GLY A CA 1
ATOM 6059 C C . GLY A 1 784 ? -15.111 -23.184 -26.527 1.00 64.25 784 GLY A C 1
ATOM 6060 O O . GLY A 1 784 ? -14.202 -23.929 -26.906 1.00 64.25 784 GLY A O 1
ATOM 6061 N N . ARG A 1 785 ? -14.977 -21.848 -26.524 1.00 78.50 785 ARG A N 1
ATOM 6062 C CA . ARG A 1 785 ? -13.696 -21.162 -26.770 1.00 78.50 785 ARG A CA 1
ATOM 6063 C C . ARG A 1 785 ? -12.634 -21.567 -25.743 1.00 78.50 785 ARG A C 1
ATOM 6065 O O . ARG A 1 785 ? -12.944 -21.886 -24.596 1.00 78.50 785 ARG A O 1
ATOM 6072 N N . ALA A 1 786 ? -11.377 -21.516 -26.172 1.00 86.19 786 ALA A N 1
ATOM 6073 C CA . ALA A 1 786 ? -10.230 -21.575 -25.277 1.00 86.19 786 ALA A CA 1
ATOM 6074 C C . ALA A 1 786 ? -10.056 -20.232 -24.545 1.00 86.19 786 ALA A C 1
ATOM 6076 O O . ALA A 1 786 ? -10.228 -19.168 -25.146 1.00 86.19 786 ALA A O 1
ATOM 6077 N N . VAL A 1 787 ? -9.700 -20.291 -23.264 1.00 90.50 787 VAL A N 1
ATOM 6078 C CA . VAL A 1 787 ? -9.435 -19.130 -22.402 1.00 90.50 787 VAL A CA 1
ATOM 6079 C C . VAL A 1 787 ? -8.175 -19.352 -21.569 1.00 90.50 787 VAL A C 1
ATOM 6081 O O . VAL A 1 787 ? -7.830 -20.489 -21.242 1.00 90.50 787 VAL A O 1
ATOM 6084 N N . ALA A 1 788 ? -7.502 -18.268 -21.194 1.00 91.44 788 ALA A N 1
ATOM 6085 C CA . ALA A 1 788 ? -6.470 -18.293 -20.162 1.00 91.44 788 ALA A CA 1
ATOM 6086 C C . ALA A 1 788 ? -7.088 -17.847 -18.827 1.00 91.44 788 ALA A C 1
ATOM 6088 O O . ALA A 1 788 ? -7.717 -16.790 -18.760 1.00 91.44 788 ALA A O 1
ATOM 6089 N N . VAL A 1 789 ? -6.935 -18.654 -17.774 1.00 91.06 789 VAL A N 1
ATOM 6090 C CA . VAL A 1 789 ? -7.484 -18.397 -16.432 1.00 91.06 789 VAL A CA 1
ATOM 6091 C C . VAL A 1 789 ? -6.332 -18.134 -15.465 1.00 91.06 789 VAL A C 1
ATOM 6093 O O . VAL A 1 789 ? -5.610 -19.055 -15.091 1.00 91.06 789 VAL A O 1
ATOM 6096 N N . LYS A 1 790 ? -6.147 -16.874 -15.067 1.00 90.12 790 LYS A N 1
ATOM 6097 C CA . LYS A 1 790 ? -5.122 -16.428 -14.111 1.00 90.12 790 LYS A CA 1
ATOM 6098 C C . LYS A 1 790 ? -5.664 -16.564 -12.689 1.00 90.12 790 LYS A C 1
ATOM 6100 O O . LYS A 1 790 ? -6.635 -15.895 -12.330 1.00 90.12 790 LYS A O 1
ATOM 6105 N N . ARG A 1 791 ? -5.038 -17.427 -11.889 1.00 87.81 791 ARG A N 1
ATOM 6106 C CA . ARG A 1 791 ? -5.354 -17.699 -10.482 1.00 87.81 791 ARG A CA 1
ATOM 6107 C C . ARG A 1 791 ? -4.387 -16.917 -9.596 1.00 87.81 791 ARG A C 1
ATOM 6109 O O . ARG A 1 791 ? -3.222 -17.284 -9.482 1.00 87.81 791 ARG A O 1
ATOM 6116 N N . LEU A 1 792 ? -4.850 -15.815 -9.008 1.00 79.12 792 LEU A N 1
ATOM 6117 C CA . LEU A 1 792 ? -3.986 -14.928 -8.218 1.00 79.12 792 LEU A CA 1
ATOM 6118 C C . LEU A 1 792 ? -3.621 -15.559 -6.868 1.00 79.12 792 LEU A C 1
ATOM 6120 O O . LEU A 1 792 ? -4.494 -16.129 -6.214 1.00 79.12 792 LEU A O 1
ATOM 6124 N N . TYR A 1 793 ? -2.369 -15.416 -6.432 1.00 68.19 793 TYR A N 1
ATOM 6125 C CA . TYR A 1 793 ? -1.845 -16.069 -5.224 1.00 68.19 793 TYR A CA 1
ATOM 6126 C C . TYR A 1 793 ? -2.423 -15.536 -3.898 1.00 68.19 793 TYR A C 1
ATOM 6128 O O . TYR A 1 793 ? -2.889 -14.399 -3.788 1.00 68.19 793 TYR A O 1
ATOM 6136 N N . GLU A 1 794 ? -2.360 -16.370 -2.860 1.00 54.78 794 GLU A N 1
ATOM 6137 C CA . GLU A 1 794 ? -2.881 -16.096 -1.516 1.00 54.78 794 GLU A CA 1
ATOM 6138 C C . GLU A 1 794 ? -1.973 -15.130 -0.737 1.00 54.78 794 GLU A C 1
ATOM 6140 O O . GLU A 1 794 ? -1.055 -15.514 -0.018 1.00 54.78 794 GLU A O 1
ATOM 6145 N N . ASN A 1 795 ? -2.219 -13.831 -0.915 1.00 49.41 795 ASN A N 1
ATOM 6146 C CA . ASN A 1 795 ? -1.702 -12.749 -0.072 1.00 49.41 795 ASN A CA 1
ATOM 6147 C C . ASN A 1 795 ? -2.713 -11.582 -0.096 1.00 49.41 795 ASN A C 1
ATOM 6149 O O . ASN A 1 795 ? -2.593 -10.659 -0.909 1.00 49.41 795 ASN A O 1
ATOM 6153 N N . ASN A 1 796 ? -3.744 -11.669 0.758 1.00 52.00 796 ASN A N 1
ATOM 6154 C CA . ASN A 1 796 ? -5.051 -10.993 0.632 1.00 52.00 796 ASN A CA 1
ATOM 6155 C C . ASN A 1 796 ? -5.005 -9.555 0.088 1.00 52.00 796 ASN A C 1
ATOM 6157 O O . ASN A 1 796 ? -5.599 -9.278 -0.955 1.00 52.00 796 ASN A O 1
ATOM 6161 N N . MET A 1 797 ? -4.267 -8.654 0.745 1.00 50.00 797 MET A N 1
ATOM 6162 C CA . MET A 1 797 ? -4.243 -7.234 0.367 1.00 50.00 797 MET A CA 1
ATOM 6163 C C . MET A 1 797 ? -3.695 -6.997 -1.046 1.00 50.00 797 MET A C 1
ATOM 6165 O O . MET A 1 797 ? -4.318 -6.289 -1.835 1.00 50.00 797 MET A O 1
ATOM 6169 N N . ARG A 1 798 ? -2.562 -7.621 -1.405 1.00 58.34 798 ARG A N 1
ATOM 6170 C CA . ARG A 1 798 ? -1.968 -7.433 -2.740 1.00 58.34 798 ARG A CA 1
ATOM 6171 C C . ARG A 1 798 ? -2.805 -8.135 -3.814 1.00 58.34 798 ARG A C 1
ATOM 6173 O O . ARG A 1 798 ? -3.011 -7.564 -4.878 1.00 58.34 798 ARG A O 1
ATOM 6180 N N . ARG A 1 799 ? -3.348 -9.323 -3.508 1.00 67.38 799 ARG A N 1
ATOM 6181 C CA . ARG A 1 799 ? -4.245 -10.089 -4.394 1.00 67.38 799 ARG A CA 1
ATOM 6182 C C . ARG A 1 799 ? -5.409 -9.224 -4.889 1.00 67.38 799 ARG A C 1
ATOM 6184 O O . ARG A 1 799 ? -5.687 -9.203 -6.085 1.00 67.38 799 ARG A O 1
ATOM 6191 N N . LEU A 1 800 ? -6.052 -8.483 -3.982 1.00 68.62 800 LEU A N 1
ATOM 6192 C CA . LEU A 1 800 ? -7.195 -7.630 -4.311 1.00 68.62 800 LEU A CA 1
ATOM 6193 C C . LEU A 1 800 ? -6.796 -6.343 -5.052 1.00 68.62 800 LEU A C 1
ATOM 6195 O O . LEU A 1 800 ? -7.473 -5.985 -6.011 1.00 68.62 800 LEU A O 1
ATOM 6199 N N . GLU A 1 801 ? -5.710 -5.665 -4.659 1.00 71.12 801 GLU A N 1
ATOM 6200 C CA . GLU A 1 801 ? -5.204 -4.482 -5.382 1.00 71.12 801 GLU A CA 1
ATOM 6201 C C . GLU A 1 801 ? -4.911 -4.808 -6.855 1.00 71.12 801 GLU A C 1
ATOM 6203 O O . GLU A 1 801 ? -5.392 -4.121 -7.755 1.00 71.12 801 GLU A O 1
ATOM 6208 N N . GLN A 1 802 ? -4.176 -5.897 -7.106 1.00 73.94 802 GLN A N 1
ATOM 6209 C CA . GLN A 1 802 ? -3.783 -6.304 -8.457 1.00 73.94 802 GLN A CA 1
ATOM 6210 C C . GLN A 1 802 ? -4.996 -6.732 -9.297 1.00 73.94 802 GLN A C 1
ATOM 6212 O O . GLN A 1 802 ? -5.115 -6.318 -10.448 1.00 73.94 802 GLN A O 1
ATOM 6217 N N . PHE A 1 803 ? -5.935 -7.481 -8.705 1.00 80.38 803 PHE A N 1
ATOM 6218 C CA . PHE A 1 803 ? -7.200 -7.859 -9.345 1.00 80.38 803 PHE A CA 1
ATOM 6219 C C . PHE A 1 803 ? -8.032 -6.641 -9.769 1.00 80.38 803 PHE A C 1
ATOM 6221 O O . PHE A 1 803 ? -8.531 -6.591 -10.891 1.00 80.38 803 PHE A O 1
ATOM 6228 N N . MET A 1 804 ? -8.178 -5.650 -8.885 1.00 78.00 804 MET A N 1
ATOM 6229 C CA . MET A 1 804 ? -8.979 -4.453 -9.160 1.00 78.00 804 MET A CA 1
ATOM 6230 C C . MET A 1 804 ? -8.329 -3.565 -10.231 1.00 78.00 804 MET A C 1
ATOM 6232 O O . MET A 1 804 ? -9.034 -3.126 -11.137 1.00 78.00 804 MET A O 1
ATOM 6236 N N . ASN A 1 805 ? -7.006 -3.358 -10.181 1.00 78.56 805 ASN A N 1
ATOM 6237 C CA . ASN A 1 805 ? -6.268 -2.602 -11.203 1.00 78.56 805 ASN A CA 1
ATOM 6238 C C . ASN A 1 805 ? -6.413 -3.236 -12.595 1.00 78.56 805 ASN A C 1
ATOM 6240 O O . ASN A 1 805 ? -6.702 -2.550 -13.573 1.00 78.56 805 ASN A O 1
ATOM 6244 N N . GLU A 1 806 ? -6.226 -4.554 -12.682 1.00 86.88 806 GLU A N 1
ATOM 6245 C CA . GLU A 1 806 ? -6.238 -5.291 -13.946 1.00 86.88 806 GLU A CA 1
ATOM 6246 C C . GLU A 1 806 ? -7.645 -5.355 -14.567 1.00 86.88 806 GLU A C 1
ATOM 6248 O O . GLU A 1 806 ? -7.783 -5.239 -15.785 1.00 86.88 806 GLU A O 1
ATOM 6253 N N . VAL A 1 807 ? -8.701 -5.422 -13.742 1.00 84.38 807 VAL A N 1
ATOM 6254 C CA . VAL A 1 807 ? -10.092 -5.245 -14.196 1.00 84.38 807 VAL A CA 1
ATOM 6255 C C . VAL A 1 807 ? -10.366 -3.802 -14.630 1.00 84.38 807 VAL A C 1
ATOM 6257 O O . VAL A 1 807 ? -10.963 -3.602 -15.686 1.00 84.38 807 VAL A O 1
ATOM 6260 N N . GLU A 1 808 ? -9.952 -2.783 -13.870 1.00 83.81 808 GLU A N 1
ATOM 6261 C CA . GLU A 1 808 ? -10.236 -1.383 -14.222 1.00 83.81 808 GLU A CA 1
ATOM 6262 C C . GLU A 1 808 ? -9.539 -0.962 -15.528 1.00 83.81 808 GLU A C 1
ATOM 6264 O O . GLU A 1 808 ? -10.169 -0.367 -16.402 1.00 83.81 808 GLU A O 1
ATOM 6269 N N . ILE A 1 809 ? -8.262 -1.305 -15.707 1.00 84.38 809 ILE A N 1
ATOM 6270 C CA . ILE A 1 809 ? -7.500 -0.911 -16.899 1.00 84.38 809 ILE A CA 1
ATOM 6271 C C . ILE A 1 809 ? -8.046 -1.620 -18.151 1.00 84.38 809 ILE A C 1
ATOM 6273 O O . ILE A 1 809 ? -8.335 -0.957 -19.147 1.00 84.38 809 ILE A O 1
ATOM 6277 N N . LEU A 1 810 ? -8.279 -2.938 -18.096 1.00 85.44 810 LEU A N 1
ATOM 6278 C CA . LEU A 1 810 ? -8.742 -3.723 -19.254 1.00 85.44 810 LEU A CA 1
ATOM 6279 C C . LEU A 1 810 ? -10.254 -3.624 -19.534 1.00 85.44 810 LEU A C 1
ATOM 6281 O O . LEU A 1 810 ? -10.714 -4.068 -20.586 1.00 85.44 810 LEU A O 1
ATOM 6285 N N . THR A 1 811 ? -11.045 -3.033 -18.632 1.00 82.75 811 THR A N 1
ATOM 6286 C CA . THR A 1 811 ? -12.429 -2.620 -18.943 1.00 82.75 811 THR A CA 1
ATOM 6287 C C . THR A 1 811 ? -12.477 -1.267 -19.649 1.00 82.75 811 THR A C 1
ATOM 6289 O O . THR A 1 811 ? -13.339 -1.066 -20.508 1.00 82.75 811 THR A O 1
ATOM 6292 N N . ARG A 1 812 ? -11.553 -0.354 -19.314 1.00 82.25 812 ARG A N 1
ATOM 6293 C CA . ARG A 1 812 ? -11.472 1.006 -19.868 1.00 82.25 812 ARG A CA 1
ATOM 6294 C C . ARG A 1 812 ? -10.761 1.063 -21.222 1.00 82.25 812 ARG A C 1
ATOM 6296 O O . ARG A 1 812 ? -11.217 1.797 -22.094 1.00 82.25 812 ARG A O 1
ATOM 6303 N N . LEU A 1 813 ? -9.679 0.304 -21.408 1.00 83.81 813 LEU A N 1
ATOM 6304 C CA . LEU A 1 813 ? -8.848 0.341 -22.617 1.00 83.81 813 LEU A CA 1
ATOM 6305 C C . LEU A 1 813 ? -9.106 -0.850 -23.544 1.00 83.81 813 LEU A C 1
ATOM 6307 O O . LEU A 1 813 ? -9.310 -1.980 -23.101 1.00 83.81 813 LEU A O 1
ATOM 6311 N N . ARG A 1 814 ? -9.083 -0.592 -24.856 1.00 84.44 814 ARG A N 1
ATOM 6312 C CA . ARG A 1 814 ? -9.171 -1.606 -25.915 1.00 84.44 814 ARG A CA 1
ATOM 6313 C C . ARG A 1 814 ? -8.262 -1.213 -27.069 1.00 84.44 814 ARG A C 1
ATOM 6315 O O . ARG A 1 814 ? -8.445 -0.154 -27.657 1.00 84.44 814 ARG A O 1
ATOM 6322 N N . HIS A 1 815 ? -7.324 -2.089 -27.389 1.00 92.50 815 HIS A N 1
ATOM 6323 C CA . HIS A 1 815 ? -6.357 -1.940 -28.469 1.00 92.50 815 HIS A CA 1
ATOM 6324 C C . HIS A 1 815 ? -5.988 -3.348 -28.941 1.00 92.50 815 HIS A C 1
ATOM 6326 O O . HIS A 1 815 ? -5.932 -4.260 -28.112 1.00 92.50 815 HIS A O 1
ATOM 6332 N N . ASP A 1 816 ? -5.746 -3.549 -30.237 1.00 92.94 816 ASP A N 1
ATOM 6333 C CA . ASP A 1 816 ? -5.579 -4.902 -30.781 1.00 92.94 816 ASP A CA 1
ATOM 6334 C C . ASP A 1 816 ? -4.358 -5.617 -30.180 1.00 92.94 816 ASP A C 1
ATOM 6336 O O . ASP A 1 816 ? -4.442 -6.807 -29.870 1.00 92.94 816 ASP A O 1
ATOM 6340 N N . ASN A 1 817 ? -3.287 -4.873 -29.875 1.00 97.00 817 ASN A N 1
ATOM 6341 C CA . ASN A 1 817 ? -2.074 -5.406 -29.242 1.00 97.00 817 ASN A CA 1
ATOM 6342 C C . ASN A 1 817 ? -2.077 -5.481 -27.696 1.00 97.00 817 ASN A C 1
ATOM 6344 O O . ASN A 1 817 ? -1.041 -5.762 -27.089 1.00 97.00 817 ASN A O 1
ATOM 6348 N N . LEU A 1 818 ? -3.218 -5.266 -27.031 1.00 94.81 818 LEU A N 1
ATOM 6349 C CA . LEU A 1 818 ? -3.392 -5.551 -25.595 1.00 94.81 818 LEU A CA 1
ATOM 6350 C C . LEU A 1 818 ? -4.177 -6.865 -25.422 1.00 94.81 818 LEU A C 1
ATOM 6352 O O . LEU A 1 818 ? -5.052 -7.184 -26.231 1.00 94.81 818 LEU A O 1
ATOM 6356 N N . VAL A 1 819 ? -3.893 -7.640 -24.369 1.00 92.06 819 VAL A N 1
ATOM 6357 C CA . VAL A 1 819 ? -4.653 -8.869 -24.083 1.00 92.06 819 VAL A CA 1
ATOM 6358 C C . VAL A 1 819 ? -6.085 -8.538 -23.654 1.00 92.06 819 VAL A C 1
ATOM 6360 O O . VAL A 1 819 ? -6.325 -7.756 -22.733 1.00 92.06 819 VAL A O 1
ATOM 6363 N N . ARG A 1 820 ? -7.075 -9.153 -24.306 1.00 90.06 820 ARG A N 1
ATOM 6364 C CA . ARG A 1 820 ? -8.485 -8.904 -23.993 1.00 90.06 820 ARG A CA 1
ATOM 6365 C C . ARG A 1 820 ? -8.955 -9.712 -22.783 1.00 90.06 820 ARG A C 1
ATOM 6367 O O . ARG A 1 820 ? -9.073 -10.938 -22.844 1.00 90.06 820 ARG A O 1
ATOM 6374 N N . LEU A 1 821 ? -9.321 -9.007 -21.716 1.00 89.50 821 LEU A N 1
ATOM 6375 C CA . LEU A 1 821 ? -10.085 -9.561 -20.599 1.00 89.50 821 LEU A CA 1
ATOM 6376 C C . LEU A 1 821 ? -11.507 -9.922 -21.074 1.00 89.50 821 LEU A C 1
ATOM 6378 O O . LEU A 1 821 ? -12.225 -9.083 -21.619 1.00 89.50 821 LEU A O 1
ATOM 6382 N N . PHE A 1 822 ? -11.925 -11.173 -20.879 1.00 87.12 822 PHE A N 1
ATOM 6383 C CA . PHE A 1 822 ? -13.309 -11.617 -21.096 1.00 87.12 822 PHE A CA 1
ATOM 6384 C C . PHE A 1 822 ? -14.156 -11.398 -19.839 1.00 87.12 822 PHE A C 1
ATOM 6386 O O . PHE A 1 822 ? -15.335 -11.053 -19.933 1.00 87.12 822 PHE A O 1
ATOM 6393 N N . GLY A 1 823 ? -13.556 -11.593 -18.663 1.00 86.31 823 GLY A N 1
ATOM 6394 C CA . GLY A 1 823 ? -14.242 -11.448 -17.390 1.00 86.31 823 GLY A CA 1
ATOM 6395 C C . GLY A 1 823 ? -13.430 -11.907 -16.193 1.00 86.31 823 GLY A C 1
ATOM 6396 O O . GLY A 1 823 ? -12.226 -12.141 -16.280 1.00 86.31 823 GLY A O 1
ATOM 6397 N N . CYS A 1 824 ? -14.104 -12.015 -15.059 1.00 87.31 824 CYS A N 1
ATOM 6398 C CA . CYS A 1 824 ? -13.499 -12.354 -13.778 1.00 87.31 824 CYS A CA 1
ATOM 6399 C C . CYS A 1 824 ? -14.481 -13.131 -12.895 1.00 87.31 824 CYS A C 1
ATOM 6401 O O . CYS A 1 824 ? -15.673 -13.205 -13.197 1.00 87.31 824 CYS A O 1
ATOM 6403 N N . THR A 1 825 ? -14.011 -13.708 -11.792 1.00 83.25 825 THR A N 1
ATOM 6404 C CA . THR A 1 825 ? -14.925 -14.148 -10.731 1.00 83.25 825 THR A CA 1
ATOM 6405 C C . THR A 1 825 ? -15.496 -12.956 -9.961 1.00 83.25 825 THR A C 1
ATOM 6407 O O . THR A 1 825 ? -14.933 -11.862 -9.931 1.00 83.25 825 THR A O 1
ATOM 6410 N N . SER A 1 826 ? -16.638 -13.158 -9.304 1.00 72.75 826 SER A N 1
ATOM 6411 C CA . SER A 1 826 ? -17.187 -12.170 -8.367 1.00 72.75 826 SER A CA 1
ATOM 6412 C C . SER A 1 826 ? -16.188 -11.862 -7.244 1.00 72.75 826 SER A C 1
ATOM 6414 O O . SER A 1 826 ? -15.522 -12.767 -6.750 1.00 72.75 826 SER A O 1
ATOM 6416 N N . ARG A 1 827 ? -16.173 -10.627 -6.722 1.00 61.00 827 ARG A N 1
ATOM 6417 C CA . ARG A 1 827 ? -15.413 -10.272 -5.502 1.00 61.00 827 ARG A CA 1
ATOM 6418 C C . ARG A 1 827 ? -15.844 -11.073 -4.249 1.00 61.00 827 ARG A C 1
ATOM 6420 O O . ARG A 1 827 ? -15.158 -11.020 -3.237 1.00 61.00 827 ARG A O 1
ATOM 6427 N N . ARG A 1 828 ? -16.961 -11.814 -4.311 1.00 59.31 828 ARG A N 1
ATOM 6428 C CA . ARG A 1 828 ? -17.428 -12.773 -3.282 1.00 59.31 828 ARG A CA 1
ATOM 6429 C C . ARG A 1 828 ? -17.154 -14.250 -3.627 1.00 59.31 828 ARG A C 1
ATOM 6431 O O . ARG A 1 828 ? -17.728 -15.136 -3.009 1.00 59.31 828 ARG A O 1
ATOM 6438 N N . SER A 1 829 ? -16.366 -14.520 -4.663 1.00 66.88 829 SER A N 1
ATOM 6439 C CA . SER A 1 829 ? -15.918 -15.870 -5.020 1.00 66.88 829 SER A CA 1
ATOM 6440 C C . SER A 1 829 ? -14.868 -16.372 -4.032 1.00 66.88 829 SER A C 1
ATOM 6442 O O . SER A 1 829 ? -14.063 -15.575 -3.550 1.00 66.88 829 SER A O 1
ATOM 6444 N N . ARG A 1 830 ? -14.817 -17.694 -3.810 1.00 68.62 830 ARG A N 1
ATOM 6445 C CA . ARG A 1 830 ? -13.786 -18.350 -2.982 1.00 68.62 830 ARG A CA 1
ATOM 6446 C C . ARG A 1 830 ? -12.358 -18.061 -3.466 1.00 68.62 830 ARG A C 1
ATOM 6448 O O . ARG A 1 830 ? -11.431 -18.015 -2.667 1.00 68.62 830 ARG A O 1
ATOM 6455 N N . GLU A 1 831 ? -12.191 -17.748 -4.755 1.00 78.50 831 GLU A N 1
ATOM 6456 C CA . GLU A 1 831 ? -10.967 -17.126 -5.274 1.00 78.50 831 GLU A CA 1
ATOM 6457 C C . GLU A 1 831 ? -11.217 -16.029 -6.313 1.00 78.50 831 GLU A C 1
ATOM 6459 O O . GLU A 1 831 ? -12.194 -16.056 -7.073 1.00 78.50 831 GLU A O 1
ATOM 6464 N N . LEU A 1 832 ? -10.256 -15.105 -6.389 1.00 83.88 832 LEU A N 1
ATOM 6465 C CA . LEU A 1 832 ? -10.146 -14.071 -7.415 1.00 83.88 832 LEU A CA 1
ATOM 6466 C C . LEU A 1 832 ? -9.411 -14.634 -8.643 1.00 83.88 832 LEU A C 1
ATOM 6468 O O . LEU A 1 832 ? -8.199 -14.864 -8.602 1.00 83.88 832 LEU A O 1
ATOM 6472 N N . LEU A 1 833 ? -10.161 -14.856 -9.725 1.00 88.44 833 LEU A N 1
ATOM 6473 C CA . LEU A 1 833 ? -9.690 -15.401 -10.998 1.00 88.44 833 LEU A CA 1
ATOM 6474 C C . LEU A 1 833 ? -9.988 -14.407 -12.128 1.00 88.44 833 LEU A C 1
ATOM 6476 O O . LEU A 1 833 ? -11.066 -13.807 -12.163 1.00 88.44 833 LEU A O 1
ATOM 6480 N N . LEU A 1 834 ? -9.058 -14.264 -13.070 1.00 89.50 834 LEU A N 1
ATOM 6481 C CA . LEU A 1 834 ? -9.193 -13.403 -14.251 1.00 89.50 834 LEU A CA 1
ATOM 6482 C C . LEU A 1 834 ? -9.169 -14.262 -15.522 1.00 89.50 834 LEU A C 1
ATOM 6484 O O . LEU A 1 834 ? -8.357 -15.180 -15.634 1.00 89.50 834 LEU A O 1
ATOM 6488 N N . VAL A 1 835 ? -10.079 -13.988 -16.458 1.00 90.56 835 VAL A N 1
ATOM 6489 C CA . VAL A 1 835 ? -10.336 -14.812 -17.649 1.00 90.56 835 VAL A CA 1
ATOM 6490 C C . VAL A 1 835 ? -10.065 -13.991 -18.905 1.00 90.56 835 VAL A C 1
ATOM 6492 O O . VAL A 1 835 ? -10.737 -12.989 -19.150 1.00 90.56 835 VAL A O 1
ATOM 6495 N N . TYR A 1 836 ? -9.114 -14.438 -19.719 1.00 90.31 836 TYR A N 1
ATOM 6496 C CA . TYR A 1 836 ? -8.634 -13.750 -20.921 1.00 90.31 836 TYR A CA 1
ATOM 6497 C C . TYR A 1 836 ? -8.821 -14.611 -22.173 1.00 90.31 836 TYR A C 1
ATOM 6499 O O . TYR A 1 836 ? -9.043 -15.824 -22.090 1.00 90.31 836 TYR A O 1
ATOM 6507 N N . GLU A 1 837 ? -8.646 -13.999 -23.345 1.00 89.50 837 GLU A N 1
ATOM 6508 C CA . GLU A 1 837 ? -8.345 -14.759 -24.560 1.00 89.50 837 GLU A CA 1
ATOM 6509 C C . GLU A 1 837 ? -7.092 -15.633 -24.385 1.00 89.50 837 GLU A C 1
ATOM 6511 O O . GLU A 1 837 ? -6.087 -15.209 -23.815 1.00 89.50 837 GLU A O 1
ATOM 6516 N N . PHE A 1 838 ? -7.166 -16.882 -24.851 1.00 91.25 838 PHE A N 1
ATOM 6517 C CA . PHE A 1 838 ? -6.009 -17.772 -24.894 1.00 91.25 838 PHE A CA 1
ATOM 6518 C C . PHE A 1 838 ? -5.113 -17.413 -26.084 1.00 91.25 838 PHE A C 1
ATOM 6520 O O . PHE A 1 838 ? -5.599 -17.335 -27.211 1.00 91.25 838 PHE A O 1
ATOM 6527 N N . ILE A 1 839 ? -3.816 -17.236 -25.827 1.00 92.00 839 ILE A N 1
ATOM 6528 C CA . ILE A 1 839 ? -2.819 -16.811 -26.816 1.00 92.00 839 ILE A CA 1
ATOM 6529 C C . ILE A 1 839 ? -1.839 -17.979 -27.091 1.00 92.00 839 ILE A C 1
ATOM 6531 O O . ILE A 1 839 ? -1.037 -18.321 -26.216 1.00 92.00 839 ILE A O 1
ATOM 6535 N N . PRO A 1 840 ? -1.925 -18.654 -28.257 1.00 87.00 840 PRO A N 1
ATOM 6536 C CA . PRO A 1 840 ? -1.383 -20.009 -28.442 1.00 87.00 840 PRO A CA 1
ATOM 6537 C C . PRO A 1 840 ? 0.133 -20.109 -28.650 1.00 87.00 840 PRO A C 1
ATOM 6539 O O . PRO A 1 840 ? 0.724 -21.151 -28.328 1.00 87.00 840 PRO A O 1
ATOM 6542 N N . ASN A 1 841 ? 0.801 -19.067 -29.159 1.00 90.25 841 ASN A N 1
ATOM 6543 C CA . ASN A 1 841 ? 2.249 -19.117 -29.366 1.00 90.25 841 ASN A CA 1
ATOM 6544 C C . ASN A 1 841 ? 3.075 -18.785 -28.113 1.00 90.25 841 ASN A C 1
ATOM 6546 O O . ASN A 1 841 ? 4.288 -18.991 -28.137 1.00 90.25 841 ASN A O 1
ATOM 6550 N N . GLY A 1 842 ? 2.442 -18.434 -26.989 1.00 90.88 842 GLY A N 1
ATOM 6551 C CA . GLY A 1 842 ? 3.118 -18.224 -25.704 1.00 90.88 842 GLY A CA 1
ATOM 6552 C C . GLY A 1 842 ? 3.856 -16.886 -25.632 1.00 90.88 842 GLY A C 1
ATOM 6553 O O . GLY A 1 842 ? 3.465 -15.932 -26.302 1.00 90.88 842 GLY A O 1
ATOM 6554 N N . THR A 1 843 ? 4.895 -16.801 -24.798 1.00 94.19 843 THR A N 1
ATOM 6555 C CA . THR A 1 843 ? 5.622 -15.546 -24.534 1.00 94.19 843 THR A CA 1
ATOM 6556 C C . THR A 1 843 ? 6.763 -15.309 -25.526 1.00 94.19 843 THR A C 1
ATOM 6558 O O . THR A 1 843 ? 7.364 -16.260 -26.025 1.00 94.19 843 THR A O 1
ATOM 6561 N N . VAL A 1 844 ? 7.137 -14.051 -25.778 1.00 96.00 844 VAL A N 1
ATOM 6562 C CA . VAL A 1 844 ? 8.335 -13.718 -26.575 1.00 96.00 844 VAL A CA 1
ATOM 6563 C C . VAL A 1 844 ? 9.602 -14.307 -25.938 1.00 96.00 844 VAL A C 1
ATOM 6565 O O . VAL A 1 844 ? 10.469 -14.800 -26.659 1.00 96.00 844 VAL A O 1
ATOM 6568 N N . ALA A 1 845 ? 9.685 -14.345 -24.603 1.00 94.38 845 ALA A N 1
ATOM 6569 C CA . ALA A 1 845 ? 10.792 -14.972 -23.875 1.00 94.38 845 ALA A CA 1
ATOM 6570 C C . ALA A 1 845 ? 10.981 -16.455 -24.258 1.00 94.38 845 ALA A C 1
ATOM 6572 O O . ALA A 1 845 ? 12.105 -16.887 -24.528 1.00 94.38 845 ALA A O 1
ATOM 6573 N N . ASP A 1 846 ? 9.890 -17.225 -24.378 1.00 92.44 846 ASP A N 1
ATOM 6574 C CA . ASP A 1 846 ? 9.942 -18.639 -24.776 1.00 92.44 846 ASP A CA 1
ATOM 6575 C C . ASP A 1 846 ? 10.575 -18.860 -26.156 1.00 92.44 846 ASP A C 1
ATOM 6577 O O . ASP A 1 846 ? 11.209 -19.895 -26.372 1.00 92.44 846 ASP A O 1
ATOM 6581 N N . HIS A 1 847 ? 10.409 -17.909 -27.082 1.00 93.69 847 HIS A N 1
ATOM 6582 C CA . HIS A 1 847 ? 10.957 -17.965 -28.444 1.00 93.69 847 HIS A CA 1
ATOM 6583 C C . HIS A 1 847 ? 12.348 -17.331 -28.590 1.00 93.69 847 HIS A C 1
ATOM 6585 O O . HIS A 1 847 ? 12.996 -17.578 -29.603 1.00 93.69 847 HIS A O 1
ATOM 6591 N N . LEU A 1 848 ? 12.812 -16.533 -27.623 1.00 93.69 848 LEU A N 1
ATOM 6592 C CA . LEU A 1 848 ? 14.164 -15.957 -27.626 1.00 93.69 848 LEU A CA 1
ATOM 6593 C C . LEU A 1 848 ? 15.164 -16.833 -26.863 1.00 93.69 848 LEU A C 1
ATOM 6595 O O . LEU A 1 848 ? 16.204 -17.192 -27.408 1.00 93.69 848 LEU A O 1
ATOM 6599 N N . HIS A 1 849 ? 14.848 -17.192 -25.615 1.00 90.06 849 HIS A N 1
ATOM 6600 C CA . HIS A 1 849 ? 15.762 -17.915 -24.715 1.00 90.06 849 HIS A CA 1
ATOM 6601 C C . HIS A 1 849 ? 15.128 -19.105 -23.976 1.00 90.06 849 HIS A C 1
ATOM 6603 O O . HIS A 1 849 ? 15.847 -19.883 -23.350 1.00 90.06 849 HIS A O 1
ATOM 6609 N N . GLY A 1 850 ? 13.810 -19.301 -24.087 1.00 87.38 850 GLY A N 1
ATOM 6610 C CA . GLY A 1 850 ? 13.105 -20.456 -23.525 1.00 87.38 850 GLY A CA 1
ATOM 6611 C C . GLY A 1 850 ? 12.939 -21.653 -24.476 1.00 87.38 850 GLY A C 1
ATOM 6612 O O . GLY A 1 850 ? 13.688 -21.865 -25.431 1.00 87.38 850 GLY A O 1
ATOM 6613 N N . LYS A 1 851 ? 11.923 -22.480 -24.194 1.00 85.12 851 LYS A N 1
ATOM 6614 C CA . LYS A 1 851 ? 11.727 -23.815 -24.803 1.00 85.12 851 LYS A CA 1
ATOM 6615 C C . LYS A 1 851 ? 11.481 -23.796 -26.319 1.00 85.12 851 LYS A C 1
ATOM 6617 O O . LYS A 1 851 ? 11.691 -24.818 -26.969 1.00 85.12 851 LYS A O 1
ATOM 6622 N N . ARG A 1 852 ? 11.015 -22.677 -26.885 1.00 85.81 852 ARG A N 1
ATOM 6623 C CA . ARG A 1 852 ? 10.712 -22.529 -28.319 1.00 85.81 852 ARG A CA 1
ATOM 6624 C C . ARG A 1 852 ? 11.870 -21.919 -29.120 1.00 85.81 852 ARG A C 1
ATOM 6626 O O . ARG A 1 852 ? 11.818 -21.984 -30.346 1.00 85.81 852 ARG A O 1
ATOM 6633 N N . ALA A 1 853 ? 12.934 -21.414 -28.486 1.00 83.19 853 ALA A N 1
ATOM 6634 C CA . ALA A 1 853 ? 14.062 -20.760 -29.168 1.00 83.19 853 ALA A CA 1
ATOM 6635 C C . ALA A 1 853 ? 14.707 -21.618 -30.277 1.00 83.19 853 ALA A C 1
ATOM 6637 O O . ALA A 1 853 ? 15.018 -21.124 -31.360 1.00 83.19 853 ALA A O 1
ATOM 6638 N N . SER A 1 854 ? 14.795 -22.937 -30.065 1.00 73.81 854 SER A N 1
ATOM 6639 C CA . SER A 1 854 ? 15.340 -23.897 -31.047 1.00 73.81 854 SER A CA 1
ATOM 6640 C C . SER A 1 854 ? 14.531 -24.012 -32.354 1.00 73.81 854 SER A C 1
ATOM 6642 O O . SER A 1 854 ? 14.972 -24.685 -33.282 1.00 73.81 854 SER A O 1
ATOM 6644 N N . SER A 1 855 ? 13.348 -23.393 -32.443 1.00 71.50 855 SER A N 1
ATOM 6645 C CA . SER A 1 855 ? 12.510 -23.396 -33.652 1.00 71.50 855 SER A CA 1
ATOM 6646 C C . SER A 1 855 ? 12.933 -22.374 -34.713 1.00 71.50 855 SER A C 1
ATOM 6648 O O . SER A 1 855 ? 12.599 -22.542 -35.884 1.00 71.50 855 SER A O 1
ATOM 6650 N N . GLY A 1 856 ? 13.647 -21.308 -34.326 1.00 70.88 856 GLY A N 1
ATOM 6651 C CA . GLY A 1 856 ? 14.107 -20.264 -35.249 1.00 70.88 856 GLY A CA 1
ATOM 6652 C C . GLY A 1 856 ? 13.002 -19.435 -35.928 1.00 70.88 856 GLY A C 1
ATOM 6653 O O . GLY A 1 856 ? 13.288 -18.757 -36.916 1.00 70.88 856 GLY A O 1
ATOM 6654 N N . PHE A 1 857 ? 11.751 -19.472 -35.444 1.00 73.62 857 PHE A N 1
ATOM 6655 C CA . PHE A 1 857 ? 10.636 -18.747 -36.076 1.00 73.62 857 PHE A CA 1
ATOM 6656 C C . PHE A 1 857 ? 10.775 -17.217 -36.004 1.00 73.62 857 PHE A C 1
ATOM 6658 O O . PHE A 1 857 ? 10.408 -16.529 -36.957 1.00 73.62 857 PHE A O 1
ATOM 6665 N N . LEU A 1 858 ? 11.349 -16.670 -34.923 1.00 86.56 858 LEU A N 1
ATOM 6666 C CA . LEU A 1 858 ? 11.570 -15.226 -34.771 1.00 86.56 858 LEU A CA 1
ATOM 6667 C C . LEU A 1 858 ? 12.772 -14.732 -35.593 1.00 86.56 858 LEU A C 1
ATOM 6669 O O . LEU A 1 858 ? 13.849 -14.449 -35.059 1.00 86.56 858 LEU A O 1
ATOM 6673 N N . ARG A 1 859 ? 12.559 -14.598 -36.905 1.00 89.38 859 ARG A N 1
ATOM 6674 C CA . ARG A 1 859 ? 13.446 -13.891 -37.844 1.00 89.38 859 ARG A CA 1
ATOM 6675 C C . ARG A 1 859 ? 13.404 -12.375 -37.611 1.00 89.38 859 ARG A C 1
ATOM 6677 O O . ARG A 1 859 ? 12.516 -11.877 -36.920 1.00 89.38 859 ARG A O 1
ATOM 6684 N N . TRP A 1 860 ? 14.335 -11.637 -38.225 1.00 93.12 860 TRP A N 1
ATOM 6685 C CA . TRP A 1 860 ? 14.451 -10.181 -38.052 1.00 93.12 860 TRP A CA 1
ATOM 6686 C C . TRP A 1 860 ? 13.136 -9.422 -38.269 1.00 93.12 860 TRP A C 1
ATOM 6688 O O . TRP A 1 860 ? 12.740 -8.640 -37.410 1.00 93.12 860 TRP A O 1
ATOM 6698 N N . GLU A 1 861 ? 12.434 -9.684 -39.373 1.00 92.00 861 GLU A N 1
ATOM 6699 C CA . GLU A 1 861 ? 11.171 -9.005 -39.684 1.00 92.00 861 GLU A CA 1
ATOM 6700 C C . GLU A 1 861 ? 10.106 -9.235 -38.600 1.00 92.00 861 GLU A C 1
ATOM 6702 O O . GLU A 1 861 ? 9.476 -8.280 -38.149 1.00 92.00 861 GLU A O 1
ATOM 6707 N N . THR A 1 862 ? 9.969 -10.468 -38.102 1.00 94.12 862 THR A N 1
ATOM 6708 C CA . THR A 1 862 ? 9.055 -10.795 -36.998 1.00 94.12 862 THR A CA 1
ATOM 6709 C C . THR A 1 862 ? 9.444 -10.061 -35.714 1.00 94.12 862 THR A C 1
ATOM 6711 O O . THR A 1 862 ? 8.581 -9.493 -35.055 1.00 94.12 862 THR A O 1
ATOM 6714 N N . ARG A 1 863 ? 10.739 -10.001 -35.367 1.00 95.94 863 ARG A N 1
ATOM 6715 C CA . ARG A 1 863 ? 11.207 -9.268 -34.172 1.00 95.94 863 ARG A CA 1
ATOM 6716 C C . ARG A 1 863 ? 10.996 -7.757 -34.286 1.00 95.94 863 ARG A C 1
ATOM 6718 O O . ARG A 1 863 ? 10.659 -7.122 -33.290 1.00 95.94 863 ARG A O 1
ATOM 6725 N N . LEU A 1 864 ? 11.143 -7.190 -35.484 1.00 96.25 864 LEU A N 1
ATOM 6726 C CA . LEU A 1 864 ? 10.867 -5.777 -35.750 1.00 96.25 864 LEU A CA 1
ATOM 6727 C C . LEU A 1 864 ? 9.362 -5.465 -35.684 1.00 96.25 864 LEU A C 1
ATOM 6729 O O . LEU A 1 864 ? 8.987 -4.437 -35.125 1.00 96.25 864 LEU A O 1
ATOM 6733 N N . ASN A 1 865 ? 8.498 -6.366 -36.168 1.00 96.81 865 ASN A N 1
ATOM 6734 C CA . ASN A 1 865 ? 7.045 -6.254 -35.991 1.00 96.81 865 ASN A CA 1
ATOM 6735 C C . ASN A 1 865 ? 6.662 -6.319 -34.504 1.00 96.81 865 ASN A C 1
ATOM 6737 O O . ASN A 1 865 ? 5.950 -5.442 -34.028 1.00 96.81 865 ASN A O 1
ATOM 6741 N N . ILE A 1 866 ? 7.216 -7.277 -33.750 1.00 98.00 866 ILE A N 1
ATOM 6742 C CA . ILE A 1 866 ? 6.999 -7.404 -32.300 1.00 98.00 866 ILE A CA 1
ATOM 6743 C C . ILE A 1 866 ? 7.411 -6.122 -31.563 1.00 98.00 866 ILE A C 1
ATOM 6745 O O . ILE A 1 866 ? 6.666 -5.638 -30.710 1.00 98.00 866 ILE A O 1
ATOM 6749 N N . ALA A 1 867 ? 8.560 -5.533 -31.909 1.00 98.31 867 ALA A N 1
ATOM 6750 C CA . ALA A 1 867 ? 8.987 -4.250 -31.354 1.00 98.31 867 ALA A CA 1
ATOM 6751 C C . ALA A 1 867 ? 7.990 -3.121 -31.679 1.00 98.31 867 ALA A C 1
ATOM 6753 O O . ALA A 1 867 ? 7.604 -2.373 -30.784 1.00 98.31 867 ALA A O 1
ATOM 6754 N N . MET A 1 868 ? 7.547 -3.013 -32.937 1.00 98.25 868 MET A N 1
ATOM 6755 C CA . MET A 1 868 ? 6.584 -1.993 -33.370 1.00 98.25 868 MET A CA 1
ATOM 6756 C C . MET A 1 868 ? 5.233 -2.121 -32.662 1.00 98.25 868 MET A C 1
ATOM 6758 O O . MET A 1 868 ? 4.736 -1.135 -32.134 1.00 98.25 868 MET A O 1
ATOM 6762 N N . GLU A 1 869 ? 4.653 -3.318 -32.621 1.00 98.38 869 GLU A N 1
ATOM 6763 C CA . GLU A 1 869 ? 3.331 -3.570 -32.032 1.00 98.38 869 GLU A CA 1
ATOM 6764 C C . GLU A 1 869 ? 3.338 -3.446 -30.501 1.00 98.38 869 GLU A C 1
ATOM 6766 O O . GLU A 1 869 ? 2.383 -2.944 -29.908 1.00 98.38 869 GLU A O 1
ATOM 6771 N N . THR A 1 870 ? 4.447 -3.818 -29.850 1.00 98.44 870 THR A N 1
ATOM 6772 C CA . THR A 1 870 ? 4.650 -3.541 -28.418 1.00 98.44 870 THR A CA 1
ATOM 6773 C C . THR A 1 870 ? 4.746 -2.034 -28.161 1.00 98.44 870 THR A C 1
ATOM 6775 O O . THR A 1 870 ? 4.170 -1.543 -27.193 1.00 98.44 870 THR A O 1
ATOM 6778 N N . ALA A 1 871 ? 5.437 -1.277 -29.022 1.00 98.38 871 ALA A N 1
ATOM 6779 C CA . ALA A 1 871 ? 5.530 0.176 -28.885 1.00 98.38 871 ALA A CA 1
ATOM 6780 C C . ALA A 1 871 ? 4.181 0.882 -29.131 1.00 98.38 871 ALA A C 1
ATOM 6782 O O . ALA A 1 871 ? 3.863 1.822 -28.409 1.00 98.38 871 ALA A O 1
ATOM 6783 N N . ASP A 1 872 ? 3.369 0.395 -30.077 1.00 98.00 872 ASP A N 1
ATOM 6784 C CA . ASP A 1 872 ? 1.999 0.868 -30.356 1.00 98.00 872 ASP A CA 1
ATOM 6785 C C . ASP A 1 872 ? 1.094 0.648 -29.130 1.00 98.00 872 ASP A C 1
ATOM 6787 O O . ASP A 1 872 ? 0.439 1.573 -28.646 1.00 98.00 872 ASP A O 1
ATOM 6791 N N . ALA A 1 873 ? 1.148 -0.557 -28.545 1.00 97.25 873 ALA A N 1
ATOM 6792 C CA . ALA A 1 873 ? 0.434 -0.894 -27.317 1.00 97.25 873 ALA A CA 1
ATOM 6793 C C . ALA A 1 873 ? 0.826 0.013 -26.136 1.00 97.25 873 ALA A C 1
ATOM 6795 O O . ALA A 1 873 ? -0.052 0.541 -25.456 1.00 97.25 873 ALA A O 1
ATOM 6796 N N . LEU A 1 874 ? 2.126 0.220 -25.893 1.00 97.75 874 LEU A N 1
ATOM 6797 C CA . LEU A 1 874 ? 2.607 1.057 -24.787 1.00 97.75 874 LEU A CA 1
ATOM 6798 C C . LEU A 1 874 ? 2.316 2.550 -25.007 1.00 97.75 874 LEU A C 1
ATOM 6800 O O . LEU A 1 874 ? 1.944 3.231 -24.055 1.00 97.75 874 LEU A O 1
ATOM 6804 N N . ALA A 1 875 ? 2.405 3.051 -26.243 1.00 97.06 875 ALA A N 1
ATOM 6805 C CA . ALA A 1 875 ? 1.997 4.416 -26.574 1.00 97.06 875 ALA A CA 1
ATOM 6806 C C . ALA A 1 875 ? 0.498 4.639 -26.291 1.00 97.06 875 ALA A C 1
ATOM 6808 O O . ALA A 1 875 ? 0.140 5.649 -25.689 1.00 97.06 875 ALA A O 1
ATOM 6809 N N . CYS A 1 876 ? -0.360 3.666 -26.622 1.00 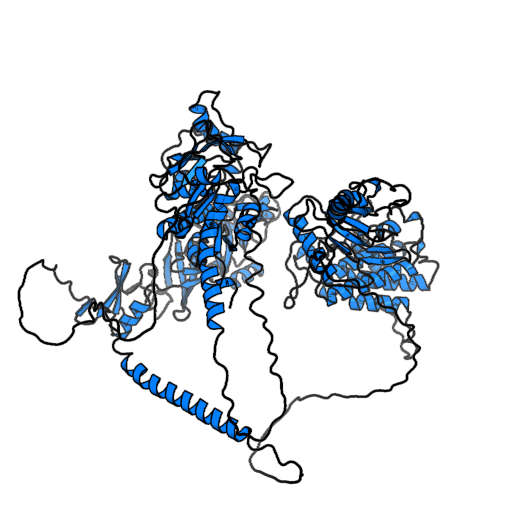94.75 876 CYS A N 1
ATOM 6810 C CA . CYS A 1 876 ? -1.788 3.702 -26.293 1.00 94.75 876 CYS A CA 1
ATOM 6811 C C . CYS A 1 876 ? -2.052 3.725 -24.771 1.00 94.75 876 CYS A C 1
ATOM 6813 O O . CYS A 1 876 ? -2.952 4.434 -24.317 1.00 94.75 876 CYS A O 1
ATOM 6815 N N . LEU A 1 877 ? -1.259 3.005 -23.962 1.00 94.50 877 LEU A N 1
ATOM 6816 C CA . LEU A 1 877 ? -1.349 3.092 -22.496 1.00 94.50 877 LEU A CA 1
ATOM 6817 C C . LEU A 1 877 ? -0.944 4.484 -21.986 1.00 94.50 877 LEU A C 1
ATOM 6819 O O . LEU A 1 877 ? -1.661 5.066 -21.172 1.00 94.50 877 LEU A O 1
ATOM 6823 N N . HIS A 1 878 ? 0.167 5.032 -22.488 1.00 93.88 878 HIS A N 1
ATOM 6824 C CA . HIS A 1 878 ? 0.698 6.334 -22.066 1.00 93.88 878 HIS A CA 1
ATOM 6825 C C . HIS A 1 878 ? -0.218 7.501 -22.465 1.00 93.88 878 HIS A C 1
ATOM 6827 O O . HIS A 1 878 ? -0.404 8.412 -21.665 1.00 93.88 878 HIS A O 1
ATOM 6833 N N . GLU A 1 879 ? -0.869 7.444 -23.632 1.00 92.00 879 GLU A N 1
ATOM 6834 C CA . GLU A 1 879 ? -1.908 8.407 -24.050 1.00 92.00 879 GLU A CA 1
ATOM 6835 C C . GLU A 1 879 ? -3.145 8.393 -23.126 1.00 92.00 879 GLU A C 1
ATOM 6837 O O . GLU A 1 879 ? -3.870 9.381 -23.037 1.00 92.00 879 GLU A O 1
ATOM 6842 N N . ASN A 1 880 ? -3.376 7.290 -22.405 1.00 89.12 880 ASN A N 1
ATOM 6843 C CA . ASN A 1 880 ? -4.501 7.108 -21.485 1.00 89.12 880 ASN A CA 1
ATOM 6844 C C . ASN A 1 880 ? -4.090 7.169 -19.998 1.00 89.12 880 ASN A C 1
ATOM 6846 O O . ASN A 1 880 ? -4.779 6.601 -19.145 1.00 89.12 880 ASN A O 1
ATOM 6850 N N . ASP A 1 881 ? -2.976 7.838 -19.679 1.00 89.00 881 ASP A N 1
ATOM 6851 C CA . ASP A 1 881 ? -2.440 7.998 -18.318 1.00 89.00 881 ASP A CA 1
ATOM 6852 C C . ASP A 1 881 ? -2.149 6.658 -17.588 1.00 89.00 881 ASP A C 1
ATOM 6854 O O . ASP A 1 881 ? -2.173 6.596 -16.358 1.00 89.00 881 ASP A O 1
ATOM 6858 N N . VAL A 1 882 ? -1.871 5.556 -18.301 1.00 90.44 882 VAL A N 1
ATOM 6859 C CA . VAL A 1 882 ? -1.545 4.243 -17.703 1.00 90.44 882 VAL A CA 1
ATOM 6860 C C . VAL A 1 882 ? -0.066 3.908 -17.878 1.00 90.44 882 VAL A C 1
ATOM 6862 O O . VAL A 1 882 ? 0.410 3.736 -18.993 1.00 90.44 882 VAL A O 1
ATOM 6865 N N . ILE A 1 883 ? 0.648 3.708 -16.767 1.00 91.50 883 ILE A N 1
ATOM 6866 C CA . ILE A 1 883 ? 2.023 3.179 -16.760 1.00 91.50 883 ILE A CA 1
ATOM 6867 C C . ILE A 1 883 ? 1.963 1.672 -16.476 1.00 91.50 883 ILE A C 1
ATOM 6869 O O . ILE A 1 883 ? 1.342 1.252 -15.491 1.00 91.50 883 ILE A O 1
ATOM 6873 N N . HIS A 1 884 ? 2.611 0.853 -17.308 1.00 93.31 884 HIS A N 1
ATOM 6874 C CA . HIS A 1 884 ? 2.545 -0.610 -17.248 1.00 93.31 884 HIS A CA 1
ATOM 6875 C C . HIS A 1 884 ? 3.349 -1.191 -16.074 1.00 93.31 884 HIS A C 1
ATOM 6877 O O . HIS A 1 884 ? 2.850 -2.057 -15.353 1.00 93.31 884 HIS A O 1
ATOM 6883 N N . ARG A 1 885 ? 4.560 -0.666 -15.838 1.00 89.94 885 ARG A N 1
ATOM 6884 C CA . ARG A 1 885 ? 5.494 -0.945 -14.724 1.00 89.94 885 ARG A CA 1
ATOM 6885 C C . ARG A 1 885 ? 6.157 -2.324 -14.691 1.00 89.94 885 ARG A C 1
ATOM 6887 O O . ARG A 1 885 ? 7.053 -2.532 -13.877 1.00 89.94 885 ARG A O 1
ATOM 6894 N N . ASP A 1 886 ? 5.749 -3.253 -15.550 1.00 91.88 886 ASP A N 1
ATOM 6895 C CA . ASP A 1 886 ? 6.382 -4.575 -15.674 1.00 91.88 886 ASP A CA 1
ATOM 6896 C C . ASP A 1 886 ? 6.453 -5.039 -17.141 1.00 91.88 886 ASP A C 1
ATOM 6898 O O . ASP A 1 886 ? 6.014 -6.130 -17.509 1.00 91.88 886 ASP A O 1
ATOM 6902 N N . VAL A 1 887 ? 6.951 -4.154 -18.011 1.00 96.62 887 VAL A N 1
ATOM 6903 C CA . VAL A 1 887 ? 7.220 -4.449 -19.429 1.00 96.62 887 VAL A CA 1
ATOM 6904 C C . VAL A 1 887 ? 8.430 -5.384 -19.530 1.00 96.62 887 VAL A C 1
ATOM 6906 O O . VAL A 1 887 ? 9.537 -5.017 -19.143 1.00 96.62 887 VAL A O 1
ATOM 6909 N N . LYS A 1 888 ? 8.220 -6.599 -20.045 1.00 95.50 888 LYS A N 1
ATOM 6910 C CA . LYS A 1 888 ? 9.245 -7.648 -20.195 1.00 95.50 888 LYS A CA 1
ATOM 6911 C C . LYS A 1 888 ? 8.809 -8.686 -21.227 1.00 95.50 888 LYS A C 1
ATOM 6913 O O . LYS A 1 888 ? 7.611 -8.846 -21.454 1.00 95.50 888 LYS A O 1
ATOM 6918 N N . THR A 1 889 ? 9.736 -9.451 -21.803 1.00 95.81 889 THR A N 1
ATOM 6919 C CA . THR A 1 889 ? 9.416 -10.447 -22.850 1.00 95.81 889 THR A CA 1
ATOM 6920 C C . THR A 1 889 ? 8.538 -11.616 -22.378 1.00 95.81 889 THR A C 1
ATOM 6922 O O . THR A 1 889 ? 7.885 -12.245 -23.207 1.00 95.81 889 THR A O 1
ATOM 6925 N N . ASN A 1 890 ? 8.433 -11.877 -21.068 1.00 93.19 890 ASN A N 1
ATOM 6926 C CA . ASN A 1 890 ? 7.442 -12.806 -20.498 1.00 93.19 890 ASN A CA 1
ATOM 6927 C C . ASN A 1 890 ? 5.999 -12.253 -20.515 1.00 93.19 890 ASN A C 1
ATOM 6929 O O . ASN A 1 890 ? 5.056 -13.036 -20.534 1.00 93.19 890 ASN A O 1
ATOM 6933 N N . ASN A 1 891 ? 5.824 -10.926 -20.503 1.00 94.94 891 ASN A N 1
ATOM 6934 C CA . ASN A 1 891 ? 4.518 -10.247 -20.475 1.00 94.94 891 ASN A CA 1
ATOM 6935 C C . ASN A 1 891 ? 4.057 -9.795 -21.877 1.00 94.94 891 ASN A C 1
ATOM 6937 O O . ASN A 1 891 ? 3.048 -9.109 -22.019 1.00 94.94 891 ASN A O 1
ATOM 6941 N N . ILE A 1 892 ? 4.798 -10.184 -22.916 1.00 96.94 892 ILE A N 1
ATOM 6942 C CA . ILE A 1 892 ? 4.483 -9.955 -24.327 1.00 96.94 892 ILE A CA 1
ATOM 6943 C C . ILE A 1 892 ? 4.216 -11.336 -24.927 1.00 96.94 892 ILE A C 1
ATOM 6945 O O . ILE A 1 892 ? 5.128 -12.161 -25.008 1.00 96.94 892 ILE A O 1
ATOM 6949 N N . LEU A 1 893 ? 2.966 -11.609 -25.296 1.00 95.31 893 LEU A N 1
ATOM 6950 C CA . LEU A 1 893 ? 2.546 -12.879 -25.885 1.00 95.31 893 LEU A CA 1
ATOM 6951 C C . LEU A 1 893 ? 2.347 -12.756 -27.399 1.00 95.31 893 LEU A C 1
ATOM 6953 O O . LEU A 1 893 ? 2.206 -11.652 -27.923 1.00 95.31 893 LEU A O 1
ATOM 6957 N N . LEU A 1 894 ? 2.340 -13.901 -28.083 1.00 95.38 894 LEU A N 1
ATOM 6958 C CA . LEU A 1 894 ? 2.217 -14.019 -29.537 1.00 95.38 894 LEU A CA 1
ATOM 6959 C C . LEU A 1 894 ? 1.014 -14.893 -29.910 1.00 95.38 894 LEU A C 1
ATOM 6961 O O . LEU A 1 894 ? 0.879 -16.010 -29.399 1.00 95.38 894 LEU A O 1
ATOM 6965 N N . ASP A 1 895 ? 0.149 -14.405 -30.798 1.00 91.81 895 ASP A N 1
ATOM 6966 C CA . ASP A 1 895 ? -0.978 -15.182 -31.330 1.00 91.81 895 ASP A CA 1
ATOM 6967 C C . ASP A 1 895 ? -0.574 -16.120 -32.489 1.00 91.81 895 ASP A C 1
ATOM 6969 O O . ASP A 1 895 ? 0.616 -16.362 -32.718 1.00 91.81 895 ASP A O 1
ATOM 6973 N N . ASP A 1 896 ? -1.553 -16.734 -33.163 1.00 89.50 896 ASP A N 1
ATOM 6974 C CA . ASP A 1 896 ? -1.314 -17.695 -34.252 1.00 89.50 896 ASP A CA 1
ATOM 6975 C C . ASP A 1 896 ? -0.518 -17.087 -35.425 1.00 89.50 896 ASP A C 1
ATOM 6977 O O . ASP A 1 896 ? 0.340 -17.769 -35.990 1.00 89.50 896 ASP A O 1
ATOM 6981 N N . ASP A 1 897 ? -0.735 -15.802 -35.729 1.00 91.06 897 ASP A N 1
ATOM 6982 C CA . ASP A 1 897 ? -0.072 -15.052 -36.807 1.00 91.06 897 ASP A CA 1
ATOM 6983 C C . ASP A 1 897 ? 1.195 -14.302 -36.325 1.00 91.06 897 ASP A C 1
ATOM 6985 O O . ASP A 1 897 ? 1.831 -13.577 -37.091 1.00 91.06 897 ASP A O 1
ATOM 6989 N N . PHE A 1 898 ? 1.614 -14.533 -35.071 1.00 92.00 898 PHE A N 1
ATOM 6990 C CA . PHE A 1 898 ? 2.735 -13.877 -34.379 1.00 92.00 898 PHE A CA 1
ATOM 6991 C C . PHE A 1 898 ? 2.534 -12.369 -34.110 1.00 92.00 898 PHE A C 1
ATOM 6993 O O . PHE A 1 898 ? 3.515 -11.657 -33.873 1.00 92.00 898 PHE A O 1
ATOM 7000 N N . HIS A 1 899 ? 1.288 -11.887 -34.065 1.00 95.44 899 HIS A N 1
ATOM 7001 C CA . HIS A 1 899 ? 0.981 -10.540 -33.581 1.00 95.44 899 HIS A CA 1
ATOM 7002 C C . HIS A 1 899 ? 1.057 -10.459 -32.048 1.00 95.44 899 HIS A C 1
ATOM 7004 O O . HIS A 1 899 ? 0.853 -11.441 -31.326 1.00 95.44 899 HIS A O 1
ATOM 7010 N N . VAL A 1 900 ? 1.390 -9.270 -31.542 1.00 97.38 900 VAL A N 1
ATOM 7011 C CA . VAL A 1 900 ? 1.672 -9.026 -30.120 1.00 97.38 900 VAL A CA 1
ATOM 7012 C C . VAL A 1 900 ? 0.405 -8.879 -29.287 1.00 97.38 900 VAL A C 1
ATOM 7014 O O . VAL A 1 900 ? -0.525 -8.175 -29.671 1.00 97.38 900 VAL A O 1
ATOM 7017 N N . LYS A 1 901 ? 0.433 -9.440 -28.074 1.00 96.19 901 LYS A N 1
ATOM 7018 C CA . LYS A 1 901 ? -0.524 -9.198 -26.987 1.00 96.19 901 LYS A CA 1
ATOM 7019 C C . LYS A 1 901 ? 0.215 -8.892 -25.681 1.00 96.19 901 LYS A C 1
ATOM 7021 O O . LYS A 1 901 ? 0.767 -9.798 -25.059 1.00 96.19 901 LYS A O 1
ATOM 7026 N N . VAL A 1 902 ? 0.226 -7.630 -25.249 1.00 96.44 902 VAL A N 1
ATOM 7027 C CA . VAL A 1 902 ? 0.792 -7.221 -23.946 1.00 96.44 902 VAL A CA 1
ATOM 7028 C C . VAL A 1 902 ? -0.172 -7.587 -22.807 1.00 96.44 902 VAL A C 1
ATOM 7030 O O . VAL A 1 902 ? -1.385 -7.405 -22.943 1.00 96.44 902 VAL A O 1
ATOM 7033 N N . ALA A 1 903 ? 0.358 -8.120 -21.702 1.00 91.25 903 ALA A N 1
ATOM 7034 C CA . ALA A 1 903 ? -0.393 -8.699 -20.584 1.00 91.25 903 ALA A CA 1
ATOM 7035 C C . ALA A 1 903 ? 0.232 -8.418 -19.196 1.00 91.25 903 ALA A C 1
ATOM 7037 O O . ALA A 1 903 ? 1.336 -7.895 -19.091 1.00 91.25 903 ALA A O 1
ATOM 7038 N N . ASP A 1 904 ? -0.470 -8.857 -18.140 1.00 85.56 904 ASP A N 1
ATOM 7039 C CA . ASP A 1 904 ? -0.118 -8.716 -16.712 1.00 85.56 904 ASP A CA 1
ATOM 7040 C C . ASP A 1 904 ? -0.152 -7.271 -16.175 1.00 85.56 904 ASP A C 1
ATOM 7042 O O . ASP A 1 904 ? 0.831 -6.718 -15.683 1.00 85.56 904 ASP A O 1
ATOM 7046 N N . PHE A 1 905 ? -1.352 -6.682 -16.191 1.00 85.38 905 PHE A N 1
ATOM 7047 C CA . PHE A 1 905 ? -1.597 -5.307 -15.736 1.00 85.38 905 PHE A CA 1
ATOM 7048 C C . PHE A 1 905 ? -1.723 -5.184 -14.209 1.00 85.38 905 PHE A C 1
ATOM 7050 O O . PHE A 1 905 ? -2.031 -4.113 -13.685 1.00 85.38 905 PHE A O 1
ATOM 7057 N N . GLY A 1 906 ? -1.478 -6.265 -13.460 1.00 74.50 906 GLY A N 1
ATOM 7058 C CA . GLY A 1 906 ? -1.634 -6.287 -12.005 1.00 74.50 906 GLY A CA 1
ATOM 7059 C C . GLY A 1 906 ? -0.719 -5.295 -11.275 1.00 74.50 906 GLY A C 1
ATOM 7060 O O . GLY A 1 906 ? -1.069 -4.815 -10.199 1.00 74.50 906 GLY A O 1
ATOM 7061 N N . LEU A 1 907 ? 0.447 -4.955 -11.840 1.00 78.25 907 LEU A N 1
ATOM 7062 C CA . LEU A 1 907 ? 1.320 -3.901 -11.304 1.00 78.25 907 LEU A CA 1
ATOM 7063 C C . LEU A 1 907 ? 1.046 -2.506 -11.879 1.00 78.25 907 LEU A C 1
ATOM 7065 O O . LEU A 1 907 ? 1.533 -1.533 -11.295 1.00 78.25 907 LEU A O 1
ATOM 7069 N N . SER A 1 908 ? 0.303 -2.395 -12.979 1.00 83.69 908 SER A N 1
ATOM 7070 C CA . SER A 1 908 ? 0.091 -1.146 -13.713 1.00 83.69 908 SER A CA 1
ATOM 7071 C C . SER A 1 908 ? -0.693 -0.114 -12.902 1.00 83.69 908 SER A C 1
ATOM 7073 O O . SER A 1 908 ? -1.354 -0.438 -11.911 1.00 83.69 908 SER A O 1
ATOM 7075 N N . ARG A 1 909 ? -0.574 1.165 -13.275 1.00 79.69 909 ARG A N 1
ATOM 7076 C CA . ARG A 1 909 ? -1.117 2.270 -12.478 1.00 79.69 909 ARG A CA 1
ATOM 7077 C C . ARG A 1 909 ? -1.581 3.445 -13.333 1.00 79.69 909 ARG A C 1
ATOM 7079 O O . ARG A 1 909 ? -0.832 3.920 -14.179 1.00 79.69 909 ARG A O 1
ATOM 7086 N N . LEU A 1 910 ? -2.777 3.942 -13.014 1.00 75.56 910 LEU A N 1
ATOM 7087 C CA . LEU A 1 910 ? -3.306 5.218 -13.494 1.00 75.56 910 LEU A CA 1
ATOM 7088 C C . LEU A 1 910 ? -2.554 6.400 -12.858 1.00 75.56 910 LEU A C 1
ATOM 7090 O O . LEU A 1 910 ? -2.347 6.443 -11.638 1.00 75.56 910 LEU A O 1
ATOM 7094 N N . PHE A 1 911 ? -2.164 7.358 -13.689 1.00 68.56 911 PHE A N 1
ATOM 7095 C CA . PHE A 1 911 ? -1.554 8.629 -13.317 1.00 68.56 911 PHE A CA 1
ATOM 7096 C C . PHE A 1 911 ? -2.655 9.655 -12.975 1.00 68.56 911 PHE A C 1
ATOM 7098 O O . PHE A 1 911 ? -3.690 9.676 -13.640 1.00 68.56 911 PHE A O 1
ATOM 7105 N N . PRO A 1 912 ? -2.493 10.509 -11.947 1.00 55.22 912 PRO A N 1
ATOM 7106 C CA . PRO A 1 912 ? -3.396 11.637 -11.733 1.00 55.22 912 PRO A CA 1
ATOM 7107 C C . PRO A 1 912 ? -3.034 12.783 -12.690 1.00 55.22 912 PRO A C 1
ATOM 7109 O O . PRO A 1 912 ? -1.875 13.191 -12.734 1.00 55.22 912 PRO A O 1
ATOM 7112 N N . ASN A 1 913 ? -4.031 13.337 -13.386 1.00 42.91 913 ASN A N 1
ATOM 7113 C CA . ASN A 1 913 ? -3.899 14.272 -14.519 1.00 42.91 913 ASN A CA 1
ATOM 7114 C C . ASN A 1 913 ? -3.142 15.601 -14.260 1.00 42.91 913 ASN A C 1
ATOM 7116 O O . ASN A 1 913 ? -2.940 16.366 -15.198 1.00 42.91 913 ASN A O 1
ATOM 7120 N N . ASP A 1 914 ? -2.723 15.881 -13.022 1.00 49.28 914 ASP A N 1
ATOM 7121 C CA . ASP A 1 914 ? -2.099 17.142 -12.586 1.00 49.28 914 ASP A CA 1
ATOM 7122 C C . ASP A 1 914 ? -0.681 16.959 -11.983 1.00 49.28 914 ASP A C 1
ATOM 7124 O O . ASP A 1 914 ? -0.173 17.847 -11.293 1.00 49.28 914 ASP A O 1
ATOM 7128 N N . VAL A 1 915 ? -0.022 15.805 -12.181 1.00 44.44 915 VAL A N 1
ATOM 7129 C CA . VAL A 1 915 ? 1.277 15.478 -11.546 1.00 44.44 915 VAL A CA 1
ATOM 7130 C C . VAL A 1 915 ? 2.315 15.026 -12.578 1.00 44.44 915 VAL A C 1
ATOM 7132 O O . VAL A 1 915 ? 1.981 14.354 -13.541 1.00 44.44 915 VAL A O 1
ATOM 7135 N N . SER A 1 916 ? 3.598 15.352 -12.371 1.00 55.88 916 SER A N 1
ATOM 7136 C CA . SER A 1 916 ? 4.703 14.968 -13.275 1.00 55.88 916 SER A CA 1
ATOM 7137 C C . SER A 1 916 ? 5.391 13.636 -12.943 1.00 55.88 916 SER A C 1
ATOM 7139 O O . SER A 1 916 ? 6.269 13.195 -13.680 1.00 55.88 916 SER A O 1
ATOM 7141 N N . HIS A 1 917 ? 5.064 13.024 -11.803 1.00 61.41 917 HIS A N 1
ATOM 7142 C CA . HIS A 1 917 ? 5.615 11.749 -11.342 1.00 61.41 917 HIS A CA 1
ATOM 7143 C C . HIS A 1 917 ? 4.758 11.160 -10.219 1.00 61.41 917 HIS A C 1
ATOM 7145 O O . HIS A 1 917 ? 4.177 11.892 -9.418 1.00 61.41 917 HIS A O 1
ATOM 7151 N N . VAL A 1 918 ? 4.751 9.834 -10.089 1.00 54.00 918 VAL A N 1
ATOM 7152 C CA . VAL A 1 918 ? 4.146 9.147 -8.939 1.00 54.00 918 VAL A CA 1
ATOM 7153 C C . VAL A 1 918 ? 5.248 8.655 -8.005 1.00 54.00 918 VAL A C 1
ATOM 7155 O O . VAL A 1 918 ? 5.969 7.710 -8.318 1.00 54.00 918 VAL A O 1
ATOM 7158 N N . SER A 1 919 ? 5.361 9.277 -6.831 1.00 62.72 919 SER A N 1
ATOM 7159 C CA . SER A 1 919 ? 6.259 8.822 -5.763 1.00 62.72 919 SER A CA 1
ATOM 7160 C C . SER A 1 919 ? 5.756 7.499 -5.177 1.00 62.72 919 SER A C 1
ATOM 7162 O O . SER A 1 919 ? 4.735 7.455 -4.488 1.00 62.72 919 SER A O 1
ATOM 7164 N N . THR A 1 920 ? 6.438 6.392 -5.469 1.00 55.44 920 THR A N 1
ATOM 7165 C CA . THR A 1 920 ? 6.016 5.049 -5.051 1.00 55.44 920 THR A CA 1
ATOM 7166 C C . THR A 1 920 ? 7.200 4.092 -4.917 1.00 55.44 920 THR A C 1
ATOM 7168 O O . THR A 1 920 ? 8.223 4.244 -5.577 1.00 55.44 920 THR A O 1
ATOM 7171 N N . ALA A 1 921 ? 7.073 3.077 -4.060 1.00 55.94 921 ALA A N 1
ATOM 7172 C CA . ALA A 1 921 ? 8.116 2.068 -3.893 1.00 55.94 921 ALA A CA 1
ATOM 7173 C C . ALA A 1 921 ? 8.408 1.343 -5.228 1.00 55.94 921 ALA A C 1
ATOM 7175 O O . ALA A 1 921 ? 7.446 0.934 -5.892 1.00 55.94 921 ALA A O 1
ATOM 7176 N N . PRO A 1 922 ? 9.689 1.136 -5.597 1.00 68.62 922 PRO A N 1
ATOM 7177 C CA . PRO A 1 922 ? 10.085 0.338 -6.753 1.00 68.62 922 PRO A CA 1
ATOM 7178 C C . PRO A 1 922 ? 9.418 -1.041 -6.780 1.00 68.62 922 PRO A C 1
ATOM 7180 O O . PRO A 1 922 ? 9.471 -1.797 -5.805 1.00 68.62 922 PRO A O 1
ATOM 7183 N N . GLN A 1 923 ? 8.765 -1.346 -7.901 1.00 72.56 923 GLN A N 1
ATOM 7184 C CA . GLN A 1 923 ? 8.178 -2.644 -8.238 1.00 72.56 923 GLN A CA 1
ATOM 7185 C C . GLN A 1 923 ? 8.329 -2.864 -9.747 1.00 72.56 923 GLN A C 1
ATOM 7187 O O . GLN A 1 923 ? 8.248 -1.901 -10.504 1.00 72.56 923 GLN A O 1
ATOM 7192 N N . GLY A 1 924 ? 8.539 -4.118 -10.141 1.00 80.62 924 GLY A N 1
ATOM 7193 C CA . GLY A 1 924 ? 8.842 -4.554 -11.506 1.00 80.62 924 GLY A CA 1
ATOM 7194 C C . GLY A 1 924 ? 9.864 -5.696 -11.473 1.00 80.62 924 GLY A C 1
ATOM 7195 O O . GLY A 1 924 ? 10.427 -6.000 -10.415 1.00 80.62 924 GLY A O 1
ATOM 7196 N N . THR A 1 925 ? 10.091 -6.353 -12.606 1.00 83.19 925 THR A N 1
ATOM 7197 C CA . THR A 1 925 ? 10.981 -7.520 -12.705 1.00 83.19 925 THR A CA 1
ATOM 7198 C C . THR A 1 925 ? 12.464 -7.101 -12.756 1.00 83.19 925 THR A C 1
ATOM 7200 O O . THR A 1 925 ? 12.827 -6.262 -13.586 1.00 83.19 925 THR A O 1
ATOM 7203 N N . PRO A 1 926 ? 13.356 -7.664 -11.909 1.00 85.75 926 PRO A N 1
ATOM 7204 C CA . PRO A 1 926 ? 14.789 -7.359 -11.935 1.00 85.75 926 PRO A CA 1
ATOM 7205 C C . PRO A 1 926 ? 15.404 -7.503 -13.334 1.00 85.75 926 PRO A C 1
ATOM 7207 O O . PRO A 1 926 ? 15.105 -8.451 -14.053 1.00 85.75 926 PRO A O 1
ATOM 7210 N N . GLY A 1 927 ? 16.259 -6.549 -13.713 1.00 89.94 927 GLY A N 1
ATOM 7211 C CA . GLY A 1 927 ? 16.788 -6.398 -15.075 1.00 89.94 927 GLY A CA 1
ATOM 7212 C C . GLY A 1 927 ? 16.042 -5.357 -15.910 1.00 89.94 927 GLY A C 1
ATOM 7213 O O . GLY A 1 927 ? 16.691 -4.601 -16.620 1.00 89.94 927 GLY A O 1
ATOM 7214 N N . TYR A 1 928 ? 14.716 -5.263 -15.761 1.00 95.00 928 TYR A N 1
ATOM 7215 C CA . TYR A 1 928 ? 13.858 -4.333 -16.513 1.00 95.00 928 TYR A CA 1
ATOM 7216 C C . TYR A 1 928 ? 13.550 -3.032 -15.754 1.00 95.00 928 TYR A C 1
ATOM 7218 O O . TYR A 1 928 ? 13.147 -2.048 -16.371 1.00 95.00 928 TYR A O 1
ATOM 7226 N N . VAL A 1 929 ? 13.713 -3.015 -14.424 1.00 92.88 929 VAL A N 1
ATOM 7227 C CA . VAL A 1 929 ? 13.414 -1.843 -13.580 1.00 92.88 929 VAL A CA 1
ATOM 7228 C C . VAL A 1 929 ? 14.349 -0.674 -13.903 1.00 92.88 929 VAL A C 1
ATOM 7230 O O . VAL A 1 929 ? 15.565 -0.788 -13.759 1.00 92.88 929 VAL A O 1
ATOM 7233 N N . ASP A 1 930 ? 13.746 0.461 -14.255 1.00 92.69 930 ASP A N 1
ATOM 7234 C CA . ASP A 1 930 ? 14.393 1.763 -14.440 1.00 92.69 930 ASP A CA 1
ATOM 7235 C C . ASP A 1 930 ? 15.284 2.154 -13.234 1.00 92.69 930 ASP A C 1
ATOM 7237 O O . ASP A 1 930 ? 14.784 2.238 -12.103 1.00 92.69 930 ASP A O 1
ATOM 7241 N N . PRO A 1 931 ? 16.591 2.416 -13.443 1.00 89.31 931 PRO A N 1
ATOM 7242 C CA . PRO A 1 931 ? 17.520 2.748 -12.369 1.00 89.31 931 PRO A CA 1
ATOM 7243 C C . PRO A 1 931 ? 17.246 4.118 -11.736 1.00 89.31 931 PRO A C 1
ATOM 7245 O O . PRO A 1 931 ? 17.523 4.283 -10.548 1.00 89.31 931 PRO A O 1
ATOM 7248 N N . GLU A 1 932 ? 16.683 5.088 -12.468 1.00 84.94 932 GLU A N 1
ATOM 7249 C CA . GLU A 1 932 ? 16.309 6.382 -11.887 1.00 84.94 932 GLU A CA 1
ATOM 7250 C C . GLU A 1 932 ? 15.134 6.185 -10.924 1.00 84.94 932 GLU A C 1
ATOM 7252 O O . GLU A 1 932 ? 15.253 6.510 -9.744 1.00 84.94 932 GLU A O 1
ATOM 7257 N N . TYR A 1 933 ? 14.056 5.540 -11.385 1.00 83.62 933 TYR A N 1
ATOM 7258 C CA . TYR A 1 933 ? 12.904 5.160 -10.556 1.00 83.62 933 TYR A CA 1
ATOM 7259 C C . TYR A 1 933 ? 13.320 4.350 -9.315 1.00 83.62 933 TYR A C 1
ATOM 7261 O O . TYR A 1 933 ? 12.839 4.621 -8.211 1.00 83.62 933 TYR A O 1
ATOM 7269 N N . TYR A 1 934 ? 14.248 3.398 -9.465 1.00 79.94 934 TYR A N 1
ATOM 7270 C CA . TYR A 1 934 ? 14.772 2.606 -8.349 1.00 79.94 934 TYR A CA 1
ATOM 7271 C C . TYR A 1 934 ? 15.487 3.458 -7.284 1.00 79.94 934 TYR A C 1
ATOM 7273 O O . TYR A 1 934 ? 15.348 3.189 -6.090 1.00 79.94 934 TYR A O 1
ATOM 7281 N N . LEU A 1 935 ? 16.236 4.485 -7.700 1.00 75.19 935 LEU A N 1
ATOM 7282 C CA . LEU A 1 935 ? 17.010 5.355 -6.810 1.00 75.19 935 LEU A CA 1
ATOM 7283 C C . LEU A 1 935 ? 16.174 6.490 -6.197 1.00 75.19 935 LEU A C 1
ATOM 7285 O O . LEU A 1 935 ? 16.288 6.757 -5.001 1.00 75.19 935 LEU A O 1
ATOM 7289 N N . CYS A 1 936 ? 15.348 7.169 -6.998 1.00 72.50 936 CYS A N 1
ATOM 7290 C CA . CYS A 1 936 ? 14.639 8.390 -6.601 1.00 72.50 936 CYS A CA 1
ATOM 7291 C C . CYS A 1 936 ? 13.168 8.165 -6.207 1.00 72.50 936 CYS A C 1
ATOM 7293 O O . CYS A 1 936 ? 12.507 9.108 -5.772 1.00 72.50 936 CYS A O 1
ATOM 7295 N N . TYR A 1 937 ? 12.653 6.933 -6.326 1.00 75.06 937 TYR A N 1
ATOM 7296 C CA . TYR A 1 937 ? 11.269 6.536 -6.018 1.00 75.06 937 TYR A CA 1
ATOM 7297 C C . TYR A 1 937 ? 10.192 7.224 -6.884 1.00 75.06 937 TYR A C 1
ATOM 7299 O O . TYR A 1 937 ? 8.999 7.072 -6.614 1.00 75.06 937 TYR A O 1
ATOM 7307 N N . ARG A 1 938 ? 10.578 7.959 -7.936 1.00 78.00 938 ARG A N 1
ATOM 7308 C CA . ARG A 1 938 ? 9.660 8.627 -8.870 1.00 78.00 938 ARG A CA 1
ATOM 7309 C C . ARG A 1 938 ? 9.377 7.732 -10.071 1.00 78.00 938 ARG A C 1
ATOM 7311 O O . ARG A 1 938 ? 10.276 7.454 -10.855 1.00 78.00 938 ARG A O 1
ATOM 7318 N N . LEU A 1 939 ? 8.128 7.309 -10.226 1.00 84.38 939 LEU A N 1
ATOM 7319 C CA . LEU A 1 939 ? 7.657 6.610 -11.419 1.00 84.38 939 LEU A CA 1
ATOM 7320 C C . LEU A 1 939 ? 7.169 7.616 -12.474 1.00 84.38 939 LEU A C 1
ATOM 7322 O O . LEU A 1 939 ? 6.420 8.537 -12.133 1.00 84.38 939 LEU A O 1
ATOM 7326 N N . THR A 1 940 ? 7.530 7.388 -13.739 1.00 90.19 940 THR A N 1
ATOM 7327 C CA . THR A 1 940 ? 7.032 8.122 -14.921 1.00 90.19 940 THR A CA 1
ATOM 7328 C C . THR A 1 940 ? 6.796 7.162 -16.097 1.00 90.19 940 THR A C 1
ATOM 7330 O O . THR A 1 940 ? 7.210 6.004 -16.039 1.00 90.19 940 THR A O 1
ATOM 7333 N N . ASP A 1 941 ? 6.155 7.638 -17.164 1.00 92.00 941 ASP A N 1
ATOM 7334 C CA . ASP A 1 941 ? 6.062 6.981 -18.480 1.00 92.00 941 ASP A CA 1
ATOM 7335 C C . ASP A 1 941 ? 7.434 6.483 -18.979 1.00 92.00 941 ASP A C 1
ATOM 7337 O O . ASP A 1 941 ? 7.583 5.342 -19.425 1.00 92.00 941 ASP A O 1
ATOM 7341 N N . LYS A 1 942 ? 8.479 7.300 -18.784 1.00 95.56 942 LYS A N 1
ATOM 7342 C CA . LYS A 1 942 ? 9.870 7.003 -19.153 1.00 95.56 942 LYS A CA 1
ATOM 7343 C C . LYS A 1 942 ? 10.462 5.787 -18.437 1.00 95.56 942 LYS A C 1
ATOM 7345 O O . LYS A 1 942 ? 11.513 5.297 -18.860 1.00 95.56 942 LYS A O 1
ATOM 7350 N N . SER A 1 943 ? 9.823 5.283 -17.381 1.00 94.69 943 SER A N 1
ATOM 7351 C CA . SER A 1 943 ? 10.222 4.031 -16.732 1.00 94.69 943 SER A CA 1
ATOM 7352 C C . SER A 1 943 ? 9.812 2.802 -17.552 1.00 94.69 943 SER A C 1
ATOM 7354 O O . SER A 1 943 ? 10.600 1.864 -17.639 1.00 94.69 943 SER A O 1
ATOM 7356 N N . ASP A 1 944 ? 8.659 2.830 -18.236 1.00 96.81 944 ASP A N 1
ATOM 7357 C CA . ASP A 1 944 ? 8.299 1.789 -19.212 1.00 96.81 944 ASP A CA 1
ATOM 7358 C C . ASP A 1 944 ? 9.191 1.870 -20.460 1.00 96.81 944 ASP A C 1
ATOM 7360 O O . ASP A 1 944 ? 9.560 0.833 -21.006 1.00 96.81 944 ASP A O 1
ATOM 7364 N N . VAL A 1 945 ? 9.591 3.080 -20.884 1.00 98.31 945 VAL A N 1
ATOM 7365 C CA . VAL A 1 945 ? 10.536 3.278 -22.005 1.00 98.31 945 VAL A CA 1
ATOM 7366 C C . VAL A 1 945 ? 11.867 2.574 -21.724 1.00 98.31 945 VAL A C 1
ATOM 7368 O O . VAL A 1 945 ? 12.378 1.860 -22.586 1.00 98.31 945 VAL A O 1
ATOM 7371 N N . TYR A 1 946 ? 12.410 2.708 -20.507 1.00 98.12 946 TYR A N 1
ATOM 7372 C CA . TYR A 1 946 ? 13.624 1.988 -20.109 1.00 98.12 946 TYR A CA 1
ATOM 7373 C C . TYR A 1 946 ? 13.422 0.468 -20.173 1.00 98.12 946 TYR A C 1
ATOM 7375 O O . TYR A 1 946 ? 14.217 -0.241 -20.793 1.00 98.12 946 TYR A O 1
ATOM 7383 N N . SER A 1 947 ? 12.326 -0.038 -19.597 1.00 98.12 947 SER A N 1
ATOM 7384 C CA . SER A 1 947 ? 11.980 -1.462 -19.646 1.00 98.12 947 SER A CA 1
ATOM 7385 C C . SER A 1 947 ? 11.811 -1.978 -21.086 1.00 98.12 947 SER A C 1
ATOM 7387 O O . SER A 1 947 ? 12.256 -3.081 -21.406 1.00 98.12 947 SER A O 1
ATOM 7389 N N . PHE A 1 948 ? 11.258 -1.165 -21.992 1.00 98.62 948 PHE A N 1
ATOM 7390 C CA . PHE A 1 948 ? 11.174 -1.472 -23.420 1.00 98.62 948 PHE A CA 1
ATOM 7391 C C . PHE A 1 948 ? 12.549 -1.463 -24.114 1.00 98.62 948 PHE A C 1
ATOM 7393 O O . PHE A 1 948 ? 12.810 -2.320 -24.954 1.00 98.62 948 PHE A O 1
ATOM 7400 N N . GLY A 1 949 ? 13.479 -0.591 -23.712 1.00 98.38 949 GLY A N 1
ATOM 7401 C CA . GLY A 1 949 ? 14.881 -0.641 -24.150 1.00 98.38 949 GLY A CA 1
ATOM 7402 C C . GLY A 1 949 ? 15.577 -1.970 -23.813 1.00 98.38 949 GLY A C 1
ATOM 7403 O O . GLY A 1 949 ? 16.383 -2.476 -24.602 1.00 98.38 949 GLY A O 1
ATOM 7404 N N . VAL A 1 950 ? 15.209 -2.598 -22.689 1.00 98.44 950 VAL A N 1
ATOM 7405 C CA . VAL A 1 950 ? 15.653 -3.962 -22.346 1.00 98.44 950 VAL A CA 1
ATOM 7406 C C . VAL A 1 950 ? 15.006 -4.996 -23.273 1.00 98.44 950 VAL A C 1
ATOM 7408 O O . VAL A 1 950 ? 15.714 -5.852 -23.797 1.00 98.44 950 VAL A O 1
ATOM 7411 N N . VAL A 1 951 ? 13.705 -4.883 -23.565 1.00 98.56 951 VAL A N 1
ATOM 7412 C CA . VAL A 1 951 ? 13.005 -5.757 -24.533 1.00 98.56 951 VAL A CA 1
ATOM 7413 C C . VAL A 1 951 ? 13.614 -5.662 -25.940 1.00 98.56 951 VAL A C 1
ATOM 7415 O O . VAL A 1 951 ? 13.848 -6.695 -26.565 1.00 98.56 951 VAL A O 1
ATOM 7418 N N . LEU A 1 952 ? 13.951 -4.461 -26.429 1.00 98.56 952 LEU A N 1
ATOM 7419 C CA . LEU A 1 952 ? 14.686 -4.282 -27.690 1.00 98.56 952 LEU A CA 1
ATOM 7420 C C . LEU A 1 952 ? 16.055 -4.978 -27.651 1.00 98.56 952 LEU A C 1
ATOM 7422 O O . LEU A 1 952 ? 16.457 -5.610 -28.628 1.00 98.56 952 LEU A O 1
ATOM 7426 N N . SER A 1 953 ? 16.752 -4.910 -26.515 1.00 98.12 953 SER A N 1
ATOM 7427 C CA . SER A 1 953 ? 18.047 -5.573 -26.322 1.00 98.12 953 SER A CA 1
ATOM 7428 C C . SER A 1 953 ? 17.925 -7.104 -26.314 1.00 98.12 953 SER A C 1
ATOM 7430 O O . SER A 1 953 ? 18.777 -7.784 -26.890 1.00 98.12 953 SER A O 1
ATOM 7432 N N . GLU A 1 954 ? 16.861 -7.669 -25.731 1.00 97.81 954 GLU A N 1
ATOM 7433 C CA . GLU A 1 954 ? 16.553 -9.106 -25.821 1.00 97.81 954 GLU A CA 1
ATOM 7434 C C . GLU A 1 954 ? 16.202 -9.511 -27.262 1.00 97.81 954 GLU A C 1
ATOM 7436 O O . GLU A 1 954 ? 16.757 -10.482 -27.773 1.00 97.81 954 GLU A O 1
ATOM 7441 N N . LEU A 1 955 ? 15.356 -8.741 -27.960 1.00 97.50 955 LEU A N 1
ATOM 7442 C CA . LEU A 1 955 ? 14.988 -8.992 -29.361 1.00 97.50 955 LEU A CA 1
ATOM 7443 C C . LEU A 1 955 ? 16.203 -8.955 -30.303 1.00 97.50 955 LEU A C 1
ATOM 7445 O O . LEU A 1 955 ? 16.290 -9.776 -31.216 1.00 97.50 955 LEU A O 1
ATOM 7449 N N . LEU A 1 956 ? 17.160 -8.052 -30.075 1.00 96.88 956 LEU A N 1
ATOM 7450 C CA . LEU A 1 956 ? 18.407 -7.985 -30.841 1.00 96.88 956 LEU A CA 1
ATOM 7451 C C . LEU A 1 956 ? 19.349 -9.166 -30.567 1.00 96.88 956 LEU A C 1
ATOM 7453 O O . LEU A 1 956 ? 20.048 -9.590 -31.482 1.00 96.88 956 LEU A O 1
ATOM 7457 N N . SER A 1 957 ? 19.406 -9.674 -29.332 1.00 95.25 957 SER A N 1
ATOM 7458 C CA . SER A 1 957 ? 20.503 -10.544 -28.873 1.00 95.25 957 SER A CA 1
ATOM 7459 C C . SER A 1 957 ? 20.131 -11.990 -28.537 1.00 95.25 957 SER A C 1
ATOM 7461 O O . SER A 1 957 ? 21.032 -12.817 -28.404 1.00 95.25 957 SER A O 1
ATOM 7463 N N . SER A 1 958 ? 18.843 -12.293 -28.344 1.00 94.94 958 SER A N 1
ATOM 7464 C CA . SER A 1 958 ? 18.330 -13.558 -27.780 1.00 94.94 958 SER A CA 1
ATOM 7465 C C . SER A 1 958 ? 18.915 -13.934 -26.405 1.00 94.94 958 SER A C 1
ATOM 7467 O O . SER A 1 958 ? 18.771 -15.064 -25.943 1.00 94.94 958 SER A O 1
ATOM 7469 N N . LYS A 1 959 ? 19.569 -12.993 -25.714 1.00 94.25 959 LYS A N 1
ATOM 7470 C CA . LYS A 1 959 ? 20.127 -13.174 -24.366 1.00 94.25 959 LYS A CA 1
ATOM 7471 C C . LYS A 1 959 ? 19.077 -12.742 -23.333 1.00 94.25 959 LYS A C 1
ATOM 7473 O O . LYS A 1 959 ? 18.474 -11.693 -23.537 1.00 94.25 959 LYS A O 1
ATOM 7478 N N . PRO A 1 960 ? 18.873 -13.466 -22.216 1.00 94.50 960 PRO A N 1
ATOM 7479 C CA . PRO A 1 960 ? 17.965 -13.014 -21.162 1.00 94.50 960 PRO A CA 1
ATOM 7480 C C . PRO A 1 960 ? 18.469 -11.745 -20.460 1.00 94.50 960 PRO A C 1
ATOM 7482 O O . PRO A 1 960 ? 19.685 -11.548 -20.311 1.00 94.50 960 PRO A O 1
ATOM 7485 N N . ALA A 1 961 ? 17.531 -10.913 -19.999 1.00 94.75 961 ALA A N 1
ATOM 7486 C CA . ALA A 1 961 ? 17.789 -9.621 -19.354 1.00 94.75 961 ALA A CA 1
ATOM 7487 C C . ALA A 1 961 ? 18.713 -9.676 -18.117 1.00 94.75 961 ALA A C 1
ATOM 7489 O O . ALA A 1 961 ? 19.498 -8.749 -17.903 1.00 94.75 961 ALA A O 1
ATOM 7490 N N . VAL A 1 962 ? 18.663 -10.758 -17.327 1.00 93.25 962 VAL A N 1
ATOM 7491 C CA . VAL A 1 962 ? 19.571 -11.010 -16.190 1.00 93.25 962 VAL A CA 1
ATOM 7492 C C . VAL A 1 962 ? 20.144 -12.418 -16.279 1.00 93.25 962 VAL A C 1
ATOM 7494 O O . VAL A 1 962 ? 19.412 -13.374 -16.519 1.00 93.25 962 VAL A O 1
ATOM 7497 N N . ASP A 1 963 ? 21.452 -12.548 -16.065 1.00 91.94 963 ASP A N 1
ATOM 7498 C CA . ASP A 1 963 ? 22.174 -13.815 -16.196 1.00 91.94 963 ASP A CA 1
ATOM 7499 C C . ASP A 1 963 ? 23.472 -13.785 -15.379 1.00 91.94 963 ASP A C 1
ATOM 7501 O O . ASP A 1 963 ? 24.433 -13.087 -15.705 1.00 91.94 963 ASP A O 1
ATOM 7505 N N . THR A 1 964 ? 23.496 -14.553 -14.292 1.00 88.38 964 THR A N 1
ATOM 7506 C CA . THR A 1 964 ? 24.612 -14.599 -13.339 1.00 88.38 964 THR A CA 1
ATOM 7507 C C . THR A 1 964 ? 25.807 -15.427 -13.815 1.00 88.38 964 THR A C 1
ATOM 7509 O O . THR A 1 964 ? 26.821 -15.452 -13.119 1.00 88.38 964 THR A O 1
ATOM 7512 N N . SER A 1 965 ? 25.731 -16.078 -14.983 1.00 89.19 965 SER A N 1
ATOM 7513 C CA . SER A 1 965 ? 26.874 -16.780 -15.588 1.00 89.19 965 SER A CA 1
ATOM 7514 C C . SER A 1 965 ? 27.828 -15.843 -16.343 1.00 89.19 965 SER A C 1
ATOM 7516 O O . SER A 1 965 ? 28.973 -16.205 -16.619 1.00 89.19 965 SER A O 1
ATOM 7518 N N . ARG A 1 966 ? 27.370 -14.625 -16.661 1.00 89.62 966 ARG A N 1
ATOM 7519 C CA . ARG A 1 966 ? 28.134 -13.608 -17.397 1.00 89.62 966 ARG A CA 1
ATOM 7520 C C . ARG A 1 966 ? 29.190 -12.936 -16.525 1.00 89.62 966 ARG A C 1
ATOM 7522 O O . ARG A 1 966 ? 29.141 -12.957 -15.296 1.00 89.62 966 ARG A O 1
ATOM 7529 N N . HIS A 1 967 ? 30.128 -12.255 -17.181 1.00 86.81 967 HIS A N 1
ATOM 7530 C CA . HIS A 1 967 ? 31.068 -11.379 -16.493 1.00 86.81 967 HIS A CA 1
ATOM 7531 C C . HIS A 1 967 ? 30.329 -10.277 -15.712 1.00 86.81 967 HIS A C 1
ATOM 7533 O O . HIS A 1 967 ? 29.289 -9.790 -16.149 1.00 86.81 967 HIS A O 1
ATOM 7539 N N . ARG A 1 968 ? 30.877 -9.852 -14.563 1.00 80.94 968 ARG A N 1
ATOM 7540 C CA . ARG A 1 968 ? 30.187 -9.035 -13.540 1.00 80.94 968 ARG A CA 1
ATOM 7541 C C . ARG A 1 968 ? 29.484 -7.774 -14.067 1.00 80.94 968 ARG A C 1
ATOM 7543 O O . ARG A 1 968 ? 28.466 -7.381 -13.505 1.00 80.94 968 ARG A O 1
ATOM 7550 N N . HIS A 1 969 ? 30.021 -7.140 -15.106 1.00 77.69 969 HIS A N 1
ATOM 7551 C CA . HIS A 1 969 ? 29.455 -5.919 -15.696 1.00 77.69 969 HIS A CA 1
ATOM 7552 C C . HIS A 1 969 ? 28.358 -6.188 -16.744 1.00 77.69 969 HIS A C 1
ATOM 7554 O O . HIS A 1 969 ? 27.538 -5.309 -16.991 1.00 77.69 969 HIS A O 1
ATOM 7560 N N . ASP A 1 970 ? 28.301 -7.410 -17.283 1.00 86.94 970 ASP A N 1
ATOM 7561 C CA . ASP A 1 970 ? 27.386 -7.859 -18.341 1.00 86.94 970 ASP A CA 1
ATOM 7562 C C . ASP A 1 970 ? 26.219 -8.725 -17.813 1.00 86.94 970 ASP A C 1
ATOM 7564 O O . ASP A 1 970 ? 25.372 -9.175 -18.588 1.00 86.94 970 ASP A O 1
ATOM 7568 N N . VAL A 1 971 ? 26.162 -8.964 -16.492 1.00 88.62 971 VAL A N 1
ATOM 7569 C CA . VAL A 1 971 ? 25.086 -9.712 -15.801 1.00 88.62 971 VAL A CA 1
ATOM 7570 C C . VAL A 1 971 ? 23.703 -9.108 -16.062 1.00 88.62 971 VAL A C 1
ATOM 7572 O O . VAL A 1 971 ? 22.726 -9.847 -16.148 1.00 88.62 971 VAL A O 1
ATOM 7575 N N . ASN A 1 972 ? 23.621 -7.782 -16.208 1.00 92.75 972 ASN A N 1
ATOM 7576 C CA . ASN A 1 972 ? 22.437 -7.084 -16.708 1.00 92.75 972 ASN A CA 1
ATOM 7577 C C . ASN A 1 972 ? 22.632 -6.787 -18.206 1.00 92.75 972 ASN A C 1
ATOM 7579 O O . ASN A 1 972 ? 23.625 -6.167 -18.599 1.00 92.75 972 ASN A O 1
ATOM 7583 N N . LEU A 1 973 ? 21.675 -7.212 -19.034 1.00 95.81 973 LEU A N 1
ATOM 7584 C CA . LEU A 1 973 ? 21.718 -7.040 -20.485 1.00 95.81 973 LEU A CA 1
ATOM 7585 C C . LEU A 1 973 ? 21.709 -5.571 -20.927 1.00 95.81 973 LEU A C 1
ATOM 7587 O O . LEU A 1 973 ? 22.355 -5.264 -21.922 1.00 95.81 973 LEU A O 1
ATOM 7591 N N . ALA A 1 974 ? 21.047 -4.666 -20.200 1.00 95.19 974 ALA A N 1
ATOM 7592 C CA . ALA A 1 974 ? 21.059 -3.235 -20.509 1.00 95.19 974 ALA A CA 1
ATOM 7593 C C . ALA A 1 974 ? 22.486 -2.670 -20.466 1.00 95.19 974 ALA A C 1
ATOM 7595 O O . ALA A 1 974 ? 22.920 -1.989 -21.394 1.00 95.19 974 ALA A O 1
ATOM 7596 N N . ASN A 1 975 ? 23.246 -3.031 -19.427 1.00 92.81 975 ASN A N 1
ATOM 7597 C CA . ASN A 1 975 ? 24.647 -2.637 -19.286 1.00 92.81 975 ASN A CA 1
ATOM 7598 C C . ASN A 1 975 ? 25.502 -3.242 -20.408 1.00 92.81 975 ASN A C 1
ATOM 7600 O O . ASN A 1 975 ? 26.294 -2.527 -21.017 1.00 92.81 975 ASN A O 1
ATOM 7604 N N . MET A 1 976 ? 25.317 -4.533 -20.724 1.00 94.12 976 MET A N 1
ATOM 7605 C CA . MET A 1 976 ? 26.008 -5.169 -21.854 1.00 94.12 976 MET A CA 1
ATOM 7606 C C . MET A 1 976 ? 25.693 -4.441 -23.170 1.00 94.12 976 MET A C 1
ATOM 7608 O O . MET A 1 976 ? 26.610 -4.134 -23.928 1.00 94.12 976 MET A O 1
ATOM 7612 N N . ALA A 1 977 ? 24.420 -4.147 -23.442 1.00 94.75 977 ALA A N 1
ATOM 7613 C CA . ALA A 1 977 ? 23.985 -3.492 -24.669 1.00 94.75 977 ALA A CA 1
ATOM 7614 C C . ALA A 1 977 ? 24.620 -2.103 -24.808 1.00 94.75 977 ALA A C 1
ATOM 7616 O O . ALA A 1 977 ? 25.314 -1.853 -25.793 1.00 94.75 977 ALA A O 1
ATOM 7617 N N . VAL A 1 978 ? 24.483 -1.250 -23.786 1.00 94.56 978 VAL A N 1
ATOM 7618 C CA . VAL A 1 978 ? 25.108 0.082 -23.722 1.00 94.56 978 VAL A CA 1
ATOM 7619 C C . VAL A 1 978 ? 26.621 -0.008 -23.960 1.00 94.56 978 VAL A C 1
ATOM 7621 O O . VAL A 1 978 ? 27.130 0.645 -24.872 1.00 94.56 978 VAL A O 1
ATOM 7624 N N . ASN A 1 979 ? 27.326 -0.882 -23.232 1.00 92.56 979 ASN A N 1
ATOM 7625 C CA . ASN A 1 979 ? 28.775 -1.066 -23.364 1.00 92.56 979 ASN A CA 1
ATOM 7626 C C . ASN A 1 979 ? 29.190 -1.496 -24.784 1.00 92.56 979 ASN A C 1
ATOM 7628 O O . ASN A 1 979 ? 30.148 -0.953 -25.340 1.00 92.56 979 ASN A O 1
ATOM 7632 N N . LYS A 1 980 ? 28.496 -2.477 -25.381 1.00 92.75 980 LYS A N 1
ATOM 7633 C CA . LYS A 1 980 ? 28.828 -3.032 -26.708 1.00 92.75 980 LYS A CA 1
ATOM 7634 C C . LYS A 1 980 ? 28.496 -2.062 -27.845 1.00 92.75 980 LYS A C 1
ATOM 7636 O O . LYS A 1 980 ? 29.252 -2.006 -28.815 1.00 92.75 980 LYS A O 1
ATOM 7641 N N . ILE A 1 981 ? 27.424 -1.278 -27.709 1.00 92.69 981 ILE A N 1
ATOM 7642 C CA . ILE A 1 981 ? 27.034 -0.225 -28.660 1.00 92.69 981 ILE A CA 1
ATOM 7643 C C . ILE A 1 981 ? 28.056 0.918 -28.626 1.00 92.69 981 ILE A C 1
ATOM 7645 O O . ILE A 1 981 ? 28.656 1.218 -29.658 1.00 92.69 981 ILE A O 1
ATOM 7649 N N . GLN A 1 982 ? 28.352 1.478 -27.446 1.00 91.69 982 GLN A N 1
ATOM 7650 C CA . GLN A 1 982 ? 29.354 2.546 -27.287 1.00 91.69 982 GLN A CA 1
ATOM 7651 C C . GLN A 1 982 ? 30.749 2.115 -27.765 1.00 91.69 982 GLN A C 1
ATOM 7653 O O . GLN A 1 982 ? 31.446 2.876 -28.435 1.00 91.69 982 GLN A O 1
ATOM 7658 N N . SER A 1 983 ? 31.135 0.865 -27.494 1.00 90.94 983 SER A N 1
ATOM 7659 C CA . SER A 1 983 ? 32.410 0.284 -27.943 1.00 90.94 983 SER A CA 1
ATOM 7660 C C . SER A 1 983 ? 32.431 -0.101 -29.434 1.00 90.94 983 SER A C 1
ATOM 7662 O O . SER A 1 983 ? 33.417 -0.667 -29.899 1.00 90.94 983 SER A O 1
ATOM 7664 N N . ARG A 1 984 ? 31.360 0.181 -30.196 1.00 90.75 984 ARG A N 1
ATOM 7665 C CA . ARG A 1 984 ? 31.186 -0.136 -31.630 1.00 90.75 984 ARG A CA 1
ATOM 7666 C C . ARG A 1 984 ? 31.305 -1.631 -31.991 1.00 90.75 984 ARG A C 1
ATOM 7668 O O . ARG A 1 984 ? 31.485 -1.975 -33.159 1.00 90.75 984 ARG A O 1
ATOM 7675 N N . VAL A 1 985 ? 31.128 -2.536 -31.026 1.00 92.38 985 VAL A N 1
ATOM 7676 C CA . VAL A 1 985 ? 31.182 -4.004 -31.203 1.00 92.38 985 VAL A CA 1
ATOM 7677 C C . VAL A 1 985 ? 29.786 -4.643 -31.187 1.00 92.38 985 VAL A C 1
ATOM 7679 O O . VAL A 1 985 ? 29.566 -5.713 -30.625 1.00 92.38 985 VAL A O 1
ATOM 7682 N N . LEU A 1 986 ? 28.819 -3.994 -31.846 1.00 91.69 986 LEU A N 1
ATOM 7683 C CA . LEU A 1 986 ? 27.421 -4.447 -31.927 1.00 91.69 986 LEU A CA 1
ATOM 7684 C C . LEU A 1 986 ? 27.272 -5.896 -32.444 1.00 91.69 986 LEU A C 1
ATOM 7686 O O . LEU A 1 986 ? 26.367 -6.608 -32.019 1.00 91.69 986 LEU A O 1
ATOM 7690 N N . HIS A 1 987 ? 28.189 -6.354 -33.299 1.00 91.25 987 HIS A N 1
ATOM 7691 C CA . HIS A 1 987 ? 28.224 -7.727 -33.816 1.00 91.25 987 HIS A CA 1
ATOM 7692 C C . HIS A 1 987 ? 28.394 -8.806 -32.723 1.00 91.25 987 HIS A C 1
ATOM 7694 O O . HIS A 1 987 ? 27.961 -9.934 -32.918 1.00 91.25 987 HIS A O 1
ATOM 7700 N N . GLU A 1 988 ? 28.958 -8.472 -31.555 1.00 91.44 988 GLU A N 1
ATOM 7701 C CA . GLU A 1 988 ? 29.035 -9.378 -30.395 1.00 91.44 988 GLU A CA 1
ATOM 7702 C C . GLU A 1 988 ? 27.734 -9.403 -29.564 1.00 91.44 988 GLU A C 1
ATOM 7704 O O . GLU A 1 988 ? 27.498 -10.307 -28.751 1.00 91.44 988 GLU A O 1
ATOM 7709 N N . LEU A 1 989 ? 26.889 -8.378 -29.718 1.00 93.12 989 LEU A N 1
ATOM 7710 C CA . LEU A 1 989 ? 25.604 -8.271 -29.034 1.00 93.12 989 LEU A CA 1
ATOM 7711 C C . LEU A 1 989 ? 24.511 -9.016 -29.804 1.00 93.12 989 LEU A C 1
ATOM 7713 O O . LEU A 1 989 ? 23.795 -9.797 -29.177 1.00 93.12 989 LEU A O 1
ATOM 7717 N N . VAL A 1 990 ? 24.406 -8.765 -31.113 1.00 94.44 990 VAL A N 1
ATOM 7718 C CA . VAL A 1 990 ? 23.311 -9.221 -31.985 1.00 94.44 990 VAL A CA 1
ATOM 7719 C C . VAL A 1 990 ? 23.343 -10.738 -32.211 1.00 94.44 990 VAL A C 1
ATOM 7721 O O . VAL A 1 990 ? 24.401 -11.334 -32.388 1.00 94.44 990 VAL A O 1
ATOM 7724 N N . ASP A 1 991 ? 22.164 -11.359 -32.220 1.00 92.38 991 ASP A N 1
ATOM 7725 C CA . ASP A 1 991 ? 21.960 -12.781 -32.506 1.00 92.38 991 ASP A CA 1
ATOM 7726 C C . ASP A 1 991 ? 22.375 -13.127 -33.958 1.00 92.38 991 ASP A C 1
ATOM 7728 O O . ASP A 1 991 ? 21.780 -12.593 -34.903 1.00 92.38 991 ASP A O 1
ATOM 7732 N N . PRO A 1 992 ? 23.342 -14.044 -34.179 1.00 88.44 992 PRO A N 1
ATOM 7733 C CA . PRO A 1 992 ? 23.757 -14.466 -35.518 1.00 88.44 992 PRO A CA 1
ATOM 7734 C C . PRO A 1 992 ? 22.620 -15.006 -36.400 1.00 88.44 992 PRO A C 1
ATOM 7736 O O . PRO A 1 992 ? 22.688 -14.865 -37.622 1.00 88.44 992 PRO A O 1
ATOM 7739 N N . VAL A 1 993 ? 21.555 -15.572 -35.813 1.00 87.81 993 VAL A N 1
ATOM 7740 C CA . VAL A 1 993 ? 20.378 -16.094 -36.539 1.00 87.81 993 VAL A CA 1
ATOM 7741 C C . VAL A 1 993 ? 19.634 -14.987 -37.298 1.00 87.81 993 VAL A C 1
ATOM 7743 O O . VAL A 1 993 ? 18.939 -15.266 -38.275 1.00 87.81 993 VAL A O 1
ATOM 7746 N N . LEU A 1 994 ? 19.814 -13.720 -36.911 1.00 89.38 994 LEU A N 1
ATOM 7747 C CA . LEU A 1 994 ? 19.251 -12.574 -37.625 1.00 89.38 994 LEU A CA 1
ATOM 7748 C C . LEU A 1 994 ? 19.943 -12.294 -38.969 1.00 89.38 994 LEU A C 1
ATOM 7750 O O . LEU A 1 994 ? 19.338 -11.648 -39.819 1.00 89.38 994 LEU A O 1
ATOM 7754 N N . GLY A 1 995 ? 21.173 -12.773 -39.189 1.00 87.56 995 GLY A N 1
ATOM 7755 C CA . GLY A 1 995 ? 21.931 -12.507 -40.419 1.00 87.56 995 GLY A CA 1
ATOM 7756 C C . GLY A 1 995 ? 22.672 -11.163 -40.434 1.00 87.56 995 GLY A C 1
ATOM 7757 O O . GLY A 1 995 ? 22.912 -10.605 -41.501 1.00 87.56 995 GLY A O 1
ATOM 7758 N N . PHE A 1 996 ? 23.063 -10.639 -39.264 1.00 87.56 996 PHE A N 1
ATOM 7759 C CA . PHE A 1 996 ? 23.755 -9.344 -39.110 1.00 87.56 996 PHE A CA 1
ATOM 7760 C C . PHE A 1 996 ? 25.017 -9.182 -39.982 1.00 87.56 996 PHE A C 1
ATOM 7762 O O . PHE A 1 996 ? 25.362 -8.075 -40.399 1.00 87.56 996 PHE A O 1
ATOM 7769 N N . GLU A 1 997 ? 25.734 -10.274 -40.253 1.00 86.81 997 GLU A N 1
ATOM 7770 C CA . GLU A 1 997 ? 26.936 -10.260 -41.096 1.00 86.81 997 GLU A CA 1
ATOM 7771 C C . GLU A 1 997 ? 26.651 -10.546 -42.577 1.00 86.81 997 GLU A C 1
ATOM 7773 O O . GLU A 1 997 ? 27.476 -10.215 -43.427 1.00 86.81 997 GLU A O 1
ATOM 7778 N N . THR A 1 998 ? 25.494 -11.135 -42.895 1.00 87.56 998 THR A N 1
ATOM 7779 C CA . THR A 1 998 ? 25.168 -11.679 -44.222 1.00 87.56 998 THR A CA 1
ATOM 7780 C C . THR A 1 998 ? 24.171 -10.833 -45.014 1.00 87.56 998 THR A C 1
ATOM 7782 O O . THR A 1 998 ? 24.220 -10.852 -46.243 1.00 87.56 998 THR A O 1
ATOM 7785 N N . ASP A 1 999 ? 23.304 -10.064 -44.350 1.00 91.19 999 ASP A N 1
ATOM 7786 C CA . ASP A 1 999 ? 22.320 -9.181 -44.982 1.00 91.19 999 ASP A CA 1
ATOM 7787 C C . ASP A 1 999 ? 22.561 -7.714 -44.579 1.00 91.19 999 ASP A C 1
ATOM 7789 O O . ASP A 1 999 ? 22.451 -7.328 -43.415 1.00 91.19 999 ASP A O 1
ATOM 7793 N N . TYR A 1 1000 ? 22.872 -6.868 -45.566 1.00 89.94 1000 TYR A N 1
ATOM 7794 C CA . TYR A 1 1000 ? 23.122 -5.436 -45.367 1.00 89.94 1000 TYR A CA 1
ATOM 7795 C C . TYR A 1 1000 ? 21.874 -4.641 -44.931 1.00 89.94 1000 TYR A C 1
ATOM 7797 O O . TYR A 1 1000 ? 21.990 -3.673 -44.175 1.00 89.94 1000 TYR A O 1
ATOM 7805 N N . GLN A 1 1001 ? 20.679 -5.028 -45.391 1.00 90.06 1001 GLN A N 1
ATOM 7806 C CA . GLN A 1 1001 ? 19.421 -4.393 -44.993 1.00 90.06 1001 GLN A CA 1
ATOM 7807 C C . GLN A 1 1001 ? 19.108 -4.719 -43.534 1.00 90.06 1001 GLN A C 1
ATOM 7809 O O . GLN A 1 1001 ? 18.817 -3.797 -42.769 1.00 90.06 1001 GLN A O 1
ATOM 7814 N N . VAL A 1 1002 ? 19.240 -5.993 -43.135 1.00 91.56 1002 VAL A N 1
ATOM 7815 C CA . VAL A 1 1002 ? 19.138 -6.385 -41.721 1.00 91.56 1002 VAL A CA 1
ATOM 7816 C C . VAL A 1 1002 ? 20.178 -5.631 -40.910 1.00 91.56 1002 VAL A C 1
ATOM 7818 O O . VAL A 1 1002 ? 19.785 -4.930 -39.986 1.00 91.56 1002 VAL A O 1
ATOM 7821 N N . LYS A 1 1003 ? 21.459 -5.665 -41.304 1.00 93.00 1003 LYS A N 1
ATOM 7822 C CA . 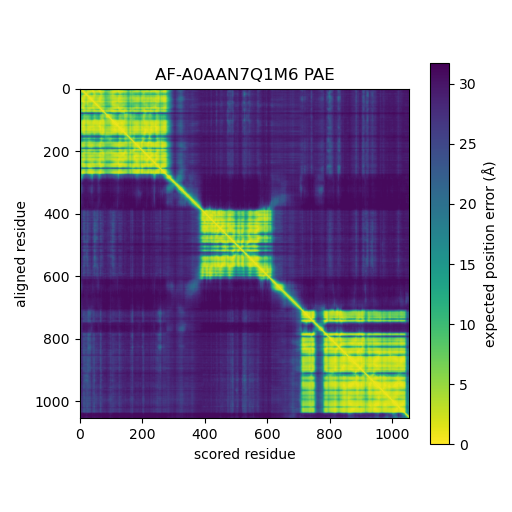LYS A 1 1003 ? 22.552 -4.978 -40.601 1.00 93.00 1003 LYS A CA 1
ATOM 7823 C C . LYS A 1 1003 ? 22.242 -3.506 -40.323 1.00 93.00 1003 LYS A C 1
ATOM 7825 O O . LYS A 1 1003 ? 22.386 -3.065 -39.184 1.00 93.00 1003 LYS A O 1
ATOM 7830 N N . ARG A 1 1004 ? 21.760 -2.751 -41.323 1.00 94.00 1004 ARG A N 1
ATOM 7831 C CA . ARG A 1 1004 ? 21.337 -1.352 -41.125 1.00 94.00 1004 ARG A CA 1
ATOM 7832 C C . ARG A 1 1004 ? 20.193 -1.252 -40.114 1.00 94.00 1004 ARG A C 1
ATOM 7834 O O . ARG A 1 1004 ? 20.277 -0.451 -39.190 1.00 94.00 1004 ARG A O 1
ATOM 7841 N N . MET A 1 1005 ? 19.135 -2.046 -40.278 1.00 94.56 1005 MET A N 1
ATOM 7842 C CA . MET A 1 1005 ? 17.965 -1.991 -39.395 1.00 94.56 1005 MET A CA 1
ATOM 7843 C C . MET A 1 1005 ? 18.304 -2.389 -37.950 1.00 94.56 1005 MET A C 1
ATOM 7845 O O . MET A 1 1005 ? 17.894 -1.693 -37.028 1.00 94.56 1005 MET A O 1
ATOM 7849 N N . THR A 1 1006 ? 19.104 -3.437 -37.735 1.00 94.56 1006 THR A N 1
ATOM 7850 C CA . THR A 1 1006 ? 19.579 -3.849 -36.404 1.00 94.56 1006 THR A CA 1
ATOM 7851 C C . THR A 1 1006 ? 20.435 -2.783 -35.731 1.00 94.56 1006 THR A C 1
ATOM 7853 O O . THR A 1 1006 ? 20.307 -2.597 -34.526 1.00 94.56 1006 THR A O 1
ATOM 7856 N N . THR A 1 1007 ? 21.274 -2.057 -36.482 1.00 94.75 1007 THR A N 1
ATOM 7857 C CA . THR A 1 1007 ? 22.063 -0.944 -35.932 1.00 94.75 1007 THR A CA 1
ATOM 7858 C C . THR A 1 1007 ? 21.159 0.196 -35.474 1.00 94.75 1007 THR A C 1
ATOM 7860 O O . THR A 1 1007 ? 21.267 0.620 -34.330 1.00 94.75 1007 THR A O 1
ATOM 7863 N N . LEU A 1 1008 ? 20.197 0.616 -36.301 1.00 96.50 1008 LEU A N 1
ATOM 7864 C CA . LEU A 1 1008 ? 19.261 1.688 -35.941 1.00 96.50 1008 LEU A CA 1
ATOM 7865 C C . LEU A 1 1008 ? 18.350 1.305 -34.755 1.00 96.50 1008 LEU A C 1
ATOM 7867 O O . LEU A 1 1008 ? 18.045 2.143 -33.911 1.00 96.50 1008 LEU A O 1
ATOM 7871 N N . VAL A 1 1009 ? 17.941 0.033 -34.640 1.00 97.62 1009 VAL A N 1
ATOM 7872 C CA . VAL A 1 1009 ? 17.193 -0.459 -33.465 1.00 97.62 1009 VAL A CA 1
ATOM 7873 C C . VAL A 1 1009 ? 18.084 -0.545 -32.221 1.00 97.62 1009 VAL A C 1
ATOM 7875 O O . VAL A 1 1009 ? 17.600 -0.296 -31.121 1.00 97.62 1009 VAL A O 1
ATOM 7878 N N . ALA A 1 1010 ? 19.379 -0.841 -32.365 1.00 97.38 1010 ALA A N 1
ATOM 7879 C CA . ALA A 1 1010 ? 20.328 -0.802 -31.252 1.00 97.38 1010 ALA A CA 1
ATOM 7880 C C . ALA A 1 1010 ? 20.587 0.636 -30.768 1.00 97.38 1010 ALA A C 1
ATOM 7882 O O . ALA A 1 1010 ? 20.589 0.878 -29.565 1.00 97.38 1010 ALA A O 1
ATOM 7883 N N . GLU A 1 1011 ? 20.726 1.600 -31.679 1.00 96.06 1011 GLU A N 1
ATOM 7884 C CA . GLU A 1 1011 ? 20.819 3.032 -31.358 1.00 96.06 1011 GLU A CA 1
ATOM 7885 C C . GLU A 1 1011 ? 19.555 3.527 -30.630 1.00 96.06 1011 GLU A C 1
ATOM 7887 O O . GLU A 1 1011 ? 19.654 4.202 -29.604 1.00 96.06 1011 GLU A O 1
ATOM 7892 N N . LEU A 1 1012 ? 18.365 3.108 -31.076 1.00 97.81 1012 LEU A N 1
ATOM 7893 C CA . LEU A 1 1012 ? 17.101 3.401 -30.392 1.00 97.81 1012 LEU A CA 1
ATOM 7894 C 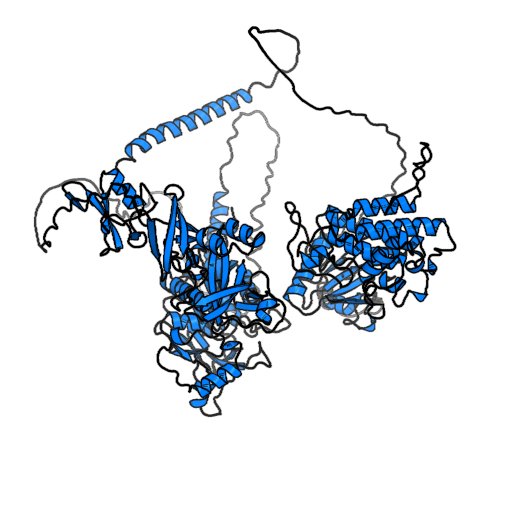C . LEU A 1 1012 ? 17.004 2.726 -29.010 1.00 97.81 1012 LEU A C 1
ATOM 7896 O O . LEU A 1 1012 ? 16.552 3.350 -28.050 1.00 97.81 1012 LEU A O 1
ATOM 7900 N N . ALA A 1 1013 ? 17.467 1.480 -28.873 1.00 97.94 1013 ALA A N 1
ATOM 7901 C CA . ALA A 1 1013 ? 17.545 0.796 -27.581 1.00 97.94 1013 ALA A CA 1
ATOM 7902 C C . ALA A 1 1013 ? 18.501 1.521 -26.620 1.00 97.94 1013 ALA A C 1
ATOM 7904 O O . ALA A 1 1013 ? 18.164 1.719 -25.455 1.00 97.94 1013 ALA A O 1
ATOM 7905 N N . PHE A 1 1014 ? 19.651 1.994 -27.109 1.00 97.06 1014 PHE A N 1
ATOM 7906 C CA . PHE A 1 1014 ? 20.582 2.824 -26.346 1.00 97.06 1014 PHE A CA 1
ATOM 7907 C C . PHE A 1 1014 ? 19.927 4.133 -25.874 1.00 97.06 1014 PHE A C 1
ATOM 7909 O O . PHE A 1 1014 ? 20.074 4.480 -24.704 1.00 97.06 1014 PHE A O 1
ATOM 7916 N N . GLN A 1 1015 ? 19.146 4.819 -26.717 1.00 97.38 1015 GLN A N 1
ATOM 7917 C CA . GLN A 1 1015 ? 18.375 6.009 -26.315 1.00 97.38 1015 GLN A CA 1
ATOM 7918 C C . GLN A 1 1015 ? 17.317 5.694 -25.240 1.00 97.38 1015 GLN A C 1
ATOM 7920 O O . GLN A 1 1015 ? 17.153 6.454 -24.288 1.00 97.38 1015 GLN A O 1
ATOM 7925 N N . CYS A 1 1016 ? 16.633 4.550 -25.336 1.00 98.12 1016 CYS A N 1
ATOM 7926 C CA . CYS A 1 1016 ? 15.673 4.108 -24.318 1.00 98.12 1016 CYS A CA 1
ATOM 7927 C C . CYS A 1 1016 ? 16.349 3.762 -22.975 1.00 98.12 1016 CYS A C 1
ATOM 7929 O O . CYS A 1 1016 ? 15.767 3.981 -21.915 1.00 98.12 1016 CYS A O 1
ATOM 7931 N N . LEU A 1 1017 ? 17.581 3.244 -23.012 1.00 97.44 1017 LEU A N 1
ATOM 7932 C CA . LEU A 1 1017 ? 18.351 2.792 -21.847 1.00 97.44 1017 LEU A CA 1
ATOM 7933 C C . LEU A 1 1017 ? 19.184 3.888 -21.155 1.00 97.44 1017 LEU A C 1
ATOM 7935 O O . LEU A 1 1017 ? 19.946 3.574 -20.238 1.00 97.44 1017 LEU A O 1
ATOM 7939 N N . GLN A 1 1018 ? 19.062 5.159 -21.555 1.00 94.81 1018 GLN A N 1
ATOM 7940 C CA . GLN A 1 1018 ? 19.796 6.251 -20.905 1.00 94.81 1018 GLN A CA 1
ATOM 7941 C C . GLN A 1 1018 ? 19.438 6.390 -19.421 1.00 94.81 1018 GLN A C 1
ATOM 7943 O O . GLN A 1 1018 ? 18.293 6.186 -19.009 1.00 94.81 1018 GLN A O 1
ATOM 7948 N N . GLN A 1 1019 ? 20.426 6.767 -18.605 1.00 87.56 1019 GLN A N 1
ATOM 7949 C CA . GLN A 1 1019 ? 20.246 6.858 -17.157 1.00 87.56 1019 GLN A CA 1
ATOM 7950 C C . GLN A 1 1019 ? 19.240 7.955 -16.775 1.00 87.56 1019 GLN A C 1
ATOM 7952 O O . GLN A 1 1019 ? 18.350 7.687 -15.973 1.00 87.56 1019 GLN A O 1
ATOM 7957 N N . GLU A 1 1020 ? 19.335 9.139 -17.385 1.00 86.81 1020 GLU A N 1
ATOM 7958 C CA . GLU A 1 1020 ? 18.448 10.283 -17.138 1.00 86.81 1020 GLU A CA 1
ATOM 7959 C C . GLU A 1 1020 ? 17.161 10.183 -17.976 1.00 86.81 1020 GLU A C 1
ATOM 7961 O O . GLU A 1 1020 ? 17.206 10.243 -19.209 1.00 86.81 1020 GLU A O 1
ATOM 7966 N N . LYS A 1 1021 ? 15.994 10.081 -17.327 1.00 87.56 1021 LYS A N 1
ATOM 7967 C CA . LYS A 1 1021 ? 14.678 9.910 -17.981 1.00 87.56 1021 LYS A CA 1
ATOM 7968 C C . LYS A 1 1021 ? 14.320 10.988 -19.013 1.00 87.56 1021 LYS A C 1
ATOM 7970 O O . LYS A 1 1021 ? 13.545 10.731 -19.936 1.00 87.56 1021 LYS A O 1
ATOM 7975 N N . ASP A 1 1022 ? 14.864 12.192 -18.856 1.00 87.81 1022 ASP A N 1
ATOM 7976 C CA . ASP A 1 1022 ? 14.555 13.339 -19.715 1.00 87.81 1022 ASP A CA 1
ATOM 7977 C C . ASP A 1 1022 ? 15.299 13.257 -21.064 1.00 87.81 1022 ASP A C 1
ATOM 7979 O O . ASP A 1 1022 ? 14.859 13.862 -22.036 1.00 87.81 1022 ASP A O 1
ATOM 7983 N N . THR A 1 1023 ? 16.350 12.428 -21.154 1.00 90.88 1023 THR A N 1
ATOM 7984 C CA . THR A 1 1023 ? 17.058 12.100 -22.410 1.00 90.88 1023 THR A CA 1
ATOM 7985 C C . THR A 1 1023 ? 16.434 10.931 -23.182 1.00 90.88 1023 THR A C 1
ATOM 7987 O O . THR A 1 1023 ? 16.714 10.757 -24.367 1.00 90.88 1023 THR A O 1
ATOM 7990 N N . ARG A 1 1024 ? 15.576 10.129 -22.533 1.00 96.94 1024 ARG A N 1
ATOM 7991 C CA . ARG A 1 1024 ? 14.859 9.012 -23.170 1.00 96.94 1024 ARG A CA 1
ATOM 7992 C C . ARG A 1 1024 ? 13.719 9.553 -24.052 1.00 96.94 1024 ARG A C 1
ATOM 7994 O O . ARG A 1 1024 ? 13.036 10.483 -23.613 1.00 96.94 1024 ARG A O 1
ATOM 8001 N N . PRO A 1 1025 ? 13.437 8.968 -25.228 1.00 97.62 1025 PRO A N 1
ATOM 8002 C CA . PRO A 1 1025 ? 12.252 9.309 -26.024 1.00 97.62 1025 PRO A CA 1
ATOM 8003 C C . PRO A 1 1025 ? 10.940 8.943 -25.302 1.00 97.62 1025 PRO A C 1
ATOM 8005 O O . PRO A 1 1025 ? 10.941 8.220 -24.306 1.00 97.62 1025 PRO A O 1
ATOM 8008 N N . THR A 1 1026 ? 9.803 9.425 -25.801 1.00 97.62 1026 THR A N 1
ATOM 8009 C CA . THR A 1 1026 ? 8.465 8.896 -25.466 1.00 97.62 1026 THR A CA 1
ATOM 8010 C C . THR A 1 1026 ? 8.159 7.625 -26.268 1.00 97.62 1026 THR A C 1
ATOM 8012 O O . THR A 1 1026 ? 8.742 7.397 -27.330 1.00 97.62 1026 THR A O 1
ATOM 8015 N N . MET A 1 1027 ? 7.203 6.799 -25.823 1.00 97.94 1027 MET A N 1
ATOM 8016 C CA . MET A 1 1027 ? 6.832 5.585 -26.574 1.00 97.94 1027 MET A CA 1
ATOM 8017 C C . MET A 1 1027 ? 6.270 5.874 -27.977 1.00 97.94 1027 MET A C 1
ATOM 8019 O O . MET A 1 1027 ? 6.462 5.063 -28.882 1.00 97.94 1027 MET A O 1
ATOM 8023 N N . LEU A 1 1028 ? 5.655 7.044 -28.192 1.00 96.81 1028 LEU A N 1
ATOM 8024 C CA . LEU A 1 1028 ? 5.209 7.495 -29.515 1.00 96.81 1028 LEU A CA 1
ATOM 8025 C C . LEU A 1 1028 ? 6.396 7.788 -30.453 1.00 96.81 1028 LEU A C 1
ATOM 8027 O O . LEU A 1 1028 ? 6.397 7.359 -31.605 1.00 96.81 1028 LEU A O 1
ATOM 8031 N N . GLU A 1 1029 ? 7.443 8.452 -29.958 1.00 97.81 1029 GLU A N 1
ATOM 8032 C CA . GLU A 1 1029 ? 8.666 8.712 -30.731 1.00 97.81 1029 GLU A CA 1
ATOM 8033 C C . GLU A 1 1029 ? 9.438 7.416 -31.032 1.00 97.81 1029 GLU A C 1
ATOM 8035 O O . GLU A 1 1029 ? 9.938 7.239 -32.143 1.00 97.81 1029 GLU A O 1
ATOM 8040 N N . VAL A 1 1030 ? 9.477 6.472 -30.082 1.00 98.38 1030 VAL A N 1
ATOM 8041 C CA . VAL A 1 1030 ? 10.042 5.121 -30.271 1.00 98.38 1030 VAL A CA 1
ATOM 8042 C C . VAL A 1 1030 ? 9.305 4.364 -31.379 1.00 98.38 1030 VAL A C 1
ATOM 8044 O O . VAL A 1 1030 ? 9.927 3.811 -32.287 1.00 98.38 1030 VAL A O 1
ATOM 8047 N N . LEU A 1 1031 ? 7.974 4.369 -31.338 1.00 98.00 1031 LEU A N 1
ATOM 8048 C CA . LEU A 1 1031 ? 7.105 3.768 -32.344 1.00 98.00 1031 LEU A CA 1
ATOM 8049 C C . LEU A 1 1031 ? 7.310 4.387 -33.736 1.00 98.00 1031 LEU A C 1
ATOM 8051 O O . LEU A 1 1031 ? 7.418 3.663 -34.731 1.00 98.00 1031 LEU A O 1
ATOM 8055 N N . GLU A 1 1032 ? 7.397 5.716 -33.824 1.00 96.81 1032 GLU A N 1
ATOM 8056 C CA . GLU A 1 1032 ? 7.716 6.406 -35.073 1.00 96.81 1032 GLU A CA 1
ATOM 8057 C C . GLU A 1 1032 ? 9.112 6.051 -35.592 1.00 96.81 1032 GLU A C 1
ATOM 8059 O O . GLU A 1 1032 ? 9.261 5.784 -36.786 1.00 96.81 1032 GLU A O 1
ATOM 8064 N N . ALA A 1 1033 ? 10.125 5.992 -34.725 1.00 97.50 1033 ALA A N 1
ATOM 8065 C CA . ALA A 1 1033 ? 11.473 5.582 -35.101 1.00 97.50 1033 ALA A CA 1
ATOM 8066 C C . ALA A 1 1033 ? 11.481 4.156 -35.678 1.00 97.50 1033 ALA A C 1
ATOM 8068 O O . ALA A 1 1033 ? 11.994 3.948 -36.777 1.00 97.50 1033 ALA A O 1
ATOM 8069 N N . LEU A 1 1034 ? 10.826 3.190 -35.023 1.00 97.44 1034 LEU A N 1
ATOM 8070 C CA . LEU A 1 1034 ? 10.693 1.817 -35.530 1.00 97.44 1034 LEU A CA 1
ATOM 8071 C C . LEU A 1 1034 ? 9.967 1.762 -36.890 1.00 97.44 1034 LEU A C 1
ATOM 8073 O O . LEU A 1 1034 ? 10.435 1.087 -37.811 1.00 97.44 1034 LEU A O 1
ATOM 8077 N N . ARG A 1 1035 ? 8.879 2.531 -37.062 1.00 96.12 1035 ARG A N 1
ATOM 8078 C CA . ARG A 1 1035 ? 8.156 2.666 -38.345 1.00 96.12 1035 ARG A CA 1
ATOM 8079 C C . ARG A 1 1035 ? 9.056 3.236 -39.455 1.00 96.12 1035 ARG A C 1
ATOM 8081 O O . ARG A 1 1035 ? 9.039 2.719 -40.575 1.00 96.12 1035 ARG A O 1
ATOM 8088 N N . ARG A 1 1036 ? 9.883 4.248 -39.160 1.00 94.56 1036 ARG A N 1
ATOM 8089 C CA . ARG A 1 1036 ? 10.865 4.829 -40.102 1.00 94.56 1036 ARG A CA 1
ATOM 8090 C C . ARG A 1 1036 ? 11.967 3.820 -40.466 1.00 94.56 1036 ARG A C 1
ATOM 8092 O O . ARG A 1 1036 ? 12.273 3.661 -41.648 1.00 94.56 1036 ARG A O 1
ATOM 8099 N N . ILE A 1 1037 ? 12.502 3.087 -39.483 1.00 94.50 1037 ILE A N 1
ATOM 8100 C CA . ILE A 1 1037 ? 13.535 2.051 -39.680 1.00 94.50 1037 ILE A CA 1
ATOM 8101 C C . ILE A 1 1037 ? 13.039 0.941 -40.616 1.00 94.50 1037 ILE A C 1
ATOM 8103 O O . ILE A 1 1037 ? 13.759 0.578 -41.551 1.00 94.50 1037 ILE A O 1
ATOM 8107 N N . LYS A 1 1038 ? 11.813 0.437 -40.396 1.00 92.31 1038 LYS A N 1
ATOM 8108 C CA . LYS A 1 1038 ? 11.198 -0.617 -41.220 1.00 92.31 1038 LYS A CA 1
ATOM 8109 C C . LYS A 1 1038 ? 10.960 -0.170 -42.663 1.00 92.31 1038 LYS A C 1
ATOM 8111 O O . LYS A 1 1038 ? 11.274 -0.911 -43.590 1.00 92.31 1038 LYS A O 1
ATOM 8116 N N . ASN A 1 1039 ? 10.403 1.025 -42.860 1.00 88.19 1039 ASN A N 1
ATOM 8117 C CA . ASN A 1 1039 ? 10.019 1.495 -44.194 1.00 88.19 1039 ASN A CA 1
ATOM 8118 C C . ASN A 1 1039 ? 11.228 1.843 -45.082 1.00 88.19 1039 ASN A C 1
ATOM 8120 O O . ASN A 1 1039 ? 11.151 1.683 -46.302 1.00 88.19 1039 ASN A O 1
ATOM 8124 N N . GLY A 1 1040 ? 12.334 2.287 -44.472 1.00 72.81 1040 GLY A N 1
ATOM 8125 C CA . GLY A 1 1040 ? 13.522 2.776 -45.170 1.00 72.81 1040 GLY A CA 1
ATOM 8126 C C . GLY A 1 1040 ? 13.293 4.162 -45.778 1.00 72.81 1040 GLY A C 1
ATOM 8127 O O . GLY A 1 1040 ? 12.313 4.393 -46.486 1.00 72.81 1040 GLY A O 1
ATOM 8128 N N . ASP A 1 1041 ? 14.192 5.105 -45.497 1.00 54.16 1041 ASP A N 1
ATOM 8129 C CA . ASP A 1 1041 ? 13.979 6.505 -45.866 1.00 54.16 1041 ASP A CA 1
ATOM 8130 C C . ASP A 1 1041 ? 14.039 6.720 -47.393 1.00 54.16 1041 ASP A C 1
ATOM 8132 O O . ASP A 1 1041 ? 15.105 6.720 -48.010 1.00 54.16 1041 ASP A O 1
ATOM 8136 N N . LYS A 1 1042 ? 12.861 6.897 -48.004 1.00 44.94 1042 LYS A N 1
ATOM 8137 C CA . LYS A 1 1042 ? 12.676 7.308 -49.408 1.00 44.94 1042 LYS A CA 1
ATOM 8138 C C . LYS A 1 1042 ? 12.460 8.820 -49.562 1.00 44.94 1042 LYS A C 1
ATOM 8140 O O . LYS A 1 1042 ? 12.234 9.289 -50.673 1.00 44.94 1042 LYS A O 1
ATOM 8145 N N . SER A 1 1043 ? 12.502 9.567 -48.463 1.00 38.84 1043 SER A N 1
ATOM 8146 C CA . SER A 1 1043 ? 12.215 11.004 -48.366 1.00 38.84 1043 SER A CA 1
ATOM 8147 C C . SER A 1 1043 ? 13.472 11.876 -48.442 1.00 38.84 1043 SER A C 1
ATOM 8149 O O . SER A 1 1043 ? 13.366 13.037 -48.818 1.00 38.84 1043 SER A O 1
ATOM 8151 N N . LEU A 1 1044 ? 14.662 11.331 -48.161 1.00 38.72 1044 LEU A N 1
ATOM 8152 C CA . LEU A 1 1044 ? 15.940 12.063 -48.220 1.00 38.72 1044 LEU A CA 1
ATOM 8153 C C . LEU A 1 1044 ? 16.700 11.960 -49.563 1.00 38.72 1044 LEU A C 1
ATOM 8155 O O . LEU A 1 1044 ? 17.884 12.272 -49.629 1.00 38.72 1044 LEU A O 1
ATOM 8159 N N . GLN A 1 1045 ? 16.034 11.583 -50.663 1.00 33.72 1045 GLN A N 1
ATOM 8160 C CA . GLN A 1 1045 ? 16.587 11.696 -52.029 1.00 33.72 1045 GLN A CA 1
ATOM 8161 C C . GLN A 1 1045 ? 16.035 12.910 -52.802 1.00 33.72 1045 GLN A C 1
ATOM 8163 O O . GLN A 1 1045 ? 15.715 12.807 -53.986 1.00 33.72 1045 GLN A O 1
ATOM 8168 N N . SER A 1 1046 ? 15.924 14.073 -52.150 1.00 33.75 1046 SER A N 1
ATOM 8169 C CA . SER A 1 1046 ? 15.573 15.327 -52.840 1.00 33.75 1046 SER A CA 1
ATOM 8170 C C . SER A 1 1046 ? 16.276 16.595 -52.345 1.00 33.75 1046 SER A C 1
ATOM 8172 O O . SER A 1 1046 ? 15.918 17.668 -52.816 1.00 33.75 1046 SER A O 1
ATOM 8174 N N . ASP A 1 1047 ? 17.276 16.503 -51.463 1.00 30.94 1047 ASP A N 1
ATOM 8175 C CA . ASP A 1 1047 ? 18.187 17.625 -51.200 1.00 30.94 1047 ASP A CA 1
ATOM 8176 C C . ASP A 1 1047 ? 19.620 17.131 -50.968 1.00 30.94 1047 ASP A C 1
ATOM 8178 O O . ASP A 1 1047 ? 19.854 16.122 -50.303 1.00 30.94 1047 ASP A O 1
ATOM 8182 N N . GLY A 1 1048 ? 20.585 17.802 -51.599 1.00 38.41 1048 GLY A N 1
ATOM 8183 C CA . GLY A 1 1048 ? 21.950 17.300 -51.750 1.00 38.41 1048 GLY A CA 1
ATOM 8184 C C . GLY A 1 1048 ? 22.940 17.899 -50.756 1.00 38.41 1048 GLY A C 1
ATOM 8185 O O . GLY A 1 1048 ? 23.619 18.870 -51.086 1.00 38.41 1048 GLY A O 1
ATOM 8186 N N . SER A 1 1049 ? 23.104 17.278 -49.588 1.00 29.62 1049 SER A N 1
ATOM 8187 C CA . SER A 1 1049 ? 24.233 17.547 -48.688 1.00 29.62 1049 SER A CA 1
ATOM 8188 C C . SER A 1 1049 ? 24.718 16.271 -47.991 1.00 29.62 1049 SER A C 1
ATOM 8190 O O . SER A 1 1049 ? 23.932 15.487 -47.466 1.00 29.62 1049 SER A O 1
ATOM 8192 N N . CYS A 1 1050 ? 26.035 16.041 -47.992 1.00 33.94 1050 CYS A N 1
ATOM 8193 C CA . CYS A 1 1050 ? 26.625 14.945 -47.223 1.00 33.94 1050 CYS A CA 1
ATOM 8194 C C . CYS A 1 1050 ? 26.607 15.287 -45.728 1.00 33.94 1050 CYS A C 1
ATOM 8196 O O . CYS A 1 1050 ? 27.140 16.324 -45.331 1.00 33.94 1050 CYS A O 1
ATOM 8198 N N . ALA A 1 1051 ? 26.069 14.383 -44.912 1.00 28.09 1051 ALA A N 1
ATOM 8199 C CA . ALA A 1 1051 ? 26.144 14.429 -43.455 1.00 28.09 1051 ALA A CA 1
ATOM 8200 C C . ALA A 1 1051 ? 26.707 13.096 -42.929 1.00 28.09 1051 ALA A C 1
ATOM 8202 O O . ALA A 1 1051 ? 25.963 12.184 -42.571 1.00 28.09 1051 ALA A O 1
ATOM 8203 N N . ASP A 1 1052 ? 28.037 12.971 -42.927 1.00 32.31 1052 ASP A N 1
ATOM 8204 C CA . ASP A 1 1052 ? 28.737 11.842 -42.306 1.00 32.31 1052 ASP A CA 1
ATOM 8205 C C . ASP A 1 1052 ? 28.781 12.013 -40.776 1.00 32.31 1052 ASP A C 1
ATOM 8207 O O . ASP A 1 1052 ? 29.590 12.772 -40.239 1.00 32.31 1052 ASP A O 1
ATOM 8211 N N . GLY A 1 1053 ? 27.932 11.257 -40.074 1.00 30.80 1053 GLY A N 1
ATOM 8212 C CA . GLY A 1 1053 ? 27.872 11.197 -38.608 1.00 30.80 1053 GLY A CA 1
ATOM 8213 C C . GLY A 1 1053 ? 27.162 12.390 -37.940 1.00 30.80 1053 GLY A C 1
ATOM 8214 O O . GLY A 1 1053 ? 26.861 13.394 -38.574 1.00 30.80 1053 GLY A O 1
ATOM 8215 N N . TYR A 1 1054 ? 26.829 12.330 -36.648 1.00 33.41 1054 TYR A N 1
ATOM 8216 C CA . TYR A 1 1054 ? 27.130 11.309 -35.631 1.00 33.41 1054 TYR A CA 1
ATOM 8217 C C . TYR A 1 1054 ? 25.873 11.010 -34.787 1.00 33.41 1054 TYR A C 1
ATOM 8219 O O . TYR A 1 1054 ? 25.193 11.941 -34.366 1.00 33.41 1054 TYR A O 1
ATOM 8227 N N . PHE A 1 1055 ? 25.626 9.734 -34.471 1.00 30.77 1055 PHE A N 1
ATOM 8228 C CA . PHE A 1 1055 ? 24.780 9.302 -33.344 1.00 30.77 1055 PHE A CA 1
ATOM 8229 C C . PHE A 1 1055 ? 25.641 8.517 -32.334 1.00 30.77 1055 PHE A C 1
ATOM 8231 O O . PHE A 1 1055 ? 25.489 7.310 -32.156 1.00 30.77 1055 PHE A O 1
ATOM 8238 N N . ILE A 1 1056 ? 26.601 9.219 -31.720 1.00 32.34 1056 ILE A N 1
ATOM 8239 C CA . ILE A 1 1056 ? 27.319 8.842 -30.485 1.00 32.34 1056 ILE A CA 1
ATOM 8240 C C . ILE A 1 1056 ? 27.559 10.132 -29.705 1.00 32.34 1056 ILE A C 1
ATOM 8242 O O . ILE A 1 1056 ? 28.090 11.064 -30.351 1.00 32.34 1056 ILE A O 1
#

Sequence (1056 aa):
MDLSTILPRILIVSGRSVRKNKFVDFVGEYYLDLIVGYGAVPVIVPRVNGVHMLLESFEPVQGILLCEGEDIDPSLYEPDASGLSPEDMEEIRRLHVSDTAIDREKDSIELRLAKLCLERNIPYLGICRGSQVLNVACGGTLYQDIETELTKKFQAEKRVAHINYGVYDGHRHSVKVVEKTPLHSWFKDSLDEGNMEVMVNSYHHQGVKKLAQRFVPMAFAPEGLIEGFYDPDAYKPEEGKFIMGLQFHPERMRKSDIHEFDYPGCPSAYQEFVKLWKGSFMALSMMLLWKGSFPAPNCTAPANDGEQCERKKIDVSAKVCTLLFRQVILLAGPLSSHSPHNPPVKMRGHSLWRTSILLLLLAATATLPLSAATAAAAPSPSPPVTAIPSNCSNAFDCGPLRNLSYPFTGGNRPAYCGIPDFRLTCHGNQSAELTTGSMRYRVLDINQTTRSLTMARSDLYNNTCLSNSTYNNTTLNSTFFIGQPENEDLTIFYGCSSIITIVPPNMFNCEINGSSSKSYYLMGPVPYDPVLNVSKCNVSVSVPILQSSAAMLTDNRSLLKEALMKGFAVNYTVPYEEECIKCRRILGECVFNSTSGGPICICSGSGVCSVSGKDRITLGIVLALSGAGFTGILLGFWIFSQRAKKRKLGVRHASAASSADGGGGPAHISEIREISGPPLSKAIFTTSTTNYSPTIPSYPSSKCDLENGSTYFGVQVFSYEELEEATQNFNPARELGDGGFGTVYYGQKKKSHYNFAELHSVNHRIFTMRLCLLWLFTGELRDGRAVAVKRLYENNMRRLEQFMNEVEILTRLRHDNLVRLFGCTSRRSRELLLVYEFIPNGTVADHLHGKRASSGFLRWETRLNIAMETADALACLHENDVIHRDVKTNNILLDDDFHVKVADFGLSRLFPNDVSHVSTAPQGTPGYVDPEYYLCYRLTDKSDVYSFGVVLSELLSSKPAVDTSRHRHDVNLANMAVNKIQSRVLHELVDPVLGFETDYQVKRMTTLVAELAFQCLQQEKDTRPTMLEVLEALRRIKNGDKSLQSDGSCADGYFI

Foldseek 3Di:
DDPVPAAAEEEEEFDWDQDPNDIDTHDDVLVVCLCVVLTHDYDYQYLDPCSLVCVCVPPPHQYYEYEDAADEDQCLAPVPDDPADPVRVVVCCVVCVGRNDYDVSSLSNLLSVLLVCVVVLHAYEYEAVHQVSNQSNLRFHKHQFCQVVLVVPDDPVQHFDLDDPVDQLDFGAKKAFDPPDPLCVLQVVVADPPGRIDTFRAHHGMAGPGGRPQKDAGIAGSSGTGQWIFGPVQDDLCQSGHGIYGNTQLSSQPDLADNDGPGSSSSVNSNSSRVSSVVVVVVVVVVVVVVPDDDDDDDDDDDDDDDDDDDDDDDDPPPPVVPVPPPPDDPDDDDDDDDDDDDDDDDDDDDDDDDDDDDDDDDDDDDDDDDDDDDDDDDDDDDDDDADPAPLQFADAAACRGRHHPQADEDPHDPQSHDVQRYWYGDDNHFTWGDADPFIWTWDDADPVQQKTFIFGPQLQLHPERAPPDQEADDHPCQWKAFDPQKKKKKKFWQKDAPDPDDDLQWDWDAYPNDTGIMGMDIHDDDDDVRCVGIDTDGMYIFIFGNVLVVVCVVPVVCPSVRSNRGGMIGTDDPPVVVCVLLVVVVWRWTHDPVVRGIFTQDPPPGTDDSPDPPPPPVVVCVVVVVVVVVVVVVVVVVVVVVVVVVVVPPDDDDDDDDDDDDDDDDDDDDDDDDDDDDDDDDDDDDDDDDDDDDDDDDDDDDDDDDDQDDDLNAGAAAPVQQCQQQVNVDPVQFLDADPFFTKGKGFDDPDPPPPPPDPDDDPPPVVVVVVVVVVPHDDPPPRAIKIKTFTDPDPPLNVLLLVQQVVVLSPDDDPQAWHWRYWHPPSHSTTMTITHDAPQAFQLCCLANDNVVVLPLALVLLLQLLLSVLVVLLSCVVQQKAQLAQDRNQWTAHPVGGTYGDRSSVMDGDDPPDQWDQAARDYDPLQAQPCCNVVSTDDLLRVLQSSLLVLLCSFASDDQADPVDDPQPRGSLSVLLVCLVVVNSVVSGDVSNVCPNDPLSVQLSNLSSLLSNQSNDNDSVSHDHSVVSSVSSVCSVVDDPPPVPDDDDDDDDSD

pLDDT: mean 71.27, std 24.3, range [21.39, 98.62]

Secondary structure (DSSP, 8-state):
--GGGTS-EEEEEPEEEEETTEEEEE--HHHHHHHHHHT-EEEEE---TTGGGSGGGGPSP-EEEE---S---GGGT--SPPSS-HHHHHHHHHH-TTTT---HHHHHHHHHHHHHHHHHT--EEEETHHHHHHHHHTT-EEES-HHHHHHTTS-GGG------TT-SSS--EEEEEPTTSHHHHHSGGG--TTT-EEEE----SSEEEE--TT-EEEEE-TT--EEEEE-SSS-BGGGTB-EEEESS-TTT-B-TTSS-BSSTTTTHHHHHHHHTTHHHHHHHHHHHHHTT--PPPP-----------------SSTTTTTTTTSSS---------------------------------------------------PPPPPPPPP---TTS-EEETTEEEE-TT-EETTS-GGGS-GGGEEEEETTTEEEEEETTEEEEEEEEETTTTEEEEEETTTTT-SS-TTS--PPP---TTTEEE-TTEEEEEEEEEEEE-SSPPPTTEEEEEETTEEEEEEEEESS-S--GGGGTEE-SEEEEEEEEHHHHHHHHH-GGGHHHHHHH-EEEEE--TTHHHHHHHHHTTPEEEEETTTTEEEEEETTTEE-------TTSHHHHHHHHHHHHHHHHHHHHHHHHHHHHTTSS------------------------------------------------------------EETTEEEEPHHHHHHHTTTT-GGGEEEEETTEEEEEE--------TTS--SS-TTTHHHHHHHHHTSS---TT---EEEEEE-S-HHHHHHHHHHHHHHHHH---TTB--EEEEE-TTSSS-EEEEE--TT-BHHHHHTSTTGGG----HHHHHHHHHHHHHHHHHHHHTTEE-S---TTSEEE-TT--EEE--GGG-EEPPTT-S-EE----S-TTTS-HHHHHH-EE-HHHHHHHHHHHHHHHHH---SB-TTS-TTTSBHHHHHHHHHHTT-HHHHS-GGG-TTT-HHHHHHHHHHHHHHHHHT-SSTTTSPPHHHHHHHHHHHHH---SSSSS---------

Nearest PDB structures (foldseek):
  2oib-assembly4_D  TM=8.949E-01  e=1.491E-24  Homo sapiens
  6lxy-assembly2_B  TM=8.794E-01  e=1.953E-24  Homo sapiens
  8v1o-assembly3_C  TM=8.879E-01  e=4.894E-24  Homo sapiens
  2qkw-assembly1_B  TM=8.851E-01  e=6.205E-23  Solanum pimpinellifolium
  8udu-assembly2_B  TM=7.771E-01  e=4.140E-14  Homo sapiens

Solvent-accessible surface area (backbone atoms only — not comparable to full-atom values): 63544 Å² total; per-residue (Å²): 134,66,72,86,79,73,55,49,37,28,40,30,62,36,37,74,44,77,56,95,88,36,84,44,70,41,76,66,63,55,61,53,50,48,41,46,72,63,61,34,42,81,41,78,41,67,70,50,85,67,43,61,78,48,58,75,76,60,60,82,72,59,28,38,42,34,47,63,71,51,39,74,60,55,74,74,52,52,79,63,86,68,102,59,52,78,64,54,53,54,48,49,47,68,75,37,58,73,47,66,44,62,52,66,56,51,51,51,34,50,43,50,51,45,43,51,23,72,74,69,62,42,25,34,44,15,30,28,46,17,20,53,47,51,30,40,62,60,72,10,31,62,32,85,41,44,64,66,66,46,59,78,74,53,62,83,95,52,72,76,70,44,67,54,95,91,53,73,72,48,71,63,48,56,30,43,47,33,82,94,32,73,60,32,68,40,35,46,98,66,39,54,95,89,73,36,47,46,77,37,32,40,63,57,54,54,46,56,67,37,79,18,90,76,51,46,75,25,26,26,34,90,74,65,46,52,40,22,34,32,28,75,90,42,53,38,44,93,78,46,23,36,37,38,26,27,38,37,47,48,74,58,41,48,48,95,91,45,102,46,53,78,45,90,24,41,61,42,66,57,46,48,71,43,52,47,61,55,68,61,54,57,57,52,52,54,54,56,66,64,71,73,74,77,84,87,83,90,85,88,81,86,89,80,89,84,80,92,79,87,85,87,80,81,88,89,65,85,69,67,76,64,63,83,76,71,84,87,85,88,90,75,86,87,79,89,83,84,84,88,84,88,86,90,86,88,80,90,82,88,83,88,81,85,91,83,78,80,93,78,77,79,88,87,86,80,89,84,90,81,88,86,91,85,90,80,89,86,86,85,85,82,85,87,80,80,75,75,90,76,73,52,83,59,58,46,64,37,18,77,48,68,75,42,44,77,54,41,22,34,71,91,46,56,70,43,31,13,42,75,84,43,39,36,47,43,52,66,67,77,35,23,35,37,58,38,70,93,38,52,28,34,52,75,48,75,42,83,85,84,31,36,38,32,33,20,49,51,70,35,48,84,33,91,52,76,86,77,84,74,78,65,58,74,47,68,46,66,88,41,40,41,78,42,87,64,44,38,45,34,37,39,33,37,59,38,47,74,76,62,95,73,82,61,82,54,52,47,81,36,75,53,98,88,46,78,32,38,25,39,56,46,75,50,88,87,77,84,60,77,60,65,81,53,31,59,52,74,47,70,29,48,42,62,23,26,42,72,36,55,51,47,39,70,79,39,55,86,42,56,41,57,32,41,52,66,8,26,50,28,37,54,56,70,82,68,47,68,58,43,47,58,21,47,75,71,70,18,42,50,29,34,38,85,92,75,78,43,74,45,31,36,32,90,94,74,33,77,52,79,87,79,74,76,77,82,74,64,63,73,57,53,70,57,53,55,58,54,51,54,52,51,51,52,49,49,52,47,52,49,52,52,53,52,52,55,71,74,72,74,85,77,80,83,82,82,88,78,82,87,80,84,87,78,86,82,88,88,82,91,88,90,80,89,85,90,88,86,84,91,82,90,87,87,82,86,89,84,88,84,89,85,85,85,85,87,86,80,85,84,89,77,95,79,78,94,78,91,76,71,58,59,87,78,33,45,50,43,46,66,69,53,52,32,58,18,23,60,66,70,34,73,96,32,53,77,50,79,50,104,62,30,40,27,29,48,25,47,47,78,84,78,83,75,76,90,79,82,77,91,73,85,68,95,67,63,58,60,55,60,50,50,60,54,61,74,72,55,62,73,81,86,80,46,61,63,26,30,38,37,42,48,46,99,46,71,72,59,39,52,53,21,52,52,40,34,50,54,51,48,60,74,53,87,56,89,30,40,57,53,61,58,28,29,37,44,97,85,43,100,54,64,36,41,32,26,64,53,56,82,61,38,30,49,35,32,47,43,67,40,91,47,27,90,68,65,78,76,34,54,69,56,44,51,49,39,53,36,40,49,25,50,39,50,28,56,32,52,78,67,40,34,38,54,50,50,53,42,43,75,33,29,30,21,33,92,89,59,50,40,26,42,50,75,45,46,73,28,45,79,57,65,98,89,62,92,56,50,81,45,82,75,72,54,54,85,61,33,58,31,67,50,30,62,73,71,28,42,44,49,66,47,37,41,33,23,8,44,18,35,40,47,50,28,68,46,27,41,49,65,49,58,39,88,89,46,59,87,73,43,23,36,36,57,51,35,49,48,54,31,50,77,68,71,43,47,79,80,52,42,34,72,88,54,30,57,92,78,35,71,69,50,31,54,43,55,49,55,52,49,55,50,21,44,40,24,56,44,73,56,58,87,73,26,59,54,44,57,56,51,28,50,49,46,52,48,56,74,70,50,86,79,78,74,83,77,69,96,73,92,73,90,75,80,97,123

InterPro domains:
  IPR000719 Protein kinase domain [PS50011] (730-1037)
  IPR000719 Protein kinase domain [SM00220] (730-1037)
  IPR001245 Serine-threonine/tyrosine-protein kinase, catalytic domain [PF07714] (734-1034)
  IPR008271 Serine/threonine-protein kinase, active site [PS00108] (882-894)
  IPR011009 Protein kinase-like domain superfamily [SSF56112] (711-1034)
  IPR011697 Peptidase C26 [PF07722] (25-251)
  IPR025287 Wall-associated receptor kinase, galacturonan-binding domain [PF13947] (392-457)
  IPR029062 Class I glutamine amidotransferase-like [G3DSA:3.40.50.880] (7-275)
  IPR029062 Class I glutamine amidotransferase-like [SSF52317] (25-256)
  IPR032872 Wall-associated receptor kinase, C-terminal [PF14380] (510-605)

Radius of gyration: 41.55 Å; Cα contacts (8 Å, |Δi|>4): 1552; chains: 1; bounding box: 119×108×109 Å

Mean predicted aligned error: 23.74 Å